Protein AF-0000000075212135 (afdb_homodimer)

Organism: Peptococcus niger (NCBI:txid2741)

Radius of gyration: 28.22 Å; Cα contacts (8 Å, |Δi|>4): 1847; chains: 2; bounding box: 66×85×64 Å

Solvent-accessible surface area (backbone atoms only — not comparable to full-atom values): 40448 Å² total; per-residue (Å²): 106,69,66,58,49,52,58,59,45,54,78,79,36,61,27,31,36,42,34,36,42,53,51,30,51,50,40,48,46,53,51,45,69,34,31,74,84,45,47,43,21,34,34,38,54,29,50,68,50,66,70,55,47,39,53,48,44,72,73,66,33,34,35,37,15,48,31,55,52,37,44,50,50,43,42,74,57,68,47,49,37,95,39,26,34,38,50,34,38,46,67,47,71,66,40,49,64,69,30,59,84,49,25,38,44,31,30,29,37,71,66,46,46,53,51,48,34,53,50,19,49,75,67,70,42,66,39,66,27,31,36,25,42,26,48,69,51,36,76,83,72,46,66,37,69,64,52,81,58,25,30,38,39,84,60,44,45,57,42,58,55,65,56,88,51,89,21,49,38,81,35,28,42,34,35,70,86,53,67,64,43,53,50,59,68,46,50,44,52,43,53,51,51,51,54,53,49,47,53,54,49,23,63,36,60,73,46,81,49,48,31,39,31,56,26,49,22,67,28,62,58,55,25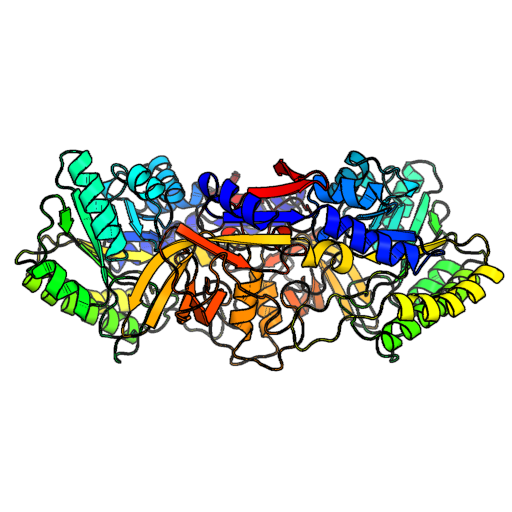,87,88,48,64,63,54,59,57,62,60,41,24,56,59,40,42,57,58,49,49,54,52,32,73,77,36,76,74,40,43,40,33,37,34,45,34,50,49,36,31,16,76,26,9,31,37,39,22,21,28,51,30,74,46,71,20,89,88,40,36,32,37,21,24,36,62,33,37,36,36,38,27,48,48,20,48,46,51,71,43,56,90,41,86,81,61,71,64,44,44,80,61,36,72,53,80,67,39,58,53,76,50,57,86,69,69,84,76,58,70,39,63,28,28,40,28,25,28,55,83,39,83,46,26,34,58,47,74,72,40,77,38,57,75,75,52,68,70,37,54,41,37,33,40,54,36,28,29,50,21,64,37,58,12,14,37,55,36,40,53,43,83,58,53,50,55,33,38,32,42,78,88,66,48,78,44,73,124,109,67,64,59,50,51,59,60,46,53,78,79,38,59,29,30,36,42,33,35,41,52,50,29,51,50,40,49,47,52,51,45,68,33,32,71,82,44,50,42,21,35,34,38,54,29,50,69,49,67,70,54,47,39,51,49,42,72,74,65,32,34,35,36,16,47,31,55,52,37,43,51,52,42,42,75,58,67,48,51,36,93,38,26,34,39,50,34,37,46,66,46,73,66,39,48,62,68,31,60,85,48,25,37,46,30,30,28,38,70,65,45,46,53,50,47,35,54,51,20,50,75,68,72,41,64,40,66,26,31,36,26,41,25,48,69,50,36,75,84,73,45,67,36,69,66,53,82,56,24,30,37,42,84,59,43,44,57,42,58,54,65,56,88,50,89,19,49,39,82,35,30,42,34,34,69,87,53,69,66,44,54,49,60,68,45,50,43,51,43,53,52,51,52,54,54,49,48,52,55,48,22,62,36,60,72,47,82,49,50,31,40,31,57,27,50,22,67,28,63,56,56,25,88,89,48,65,62,54,57,57,62,60,41,24,55,58,40,44,58,57,50,48,55,52,33,74,77,37,76,74,40,43,40,33,37,36,44,33,50,49,36,31,16,78,24,9,32,35,39,26,20,26,51,32,72,46,74,20,91,89,41,37,32,38,21,24,36,62,33,37,36,36,39,28,48,47,20,47,46,52,71,43,56,89,41,87,80,62,72,65,44,43,78,62,36,71,53,79,66,39,58,52,78,49,57,87,73,81,68,76,62,68,39,64,31,28,40,27,26,27,55,82,39,82,46,26,32,57,46,73,74,39,79,39,57,74,75,54,68,70,38,56,42,36,34,42,54,34,28,28,51,20,64,36,57,12,15,37,56,36,40,53,44,82,59,54,49,54,34,36,34,42,76,87,66,49,79,44,72,125

InterPro domains:
  IPR000183 Ornithine/DAP/Arg decarboxylase [PR01179] (42-60)
  IPR000183 Ornithine/DAP/Arg decarboxylase [PR01179] (62-74)
  IPR000183 Ornithine/DAP/Arg decarboxylase [PR01179] (167-180)
  IPR000183 Ornithine/DAP/Arg decarboxylase [PR01179] (254-273)
  IPR002433 Ornithine decarboxylase [PR01182] (14-38)
  IPR002433 Ornithine decarboxylase [PR01182] (40-67)
  IPR002433 Ornithine decarboxylase [PR01182] (84-108)
  IPR002433 Ornithine decarboxylase [PR01182] (357-370)
  IPR009006 Alanine racemase/group IV decarboxylase, C-terminal [G3DSA:2.40.37.10] (16-393)
  IPR009006 Alanine racemase/group IV decarboxylase, C-terminal [SSF50621] (248-394)
  IPR022643 Orn/DAP/Arg decarboxylase 2, C-terminal [PF00278] (16-370)
  IPR022644 Orn/DAP/Arg decarboxylase 2, N-terminal [PF02784] (22-263)
  IPR029066 PLP-binding barrel [G3DSA:3.20.20.10] (21-266)
  IPR029066 PLP-binding barrel [SSF51419] (16-265)

Foldseek 3Di:
DVLVVVLVCLVPFQKAKEFELVLLLVLLVLQCVLQVQAAEAEECLFPVPLVSLLSNVVSPHAHEYAFLVSLVSNVVSPDAQDRYEHFYPPQDLVGCLSSQRRHAYEAFDPVSLVSVLVVLVVVVAQGEHEFEEQELAALVGHGGDDDSGTDYLVVVLQCLQPPDRPRYDHQEYAYDHDAAAQDLVSVLVLLLVQLVSQVSSCVSNVHHHQEYESEEHQHAQQAPVDDHHDSNVSSVSNVVSVVVSCVVVVRYHYYYYDYLSSTQQSMKMKHFFADWDDDPHAIETEIEQALQAFVLLLVLVVCVVPQPDDDDPPSYHHHPSKDKAWSDDDDDWDFHWYFYPDPDPSRGRDHRDIYHDDDGSTMMMIGRCGTNTRSVGNNCPVPDHHHWYWYQYPVGDIDTD/DVLVVVLVCLVPFQKAKEFELVLLLVLLVLQCVLQVQAAEAEECLFPVPLVSLLSNVVSPHAHEYAFLVSLVSNVVSPDAQDRYEHFYPPQDLVGCLSNQRRHAYEAFDPVSLVSVLVVLVVVVAQGEHEFEEQELAALVGHGGDDDSGTDYLVVVLQCLQPPDRPRYDHQEYAYDHDAAAQDLVSVLVLLLVQLVSQVSSCVSNVHHHQEYESEEHQHAQQAPVDDHHDSNVSSVSNVVSVVVSCVVVVRYHYYYYDYLSSTQQSMKMKHFFADWDDDPHAIETEIEQALQAFVLLLVLVVCVVPQPDDDDPPSYHHHPSKDKAWPDDDDDWDFHWYFYPDPDPSRGRDHRDIYHDDDGSTMMMIGRCGTNTRSVGNNCPVPDHHHWYWYQYPVGDIDTD

Structure (mmCIF, N/CA/C/O backbone):
data_AF-0000000075212135-model_v1
#
loop_
_entity.id
_entity.type
_entity.pdbx_description
1 polymer 'Diaminopimelate decarboxylase'
#
loop_
_atom_site.group_PDB
_atom_site.id
_atom_site.type_symbol
_atom_site.label_atom_id
_atom_site.label_alt_id
_atom_site.label_comp_id
_atom_site.label_asym_id
_atom_site.label_entity_id
_atom_site.label_seq_id
_atom_site.pdbx_PDB_ins_code
_atom_site.Cartn_x
_atom_site.Cartn_y
_atom_site.Cartn_z
_atom_site.occupancy
_atom_site.B_iso_or_equiv
_atom_site.auth_seq_id
_atom_site.auth_comp_id
_atom_site.auth_asym_id
_atom_site.auth_atom_id
_atom_site.pdbx_PDB_model_num
ATOM 1 N N . MET A 1 1 ? -29.406 -8.75 9.195 1 84.06 1 MET A N 1
ATOM 2 C CA . MET A 1 1 ? -28.484 -9.391 10.125 1 84.06 1 MET A CA 1
ATOM 3 C C . MET A 1 1 ? -27.094 -8.75 10.047 1 84.06 1 MET A C 1
ATOM 5 O O . MET A 1 1 ? -26.625 -8.18 11.023 1 84.06 1 MET A O 1
ATOM 9 N N . LEU A 1 2 ? -26.594 -8.547 8.859 1 89.88 2 LEU A N 1
ATOM 10 C CA . LEU A 1 2 ? -25.25 -8 8.742 1 89.88 2 LEU A CA 1
ATOM 11 C C . LEU A 1 2 ? -25.219 -6.527 9.148 1 89.88 2 LEU A C 1
ATOM 13 O O . LEU A 1 2 ? -24.312 -6.086 9.836 1 89.88 2 LEU A O 1
ATOM 17 N N . ASN A 1 3 ? -26.297 -5.801 8.82 1 93.75 3 ASN A N 1
ATOM 18 C CA . ASN A 1 3 ? -26.359 -4.387 9.172 1 93.75 3 ASN A CA 1
ATOM 19 C C . ASN A 1 3 ? -26.453 -4.191 10.688 1 93.75 3 ASN A C 1
ATOM 21 O O . ASN A 1 3 ? -25.875 -3.242 11.227 1 93.75 3 ASN A O 1
ATOM 25 N N . ASP A 1 4 ? -27.188 -5.113 11.312 1 95.44 4 ASP A N 1
ATOM 26 C CA . ASP A 1 4 ? -27.281 -5.051 12.766 1 95.44 4 ASP A CA 1
ATOM 27 C C . ASP A 1 4 ? -25.922 -5.312 13.414 1 95.44 4 ASP A C 1
ATOM 29 O O . ASP A 1 4 ? -25.562 -4.656 14.391 1 95.44 4 ASP A O 1
ATOM 33 N N . ILE A 1 5 ? -25.266 -6.246 12.875 1 96.56 5 ILE A N 1
ATOM 34 C CA . ILE A 1 5 ? -23.938 -6.574 13.383 1 96.56 5 ILE A CA 1
ATOM 35 C C . ILE A 1 5 ? -23 -5.387 13.188 1 96.56 5 ILE A C 1
ATOM 37 O O . ILE A 1 5 ? -22.25 -5.016 14.094 1 96.56 5 ILE A O 1
ATOM 41 N N . ILE A 1 6 ? -23.016 -4.773 11.984 1 96.69 6 ILE A N 1
ATOM 42 C CA . ILE A 1 6 ? -22.203 -3.6 11.68 1 96.69 6 ILE A CA 1
ATOM 43 C C . ILE A 1 6 ? -22.484 -2.502 12.703 1 96.69 6 ILE A C 1
ATOM 45 O O . ILE A 1 6 ? -21.547 -1.946 13.297 1 96.69 6 ILE A O 1
ATOM 49 N N . THR A 1 7 ? -23.734 -2.242 12.953 1 96.44 7 THR A N 1
ATOM 50 C CA . THR A 1 7 ? -24.125 -1.204 13.906 1 96.44 7 THR A CA 1
ATOM 51 C C . THR A 1 7 ? -23.562 -1.492 15.289 1 96.44 7 THR A C 1
ATOM 53 O O . THR A 1 7 ? -23.031 -0.595 15.945 1 96.44 7 THR A O 1
ATOM 56 N N . ALA A 1 8 ? -23.672 -2.754 15.664 1 96.81 8 ALA A N 1
ATOM 57 C CA . ALA A 1 8 ? -23.172 -3.143 16.984 1 96.81 8 ALA A CA 1
ATOM 58 C C . ALA A 1 8 ? -21.656 -2.943 17.078 1 96.81 8 ALA A C 1
ATOM 60 O O . ALA A 1 8 ? -21.156 -2.52 18.109 1 96.81 8 ALA A O 1
ATOM 61 N N . GLN A 1 9 ? -20.938 -3.24 16.016 1 97 9 GLN A N 1
ATOM 62 C CA . GLN A 1 9 ? -19.469 -3.207 16.031 1 97 9 GLN A CA 1
ATOM 63 C C . GLN A 1 9 ? -18.953 -1.773 15.969 1 97 9 GLN A C 1
ATOM 65 O O . GLN A 1 9 ? -17.797 -1.511 16.312 1 97 9 GLN A O 1
ATOM 70 N N . LEU A 1 10 ? -19.797 -0.817 15.547 1 96.12 10 LEU A N 1
ATOM 71 C CA . LEU A 1 10 ? -19.422 0.59 15.469 1 96.12 10 LEU A CA 1
ATOM 72 C C . LEU A 1 10 ? -19.156 1.158 16.859 1 96.12 10 LEU A C 1
ATOM 74 O O . LEU A 1 10 ? -18.516 2.199 17 1 96.12 10 LEU A O 1
ATOM 78 N N . GLU A 1 11 ? -19.625 0.542 17.859 1 94.94 11 GLU A N 1
ATOM 79 C CA . GLU A 1 11 ? -19.375 0.974 19.234 1 94.94 11 GLU A CA 1
ATOM 80 C C . GLU A 1 11 ? -17.938 0.698 19.656 1 94.94 11 GLU A C 1
ATOM 82 O O . GLU A 1 11 ? -17.391 1.376 20.531 1 94.94 11 GLU A O 1
ATOM 87 N N . ASN A 1 12 ? -17.344 -0.247 18.953 1 94.69 12 ASN A N 1
ATOM 88 C CA . ASN A 1 12 ? -16.047 -0.709 19.406 1 94.69 12 ASN A CA 1
ATOM 89 C C . ASN A 1 12 ? -14.953 -0.397 18.391 1 94.69 12 ASN A C 1
ATOM 91 O O . ASN A 1 12 ? -13.766 -0.436 18.703 1 94.69 12 ASN A O 1
ATOM 95 N N . HIS A 1 13 ? -15.352 -0.145 17.141 1 96.06 13 HIS A N 1
ATOM 96 C CA . HIS A 1 13 ? -14.391 0.044 16.062 1 96.06 13 HIS A CA 1
ATOM 97 C C . HIS A 1 13 ? -14.766 1.243 15.195 1 96.06 13 HIS A C 1
ATOM 99 O O . HIS A 1 13 ? -15.922 1.394 14.797 1 96.06 13 HIS A O 1
ATOM 105 N N . ASP A 1 14 ? -13.781 2.088 14.922 1 96.38 14 ASP A N 1
ATOM 106 C CA . ASP A 1 14 ? -14.016 3.217 14.031 1 96.38 14 ASP A CA 1
ATOM 107 C C . ASP A 1 14 ? -13.922 2.789 12.562 1 96.38 14 ASP A C 1
ATOM 109 O O . ASP A 1 14 ? -14.438 3.467 11.68 1 96.38 14 ASP A O 1
ATOM 113 N N . SER A 1 15 ? -13.18 1.757 12.297 1 98.25 15 SER A N 1
ATOM 114 C CA . SER A 1 15 ? -13.039 1.147 10.977 1 98.25 15 SER A CA 1
ATOM 115 C C . SER A 1 15 ? -12.734 -0.343 11.086 1 98.25 15 SER A C 1
ATOM 117 O O . SER A 1 15 ? -12.023 -0.771 12.008 1 98.25 15 SER A O 1
ATOM 119 N N . PHE A 1 16 ? -13.297 -1.135 10.188 1 98.56 16 PHE A N 1
ATOM 120 C CA . PHE A 1 16 ? -13.047 -2.57 10.242 1 98.56 16 PHE A CA 1
ATOM 121 C C . PHE A 1 16 ? -13.516 -3.248 8.961 1 98.56 16 PHE A C 1
ATOM 123 O O . PHE A 1 16 ? -14.352 -2.707 8.234 1 98.56 16 PHE A O 1
ATOM 130 N N . TYR A 1 17 ? -12.898 -4.402 8.688 1 98.69 17 TYR A N 1
ATOM 131 C CA . TYR A 1 17 ? -13.406 -5.34 7.691 1 98.69 17 TYR A CA 1
ATOM 132 C C . TYR A 1 17 ? -14.43 -6.281 8.305 1 98.69 17 TYR A C 1
ATOM 134 O O . TYR A 1 17 ? -14.32 -6.652 9.477 1 98.69 17 TYR A O 1
ATOM 142 N N . ILE A 1 18 ? -15.391 -6.637 7.52 1 98.38 18 ILE A N 1
ATOM 143 C CA . ILE A 1 18 ? -16.312 -7.691 7.922 1 98.38 18 ILE A CA 1
ATOM 144 C C . ILE A 1 18 ? -16.453 -8.719 6.801 1 98.38 18 ILE A C 1
ATOM 146 O O . ILE A 1 18 ? -16.781 -8.367 5.664 1 98.38 18 ILE A O 1
ATOM 150 N N . TYR A 1 19 ? -16.094 -9.945 7.102 1 98.62 19 TYR A N 1
ATOM 151 C CA . TYR A 1 19 ? -16.172 -11.055 6.152 1 98.62 19 TYR A CA 1
ATOM 152 C C . TYR A 1 19 ? -17.359 -11.961 6.473 1 98.62 19 TYR A C 1
ATOM 154 O O . TYR A 1 19 ? -17.594 -12.297 7.633 1 98.62 19 TYR A O 1
ATOM 162 N N . ASP A 1 20 ? -18.062 -12.359 5.445 1 98.31 20 ASP A N 1
ATOM 163 C CA . ASP A 1 20 ? -19.297 -13.125 5.59 1 98.31 20 ASP A CA 1
ATOM 164 C C . ASP A 1 20 ? -19.078 -14.594 5.227 1 98.31 20 ASP A C 1
ATOM 166 O O . ASP A 1 20 ? -18.984 -14.938 4.047 1 98.31 20 ASP A O 1
ATOM 170 N N . GLU A 1 21 ? -19.141 -15.445 6.219 1 98.38 21 GLU A N 1
ATOM 171 C CA . GLU A 1 21 ? -18.891 -16.875 6.027 1 98.38 21 GLU A CA 1
ATOM 172 C C . GLU A 1 21 ? -19.875 -17.469 5.027 1 98.38 21 GLU A C 1
ATOM 174 O O . GLU A 1 21 ? -19.484 -18.266 4.172 1 98.38 21 GLU A O 1
ATOM 179 N N . GLN A 1 22 ? -21.141 -17.141 5.16 1 98 22 GLN A N 1
ATOM 180 C CA . GLN A 1 22 ? -22.172 -17.734 4.32 1 98 22 GLN A CA 1
ATOM 181 C C . GLN A 1 22 ? -21.922 -17.438 2.844 1 98 22 GLN A C 1
ATOM 183 O O . GLN A 1 22 ? -22.094 -18.297 1.988 1 98 22 GLN A O 1
ATOM 188 N N . HIS A 1 23 ? -21.531 -16.203 2.594 1 97.81 23 HIS A N 1
ATOM 189 C CA . HIS A 1 23 ? -21.234 -15.844 1.21 1 97.81 23 HIS A CA 1
ATOM 190 C C . HIS A 1 23 ? -20.031 -16.625 0.677 1 97.81 23 HIS A C 1
ATOM 192 O O . HIS A 1 23 ? -20.062 -17.094 -0.462 1 97.81 23 HIS A O 1
ATOM 198 N N . ILE A 1 24 ? -19.016 -16.781 1.449 1 98.62 24 ILE A N 1
ATOM 199 C CA . ILE A 1 24 ? -17.812 -17.531 1.064 1 98.62 24 ILE A CA 1
ATOM 200 C C . ILE A 1 24 ? -18.188 -18.969 0.745 1 98.62 24 ILE A C 1
ATOM 202 O O . ILE A 1 24 ? -17.797 -19.5 -0.292 1 98.62 24 ILE A O 1
ATOM 206 N N . ARG A 1 25 ? -19 -19.578 1.603 1 98.5 25 ARG A N 1
ATOM 207 C CA . ARG A 1 25 ? -19.438 -20.953 1.39 1 98.5 25 ARG A CA 1
ATOM 208 C C . ARG A 1 25 ? -20.25 -21.078 0.101 1 98.5 25 ARG A C 1
ATOM 210 O O . ARG A 1 25 ? -20.047 -22.016 -0.678 1 98.5 25 ARG A O 1
ATOM 217 N N . SER A 1 26 ? -21.109 -20.125 -0.088 1 98.25 26 SER A N 1
ATOM 218 C CA . SER A 1 26 ? -21.969 -20.156 -1.267 1 98.25 26 SER A CA 1
ATOM 219 C C . SER A 1 26 ? -21.156 -20.078 -2.551 1 98.25 26 SER A C 1
ATOM 221 O O . SER A 1 26 ? -21.438 -20.781 -3.518 1 98.25 26 SER A O 1
ATOM 223 N N . GLN A 1 27 ? -20.156 -19.188 -2.59 1 98.25 27 GLN A N 1
ATOM 224 C CA . GLN A 1 27 ? -19.312 -19.047 -3.775 1 98.25 27 GLN A CA 1
ATOM 225 C C . GLN A 1 27 ? -18.5 -20.312 -4.016 1 98.25 27 GLN A C 1
ATOM 227 O O . GLN A 1 27 ? -18.344 -20.766 -5.156 1 98.25 27 GLN A O 1
ATOM 232 N N . ALA A 1 28 ? -17.938 -20.859 -2.965 1 98.38 28 ALA A N 1
ATOM 233 C CA . ALA A 1 28 ? -17.188 -22.109 -3.074 1 98.38 28 ALA A CA 1
ATOM 234 C C . ALA A 1 28 ? -18.062 -23.25 -3.598 1 98.38 28 ALA A C 1
ATOM 236 O O . ALA A 1 28 ? -17.656 -23.984 -4.5 1 98.38 28 ALA A O 1
ATOM 237 N N . GLN A 1 29 ? -19.266 -23.328 -3.086 1 98.25 29 GLN A N 1
ATOM 238 C CA . GLN A 1 29 ? -20.188 -24.391 -3.482 1 98.25 29 GLN A CA 1
ATOM 239 C C . GLN A 1 29 ? -20.641 -24.219 -4.926 1 98.25 29 GLN A C 1
ATOM 241 O O . GLN A 1 29 ? -20.844 -25.188 -5.645 1 98.25 29 GLN A O 1
ATOM 246 N N . LEU A 1 30 ? -20.812 -22.953 -5.27 1 98.25 30 LEU A N 1
ATOM 247 C CA . LEU A 1 30 ? -21.188 -22.672 -6.652 1 98.25 30 LEU A CA 1
ATOM 248 C C . LEU A 1 30 ? -20.172 -23.266 -7.621 1 98.25 30 LEU A C 1
ATOM 250 O O . LEU A 1 30 ? -20.547 -23.891 -8.617 1 98.25 30 LEU A O 1
ATOM 254 N N . LEU A 1 31 ? -18.891 -23.125 -7.375 1 98.19 31 LEU A N 1
ATOM 255 C CA . LEU A 1 31 ? -17.828 -23.672 -8.227 1 98.19 31 LEU A CA 1
ATOM 256 C C . LEU A 1 31 ? -17.828 -25.188 -8.195 1 98.19 31 LEU A C 1
ATOM 258 O O . LEU A 1 31 ? -17.812 -25.844 -9.242 1 98.19 31 LEU A O 1
ATOM 262 N N . ARG A 1 32 ? -17.922 -25.75 -7.027 1 97.56 32 ARG A N 1
ATOM 263 C CA . ARG A 1 32 ? -17.828 -27.188 -6.879 1 97.56 32 ARG A CA 1
ATOM 264 C C . ARG A 1 32 ? -19.016 -27.891 -7.543 1 97.56 32 ARG A C 1
ATOM 266 O O . ARG A 1 32 ? -18.859 -28.969 -8.125 1 97.56 32 ARG A O 1
ATOM 273 N N . THR A 1 33 ? -20.188 -27.25 -7.414 1 97.62 33 THR A N 1
ATOM 274 C CA . THR A 1 33 ? -21.391 -27.828 -7.98 1 97.62 33 THR A CA 1
ATOM 275 C C . THR A 1 33 ? -21.328 -27.859 -9.508 1 97.62 33 THR A C 1
ATOM 277 O O . THR A 1 33 ? -21.719 -28.844 -10.133 1 97.62 33 THR A O 1
ATOM 280 N N . HIS A 1 34 ? -20.766 -26.844 -10.039 1 97.44 34 HIS A N 1
ATOM 281 C CA . HIS A 1 34 ? -20.859 -26.703 -11.492 1 97.44 34 HIS A CA 1
ATOM 282 C C . HIS A 1 34 ? -19.594 -27.188 -12.172 1 97.44 34 HIS A C 1
ATOM 284 O O . HIS A 1 34 ? -19.531 -27.266 -13.398 1 97.44 34 HIS A O 1
ATOM 290 N N . PHE A 1 35 ? -18.562 -27.516 -11.383 1 96.56 35 PHE A N 1
ATOM 291 C CA . PHE A 1 35 ? -17.344 -28.156 -11.859 1 96.56 35 PHE A CA 1
ATOM 292 C C . PHE A 1 35 ? -17.062 -29.438 -11.07 1 96.56 35 PHE A C 1
ATOM 294 O O . PHE A 1 35 ? -16.031 -29.531 -10.398 1 96.56 35 PHE A O 1
ATOM 301 N N . PRO A 1 36 ? -17.859 -30.406 -11.148 1 93.56 36 PRO A N 1
ATOM 302 C CA . PRO A 1 36 ? -17.766 -31.578 -10.281 1 93.56 36 PRO A CA 1
ATOM 303 C C . PRO A 1 36 ? -16.484 -32.375 -10.508 1 93.56 36 PRO A C 1
ATOM 305 O O . PRO A 1 36 ? -16.047 -33.125 -9.625 1 93.56 36 PRO A O 1
ATOM 308 N N . ASP A 1 37 ? -15.844 -32.25 -11.648 1 92.75 37 ASP A N 1
ATOM 309 C CA . ASP A 1 37 ? -14.664 -33.062 -11.961 1 92.75 37 ASP A CA 1
ATOM 310 C C . ASP A 1 37 ? -13.391 -32.219 -11.789 1 92.75 37 ASP A C 1
ATOM 312 O O . ASP A 1 37 ? -12.336 -32.594 -12.312 1 92.75 37 ASP A O 1
ATOM 316 N N . VAL A 1 38 ? -13.523 -31.109 -11.141 1 96.75 38 VAL A N 1
ATOM 317 C CA . VAL A 1 38 ? -12.391 -30.219 -10.945 1 96.75 38 VAL A CA 1
ATOM 318 C C . VAL A 1 38 ? -12.125 -30.031 -9.453 1 96.75 38 VAL A C 1
ATOM 320 O O . VAL A 1 38 ? -13.062 -29.891 -8.664 1 96.75 38 VAL A O 1
ATOM 323 N N . ASP A 1 39 ? -10.867 -30.188 -9.047 1 97.56 39 ASP A N 1
ATOM 324 C CA . ASP A 1 39 ? -10.453 -29.781 -7.707 1 97.56 39 ASP A CA 1
ATOM 325 C C . ASP A 1 39 ? -10.102 -28.297 -7.664 1 97.56 39 ASP A C 1
ATOM 327 O O . ASP A 1 39 ? -9.266 -27.828 -8.438 1 97.56 39 ASP A O 1
ATOM 331 N N . PHE A 1 40 ? -10.742 -27.594 -6.762 1 98.62 40 PHE A N 1
ATOM 332 C CA . PHE A 1 40 ? -10.461 -26.172 -6.648 1 98.62 40 PHE A CA 1
ATOM 333 C C . PHE A 1 40 ? -9.422 -25.906 -5.566 1 98.62 40 PHE A C 1
ATOM 335 O O . PHE A 1 40 ? -9.438 -26.562 -4.516 1 98.62 40 PHE A O 1
ATOM 342 N N . PHE A 1 41 ? -8.555 -25 -5.812 1 98.81 41 PHE A N 1
ATOM 343 C CA . PHE A 1 41 ? -7.543 -24.547 -4.871 1 98.81 41 PHE A CA 1
ATOM 344 C C . PHE A 1 41 ? -7.719 -23.062 -4.578 1 98.81 41 PHE A C 1
ATOM 346 O O . PHE A 1 41 ? -7.957 -22.266 -5.488 1 98.81 41 PHE A O 1
ATOM 353 N N . TYR A 1 42 ? -7.648 -22.719 -3.336 1 98.81 42 TYR A N 1
ATOM 354 C CA . TYR A 1 42 ? -7.789 -21.328 -2.926 1 98.81 42 TYR A CA 1
ATOM 355 C C . TYR A 1 42 ? -6.453 -20.594 -2.994 1 98.81 42 TYR A C 1
ATOM 357 O O . TYR A 1 42 ? -5.453 -21.078 -2.451 1 98.81 42 TYR A O 1
ATOM 365 N N . SER A 1 43 ? -6.41 -19.469 -3.709 1 98.62 43 SER A N 1
ATOM 366 C CA . SER A 1 43 ? -5.227 -18.609 -3.732 1 98.62 43 SER A CA 1
ATOM 367 C C . SER A 1 43 ? -5.125 -17.781 -2.461 1 98.62 43 SER A C 1
ATOM 369 O O . SER A 1 43 ? -5.777 -16.734 -2.342 1 98.62 43 SER A O 1
ATOM 371 N N . LEU A 1 44 ? -4.238 -18.078 -1.576 1 98.69 44 LEU A N 1
ATOM 372 C CA . LEU A 1 44 ? -4.203 -17.484 -0.24 1 98.69 44 LEU A CA 1
ATOM 373 C C . LEU A 1 44 ? -3.828 -16.016 -0.304 1 98.69 44 LEU A C 1
ATOM 375 O O . LEU A 1 44 ? -4.254 -15.219 0.541 1 98.69 44 LEU A O 1
ATOM 379 N N . LYS A 1 45 ? -3.1 -15.617 -1.333 1 98.31 45 LYS A N 1
ATOM 380 C CA . LYS A 1 45 ? -2.523 -14.273 -1.381 1 98.31 45 LYS A CA 1
ATOM 381 C C . LYS A 1 45 ? -3.615 -13.211 -1.408 1 98.31 45 LYS A C 1
ATOM 383 O O . LYS A 1 45 ? -3.367 -12.047 -1.07 1 98.31 45 LYS A O 1
ATOM 388 N N . CYS A 1 46 ? -4.82 -13.578 -1.829 1 98.12 46 CYS A N 1
ATOM 389 C CA . CYS A 1 46 ? -5.879 -12.578 -1.934 1 98.12 46 CYS A CA 1
ATOM 390 C C . CYS A 1 46 ? -6.434 -12.227 -0.558 1 98.12 46 CYS A C 1
ATOM 392 O O . CYS A 1 46 ? -6.895 -11.109 -0.337 1 98.12 46 CYS A O 1
ATOM 394 N N . ASN A 1 47 ? -6.473 -13.188 0.348 1 98.75 47 ASN A N 1
ATOM 395 C CA . ASN A 1 47 ? -6.93 -12.992 1.721 1 98.75 47 ASN A CA 1
ATOM 396 C C . ASN A 1 47 ? -6.594 -14.195 2.596 1 98.75 47 ASN A C 1
ATOM 398 O O . ASN A 1 47 ? -7.332 -15.188 2.611 1 98.75 47 ASN A O 1
ATOM 402 N N . PRO A 1 48 ? -5.527 -14.18 3.355 1 98.56 48 PRO A N 1
ATOM 403 C CA . PRO A 1 48 ? -5.078 -15.328 4.141 1 98.56 48 PRO A CA 1
ATOM 404 C C . PRO A 1 48 ? -5.676 -15.352 5.547 1 98.56 48 PRO A C 1
ATOM 406 O O . PRO A 1 48 ? -5.152 -16.031 6.434 1 98.56 48 PRO A O 1
ATOM 409 N N . ASN A 1 49 ? -6.77 -14.531 5.801 1 98.25 49 ASN A N 1
ATOM 410 C CA . ASN A 1 49 ? -7.422 -14.547 7.109 1 98.25 49 ASN A CA 1
ATOM 411 C C . ASN A 1 49 ? -7.719 -15.977 7.566 1 98.25 49 ASN A C 1
ATOM 413 O O . ASN A 1 49 ? -8.305 -16.766 6.816 1 98.25 49 ASN A O 1
ATOM 417 N N . PRO A 1 50 ? -7.344 -16.328 8.773 1 98.12 50 PRO A N 1
ATOM 418 C CA . PRO A 1 50 ? -7.445 -17.719 9.219 1 98.12 50 PRO A CA 1
ATOM 419 C C . PRO A 1 50 ? -8.883 -18.25 9.188 1 98.12 50 PRO A C 1
ATOM 421 O O . PRO A 1 50 ? -9.109 -19.422 8.898 1 98.12 50 PRO A O 1
ATOM 424 N N . HIS A 1 51 ? -9.875 -17.391 9.523 1 98.44 51 HIS A N 1
ATOM 425 C CA . HIS A 1 51 ? -11.266 -17.828 9.492 1 98.44 51 HIS A CA 1
ATOM 426 C C . HIS A 1 51 ? -11.734 -18.078 8.062 1 98.44 51 HIS A C 1
ATOM 428 O O . HIS A 1 51 ? -12.523 -19 7.816 1 98.44 51 HIS A O 1
ATOM 434 N N . ILE A 1 52 ? -11.25 -17.328 7.141 1 98.62 52 ILE A N 1
ATOM 435 C CA . ILE A 1 52 ? -11.57 -17.516 5.73 1 98.62 52 ILE A CA 1
ATOM 436 C C . ILE A 1 52 ? -10.93 -18.812 5.23 1 98.62 52 ILE A C 1
ATOM 438 O O . ILE A 1 52 ? -11.594 -19.609 4.57 1 98.62 52 ILE A O 1
ATOM 442 N N . LEU A 1 53 ? -9.648 -19.031 5.609 1 98.75 53 LEU A N 1
ATOM 443 C CA . LEU A 1 53 ? -8.953 -20.25 5.195 1 98.75 53 LEU A CA 1
ATOM 444 C C . LEU A 1 53 ? -9.688 -21.5 5.684 1 98.75 53 LEU A C 1
ATOM 446 O O . LEU A 1 53 ? -9.969 -22.406 4.898 1 98.75 53 LEU A O 1
ATOM 450 N N . ARG A 1 54 ? -10.055 -21.469 6.93 1 98.25 54 ARG A N 1
ATOM 451 C CA . ARG A 1 54 ? -10.742 -22.625 7.496 1 98.25 54 ARG A CA 1
ATOM 452 C C . ARG A 1 54 ? -12.078 -22.875 6.793 1 98.25 54 ARG A C 1
ATOM 454 O O . ARG A 1 54 ? -12.445 -24.016 6.52 1 98.25 54 ARG A O 1
ATOM 461 N N . THR A 1 55 ? -12.742 -21.781 6.52 1 98.44 55 THR A N 1
ATOM 462 C CA . THR A 1 55 ? -14.031 -21.875 5.848 1 98.44 55 THR A CA 1
ATOM 463 C C . THR A 1 55 ? -13.875 -22.469 4.453 1 98.44 55 THR A C 1
ATOM 465 O O . THR A 1 55 ? -14.547 -23.453 4.102 1 98.44 55 THR A O 1
ATOM 468 N N . ILE A 1 56 ? -13 -21.969 3.645 1 98.5 56 ILE A N 1
ATOM 469 C CA . ILE A 1 56 ? -12.805 -22.375 2.256 1 98.5 56 ILE A CA 1
ATOM 470 C C . ILE A 1 56 ? -12.312 -23.812 2.203 1 98.5 56 ILE A C 1
ATOM 472 O O . ILE A 1 56 ? -12.797 -24.609 1.396 1 98.5 56 ILE A O 1
ATOM 476 N N . PHE A 1 57 ? -11.383 -24.188 3.09 1 98.75 57 PHE A N 1
ATOM 477 C CA . PHE A 1 57 ? -10.828 -25.531 3.092 1 98.75 57 PHE A CA 1
ATOM 478 C C . PHE A 1 57 ? -11.867 -26.547 3.549 1 98.75 57 PHE A C 1
ATOM 480 O O . PHE A 1 57 ? -11.875 -27.688 3.078 1 98.75 57 PHE A O 1
ATOM 487 N N . SER A 1 58 ? -12.758 -26.094 4.426 1 98.31 58 SER A N 1
ATOM 488 C CA . SER A 1 58 ? -13.836 -26.984 4.863 1 98.31 58 SER A CA 1
ATOM 489 C C . SER A 1 58 ? -14.812 -27.266 3.727 1 98.31 58 SER A C 1
ATOM 491 O O . SER A 1 58 ? -15.562 -28.25 3.773 1 98.31 58 SER A O 1
ATOM 493 N N . GLU A 1 59 ? -14.82 -26.422 2.729 1 98.19 59 GLU A N 1
ATOM 494 C CA . GLU A 1 59 ? -15.656 -26.641 1.554 1 98.19 59 GLU A CA 1
ATOM 495 C C . GLU A 1 59 ? -14.977 -27.547 0.538 1 98.19 59 GLU A C 1
ATOM 497 O O . GLU A 1 59 ? -15.5 -27.781 -0.553 1 98.19 59 GLU A O 1
ATOM 502 N N . GLY A 1 60 ? -13.773 -27.984 0.808 1 98.06 60 GLY A N 1
ATOM 503 C CA . GLY A 1 60 ? -13.141 -29 -0.017 1 98.06 60 GLY A CA 1
ATOM 504 C C . GLY A 1 60 ? -12.031 -28.453 -0.891 1 98.06 60 GLY A C 1
ATOM 505 O O . GLY A 1 60 ? -11.422 -29.188 -1.678 1 98.06 60 GLY A O 1
ATOM 506 N N . PHE A 1 61 ? -11.75 -27.172 -0.77 1 98.81 61 PHE A N 1
ATOM 507 C CA . PHE A 1 61 ? -10.68 -26.578 -1.572 1 98.81 61 PHE A CA 1
ATOM 508 C C . PHE A 1 61 ? -9.312 -27 -1.049 1 98.81 61 PHE A C 1
ATOM 510 O O . PHE A 1 61 ? -9.133 -27.156 0.159 1 98.81 61 PHE A O 1
ATOM 517 N N . GLY A 1 62 ? -8.328 -27.156 -1.898 1 98.81 62 GLY A N 1
ATOM 518 C CA . GLY A 1 62 ? -6.922 -27.141 -1.518 1 98.81 62 GLY A CA 1
ATOM 519 C C . GLY A 1 62 ? -6.328 -25.75 -1.48 1 98.81 62 GLY A C 1
ATOM 520 O O . GLY A 1 62 ? -7.055 -24.75 -1.522 1 98.81 62 GLY A O 1
ATOM 521 N N . ALA A 1 63 ? -4.969 -25.719 -1.364 1 98.88 63 ALA A N 1
ATOM 522 C CA . ALA A 1 63 ? -4.309 -24.422 -1.212 1 98.88 63 ALA A CA 1
ATOM 523 C C . ALA A 1 63 ? -3.322 -24.172 -2.35 1 98.88 63 ALA A C 1
ATOM 525 O O . ALA A 1 63 ? -2.488 -25.016 -2.656 1 98.88 63 ALA A O 1
ATOM 526 N N . ASP A 1 64 ? -3.49 -23.109 -3.033 1 98.81 64 ASP A N 1
ATOM 527 C CA . ASP A 1 64 ? -2.445 -22.5 -3.848 1 98.81 64 A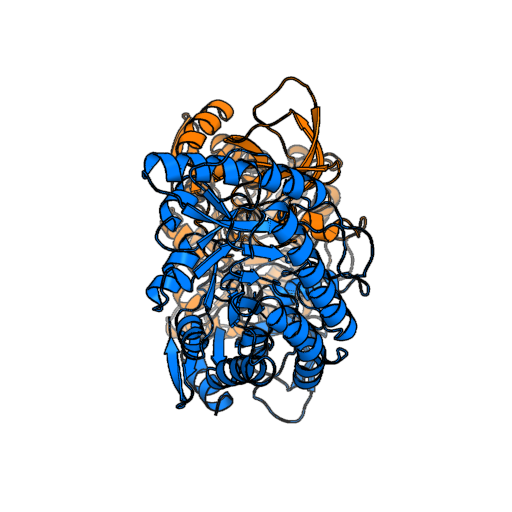SP A CA 1
ATOM 528 C C . ASP A 1 64 ? -1.68 -21.438 -3.055 1 98.81 64 ASP A C 1
ATOM 530 O O . ASP A 1 64 ? -2.17 -20.312 -2.865 1 98.81 64 ASP A O 1
ATOM 534 N N . ALA A 1 65 ? -0.515 -21.766 -2.594 1 98.88 65 ALA A N 1
ATOM 535 C CA . ALA A 1 65 ? 0.303 -20.891 -1.755 1 98.88 65 ALA A CA 1
ATOM 536 C C . ALA A 1 65 ? 1.346 -20.156 -2.588 1 98.88 65 ALA A C 1
ATOM 538 O O . ALA A 1 65 ? 1.971 -20.734 -3.475 1 98.88 65 ALA A O 1
ATOM 539 N N . ALA A 1 66 ? 1.541 -18.875 -2.246 1 98.44 66 ALA A N 1
ATOM 540 C CA . ALA A 1 66 ? 2.475 -18.047 -3.002 1 98.44 66 ALA A CA 1
ATOM 541 C C . ALA A 1 66 ? 3.697 -17.688 -2.162 1 98.44 66 ALA A C 1
ATOM 543 O O . ALA A 1 66 ? 4.516 -16.859 -2.566 1 98.44 66 ALA A O 1
ATOM 544 N N . SER A 1 67 ? 3.818 -18.234 -0.993 1 98.62 67 SER A N 1
ATOM 545 C CA . SER A 1 67 ? 4.977 -18.078 -0.119 1 98.62 67 SER A CA 1
ATOM 546 C C . SER A 1 67 ? 5.082 -19.234 0.867 1 98.62 67 SER A C 1
ATOM 548 O O . SER A 1 67 ? 4.129 -20 1.042 1 98.62 67 SER A O 1
ATOM 550 N N . LEU A 1 68 ? 6.266 -19.391 1.452 1 98.69 68 LEU A N 1
ATOM 551 C CA . LEU A 1 68 ? 6.449 -20.422 2.477 1 98.69 68 LEU A CA 1
ATOM 552 C C . LEU A 1 68 ? 5.488 -20.203 3.641 1 98.69 68 LEU A C 1
ATOM 554 O O . LEU A 1 68 ? 4.922 -21.156 4.172 1 98.69 68 LEU A O 1
ATOM 558 N N . LYS A 1 69 ? 5.285 -18.938 4.035 1 98.62 69 LYS A N 1
ATOM 559 C CA . LYS A 1 69 ? 4.367 -18.672 5.137 1 98.62 69 LYS A CA 1
ATOM 560 C C . LYS A 1 69 ? 2.941 -19.078 4.777 1 98.62 69 LYS A C 1
ATOM 562 O O . LYS A 1 69 ? 2.195 -19.562 5.633 1 98.62 69 LYS A O 1
ATOM 567 N N . GLU A 1 70 ? 2.559 -18.906 3.604 1 98.88 70 GLU A N 1
ATOM 568 C CA . GLU A 1 70 ? 1.226 -19.328 3.188 1 98.88 70 GLU A CA 1
ATOM 569 C C . GLU A 1 70 ? 1.104 -20.844 3.201 1 98.88 70 GLU A C 1
ATOM 571 O O . GLU A 1 70 ? 0.034 -21.391 3.492 1 98.88 70 GLU A O 1
ATOM 576 N N . VAL A 1 71 ? 2.221 -21.547 2.82 1 98.88 71 VAL A N 1
ATOM 577 C CA . VAL A 1 71 ? 2.248 -23 2.973 1 98.88 71 VAL A CA 1
ATOM 578 C C . VAL A 1 71 ? 1.971 -23.375 4.426 1 98.88 71 VAL A C 1
ATOM 580 O O . VAL A 1 71 ? 1.135 -24.234 4.707 1 98.88 71 VAL A O 1
ATOM 583 N N . GLN A 1 72 ? 2.588 -22.672 5.297 1 98.81 72 GLN A N 1
ATOM 584 C CA . GLN A 1 72 ? 2.447 -22.938 6.723 1 98.81 72 GLN A CA 1
ATOM 585 C C . GLN A 1 72 ? 1.036 -22.609 7.207 1 98.81 72 GLN A C 1
ATOM 587 O O . GLN A 1 72 ? 0.457 -23.359 7.996 1 98.81 72 GLN A O 1
ATOM 592 N N . LEU A 1 73 ? 0.484 -21.531 6.738 1 98.75 73 LEU A N 1
ATOM 593 C CA . LEU A 1 73 ? -0.875 -21.141 7.105 1 98.75 73 LEU A CA 1
ATOM 594 C C . LEU A 1 73 ? -1.878 -22.203 6.652 1 98.75 73 LEU A C 1
ATOM 596 O O . LEU A 1 73 ? -2.814 -22.531 7.387 1 98.75 73 LEU A O 1
ATOM 600 N N . ALA A 1 74 ? -1.679 -22.719 5.426 1 98.88 74 ALA A N 1
ATOM 601 C CA . ALA A 1 74 ? -2.562 -23.766 4.91 1 98.88 74 ALA A CA 1
ATOM 602 C C . ALA A 1 74 ? -2.465 -25.031 5.754 1 98.88 74 ALA A C 1
ATOM 604 O O . ALA A 1 74 ? -3.482 -25.641 6.082 1 98.88 74 ALA A O 1
ATOM 605 N N . ALA A 1 75 ? -1.221 -25.375 6.086 1 98.69 75 ALA A N 1
ATOM 606 C CA . ALA A 1 75 ? -1.008 -26.547 6.938 1 98.69 75 ALA A CA 1
ATOM 607 C C . ALA A 1 75 ? -1.656 -26.344 8.305 1 98.69 75 ALA A C 1
ATOM 609 O O . ALA A 1 75 ? -2.324 -27.25 8.82 1 98.69 75 ALA A O 1
ATOM 610 N N . ASP A 1 76 ? -1.491 -25.172 8.867 1 98.06 76 ASP A N 1
ATOM 611 C CA . ASP A 1 76 ? -2.068 -24.844 10.164 1 98.06 76 ASP A CA 1
ATOM 612 C C . ASP A 1 76 ? -3.594 -24.906 10.125 1 98.06 76 ASP A C 1
ATOM 614 O O . ASP A 1 76 ? -4.238 -25.188 11.133 1 98.06 76 ASP A O 1
ATOM 618 N N . ALA A 1 77 ? -4.109 -24.688 8.969 1 98.06 77 ALA A N 1
ATOM 619 C CA . ALA A 1 77 ? -5.562 -24.703 8.789 1 98.06 77 ALA A CA 1
ATOM 620 C C . ALA A 1 77 ? -6.066 -26.109 8.523 1 98.06 77 ALA A C 1
ATOM 622 O O . ALA A 1 77 ? -7.254 -26.312 8.258 1 98.06 77 ALA A O 1
ATOM 623 N N . GLY A 1 78 ? -5.156 -27.125 8.43 1 97.94 78 GLY A N 1
ATOM 624 C CA . GLY A 1 78 ? -5.594 -28.516 8.445 1 97.94 78 GLY A CA 1
ATOM 625 C C . GLY A 1 78 ? -5.324 -29.234 7.148 1 97.94 78 GLY A C 1
ATOM 626 O O . GLY A 1 78 ? -5.676 -30.406 7.004 1 97.94 78 GLY A O 1
ATOM 627 N N . LEU A 1 79 ? -4.68 -28.625 6.203 1 98.81 79 LEU A N 1
ATOM 628 C CA . LEU A 1 79 ? -4.441 -29.297 4.93 1 98.81 79 LEU A CA 1
ATOM 629 C C . LEU A 1 79 ? -3.197 -30.172 5 1 98.81 79 LEU A C 1
ATOM 631 O O . LEU A 1 79 ? -2.242 -29.859 5.711 1 98.81 79 LEU A O 1
ATOM 635 N N . ARG A 1 80 ? -3.256 -31.219 4.266 1 98.19 80 ARG A N 1
ATOM 636 C CA . ARG A 1 80 ? -2.105 -32.094 4.117 1 98.19 80 ARG A CA 1
ATOM 637 C C . ARG A 1 80 ? -1.227 -31.672 2.949 1 98.19 80 ARG A C 1
ATOM 639 O O . ARG A 1 80 ? -1.665 -30.906 2.088 1 98.19 80 ARG A O 1
ATOM 646 N N . GLN A 1 81 ? 0.001 -32.156 2.988 1 97.94 81 GLN A N 1
ATOM 647 C CA . GLN A 1 81 ? 0.974 -31.812 1.951 1 97.94 81 GLN A CA 1
ATOM 648 C C . GLN A 1 81 ? 0.379 -32 0.56 1 97.94 81 GLN A C 1
ATOM 650 O O . GLN A 1 81 ? 0.576 -31.172 -0.325 1 97.94 81 GLN A O 1
ATOM 655 N N . SER A 1 82 ? -0.441 -33.031 0.369 1 97.62 82 SER A N 1
ATOM 656 C CA . SER A 1 82 ? -0.972 -33.406 -0.942 1 97.62 82 SER A CA 1
ATOM 657 C C . SER A 1 82 ? -2.027 -32.406 -1.401 1 97.62 82 SER A C 1
ATOM 659 O O . SER A 1 82 ? -2.461 -32.438 -2.555 1 97.62 82 SER A O 1
ATOM 661 N N . GLN A 1 83 ? -2.436 -31.484 -0.486 1 98.62 83 GLN A N 1
ATOM 662 C CA . GLN A 1 83 ? -3.482 -30.516 -0.789 1 98.62 83 GLN A CA 1
ATOM 663 C C . GLN A 1 83 ? -2.908 -29.109 -0.896 1 98.62 83 GLN A C 1
ATOM 665 O O . GLN A 1 83 ? -3.65 -28.141 -1.089 1 98.62 83 GLN A O 1
ATOM 670 N N . ILE A 1 84 ? -1.591 -28.984 -0.727 1 98.94 84 ILE A N 1
ATOM 671 C CA . ILE A 1 84 ? -0.939 -27.688 -0.737 1 98.94 84 ILE A CA 1
ATOM 672 C C . ILE A 1 84 ? 0.058 -27.609 -1.891 1 98.94 84 ILE A C 1
ATOM 674 O O . ILE A 1 84 ? 0.979 -28.422 -1.973 1 98.94 84 ILE A O 1
ATOM 678 N N . TYR A 1 85 ? -0.142 -26.703 -2.756 1 98.94 85 TYR A N 1
ATOM 679 C CA . TYR A 1 85 ? 0.749 -26.453 -3.887 1 98.94 85 TYR A CA 1
ATOM 680 C C . TYR A 1 85 ? 1.401 -25.094 -3.789 1 98.94 85 TYR A C 1
ATOM 682 O O . TYR A 1 85 ? 0.715 -24.078 -3.604 1 98.94 85 TYR A O 1
ATOM 690 N N . TYR A 1 86 ? 2.729 -25.047 -3.795 1 98.88 86 TYR A N 1
ATOM 691 C CA . TYR A 1 86 ? 3.494 -23.812 -3.648 1 98.88 86 TYR A CA 1
ATOM 692 C C . TYR A 1 86 ? 4.008 -23.312 -4.996 1 98.88 86 TYR A C 1
ATOM 694 O O . TYR A 1 86 ? 4.961 -23.875 -5.543 1 98.88 86 TYR A O 1
ATOM 702 N N . SER A 1 87 ? 3.295 -22.266 -5.488 1 97.94 87 SER A N 1
ATOM 703 C CA . SER A 1 87 ? 3.617 -21.719 -6.801 1 97.94 87 SER A CA 1
ATOM 704 C C . SER A 1 87 ? 3.971 -20.234 -6.707 1 97.94 87 SER A C 1
ATOM 706 O O . SER A 1 87 ? 3.113 -19.406 -6.398 1 97.94 87 SER A O 1
ATOM 708 N N . ALA A 1 88 ? 5.129 -19.828 -6.902 1 98.06 88 ALA A N 1
ATOM 709 C CA . ALA A 1 88 ? 5.609 -18.438 -6.934 1 98.06 88 ALA A CA 1
ATOM 710 C C . ALA A 1 88 ? 6.953 -18.344 -7.652 1 98.06 88 ALA A C 1
ATOM 712 O O . ALA A 1 88 ? 7.723 -19.312 -7.672 1 98.06 88 ALA A O 1
ATOM 713 N N . PRO A 1 89 ? 7.227 -17.266 -8.258 1 98.25 89 PRO A N 1
ATOM 714 C CA . PRO A 1 89 ? 8.57 -17.078 -8.82 1 98.25 89 PRO A CA 1
ATOM 715 C C . PRO A 1 89 ? 9.609 -16.719 -7.77 1 98.25 89 PRO A C 1
ATOM 717 O O . PRO A 1 89 ? 9.273 -16.156 -6.723 1 98.25 89 PRO A O 1
ATOM 720 N N . GLY A 1 90 ? 10.789 -17.078 -8.062 1 97.94 90 GLY A N 1
ATOM 721 C CA . GLY A 1 90 ? 11.914 -16.609 -7.262 1 97.94 90 GLY A CA 1
ATOM 722 C C . GLY A 1 90 ? 11.906 -17.156 -5.848 1 97.94 90 GLY A C 1
ATOM 723 O O . GLY A 1 90 ? 12.219 -16.438 -4.898 1 97.94 90 GLY A O 1
ATOM 724 N N . LYS A 1 91 ? 11.484 -18.422 -5.598 1 98.25 91 LYS A N 1
ATOM 725 C CA . LYS A 1 91 ? 11.578 -19.047 -4.281 1 98.25 91 LYS A CA 1
ATOM 726 C C . LYS A 1 91 ? 13.031 -19.188 -3.838 1 98.25 91 LYS A C 1
ATOM 728 O O . LYS A 1 91 ? 13.875 -19.641 -4.609 1 98.25 91 LYS A O 1
ATOM 733 N N . SER A 1 92 ? 13.297 -18.797 -2.631 1 95.81 92 SER A N 1
ATOM 734 C CA . SER A 1 92 ? 14.656 -18.922 -2.105 1 95.81 92 SER A CA 1
ATOM 735 C C . SER A 1 92 ? 14.977 -20.359 -1.73 1 95.81 92 SER A C 1
ATOM 737 O O . SER A 1 92 ? 14.07 -21.188 -1.586 1 95.81 92 SER A O 1
ATOM 739 N N . PRO A 1 93 ? 16.297 -20.672 -1.581 1 95.19 93 PRO A N 1
ATOM 740 C CA . PRO A 1 93 ? 16.641 -22 -1.068 1 95.19 93 PRO A CA 1
ATOM 741 C C . PRO A 1 93 ? 15.969 -22.312 0.265 1 95.19 93 PRO A C 1
ATOM 743 O O . PRO A 1 93 ? 15.492 -23.438 0.472 1 95.19 93 PRO A O 1
ATOM 746 N N . ALA A 1 94 ? 15.875 -21.312 1.105 1 95.69 94 ALA A N 1
ATOM 747 C CA . ALA A 1 94 ? 15.219 -21.5 2.398 1 95.69 94 ALA A CA 1
ATOM 748 C C . ALA A 1 94 ? 13.734 -21.781 2.225 1 95.69 94 ALA A C 1
ATOM 750 O O . ALA A 1 94 ? 13.156 -22.594 2.961 1 95.69 94 ALA A O 1
ATOM 751 N N . ASP A 1 95 ? 13.125 -21.109 1.301 1 97.62 95 ASP A N 1
ATOM 752 C CA . ASP A 1 95 ? 11.719 -21.359 1 1 97.62 95 ASP A CA 1
ATOM 753 C C . ASP A 1 95 ? 11.508 -22.797 0.525 1 97.62 95 ASP A C 1
ATOM 755 O O . ASP A 1 95 ? 10.594 -23.484 0.981 1 97.62 95 ASP A O 1
ATOM 759 N N . LEU A 1 96 ? 12.375 -23.203 -0.428 1 98.25 96 LEU A N 1
ATOM 760 C CA . LEU A 1 96 ? 12.266 -24.531 -1.007 1 98.25 96 LEU A CA 1
ATOM 761 C C . LEU A 1 96 ? 12.5 -25.609 0.051 1 98.25 96 LEU A C 1
ATOM 763 O O . LEU A 1 96 ? 11.766 -26.594 0.119 1 98.25 96 LEU A O 1
ATOM 767 N N . GLU A 1 97 ? 13.492 -25.375 0.865 1 97.94 97 GLU A N 1
ATOM 768 C CA . GLU A 1 97 ? 13.781 -26.328 1.934 1 97.94 97 GLU A CA 1
ATOM 769 C C . GLU A 1 97 ? 12.625 -26.406 2.926 1 97.94 97 GLU A C 1
ATOM 771 O O . GLU A 1 97 ? 12.219 -27.5 3.338 1 97.94 97 GLU A O 1
ATOM 776 N N . GLY A 1 98 ? 12.078 -25.234 3.275 1 98.12 98 GLY A N 1
ATOM 777 C CA . GLY A 1 98 ? 10.992 -25.172 4.238 1 98.12 98 GLY A CA 1
ATOM 778 C C . GLY A 1 98 ? 9.711 -25.812 3.729 1 98.12 98 GLY A C 1
ATOM 779 O O . GLY A 1 98 ? 8.914 -26.328 4.512 1 98.12 98 GLY A O 1
ATOM 780 N N . ALA A 1 99 ? 9.523 -25.797 2.41 1 98.56 99 ALA A N 1
ATOM 781 C CA . ALA A 1 99 ? 8.281 -26.281 1.818 1 98.56 99 ALA A CA 1
ATOM 782 C C . ALA A 1 99 ? 8.414 -27.719 1.338 1 98.56 99 ALA A C 1
ATOM 784 O O . ALA A 1 99 ? 7.43 -28.344 0.955 1 98.56 99 ALA A O 1
ATOM 785 N N . PHE A 1 100 ? 9.602 -28.297 1.372 1 98.25 100 PHE A N 1
ATOM 786 C CA . PHE A 1 100 ? 9.969 -29.531 0.695 1 98.25 100 PHE A CA 1
ATOM 787 C C . PHE A 1 100 ? 9.07 -30.672 1.139 1 98.25 100 PHE A C 1
ATOM 789 O O . PHE A 1 100 ? 8.648 -31.5 0.319 1 98.25 100 PHE A O 1
ATOM 796 N N . ASN A 1 101 ? 8.742 -30.734 2.389 1 97.5 101 ASN A N 1
ATOM 797 C CA . ASN A 1 101 ? 7.898 -31.812 2.906 1 97.5 101 ASN A CA 1
ATOM 798 C C . ASN A 1 101 ? 6.531 -31.281 3.34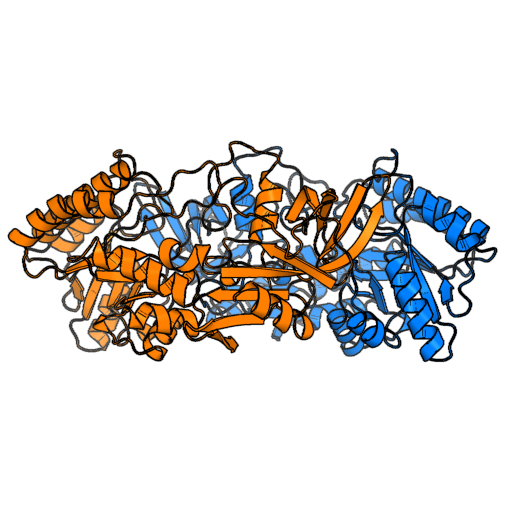2 1 97.5 101 ASN A C 1
ATOM 800 O O . ASN A 1 101 ? 5.816 -31.953 4.094 1 97.5 101 ASN A O 1
ATOM 804 N N . ALA A 1 102 ? 6.203 -30.047 2.93 1 98.38 102 ALA A N 1
ATOM 805 C CA . ALA A 1 102 ? 4.977 -29.438 3.428 1 98.38 102 ALA A CA 1
ATOM 806 C C . ALA A 1 102 ? 4.02 -29.109 2.283 1 98.38 102 ALA A C 1
ATOM 808 O O . ALA A 1 102 ? 2.826 -28.891 2.508 1 98.38 102 ALA A O 1
ATOM 809 N N . ALA A 1 103 ? 4.543 -29.172 1.074 1 98.81 103 ALA A N 1
ATOM 810 C CA . ALA A 1 103 ? 3.742 -28.828 -0.095 1 98.81 103 ALA A CA 1
ATOM 811 C C . ALA A 1 103 ? 4.297 -29.484 -1.356 1 98.81 103 ALA A C 1
ATOM 813 O O . ALA A 1 103 ? 5.434 -29.953 -1.368 1 98.81 103 ALA A O 1
ATOM 814 N N . THR A 1 104 ? 3.492 -29.703 -2.336 1 98.75 104 THR A N 1
ATOM 815 C CA . THR A 1 104 ? 3.998 -29.938 -3.684 1 98.75 104 THR A CA 1
ATOM 816 C C . THR A 1 104 ? 4.582 -28.656 -4.273 1 98.75 104 THR A C 1
ATOM 818 O O . THR A 1 104 ? 3.871 -27.656 -4.441 1 98.75 104 THR A O 1
ATOM 821 N N . ILE A 1 105 ? 5.859 -28.672 -4.555 1 98.88 105 ILE A N 1
ATOM 822 C CA . ILE A 1 105 ? 6.531 -27.469 -5.059 1 98.88 105 ILE A CA 1
ATOM 823 C C . ILE A 1 105 ? 6.398 -27.406 -6.578 1 98.88 105 ILE A C 1
ATOM 825 O O . ILE A 1 105 ? 6.605 -28.406 -7.27 1 98.88 105 ILE A O 1
ATOM 829 N N . ILE A 1 106 ? 5.969 -26.281 -7.078 1 98.88 106 ILE A N 1
ATOM 830 C CA . ILE A 1 106 ? 5.898 -25.984 -8.508 1 98.88 106 ILE A CA 1
ATOM 831 C C . ILE A 1 106 ? 7.125 -25.188 -8.938 1 98.88 106 ILE A C 1
ATOM 833 O O . ILE A 1 106 ? 7.266 -24.016 -8.586 1 98.88 106 ILE A O 1
ATOM 837 N N . ALA A 1 107 ? 7.984 -25.766 -9.688 1 98.81 107 ALA A N 1
ATOM 838 C CA . ALA A 1 107 ? 9.164 -25.062 -10.18 1 98.81 107 ALA A CA 1
ATOM 839 C C . ALA A 1 107 ? 8.773 -24 -11.211 1 98.81 107 ALA A C 1
ATOM 841 O O . ALA A 1 107 ? 8.086 -24.297 -12.188 1 98.81 107 ALA A O 1
ATOM 842 N N . ASP A 1 108 ? 9.219 -22.781 -10.984 1 98.75 108 ASP A N 1
ATOM 843 C CA . ASP A 1 108 ? 8.844 -21.672 -11.836 1 98.75 108 ASP A CA 1
ATOM 844 C C . ASP A 1 108 ? 9.953 -21.328 -12.82 1 98.75 108 ASP A C 1
ATOM 846 O O . ASP A 1 108 ? 9.781 -20.469 -13.695 1 98.75 108 ASP A O 1
ATOM 850 N N . SER A 1 109 ? 11.109 -21.953 -12.719 1 98.56 109 SER A N 1
ATOM 851 C CA . SER A 1 109 ? 12.266 -21.656 -13.562 1 98.56 109 SER A CA 1
ATOM 852 C C . SER A 1 109 ? 13.211 -22.844 -13.633 1 98.56 109 SER A C 1
ATOM 854 O O . SER A 1 109 ? 13.102 -23.781 -12.844 1 98.56 109 SER A O 1
ATOM 856 N N . ILE A 1 110 ? 14.086 -22.828 -14.625 1 98.19 110 ILE A N 1
ATOM 857 C CA . ILE A 1 110 ? 15.125 -23.844 -14.742 1 98.19 110 ILE A CA 1
ATOM 858 C C . ILE A 1 110 ? 16.031 -23.797 -13.516 1 98.19 110 ILE A C 1
ATOM 860 O O . ILE A 1 110 ? 16.469 -24.844 -13.008 1 98.19 110 ILE A O 1
ATOM 864 N N . GLY A 1 111 ? 16.281 -22.578 -12.992 1 97.38 111 GLY A N 1
ATOM 865 C CA . GLY A 1 111 ? 17.047 -22.438 -11.758 1 97.38 111 GLY A CA 1
ATOM 866 C C . GLY A 1 111 ? 16.422 -23.156 -10.578 1 97.38 111 GLY A C 1
ATOM 867 O O . GLY A 1 111 ? 17.125 -23.766 -9.773 1 97.38 111 GLY A O 1
ATOM 868 N N . GLU A 1 112 ? 15.156 -23.078 -10.477 1 98.31 112 GLU A N 1
ATOM 869 C CA . GLU A 1 112 ? 14.469 -23.75 -9.375 1 98.31 112 GLU A CA 1
ATOM 870 C C . GLU A 1 112 ? 14.484 -25.266 -9.555 1 98.31 112 GLU A C 1
ATOM 872 O O . GLU A 1 112 ? 14.562 -26 -8.578 1 98.31 112 GLU A O 1
ATOM 877 N N . LEU A 1 113 ? 14.422 -25.75 -10.859 1 98.38 113 LEU A N 1
ATOM 878 C CA . LEU A 1 113 ? 14.594 -27.188 -11.109 1 98.38 113 LEU A CA 1
ATOM 879 C C . LEU A 1 113 ? 15.938 -27.672 -10.586 1 98.38 113 LEU A C 1
ATOM 881 O O . LEU A 1 113 ? 16 -28.703 -9.914 1 98.38 113 LEU A O 1
ATOM 885 N N . ASP A 1 114 ? 16.922 -26.906 -10.898 1 97.94 114 ASP A N 1
ATOM 886 C CA . ASP A 1 114 ? 18.266 -27.266 -10.469 1 97.94 114 ASP A CA 1
ATOM 887 C C . ASP A 1 114 ? 18.359 -27.297 -8.945 1 97.94 114 ASP A C 1
ATOM 889 O O . ASP A 1 114 ? 18.953 -28.219 -8.383 1 97.94 114 ASP A O 1
ATOM 893 N N . HIS A 1 115 ? 17.797 -26.359 -8.297 1 97.75 115 HIS A N 1
ATOM 894 C CA . HIS A 1 115 ? 17.828 -26.312 -6.836 1 97.75 115 HIS A CA 1
ATOM 895 C C . HIS A 1 115 ? 17.078 -27.484 -6.223 1 97.75 115 HIS A C 1
ATOM 897 O O . HIS A 1 115 ? 17.562 -28.094 -5.27 1 97.75 115 HIS A O 1
ATOM 903 N N . LEU A 1 116 ? 15.953 -27.75 -6.773 1 98.62 116 LEU A N 1
ATOM 904 C CA . LEU A 1 116 ? 15.141 -28.844 -6.262 1 98.62 116 LEU A CA 1
ATOM 905 C C . LEU A 1 116 ? 15.844 -30.172 -6.469 1 98.62 116 LEU A C 1
ATOM 907 O O . LEU A 1 116 ? 15.758 -31.062 -5.617 1 98.62 116 LEU A O 1
ATOM 911 N N . GLU A 1 117 ? 16.5 -30.344 -7.617 1 98.56 117 GLU A N 1
ATOM 912 C CA . GLU A 1 117 ? 17.266 -31.547 -7.875 1 98.56 117 GLU A CA 1
ATOM 913 C C . GLU A 1 117 ? 18.344 -31.766 -6.816 1 98.56 117 GLU A C 1
ATOM 915 O O . GLU A 1 117 ? 18.5 -32.875 -6.281 1 98.56 117 GLU A O 1
ATOM 920 N N . ARG A 1 118 ? 19.047 -30.688 -6.531 1 98.12 118 ARG A N 1
ATOM 921 C CA . ARG A 1 118 ? 20.094 -30.766 -5.523 1 98.12 118 ARG A CA 1
ATOM 922 C C . ARG A 1 118 ? 19.516 -31.078 -4.148 1 98.12 118 ARG A C 1
ATOM 924 O O . ARG A 1 118 ? 20.078 -31.875 -3.396 1 98.12 118 ARG A O 1
ATOM 931 N N . LEU A 1 119 ? 18.453 -30.438 -3.836 1 98.25 119 LEU A N 1
ATOM 932 C CA . LEU A 1 119 ? 17.797 -30.641 -2.545 1 98.25 119 LEU A CA 1
ATOM 933 C C . LEU A 1 119 ? 17.312 -32.062 -2.4 1 98.25 119 LEU A C 1
ATOM 935 O O . LEU A 1 119 ? 17.531 -32.719 -1.366 1 98.25 119 LEU A O 1
ATOM 939 N N . ALA A 1 120 ? 16.641 -32.594 -3.42 1 98.62 120 ALA A N 1
ATOM 940 C CA . ALA A 1 120 ? 16.141 -33.969 -3.4 1 98.62 120 ALA A CA 1
ATOM 941 C C . ALA A 1 120 ? 17.281 -34.969 -3.271 1 98.62 120 ALA A C 1
ATOM 943 O O . ALA A 1 120 ? 17.172 -35.969 -2.553 1 98.62 120 ALA A O 1
ATOM 944 N N . ALA A 1 121 ? 18.344 -34.719 -3.977 1 98.5 121 ALA A N 1
ATOM 945 C CA . ALA A 1 121 ? 19.531 -35.562 -3.873 1 98.5 121 ALA A CA 1
ATOM 946 C C . ALA A 1 121 ? 20.062 -35.594 -2.441 1 98.5 121 ALA A C 1
ATOM 948 O O . ALA A 1 121 ? 20.391 -36.656 -1.915 1 98.5 121 ALA A O 1
ATOM 949 N N . ARG A 1 122 ? 20.156 -34.438 -1.859 1 98 122 ARG A N 1
ATOM 950 C CA . ARG A 1 122 ? 20.641 -34.312 -0.484 1 98 122 ARG A CA 1
ATOM 951 C C . ARG A 1 122 ? 19.734 -35.094 0.469 1 98 122 ARG A C 1
ATOM 953 O O . ARG A 1 122 ? 20.203 -35.688 1.437 1 98 122 ARG A O 1
ATOM 960 N N . GLU A 1 123 ? 18.438 -35.094 0.148 1 97.06 123 GLU A N 1
ATOM 961 C CA . GLU A 1 123 ? 17.469 -35.781 0.986 1 97.06 123 GLU A CA 1
ATOM 962 C C . GLU A 1 123 ? 17.406 -37.281 0.653 1 97.06 123 GLU A C 1
ATOM 964 O O . GLU A 1 123 ? 16.734 -38.031 1.351 1 97.06 123 GLU A O 1
ATOM 969 N N . GLY A 1 124 ? 18.016 -37.656 -0.364 1 97.25 124 GLY A N 1
ATOM 970 C CA . GLY A 1 124 ? 18.062 -39.062 -0.753 1 97.25 124 GLY A CA 1
ATOM 971 C C . GLY A 1 124 ? 16.719 -39.594 -1.252 1 97.25 124 GLY A C 1
ATOM 972 O O . GLY A 1 124 ? 16.344 -40.719 -0.952 1 97.25 124 GLY A O 1
ATOM 973 N N . THR A 1 125 ? 16 -38.688 -1.927 1 97.75 125 THR A N 1
ATOM 974 C CA . THR A 1 125 ? 14.68 -39.094 -2.4 1 97.75 125 THR A CA 1
ATOM 975 C C . THR A 1 125 ? 14.477 -38.656 -3.85 1 97.75 125 THR A C 1
ATOM 977 O O . THR A 1 125 ? 15.328 -37.969 -4.426 1 97.75 125 THR A O 1
ATOM 980 N N . VAL A 1 126 ? 13.516 -39.188 -4.48 1 98.38 126 VAL A N 1
ATOM 981 C CA . VAL A 1 126 ? 12.992 -38.656 -5.738 1 98.38 126 VAL A CA 1
ATOM 982 C C . VAL A 1 126 ? 11.758 -37.812 -5.465 1 98.38 126 VAL A C 1
ATOM 984 O O . VAL A 1 126 ? 10.688 -38.344 -5.148 1 98.38 126 VAL A O 1
ATOM 987 N N . ALA A 1 127 ? 11.914 -36.562 -5.547 1 98.25 127 ALA A N 1
ATOM 988 C CA . ALA A 1 127 ? 10.844 -35.625 -5.195 1 98.25 127 ALA A CA 1
ATOM 989 C C . ALA A 1 127 ? 9.844 -35.5 -6.34 1 98.25 127 ALA A C 1
ATOM 991 O O . ALA A 1 127 ? 10.234 -35.344 -7.5 1 98.25 127 ALA A O 1
ATOM 992 N N . GLU A 1 128 ? 8.547 -35.656 -6.051 1 98.5 128 GLU A N 1
ATOM 993 C CA . GLU A 1 128 ? 7.488 -35.312 -6.996 1 98.5 128 GLU A CA 1
ATOM 994 C C . GLU A 1 128 ? 7.254 -33.812 -7.035 1 98.5 128 GLU A C 1
ATOM 996 O O . GLU A 1 128 ? 6.926 -33.188 -6.016 1 98.5 128 GLU A O 1
ATOM 1001 N N . ILE A 1 129 ? 7.422 -33.156 -8.148 1 98.75 129 ILE A N 1
ATOM 1002 C CA . ILE A 1 129 ? 7.254 -31.719 -8.273 1 98.75 129 ILE A CA 1
ATOM 1003 C C . ILE A 1 129 ? 6.367 -31.406 -9.477 1 98.75 129 ILE A C 1
ATOM 1005 O O . ILE A 1 129 ? 6.098 -32.281 -10.305 1 98.75 129 ILE A O 1
ATOM 1009 N N . GLY A 1 130 ? 5.801 -30.203 -9.469 1 98.81 130 GLY A N 1
ATOM 1010 C CA . GLY A 1 130 ? 5.219 -29.656 -10.68 1 98.81 130 GLY A CA 1
ATOM 1011 C C . GLY A 1 130 ? 6.129 -28.656 -11.367 1 98.81 130 GLY A C 1
ATOM 1012 O O . GLY A 1 130 ? 7.164 -28.266 -10.82 1 98.81 130 GLY A O 1
ATOM 1013 N N . VAL A 1 131 ? 5.758 -28.25 -12.555 1 98.88 131 VAL A N 1
ATOM 1014 C CA . VAL A 1 131 ? 6.453 -27.203 -13.281 1 98.88 131 VAL A CA 1
ATOM 1015 C C . VAL A 1 131 ? 5.441 -26.188 -13.812 1 98.88 131 VAL A C 1
ATOM 1017 O O . VAL A 1 131 ? 4.367 -26.562 -14.289 1 98.88 131 VAL A O 1
ATOM 1020 N N . ARG A 1 132 ? 5.707 -24.906 -13.594 1 98.81 132 ARG A N 1
ATOM 1021 C CA . ARG A 1 132 ? 4.895 -23.859 -14.219 1 98.81 132 ARG A CA 1
ATOM 1022 C C . ARG A 1 132 ? 5.324 -23.625 -15.656 1 98.81 132 ARG A C 1
ATOM 1024 O O . ARG A 1 132 ? 6.508 -23.422 -15.93 1 98.81 132 ARG A O 1
ATOM 1031 N N . VAL A 1 133 ? 4.352 -23.688 -16.547 1 98.81 133 VAL A N 1
ATOM 1032 C CA . VAL A 1 133 ? 4.633 -23.531 -17.969 1 98.81 133 VAL A CA 1
ATOM 1033 C C . VAL A 1 133 ? 4.168 -22.156 -18.438 1 98.81 133 VAL A C 1
ATOM 1035 O O . VAL A 1 133 ? 3.061 -21.734 -18.125 1 98.81 133 VAL A O 1
ATOM 1038 N N . ASN A 1 134 ? 5.039 -21.406 -19.062 1 98.62 134 ASN A N 1
ATOM 1039 C CA . ASN A 1 134 ? 4.637 -20.297 -19.922 1 98.62 134 ASN A CA 1
ATOM 1040 C C . ASN A 1 134 ? 4.297 -20.781 -21.344 1 98.62 134 ASN A C 1
ATOM 1042 O O . ASN A 1 134 ? 5.191 -21.047 -22.141 1 98.62 134 ASN A O 1
ATOM 1046 N N . PRO A 1 135 ? 3.051 -20.906 -21.578 1 98.5 135 PRO A N 1
ATOM 1047 C CA . PRO A 1 135 ? 2.646 -21.625 -22.797 1 98.5 135 PRO A CA 1
ATOM 1048 C C . PRO A 1 135 ? 2.883 -20.797 -24.062 1 98.5 135 PRO A C 1
ATOM 1050 O O . PRO A 1 135 ? 3.068 -19.594 -23.984 1 98.5 135 PRO A O 1
ATOM 1053 N N . ALA A 1 136 ? 2.816 -21.438 -25.203 1 97.94 136 ALA A N 1
ATOM 1054 C CA . ALA A 1 136 ? 3.041 -20.812 -26.5 1 97.94 136 ALA A CA 1
ATOM 1055 C C . ALA A 1 136 ? 1.761 -20.172 -27.031 1 97.94 136 ALA A C 1
ATOM 1057 O O . ALA A 1 136 ? 1.691 -19.797 -28.203 1 97.94 136 ALA A O 1
ATOM 1058 N N . PHE A 1 137 ? 0.753 -20.062 -26.203 1 97.44 137 PHE A N 1
ATOM 1059 C CA . PHE A 1 137 ? -0.488 -19.375 -26.531 1 97.44 137 PHE A CA 1
ATOM 1060 C C . PHE A 1 137 ? -0.814 -18.312 -25.484 1 97.44 137 PHE A C 1
ATOM 1062 O O . PHE A 1 137 ? -0.32 -18.375 -24.359 1 97.44 137 PHE A O 1
ATOM 1069 N N . SER A 1 138 ? -1.582 -17.312 -25.906 1 95.56 138 SER A N 1
ATOM 1070 C CA . SER A 1 138 ? -2.041 -16.266 -25 1 95.56 138 SER A CA 1
ATOM 1071 C C . SER A 1 138 ? -3.51 -16.453 -24.625 1 95.56 138 SER A C 1
ATOM 1073 O O . SER A 1 138 ? -4.199 -17.297 -25.219 1 95.56 138 SER A O 1
ATOM 1075 N N . MET A 1 139 ? -3.98 -15.727 -23.688 1 92.25 139 MET A N 1
ATOM 1076 C CA . MET A 1 139 ? -5.375 -15.797 -23.266 1 92.25 139 MET A CA 1
ATOM 1077 C C . MET A 1 139 ? -6.312 -15.406 -24.391 1 92.25 139 MET A C 1
ATOM 1079 O O . MET A 1 139 ? -7.441 -15.891 -24.469 1 92.25 139 MET A O 1
ATOM 1083 N N . ASN A 1 140 ? -5.801 -14.688 -25.297 1 87.81 140 ASN A N 1
ATOM 1084 C CA . ASN A 1 140 ? -6.621 -14.203 -26.406 1 87.81 140 ASN A CA 1
ATOM 1085 C C . ASN A 1 140 ? -6.422 -15.055 -27.656 1 87.81 140 ASN A C 1
ATOM 1087 O O . ASN A 1 140 ? -6.906 -14.695 -28.734 1 87.81 140 ASN A O 1
ATOM 1091 N N . GLY A 1 141 ? -5.773 -16.234 -27.594 1 84.31 141 GLY A N 1
ATOM 1092 C CA . GLY A 1 141 ? -5.617 -17.156 -28.703 1 84.31 141 GLY A CA 1
ATOM 1093 C C . GLY A 1 141 ? -4.395 -16.859 -29.547 1 84.31 141 GLY A C 1
ATOM 1094 O O . GLY A 1 141 ? -4.055 -17.641 -30.438 1 84.31 141 GLY A O 1
ATOM 1095 N N . GLY A 1 142 ? -3.674 -15.82 -29.328 1 90.06 142 GLY A N 1
ATOM 1096 C CA . GLY A 1 142 ? -2.447 -15.516 -30.047 1 90.06 142 GLY A CA 1
ATOM 1097 C C . GLY A 1 142 ? -1.228 -16.203 -29.453 1 90.06 142 GLY A C 1
ATOM 1098 O O . GLY A 1 142 ? -1.354 -17.203 -28.734 1 90.06 142 GLY A O 1
ATOM 1099 N N . ASP A 1 143 ? -0.072 -15.844 -29.969 1 94.31 143 ASP A N 1
ATOM 1100 C CA . ASP A 1 143 ? 1.195 -16.422 -29.531 1 94.31 143 ASP A CA 1
ATOM 1101 C C . ASP A 1 143 ? 1.457 -16.125 -28.062 1 94.31 143 ASP A C 1
ATOM 1103 O O . ASP A 1 143 ? 0.962 -15.125 -27.531 1 94.31 143 ASP A O 1
ATOM 1107 N N . GLY A 1 144 ? 2.135 -17.062 -27.469 1 95 144 GLY A N 1
ATOM 1108 C CA . GLY A 1 144 ? 2.572 -16.828 -26.109 1 95 144 GLY A CA 1
ATOM 1109 C C . GLY A 1 144 ? 3.475 -15.609 -25.969 1 95 144 GLY A C 1
ATOM 1110 O O . GLY A 1 144 ? 4.18 -15.25 -26.922 1 95 144 GLY A O 1
ATOM 1111 N N . LEU A 1 145 ? 3.424 -15 -24.797 1 95.31 145 LEU A N 1
ATOM 1112 C CA . LEU A 1 145 ? 4.203 -13.789 -24.531 1 95.31 145 LEU A CA 1
ATOM 1113 C C . LEU A 1 145 ? 5.324 -14.07 -23.531 1 95.31 145 LEU A C 1
ATOM 1115 O O . LEU A 1 145 ? 5.258 -15.047 -22.781 1 95.31 145 LEU A O 1
ATOM 1119 N N . SER A 1 146 ? 6.383 -13.25 -23.641 1 97.25 146 SER A N 1
ATOM 1120 C CA . SER A 1 146 ? 7.414 -13.297 -22.609 1 97.25 146 SER A CA 1
ATOM 1121 C C . SER A 1 146 ? 6.84 -12.953 -21.234 1 97.25 146 SER A C 1
ATOM 1123 O O . SER A 1 146 ? 6.004 -12.055 -21.125 1 97.25 146 SER A O 1
ATOM 1125 N N . ALA A 1 147 ? 7.281 -13.688 -20.188 1 96.62 147 ALA A N 1
ATOM 1126 C CA . ALA A 1 147 ? 6.715 -13.469 -18.859 1 96.62 147 ALA A CA 1
ATOM 1127 C C . ALA A 1 147 ? 7.719 -13.836 -17.766 1 96.62 147 ALA A C 1
ATOM 1129 O O . ALA A 1 147 ? 8.625 -14.633 -18 1 96.62 147 ALA A O 1
ATOM 1130 N N . LYS A 1 148 ? 7.52 -13.25 -16.609 1 96.69 148 LYS A N 1
ATOM 1131 C CA . LYS A 1 148 ? 8.336 -13.625 -15.461 1 96.69 148 LYS A CA 1
ATOM 1132 C C . LYS A 1 148 ? 7.91 -14.984 -14.898 1 96.69 148 LYS A C 1
ATOM 1134 O O . LYS A 1 148 ? 8.633 -15.586 -14.102 1 96.69 148 LYS A O 1
ATOM 1139 N N . PHE A 1 149 ? 6.719 -15.5 -15.344 1 98 149 PHE A N 1
ATOM 1140 C CA . PHE A 1 149 ? 6.145 -16.703 -14.75 1 98 149 PHE A CA 1
ATOM 1141 C C . PHE A 1 149 ? 6.387 -17.906 -15.641 1 98 149 PHE A C 1
ATOM 1143 O O . PHE A 1 149 ? 6.062 -17.891 -16.828 1 98 149 PHE A O 1
ATOM 1150 N N . GLY A 1 150 ? 6.938 -18.953 -15.016 1 98.44 150 GLY A N 1
ATOM 1151 C CA . GLY A 1 150 ? 7.016 -20.266 -15.664 1 98.44 150 GLY A CA 1
ATOM 1152 C C . GLY A 1 150 ? 8.164 -20.375 -16.641 1 98.44 150 GLY A C 1
ATOM 1153 O O . GLY A 1 150 ? 8.922 -19.422 -16.828 1 98.44 150 GLY A O 1
ATOM 1154 N N . ILE A 1 151 ? 8.367 -21.516 -17.203 1 98.75 151 ILE A N 1
ATOM 1155 C CA . ILE A 1 151 ? 9.336 -21.844 -18.234 1 98.75 151 ILE A CA 1
ATOM 1156 C C . ILE A 1 151 ? 8.641 -21.906 -19.594 1 98.75 151 ILE A C 1
ATOM 1158 O O . ILE A 1 151 ? 7.594 -22.562 -19.734 1 98.75 151 ILE A O 1
ATOM 1162 N N . ASP A 1 152 ? 9.203 -21.219 -20.594 1 98.75 152 ASP A N 1
ATOM 1163 C CA . ASP A 1 152 ? 8.609 -21.25 -21.922 1 98.75 152 ASP A CA 1
ATOM 1164 C C . ASP A 1 152 ? 8.406 -22.688 -22.391 1 98.75 152 ASP A C 1
ATOM 1166 O O . ASP A 1 152 ? 9.297 -23.531 -22.25 1 98.75 152 ASP A O 1
ATOM 1170 N N . GLU A 1 153 ? 7.199 -22.906 -22.953 1 98.69 153 GLU A N 1
ATOM 1171 C CA . GLU A 1 153 ? 6.855 -24.234 -23.453 1 98.69 153 GLU A CA 1
ATOM 1172 C C . GLU A 1 153 ? 7.953 -24.797 -24.359 1 98.69 153 GLU A C 1
ATOM 1174 O O . GLU A 1 153 ? 8.359 -25.938 -24.219 1 98.69 153 GLU A O 1
ATOM 1179 N N . GLU A 1 154 ? 8.5 -23.984 -25.203 1 97.94 154 GLU A N 1
ATOM 1180 C CA . GLU A 1 154 ? 9.508 -24.391 -26.172 1 97.94 154 GLU A CA 1
ATOM 1181 C C . GLU A 1 154 ? 10.805 -24.797 -25.484 1 97.94 154 GLU A C 1
ATOM 1183 O O . GLU A 1 154 ? 11.578 -25.594 -26.031 1 97.94 154 GLU A O 1
ATOM 1188 N N . MET A 1 155 ? 11.047 -24.25 -24.344 1 98.06 155 MET A N 1
ATOM 1189 C CA . MET A 1 155 ? 12.242 -24.594 -23.578 1 98.06 155 MET A CA 1
ATOM 1190 C C . MET A 1 155 ? 11.992 -25.797 -22.688 1 98.06 155 MET A C 1
ATOM 1192 O O . MET A 1 155 ? 12.875 -26.641 -22.516 1 98.06 155 MET A O 1
ATOM 1196 N N . LEU A 1 156 ? 10.852 -25.906 -22.156 1 98.56 156 LEU A N 1
ATOM 1197 C CA . LEU A 1 156 ? 10.523 -26.906 -21.156 1 98.56 156 LEU A CA 1
ATOM 1198 C C . LEU A 1 156 ? 10.453 -28.297 -21.797 1 98.56 156 LEU A C 1
ATOM 1200 O O . LEU A 1 156 ? 10.961 -29.266 -21.219 1 98.56 156 LEU A O 1
ATOM 1204 N N . LEU A 1 157 ? 9.836 -28.469 -22.984 1 98.62 157 LEU A N 1
ATOM 1205 C CA . LEU A 1 157 ? 9.57 -29.781 -23.562 1 98.62 157 LEU A CA 1
ATOM 1206 C C . LEU A 1 157 ? 10.867 -30.547 -23.828 1 98.62 157 LEU A C 1
ATOM 1208 O O . LEU A 1 157 ? 10.992 -31.703 -23.438 1 98.62 157 LEU A O 1
ATOM 1212 N N . PRO A 1 158 ? 11.859 -29.875 -24.422 1 98.25 158 PRO A N 1
ATOM 1213 C CA . PRO A 1 158 ? 13.133 -30.578 -24.578 1 98.25 158 PRO A CA 1
ATOM 1214 C C . PRO A 1 158 ? 13.766 -30.953 -23.234 1 98.25 158 PRO A C 1
ATOM 1216 O O . PRO A 1 158 ? 14.43 -31.984 -23.125 1 98.25 158 PRO A O 1
ATOM 1219 N N . ILE A 1 159 ? 13.625 -30.125 -22.25 1 98.12 159 ILE A N 1
ATOM 1220 C CA . ILE A 1 159 ? 14.18 -30.391 -20.938 1 98.12 159 ILE A CA 1
ATOM 1221 C C . ILE A 1 159 ? 13.523 -31.641 -20.344 1 98.12 159 ILE A C 1
ATOM 1223 O O . ILE A 1 159 ? 14.211 -32.531 -19.828 1 98.12 159 ILE A O 1
ATOM 1227 N N . LEU A 1 160 ? 12.25 -31.719 -20.438 1 98 160 LEU A N 1
ATOM 1228 C CA . LEU A 1 160 ? 11.5 -32.844 -19.891 1 98 160 LEU A CA 1
ATOM 1229 C C . LEU A 1 160 ? 11.891 -34.156 -20.609 1 98 160 LEU A C 1
ATOM 1231 O O . LEU A 1 160 ? 11.938 -35.219 -20 1 98 160 LEU A O 1
ATOM 1235 N N . LYS A 1 161 ? 12.172 -34.031 -21.844 1 96.88 161 LYS A N 1
ATOM 1236 C CA . LYS A 1 161 ? 12.469 -35.219 -22.672 1 96.88 161 LYS A CA 1
ATOM 1237 C C . LYS A 1 161 ? 13.898 -35.688 -22.469 1 96.88 161 LYS A C 1
ATOM 1239 O O . LYS A 1 161 ? 14.156 -36.906 -22.453 1 96.88 161 LYS A O 1
ATOM 1244 N N . ASN A 1 162 ? 14.781 -34.75 -22.266 1 96.5 162 ASN A N 1
ATOM 1245 C CA . ASN A 1 162 ? 16.188 -35.094 -22.484 1 96.5 162 ASN A CA 1
ATOM 1246 C C . ASN A 1 162 ? 17.016 -34.875 -21.219 1 96.5 162 ASN A C 1
ATOM 1248 O O . ASN A 1 162 ? 18.078 -35.5 -21.062 1 96.5 162 ASN A O 1
ATOM 1252 N N . ARG A 1 163 ? 16.609 -34 -20.422 1 96.06 163 ARG A N 1
ATOM 1253 C CA . ARG A 1 163 ? 17.438 -33.625 -19.281 1 96.06 163 ARG A CA 1
ATOM 1254 C C . ARG A 1 163 ? 17.422 -34.75 -18.219 1 96.06 163 ARG A C 1
ATOM 1256 O O . ARG A 1 163 ? 16.359 -35.25 -17.875 1 96.06 163 ARG A O 1
ATOM 1263 N N . HIS A 1 164 ? 18.531 -35.156 -17.781 1 96.56 164 HIS A N 1
ATOM 1264 C CA . HIS A 1 164 ? 18.656 -36.156 -16.719 1 96.56 164 HIS A CA 1
ATOM 1265 C C . HIS A 1 164 ? 18.484 -35.5 -15.344 1 96.56 164 HIS A C 1
ATOM 1267 O O . HIS A 1 164 ? 19.328 -34.75 -14.898 1 96.56 164 HIS A O 1
ATOM 1273 N N . MET A 1 165 ? 17.422 -35.75 -14.672 1 97.19 165 MET A N 1
ATOM 1274 C CA . MET A 1 165 ? 17.078 -35.312 -13.32 1 97.19 165 MET A CA 1
ATOM 1275 C C . MET A 1 165 ? 16.656 -36.469 -12.453 1 97.19 165 MET A C 1
ATOM 1277 O O . MET A 1 165 ? 15.477 -36.625 -12.141 1 97.19 165 MET A O 1
ATOM 1281 N N . PRO A 1 166 ? 17.609 -37.25 -12 1 97.94 166 PRO A N 1
ATOM 1282 C CA . PRO A 1 166 ? 17.281 -38.531 -11.375 1 97.94 166 PRO A CA 1
ATOM 1283 C C . PRO A 1 166 ? 16.547 -38.375 -10.039 1 97.94 166 PRO A C 1
ATOM 1285 O O . PRO A 1 166 ? 15.977 -39.344 -9.531 1 97.94 166 PRO A O 1
ATOM 1288 N N . HIS A 1 167 ? 16.609 -37.188 -9.477 1 98.56 167 HIS A N 1
ATOM 1289 C CA . HIS A 1 167 ? 16 -37.031 -8.156 1 98.56 167 HIS A CA 1
ATOM 1290 C C . HIS A 1 167 ? 14.711 -36.25 -8.242 1 98.56 167 HIS A C 1
ATOM 1292 O O . HIS A 1 167 ? 14.172 -35.812 -7.223 1 98.56 167 HIS A O 1
ATOM 1298 N N . LEU A 1 168 ? 14.25 -35.969 -9.414 1 98.56 168 LEU A N 1
ATOM 1299 C CA . LEU A 1 168 ? 12.977 -35.281 -9.602 1 98.56 168 LEU A CA 1
ATOM 1300 C C . LEU A 1 168 ? 12.031 -36.094 -10.469 1 98.56 168 LEU A C 1
ATOM 1302 O O . LEU A 1 168 ? 12.469 -36.75 -11.43 1 98.56 168 LEU A O 1
ATOM 1306 N N . MET A 1 169 ? 10.828 -36.094 -10.102 1 98.44 169 MET A N 1
ATOM 1307 C CA . MET A 1 169 ? 9.742 -36.594 -10.93 1 98.44 169 MET A CA 1
ATOM 1308 C C . MET A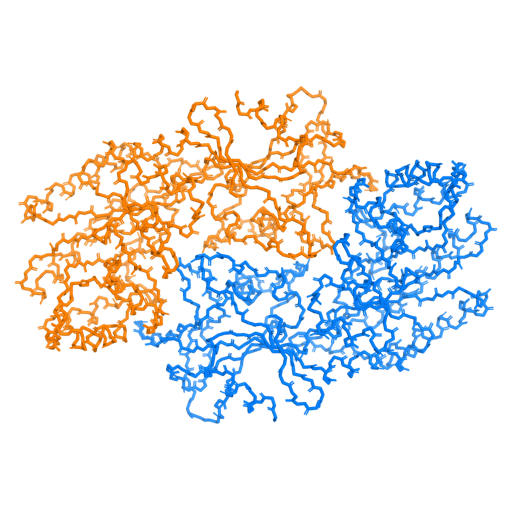 1 169 ? 8.695 -35.5 -11.18 1 98.44 169 MET A C 1
ATOM 1310 O O . MET A 1 169 ? 7.969 -35.125 -10.266 1 98.44 169 MET A O 1
ATOM 1314 N N . VAL A 1 170 ? 8.656 -35.031 -12.398 1 98.5 170 VAL A N 1
ATOM 1315 C CA . VAL A 1 170 ? 7.629 -34.062 -12.75 1 98.5 170 VAL A CA 1
ATOM 1316 C C . VAL A 1 170 ? 6.27 -34.75 -12.859 1 98.5 170 VAL A C 1
ATOM 1318 O O . VAL A 1 170 ? 6.062 -35.594 -13.742 1 98.5 170 VAL A O 1
ATOM 1321 N N . THR A 1 171 ? 5.348 -34.375 -11.953 1 98.19 171 THR A N 1
ATOM 1322 C CA . THR A 1 171 ? 4.086 -35.094 -11.875 1 98.19 171 THR A CA 1
ATOM 1323 C C . THR A 1 171 ? 2.934 -34.219 -12.375 1 98.19 171 THR A C 1
ATOM 1325 O O . THR A 1 171 ? 1.831 -34.75 -12.609 1 98.19 171 THR A O 1
ATOM 1328 N N . GLY A 1 172 ? 3.113 -32.969 -12.555 1 98.62 172 GLY A N 1
ATOM 1329 C CA . GLY A 1 172 ? 2.043 -32.094 -13.008 1 98.62 172 GLY A CA 1
ATOM 1330 C C . GLY A 1 172 ? 2.547 -30.781 -13.578 1 98.62 172 GLY A C 1
ATOM 1331 O O . GLY A 1 172 ? 3.736 -30.469 -13.484 1 98.62 172 GLY A O 1
ATOM 1332 N N . ILE A 1 173 ? 1.604 -30.016 -14.211 1 98.81 173 ILE A N 1
ATOM 1333 C CA . ILE A 1 173 ? 1.931 -28.703 -14.75 1 98.81 173 ILE A CA 1
ATOM 1334 C C . ILE A 1 173 ? 0.969 -27.656 -14.188 1 98.81 173 ILE A C 1
ATOM 1336 O O . ILE A 1 173 ? -0.121 -28 -13.719 1 98.81 173 ILE A O 1
ATOM 1340 N N . HIS A 1 174 ? 1.447 -26.469 -14.094 1 98.81 174 HIS A N 1
ATOM 1341 C CA . HIS A 1 174 ? 0.702 -25.281 -13.688 1 98.81 174 HIS A CA 1
ATOM 1342 C C . HIS A 1 174 ? 0.749 -24.203 -14.766 1 98.81 174 HIS A C 1
ATOM 1344 O O . HIS A 1 174 ? 1.828 -23.844 -15.242 1 98.81 174 HIS A O 1
ATOM 1350 N N . VAL A 1 175 ? -0.406 -23.766 -15.25 1 98.25 175 VAL A N 1
ATOM 1351 C CA . VAL A 1 175 ? -0.504 -22.672 -16.203 1 98.25 175 VAL A CA 1
ATOM 1352 C C . VAL A 1 175 ? -1.421 -21.578 -15.656 1 98.25 175 VAL A C 1
ATOM 1354 O O . VAL A 1 175 ? -2.527 -21.859 -15.195 1 98.25 175 VAL A O 1
ATOM 1357 N N . HIS A 1 176 ? -0.97 -20.375 -15.656 1 96.75 176 HIS A N 1
ATOM 1358 C CA . HIS A 1 176 ? -1.768 -19.219 -15.219 1 96.75 176 HIS A CA 1
ATOM 1359 C C . HIS A 1 176 ? -1.444 -17.984 -16.047 1 96.75 176 HIS A C 1
ATOM 1361 O O . HIS A 1 176 ? -0.397 -17.359 -15.852 1 96.75 176 HIS A O 1
ATOM 1367 N N . LEU A 1 177 ? -2.381 -17.562 -16.875 1 94.69 177 LEU A N 1
ATOM 1368 C CA . LEU A 1 177 ? -2.064 -16.531 -17.844 1 94.69 177 LEU A CA 1
ATOM 1369 C C . LEU A 1 177 ? -2.732 -15.211 -17.469 1 94.69 177 LEU A C 1
ATOM 1371 O O . LEU A 1 177 ? -2.236 -14.133 -17.812 1 94.69 177 LEU A O 1
ATOM 1375 N N . GLN A 1 178 ? -3.859 -15.289 -16.844 1 93.44 178 GLN A N 1
ATOM 1376 C CA . GLN A 1 178 ? -4.617 -14.07 -16.578 1 93.44 178 GLN A CA 1
ATOM 1377 C C . GLN A 1 178 ? -5.629 -14.289 -15.461 1 93.44 178 GLN A C 1
ATOM 1379 O O . GLN A 1 178 ? -6.223 -15.359 -15.352 1 93.44 178 GLN A O 1
ATOM 1384 N N . SER A 1 179 ? -5.766 -13.273 -14.656 1 93.56 179 SER A N 1
ATOM 1385 C CA . SER A 1 179 ? -6.805 -13.273 -13.633 1 93.56 179 SER A CA 1
ATOM 1386 C C . SER A 1 179 ? -7.984 -12.398 -14.039 1 93.56 179 SER A C 1
ATOM 1388 O O . SER A 1 179 ? -7.898 -11.648 -15.016 1 93.56 179 SER A O 1
ATOM 1390 N N . GLN A 1 180 ? -9.133 -12.539 -13.375 1 95.69 180 GLN A N 1
ATOM 1391 C CA . GLN A 1 180 ? -10.258 -11.609 -13.477 1 95.69 180 GLN A CA 1
ATOM 1392 C C . GLN A 1 180 ? -10.836 -11.609 -14.891 1 95.69 180 GLN A C 1
ATOM 1394 O O . GLN A 1 180 ? -11.062 -10.547 -15.469 1 95.69 180 GLN A O 1
ATOM 1399 N N . VAL A 1 181 ? -11.039 -12.797 -15.461 1 96.38 181 VAL A N 1
ATOM 1400 C CA . VAL A 1 181 ? -11.656 -12.945 -16.781 1 96.38 181 VAL A CA 1
ATOM 1401 C C . VAL A 1 181 ? -13.164 -13.117 -16.641 1 96.38 181 VAL A C 1
ATOM 1403 O O . VAL A 1 181 ? -13.625 -14.008 -15.922 1 96.38 181 VAL A O 1
ATOM 1406 N N . LEU A 1 182 ? -13.953 -12.25 -17.297 1 96.5 182 LEU A N 1
ATOM 1407 C CA . LEU A 1 182 ? -15.406 -12.297 -17.219 1 96.5 182 LEU A CA 1
ATOM 1408 C C . LEU A 1 182 ? -16 -12.859 -18.516 1 96.5 182 LEU A C 1
ATOM 1410 O O . LEU A 1 182 ? -17.219 -12.953 -18.641 1 96.5 182 LEU A O 1
ATOM 1414 N N . ASP A 1 183 ? -15.172 -13.328 -19.406 1 95.38 183 ASP A N 1
ATOM 1415 C CA . ASP A 1 183 ? -15.578 -13.859 -20.703 1 95.38 183 ASP A CA 1
ATOM 1416 C C . ASP A 1 183 ? -15.516 -15.391 -20.719 1 95.38 183 ASP A C 1
ATOM 1418 O O . ASP A 1 183 ? -14.43 -15.969 -20.734 1 95.38 183 ASP A O 1
ATOM 1422 N N . SER A 1 184 ? -16.688 -16.031 -20.828 1 95.19 184 SER A N 1
ATOM 1423 C CA . SER A 1 184 ? -16.781 -17.484 -20.766 1 95.19 184 SER A CA 1
ATOM 1424 C C . SER A 1 184 ? -16.094 -18.141 -21.953 1 95.19 184 SER A C 1
ATOM 1426 O O . SER A 1 184 ? -15.445 -19.172 -21.797 1 95.19 184 SER A O 1
ATOM 1428 N N . ASP A 1 185 ? -16.219 -17.562 -23.109 1 94.25 185 ASP A N 1
ATOM 1429 C CA . ASP A 1 185 ? -15.594 -18.125 -24.312 1 94.25 185 ASP A CA 1
ATOM 1430 C C . ASP A 1 185 ? -14.07 -18.125 -24.172 1 94.25 185 ASP A C 1
ATOM 1432 O O . ASP A 1 185 ? -13.406 -19.078 -24.578 1 94.25 185 ASP A O 1
ATOM 1436 N N . LYS A 1 186 ? -13.625 -17.078 -23.641 1 95.12 186 LYS A N 1
ATOM 1437 C CA . LYS A 1 186 ? -12.188 -16.953 -23.422 1 95.12 186 LYS A CA 1
ATOM 1438 C C . LYS A 1 186 ? -11.688 -18.016 -22.453 1 95.12 186 LYS A C 1
ATOM 1440 O O . LYS A 1 186 ? -10.656 -18.641 -22.688 1 95.12 186 LYS A O 1
ATOM 1445 N N . LEU A 1 187 ? -12.398 -18.219 -21.438 1 96.38 187 LEU A N 1
ATOM 1446 C CA . LEU A 1 187 ? -12.008 -19.219 -20.422 1 96.38 187 LEU A CA 1
ATOM 1447 C C . LEU A 1 187 ? -12.102 -20.625 -21 1 96.38 187 LEU A C 1
ATOM 1449 O O . LEU A 1 187 ? -11.227 -21.453 -20.75 1 96.38 187 LEU A O 1
ATOM 1453 N N . GLN A 1 188 ? -13.117 -20.906 -21.75 1 94.31 188 GLN A N 1
ATOM 1454 C CA . GLN A 1 188 ? -13.273 -22.219 -22.359 1 94.31 188 GLN A CA 1
ATOM 1455 C C . GLN A 1 188 ? -12.109 -22.531 -23.297 1 94.31 188 GLN A C 1
ATOM 1457 O O . GLN A 1 188 ? -11.531 -23.625 -23.234 1 94.31 188 GLN A O 1
ATOM 1462 N N . ALA A 1 189 ? -11.844 -21.531 -24.125 1 94.38 189 ALA A N 1
ATOM 1463 C CA . ALA A 1 189 ? -10.727 -21.688 -25.047 1 94.38 189 ALA A CA 1
ATOM 1464 C C . ALA A 1 189 ? -9.414 -21.906 -24.297 1 94.38 189 ALA A C 1
ATOM 1466 O O . ALA A 1 189 ? -8.594 -22.734 -24.688 1 94.38 189 ALA A O 1
ATOM 1467 N N . TYR A 1 190 ? -9.242 -21.219 -23.266 1 96 190 TYR A N 1
ATOM 1468 C CA . TYR A 1 190 ? -8.07 -21.328 -22.422 1 96 190 TYR A CA 1
ATOM 1469 C C . TYR A 1 190 ? -7.941 -22.75 -21.859 1 96 190 TYR A C 1
ATOM 1471 O O . TYR A 1 190 ? -6.875 -23.359 -21.938 1 96 190 TYR A O 1
ATOM 1479 N N . TYR A 1 191 ? -9.008 -23.312 -21.281 1 95.44 191 TYR A N 1
ATOM 1480 C CA . TYR A 1 191 ? -8.992 -24.672 -20.734 1 95.44 191 TYR A CA 1
ATOM 1481 C C . TYR A 1 191 ? -8.641 -25.703 -21.797 1 95.44 191 TYR A C 1
ATOM 1483 O O . TYR A 1 191 ? -7.836 -26.594 -21.547 1 95.44 191 TYR A O 1
ATOM 1491 N N . GLN A 1 192 ? -9.219 -25.484 -22.938 1 94.88 192 GLN A N 1
ATOM 1492 C CA . GLN A 1 192 ? -8.93 -26.391 -24.031 1 94.88 192 GLN A CA 1
ATOM 1493 C C . GLN A 1 192 ? -7.453 -26.344 -24.422 1 94.88 192 GLN A C 1
ATOM 1495 O O . GLN A 1 192 ? -6.828 -27.375 -24.656 1 94.88 192 GLN A O 1
ATOM 1500 N N . ASN A 1 193 ? -6.973 -25.172 -24.531 1 96.44 193 ASN A N 1
ATOM 1501 C CA . ASN A 1 193 ? -5.57 -24.984 -24.891 1 96.44 193 ASN A CA 1
ATOM 1502 C C . ASN A 1 193 ? -4.645 -25.609 -23.844 1 96.44 193 ASN A C 1
ATOM 1504 O O . ASN A 1 193 ? -3.619 -26.203 -24.188 1 96.44 193 ASN A O 1
ATOM 1508 N N . VAL A 1 194 ? -4.973 -25.5 -22.578 1 97.19 194 VAL A N 1
ATOM 1509 C CA . VAL A 1 194 ? -4.156 -26.062 -21.5 1 97.19 194 VAL A CA 1
ATOM 1510 C C . VAL A 1 194 ? -4.172 -27.578 -21.562 1 97.19 194 VAL A C 1
ATOM 1512 O O . VAL A 1 194 ? -3.143 -28.234 -21.375 1 97.19 194 VAL A O 1
ATOM 1515 N N . LEU A 1 195 ? -5.34 -28.188 -21.875 1 96.25 195 LEU A N 1
ATOM 1516 C CA . LEU A 1 195 ? -5.434 -29.641 -22 1 96.25 195 LEU A CA 1
ATOM 1517 C C . LEU A 1 195 ? -4.605 -30.141 -23.172 1 96.25 195 LEU A C 1
ATOM 1519 O O . LEU A 1 195 ? -3.957 -31.188 -23.094 1 96.25 195 LEU A O 1
ATOM 1523 N N . SER A 1 196 ? -4.637 -29.344 -24.234 1 96.19 196 SER A N 1
ATOM 1524 C CA . SER A 1 196 ? -3.791 -29.688 -25.375 1 96.19 196 SER A CA 1
ATOM 1525 C C . SER A 1 196 ? -2.312 -29.609 -25.016 1 96.19 196 SER A C 1
ATOM 1527 O O . SER A 1 196 ? -1.517 -30.438 -25.438 1 96.19 196 SER A O 1
ATOM 1529 N N . LEU A 1 197 ? -1.939 -28.609 -24.281 1 97.62 197 LEU A N 1
ATOM 1530 C CA . LEU A 1 197 ? -0.575 -28.484 -23.781 1 97.62 197 LEU A CA 1
ATOM 1531 C C . LEU A 1 197 ? -0.205 -29.688 -22.922 1 97.62 197 LEU A C 1
ATOM 1533 O O . LEU A 1 197 ? 0.914 -30.203 -23 1 97.62 197 LEU A O 1
ATOM 1537 N N . ALA A 1 198 ? -1.105 -30.125 -22.062 1 97.75 198 ALA A N 1
ATOM 1538 C CA . ALA A 1 198 ? -0.872 -31.281 -21.203 1 97.75 198 ALA A CA 1
ATOM 1539 C C . ALA A 1 198 ? -0.522 -32.531 -22.031 1 97.75 198 ALA A C 1
ATOM 1541 O O . ALA A 1 198 ? 0.374 -33.281 -21.672 1 97.75 198 ALA A O 1
ATOM 1542 N N . ASP A 1 199 ? -1.222 -32.719 -23.156 1 96.44 199 ASP A N 1
ATOM 1543 C CA . ASP A 1 199 ? -0.917 -33.812 -24.047 1 96.44 199 ASP A CA 1
ATOM 1544 C C . ASP A 1 199 ? 0.532 -33.75 -24.531 1 96.44 199 ASP A C 1
ATOM 1546 O O . ASP A 1 199 ? 1.23 -34.75 -24.547 1 96.44 199 ASP A O 1
ATOM 1550 N N . ARG A 1 200 ? 0.956 -32.562 -24.891 1 97.75 200 ARG A N 1
ATOM 1551 C CA . ARG A 1 200 ? 2.316 -32.406 -25.391 1 97.75 200 ARG A CA 1
ATOM 1552 C C . ARG A 1 200 ? 3.34 -32.656 -24.297 1 97.75 200 ARG A C 1
ATOM 1554 O O . ARG A 1 200 ? 4.402 -33.219 -24.547 1 97.75 200 ARG A O 1
ATOM 1561 N N . VAL A 1 201 ? 3.035 -32.25 -23.109 1 98.31 201 VAL A N 1
ATOM 1562 C CA . VAL A 1 201 ? 3.924 -32.438 -21.969 1 98.31 201 VAL A CA 1
ATOM 1563 C C . VAL A 1 201 ? 4.02 -33.938 -21.656 1 98.31 201 VAL A C 1
ATOM 1565 O O . VAL A 1 201 ? 5.105 -34.469 -21.406 1 98.31 201 VAL A O 1
ATOM 1568 N N . GLU A 1 202 ? 2.898 -34.625 -21.656 1 97.31 202 GLU A N 1
ATOM 1569 C CA . GLU A 1 202 ? 2.885 -36.062 -21.406 1 97.31 202 GLU A CA 1
ATOM 1570 C C . GLU A 1 202 ? 3.721 -36.812 -22.453 1 97.31 202 GLU A C 1
ATOM 1572 O O . GLU A 1 202 ? 4.445 -37.75 -22.109 1 97.31 202 GLU A O 1
ATOM 1577 N N . ALA A 1 203 ? 3.551 -36.406 -23.656 1 97.12 203 ALA A N 1
ATOM 1578 C CA . ALA A 1 203 ? 4.344 -37 -24.734 1 97.12 203 ALA A CA 1
ATOM 1579 C C . ALA A 1 203 ? 5.836 -36.812 -24.469 1 97.12 203 ALA A C 1
ATOM 1581 O O . ALA A 1 203 ? 6.629 -37.75 -24.688 1 97.12 203 ALA A O 1
ATOM 1582 N N . ALA A 1 204 ? 6.23 -35.625 -24.047 1 97.88 204 ALA A N 1
ATOM 1583 C CA . ALA A 1 204 ? 7.633 -35.344 -23.75 1 97.88 204 ALA A CA 1
ATOM 1584 C C . ALA A 1 204 ? 8.125 -36.188 -22.562 1 97.88 204 ALA A C 1
ATOM 1586 O O . ALA A 1 204 ? 9.258 -36.656 -22.562 1 97.88 204 ALA A O 1
ATOM 1587 N N . LEU A 1 205 ? 7.273 -36.344 -21.578 1 97.12 205 LEU A N 1
ATOM 1588 C CA . LEU A 1 205 ? 7.625 -37.094 -20.359 1 97.12 205 LEU A CA 1
ATOM 1589 C C . LEU A 1 205 ? 7.621 -38.594 -20.625 1 97.12 205 LEU A C 1
ATOM 1591 O O . LEU A 1 205 ? 8.312 -39.344 -19.938 1 97.12 205 LEU A O 1
ATOM 1595 N N . GLY A 1 206 ? 6.793 -39.094 -21.531 1 96.19 206 GLY A N 1
ATOM 1596 C CA . GLY A 1 206 ? 6.598 -40.5 -21.797 1 96.19 206 GLY A CA 1
ATOM 1597 C C . GLY A 1 206 ? 5.699 -41.188 -20.781 1 96.19 206 GLY A C 1
ATOM 1598 O O . GLY A 1 206 ? 5.758 -42.406 -20.625 1 96.19 206 GLY A O 1
ATOM 1599 N N . ARG A 1 207 ? 4.984 -40.438 -20.031 1 95.06 207 ARG A N 1
ATOM 1600 C CA . ARG A 1 207 ? 4.047 -40.938 -19.031 1 95.06 207 ARG A CA 1
ATOM 1601 C C . ARG A 1 207 ? 2.953 -39.938 -18.75 1 95.06 207 ARG A C 1
ATOM 1603 O O . ARG A 1 207 ? 3.135 -38.719 -19 1 95.06 207 ARG A O 1
ATOM 1610 N N . PRO A 1 208 ? 1.808 -40.344 -18.25 1 95.5 208 PRO A N 1
ATOM 1611 C CA . PRO A 1 208 ? 0.718 -39.406 -17.938 1 95.5 208 PRO A CA 1
ATOM 1612 C C . PRO A 1 208 ? 1.048 -38.5 -16.766 1 95.5 208 PRO A C 1
ATOM 1614 O O . PRO A 1 208 ? 1.831 -38.875 -15.891 1 95.5 208 PRO A O 1
ATOM 1617 N N . LEU A 1 209 ? 0.474 -37.344 -16.828 1 97.81 209 LEU A N 1
ATOM 1618 C CA . LEU A 1 209 ? 0.528 -36.406 -15.703 1 97.81 209 LEU A CA 1
ATOM 1619 C C . LEU A 1 209 ? -0.408 -36.875 -14.586 1 97.81 209 LEU A C 1
ATOM 1621 O O . LEU A 1 209 ? -1.463 -37.438 -14.852 1 97.81 209 LEU A O 1
ATOM 1625 N N . MET A 1 210 ? 0.034 -36.562 -13.352 1 97.75 210 MET A N 1
ATOM 1626 C CA . MET A 1 210 ? -0.843 -36.844 -12.211 1 97.75 210 MET A CA 1
ATOM 1627 C C . MET A 1 210 ? -1.857 -35.719 -12.023 1 97.75 210 MET A C 1
ATOM 1629 O O . MET A 1 210 ? -2.961 -35.938 -11.531 1 97.75 210 MET A O 1
ATOM 1633 N N . TYR A 1 211 ? -1.521 -34.5 -12.375 1 98.25 211 TYR A N 1
ATOM 1634 C CA . TYR A 1 211 ? -2.463 -33.406 -12.266 1 98.25 211 TYR A CA 1
ATOM 1635 C C . TYR A 1 211 ? -2.139 -32.312 -13.281 1 98.25 211 TYR A C 1
ATOM 1637 O O . TYR A 1 211 ? -1.012 -32.219 -13.773 1 98.25 211 TYR A O 1
ATOM 1645 N N . ILE A 1 212 ? -3.129 -31.516 -13.609 1 98.44 212 ILE A N 1
ATOM 1646 C CA . ILE A 1 212 ? -3.051 -30.297 -14.422 1 98.44 212 ILE A CA 1
ATOM 1647 C C . ILE A 1 212 ? -3.693 -29.141 -13.672 1 98.44 212 ILE A C 1
ATOM 1649 O O . ILE A 1 212 ? -4.902 -29.141 -13.43 1 98.44 212 ILE A O 1
ATOM 1653 N N . ASN A 1 213 ? -2.896 -28.203 -13.242 1 98.69 213 ASN A N 1
ATOM 1654 C CA . ASN A 1 213 ? -3.402 -26.969 -12.648 1 98.69 213 ASN A CA 1
ATOM 1655 C C . ASN A 1 213 ? -3.609 -25.891 -13.695 1 98.69 213 ASN A C 1
ATOM 1657 O O . ASN A 1 213 ? -2.641 -25.328 -14.227 1 98.69 213 ASN A O 1
ATOM 1661 N N . MET A 1 214 ? -4.828 -25.609 -13.953 1 97 214 MET A N 1
ATOM 1662 C CA . MET A 1 214 ? -5.176 -24.703 -15.031 1 97 214 MET A CA 1
ATOM 1663 C C . MET A 1 214 ? -5.148 -23.25 -14.547 1 97 214 MET A C 1
ATOM 1665 O O . MET A 1 214 ? -5.625 -22.344 -15.242 1 97 214 MET A O 1
ATOM 1669 N N . GLY A 1 215 ? -4.617 -23.047 -13.359 1 96.44 215 GLY A N 1
ATOM 1670 C CA . GLY A 1 215 ? -4.512 -21.703 -12.828 1 96.44 215 GLY A CA 1
ATOM 1671 C C . GLY A 1 215 ? -5.855 -21.062 -12.523 1 96.44 215 GLY A C 1
ATOM 1672 O O . GLY A 1 215 ? -6.848 -21.766 -12.336 1 96.44 215 GLY A O 1
ATOM 1673 N N . SER A 1 216 ? -5.781 -19.766 -12.359 1 93.5 216 SER A N 1
ATOM 1674 C CA . SER A 1 216 ? -6.98 -19 -12.039 1 93.5 216 SER A CA 1
ATOM 1675 C C . SER A 1 216 ? -7.613 -18.422 -13.297 1 93.5 216 SER A C 1
ATOM 1677 O O . SER A 1 216 ? -7.586 -19.047 -14.359 1 93.5 216 SER A O 1
ATOM 1679 N N . GLY A 1 217 ? -8.312 -17.391 -13.109 1 93.19 217 GLY A N 1
ATOM 1680 C CA . GLY A 1 217 ? -8.914 -16.719 -14.258 1 93.19 217 GLY A CA 1
ATOM 1681 C C . GLY A 1 217 ? -10.359 -16.328 -14.023 1 93.19 217 GLY A C 1
ATOM 1682 O O . GLY A 1 217 ? -10.789 -15.258 -14.461 1 93.19 217 GLY A O 1
ATOM 1683 N N . ILE A 1 218 ? -11.078 -17.172 -13.312 1 97 218 ILE A N 1
ATOM 1684 C CA . ILE A 1 218 ? -12.477 -16.875 -13.039 1 97 218 ILE A CA 1
ATOM 1685 C C . ILE A 1 218 ? -12.594 -15.547 -12.297 1 97 218 ILE A C 1
ATOM 1687 O O . ILE A 1 218 ? -12.016 -15.375 -11.219 1 97 218 ILE A O 1
ATOM 1691 N N . GLY A 1 219 ? -13.312 -14.641 -12.938 1 97 219 GLY A N 1
ATOM 1692 C CA . GLY A 1 219 ? -13.359 -13.289 -12.406 1 97 219 GLY A CA 1
ATOM 1693 C C . GLY A 1 219 ? -14.656 -12.992 -11.672 1 97 219 GLY A C 1
ATOM 1694 O O . GLY A 1 219 ? -15.539 -13.844 -11.586 1 97 219 GLY A O 1
ATOM 1695 N N . LEU A 1 220 ? -14.617 -11.867 -11.062 1 96.44 220 LEU A N 1
ATOM 1696 C CA . LEU A 1 220 ? -15.742 -11.289 -10.336 1 96.44 220 LEU A CA 1
ATOM 1697 C C . LEU A 1 220 ? -16.141 -9.945 -10.938 1 96.44 220 LEU A C 1
ATOM 1699 O O . LEU A 1 220 ? -15.273 -9.133 -11.273 1 96.44 220 LEU A O 1
ATOM 1703 N N . ALA A 1 221 ? -17.438 -9.789 -11.203 1 96.62 221 ALA A N 1
ATOM 1704 C CA . ALA A 1 221 ? -17.891 -8.461 -11.625 1 96.62 221 ALA A CA 1
ATOM 1705 C C . ALA A 1 221 ? -17.797 -7.461 -10.477 1 96.62 221 ALA A C 1
ATOM 1707 O O . ALA A 1 221 ? -18.516 -7.578 -9.484 1 96.62 221 ALA A O 1
ATOM 1708 N N . TYR A 1 222 ? -16.953 -6.484 -10.656 1 96.31 222 TYR A N 1
ATOM 1709 C CA . TYR A 1 222 ? -16.734 -5.488 -9.617 1 96.31 222 TYR A CA 1
ATOM 1710 C C . TYR A 1 222 ? -17.688 -4.305 -9.789 1 96.31 222 TYR A C 1
ATOM 1712 O O . TYR A 1 222 ? -18.188 -3.756 -8.805 1 96.31 222 TYR A O 1
ATOM 1720 N N . ALA A 1 223 ? -17.844 -3.965 -11 1 95.25 223 ALA A N 1
ATOM 1721 C CA . ALA A 1 223 ? -18.609 -2.758 -11.305 1 95.25 223 ALA A CA 1
ATOM 1722 C C . ALA A 1 223 ? -19.984 -3.105 -11.883 1 95.25 223 ALA A C 1
ATOM 1724 O O . ALA A 1 223 ? -20.156 -4.168 -12.492 1 95.25 223 ALA A O 1
ATOM 1725 N N . ALA A 1 224 ? -20.875 -2.152 -11.812 1 93.19 224 ALA A N 1
ATOM 1726 C CA . ALA A 1 224 ? -22.25 -2.354 -12.25 1 93.19 224 ALA A CA 1
ATOM 1727 C C . ALA A 1 224 ? -22.328 -2.564 -13.758 1 93.19 224 ALA A C 1
ATOM 1729 O O . ALA A 1 224 ? -23.219 -3.258 -14.25 1 93.19 224 ALA A O 1
ATOM 1730 N N . HIS A 1 225 ? -21.422 -1.986 -14.438 1 92.25 225 HIS A N 1
ATOM 1731 C CA . HIS A 1 225 ? -21.469 -2.062 -15.891 1 92.25 225 HIS A CA 1
ATOM 1732 C C . HIS A 1 225 ? -20.938 -3.398 -16.391 1 92.25 225 HIS A C 1
ATOM 1734 O O . HIS A 1 225 ? -21.047 -3.717 -17.578 1 92.25 225 HIS A O 1
ATOM 1740 N N . GLN A 1 226 ? -20.344 -4.207 -15.57 1 95.5 226 GLN A N 1
ATOM 1741 C CA . GLN A 1 226 ? -19.797 -5.504 -15.953 1 95.5 226 GLN A CA 1
ATOM 1742 C C . GLN A 1 226 ? -20.828 -6.605 -15.828 1 95.5 226 GLN A C 1
ATOM 1744 O O . GLN A 1 226 ? -21.672 -6.578 -14.922 1 95.5 226 GLN A O 1
ATOM 1749 N N . THR A 1 227 ? -20.781 -7.523 -16.703 1 96.25 227 THR A N 1
ATOM 1750 C CA . THR A 1 227 ? -21.641 -8.703 -16.641 1 96.25 227 THR A CA 1
ATOM 1751 C C . THR A 1 227 ? -20.953 -9.828 -15.883 1 96.25 227 THR A C 1
ATOM 1753 O O . THR A 1 227 ? -19.844 -10.234 -16.219 1 96.25 227 THR A O 1
ATOM 1756 N N . PRO A 1 228 ? -21.594 -10.273 -14.859 1 96.69 228 PRO A N 1
ATOM 1757 C CA . PRO A 1 228 ? -21 -11.391 -14.125 1 96.69 228 PRO A CA 1
ATOM 1758 C C . PRO A 1 228 ? -20.828 -12.633 -14.992 1 96.69 228 PRO A C 1
ATOM 1760 O O . PRO A 1 228 ? -21.641 -12.891 -15.883 1 96.69 228 PRO A O 1
ATOM 1763 N N . LEU A 1 229 ? -19.828 -13.398 -14.703 1 97.06 229 LEU A N 1
ATOM 1764 C CA . LEU A 1 229 ? -19.578 -14.664 -15.375 1 97.06 229 LEU A CA 1
ATOM 1765 C C . LEU A 1 229 ? -20.672 -15.672 -15.055 1 97.06 229 LEU A C 1
ATOM 1767 O O . LEU A 1 229 ? -21.078 -15.82 -13.891 1 97.06 229 LEU A O 1
ATOM 1771 N N . ASP A 1 230 ? -21.188 -16.312 -16.062 1 96.81 230 ASP A N 1
ATOM 1772 C CA . ASP A 1 230 ? -22.156 -17.391 -15.875 1 96.81 230 ASP A CA 1
ATOM 1773 C C . ASP A 1 230 ? -21.469 -18.703 -15.531 1 96.81 230 ASP A C 1
ATOM 1775 O O . ASP A 1 230 ? -21.156 -19.5 -16.422 1 96.81 230 ASP A O 1
ATOM 1779 N N . ILE A 1 231 ? -21.391 -19 -14.25 1 97.88 231 ILE A N 1
ATOM 1780 C CA . ILE A 1 231 ? -20.594 -20.141 -13.758 1 97.88 231 ILE A CA 1
ATOM 1781 C C . ILE A 1 231 ? -21.25 -21.438 -14.195 1 97.88 231 ILE A C 1
ATOM 1783 O O . ILE A 1 231 ? -20.578 -22.344 -14.703 1 97.88 231 ILE A O 1
ATOM 1787 N N . PRO A 1 232 ? -22.578 -21.609 -14.055 1 97.31 232 PRO A N 1
ATOM 1788 C CA . PRO A 1 232 ? -23.203 -22.844 -14.555 1 97.31 232 PRO A CA 1
ATOM 1789 C C . PRO A 1 232 ? -22.922 -23.094 -16.031 1 97.31 232 PRO A C 1
ATOM 1791 O O . PRO A 1 232 ? -22.547 -24.203 -16.406 1 97.31 232 PRO A O 1
ATOM 1794 N N . ALA A 1 233 ? -23.047 -22.031 -16.781 1 96.5 233 ALA A N 1
ATOM 1795 C CA . ALA A 1 233 ? -22.797 -22.172 -18.219 1 96.5 233 ALA A CA 1
ATOM 1796 C C . ALA A 1 233 ? -21.344 -22.516 -18.5 1 96.5 233 ALA A C 1
ATOM 1798 O O . ALA A 1 233 ? -21.047 -23.344 -19.359 1 96.5 233 ALA A O 1
ATOM 1799 N N . LEU A 1 234 ? -20.469 -21.875 -17.828 1 96.88 234 LEU A N 1
ATOM 1800 C CA . LEU A 1 234 ? -19.047 -22.141 -18 1 96.88 234 LEU A CA 1
ATOM 1801 C C . LEU A 1 234 ? -18.719 -23.578 -17.609 1 96.88 234 LEU A C 1
ATOM 1803 O O . LEU A 1 234 ? -17.953 -24.25 -18.297 1 96.88 234 LEU A O 1
ATOM 1807 N N . GLY A 1 235 ? -19.25 -23.984 -16.438 1 96.56 235 GLY A N 1
ATOM 1808 C CA . GLY A 1 235 ? -19.031 -25.359 -15.984 1 96.56 235 GLY A CA 1
ATOM 1809 C C . GLY A 1 235 ? -19.484 -26.391 -16.984 1 96.56 235 GLY A C 1
ATOM 1810 O O . GLY A 1 235 ? -18.797 -27.375 -17.234 1 96.56 235 GLY A O 1
ATOM 1811 N N . LEU A 1 236 ? -20.625 -26.156 -17.547 1 95.25 236 LEU A N 1
ATOM 1812 C CA . LEU A 1 236 ? -21.188 -27.078 -18.531 1 95.25 236 LEU A CA 1
ATOM 1813 C C . LEU A 1 236 ? -20.297 -27.141 -19.766 1 95.25 236 LEU A C 1
ATOM 1815 O O . LEU A 1 236 ? -20 -28.219 -20.266 1 95.25 236 LEU A O 1
ATOM 1819 N N . ALA A 1 237 ? -19.953 -25.984 -20.203 1 93.38 237 ALA A N 1
ATOM 1820 C CA . ALA A 1 237 ? -19.125 -25.922 -21.406 1 93.38 237 ALA A CA 1
ATOM 1821 C C . ALA A 1 237 ? -17.766 -26.547 -21.188 1 93.38 237 ALA A C 1
ATOM 1823 O O . ALA A 1 237 ? -17.281 -27.328 -22 1 93.38 237 ALA A O 1
ATOM 1824 N N . ALA A 1 238 ? -17.156 -26.219 -20.141 1 91.69 238 ALA A N 1
ATOM 1825 C CA . ALA A 1 238 ? -15.852 -26.766 -19.781 1 91.69 238 ALA A CA 1
ATOM 1826 C C . ALA A 1 238 ? -15.93 -28.266 -19.531 1 91.69 238 ALA A C 1
ATOM 1828 O O . ALA A 1 238 ? -15 -29.016 -19.844 1 91.69 238 ALA A O 1
ATOM 1829 N N . GLY A 1 239 ? -17 -28.672 -18.969 1 91.44 239 GLY A N 1
ATOM 1830 C CA . GLY A 1 239 ? -17.219 -30.078 -18.656 1 91.44 239 GLY A CA 1
ATOM 1831 C C . GLY A 1 239 ? -17.078 -30.984 -19.859 1 91.44 239 GLY A C 1
ATOM 1832 O O . GLY A 1 239 ? -16.547 -32.094 -19.734 1 91.44 239 GLY A O 1
ATOM 1833 N N . LYS A 1 240 ? -17.453 -30.516 -20.984 1 89.75 240 LYS A N 1
ATOM 1834 C CA . LYS A 1 240 ? -17.344 -31.312 -22.203 1 89.75 240 LYS A CA 1
ATOM 1835 C C . LYS A 1 240 ? -15.875 -31.578 -22.547 1 89.75 240 LYS A C 1
ATOM 1837 O O . LYS A 1 240 ? -15.516 -32.719 -22.906 1 89.75 240 LYS A O 1
ATOM 1842 N N . TYR A 1 241 ? -15.109 -30.562 -22.422 1 88.25 241 TYR A N 1
ATOM 1843 C CA . TYR A 1 241 ? -13.688 -30.688 -22.719 1 88.25 241 TYR A CA 1
ATOM 1844 C C . TYR A 1 241 ? -12.977 -31.531 -21.656 1 88.25 241 TYR A C 1
ATOM 1846 O O . TYR A 1 241 ? -12.125 -32.344 -21.984 1 88.25 241 TYR A O 1
ATOM 1854 N N . LEU A 1 242 ? -13.375 -31.344 -20.422 1 90.62 242 LEU A N 1
ATOM 1855 C CA . LEU A 1 242 ? -12.766 -32.062 -19.312 1 90.62 242 LEU A CA 1
ATOM 1856 C C . LEU A 1 242 ? -13.086 -33.531 -19.391 1 90.62 242 LEU A C 1
ATOM 1858 O O . LEU A 1 242 ? -12.219 -34.375 -19.141 1 90.62 242 LEU A O 1
ATOM 1862 N N . ALA A 1 243 ? -14.281 -33.812 -19.75 1 90 243 ALA A N 1
ATOM 1863 C CA . ALA A 1 243 ? -14.695 -35.219 -19.875 1 90 243 ALA A CA 1
ATOM 1864 C C . ALA A 1 243 ? -13.898 -35.938 -20.953 1 90 243 ALA A C 1
ATOM 1866 O O . ALA A 1 243 ? -13.5 -37.094 -20.781 1 90 243 ALA A O 1
ATOM 1867 N N . ARG A 1 244 ? -13.711 -35.281 -21.984 1 89 244 ARG A N 1
ATOM 1868 C CA . ARG A 1 244 ? -12.938 -35.844 -23.078 1 89 244 ARG A CA 1
ATOM 1869 C C . ARG A 1 244 ? -11.516 -36.188 -22.625 1 89 244 ARG A C 1
ATOM 1871 O O . ARG A 1 244 ? -11 -37.25 -22.922 1 89 244 ARG A O 1
ATOM 1878 N N . TYR A 1 245 ? -10.906 -35.25 -21.969 1 90.12 245 TYR A N 1
ATOM 1879 C CA . TYR A 1 245 ? -9.555 -35.469 -21.469 1 90.12 245 TYR A CA 1
ATOM 1880 C C . TYR A 1 245 ? -9.516 -36.594 -20.453 1 90.12 245 TYR A C 1
ATOM 1882 O O . TYR A 1 245 ? -8.625 -37.469 -20.484 1 90.12 245 TYR A O 1
ATOM 1890 N N . ARG A 1 246 ? -10.469 -36.656 -19.594 1 89.25 246 ARG A N 1
ATOM 1891 C CA . ARG A 1 246 ? -10.516 -37.625 -18.516 1 89.25 246 ARG A CA 1
ATOM 1892 C C . ARG A 1 246 ? -10.695 -39.062 -19.047 1 89.25 246 ARG A C 1
ATOM 1894 O O . ARG A 1 246 ? -10.172 -40 -18.484 1 89.25 246 ARG A O 1
ATOM 1901 N N . ASN A 1 247 ? -11.461 -39.156 -20.047 1 90.69 247 ASN A N 1
ATOM 1902 C CA . ASN A 1 247 ? -11.641 -40.469 -20.672 1 90.69 247 ASN A CA 1
ATOM 1903 C C . ASN A 1 247 ? -10.312 -41.031 -21.156 1 90.69 247 ASN A C 1
ATOM 1905 O O . ASN A 1 247 ? -10.078 -42.25 -21.031 1 90.69 247 ASN A O 1
ATOM 1909 N N . ALA A 1 248 ? -9.539 -40.156 -21.594 1 89.06 248 ALA A N 1
ATOM 1910 C CA . ALA A 1 248 ? -8.227 -40.594 -22.094 1 89.06 248 ALA A CA 1
ATOM 1911 C C . ALA A 1 248 ? -7.223 -40.719 -20.953 1 89.06 248 ALA A C 1
ATOM 1913 O O . ALA A 1 248 ? -6.289 -41.531 -21.047 1 89.06 248 ALA A O 1
ATOM 1914 N N . HIS A 1 249 ? -7.438 -39.906 -19.906 1 91.62 249 HIS A N 1
ATOM 1915 C CA . HIS A 1 249 ? -6.539 -39.875 -18.75 1 91.62 249 HIS A CA 1
ATOM 1916 C C . HIS A 1 249 ? -7.316 -39.969 -17.453 1 91.62 249 HIS A C 1
ATOM 1918 O O . HIS A 1 249 ? -7.336 -39 -16.656 1 91.62 249 HIS A O 1
ATOM 1924 N N . PRO A 1 250 ? -7.832 -41.094 -17.109 1 89.94 250 PRO A N 1
ATOM 1925 C CA . PRO A 1 250 ? -8.797 -41.219 -16.016 1 89.94 250 PRO A CA 1
ATOM 1926 C C . PRO A 1 250 ? -8.18 -40.938 -14.641 1 89.94 250 PRO A C 1
ATOM 1928 O O . PRO A 1 250 ? -8.898 -40.656 -13.68 1 89.94 250 PRO A O 1
ATOM 1931 N N . TYR A 1 251 ? -6.871 -40.906 -14.586 1 91.56 251 TYR A N 1
ATOM 1932 C CA . TYR A 1 251 ? -6.273 -40.75 -13.266 1 91.56 251 TYR A CA 1
ATOM 1933 C C . TYR A 1 251 ? -5.66 -39.375 -13.086 1 91.56 251 TYR A C 1
ATOM 1935 O O . TYR A 1 251 ? -5.148 -39.062 -12.008 1 91.56 251 TYR A O 1
ATOM 1943 N N . THR A 1 252 ? -5.695 -38.594 -14.117 1 96.31 252 THR A N 1
ATOM 1944 C CA . THR A 1 252 ? -5.145 -37.25 -14.031 1 96.31 252 THR A CA 1
ATOM 1945 C C . THR A 1 252 ? -6.141 -36.312 -13.359 1 96.31 252 THR A C 1
ATOM 1947 O O . THR A 1 252 ? -7.293 -36.188 -13.781 1 96.31 252 THR A O 1
ATOM 1950 N N . ARG A 1 253 ? -5.73 -35.656 -12.273 1 96.94 253 ARG A N 1
ATOM 1951 C CA . ARG A 1 253 ? -6.57 -34.688 -11.602 1 96.94 253 ARG A CA 1
ATOM 1952 C C . ARG A 1 253 ? -6.488 -33.344 -12.281 1 96.94 253 ARG A C 1
ATOM 1954 O O . ARG A 1 253 ? -5.422 -32.938 -12.758 1 96.94 253 ARG A O 1
ATOM 1961 N N . ILE A 1 254 ? -7.605 -32.625 -12.312 1 97.38 254 ILE A N 1
ATOM 1962 C CA . ILE A 1 254 ? -7.66 -31.281 -12.898 1 97.38 254 ILE A CA 1
ATOM 1963 C C . ILE A 1 254 ? -7.941 -30.25 -11.805 1 97.38 254 ILE A C 1
ATOM 1965 O O . ILE A 1 254 ? -8.898 -30.391 -11.039 1 97.38 254 ILE A O 1
ATOM 1969 N N . PHE A 1 255 ? -7.031 -29.25 -11.695 1 98.12 255 PHE A N 1
ATOM 1970 C CA . PHE A 1 255 ? -7.156 -28.188 -10.695 1 98.12 255 PHE A CA 1
ATOM 1971 C C . PHE A 1 255 ? -7.535 -26.859 -11.359 1 98.12 255 PHE A C 1
ATOM 1973 O O . PHE A 1 255 ? -7.086 -26.562 -12.469 1 98.12 255 PHE A O 1
ATOM 1980 N N . ILE A 1 256 ? -8.367 -26.062 -10.734 1 98.06 256 ILE A N 1
ATOM 1981 C CA . ILE A 1 256 ? -8.578 -24.656 -11 1 98.06 256 ILE A CA 1
ATOM 1982 C C . ILE A 1 256 ? -8.414 -23.844 -9.711 1 98.06 256 ILE A C 1
ATOM 1984 O O . ILE A 1 256 ? -8.828 -24.297 -8.641 1 98.06 256 ILE A O 1
ATOM 1988 N N . GLU A 1 257 ? -7.742 -22.781 -9.797 1 98.38 257 GLU A N 1
ATOM 1989 C CA . GLU A 1 257 ? -7.547 -21.906 -8.641 1 98.38 257 GLU A CA 1
ATOM 1990 C C . GLU A 1 257 ? -8.586 -20.797 -8.617 1 98.38 257 GLU A C 1
ATOM 1992 O O . GLU A 1 257 ? -8.992 -20.297 -9.672 1 98.38 257 GLU A O 1
ATOM 1997 N N . SER A 1 258 ? -8.992 -20.391 -7.449 1 97.81 258 SER A N 1
ATOM 1998 C CA . SER A 1 258 ? -9.891 -19.25 -7.277 1 97.81 258 SER A CA 1
ATOM 1999 C C . SER A 1 258 ? -9.594 -18.5 -5.984 1 97.81 258 SER A C 1
ATOM 2001 O O . SER A 1 258 ? -9.391 -19.125 -4.934 1 97.81 258 SER A O 1
ATOM 2003 N N . GLY A 1 259 ? -9.406 -17.234 -6.016 1 97.12 259 GLY A N 1
ATOM 2004 C CA . GLY A 1 259 ? -9.281 -16.344 -4.871 1 97.12 259 GLY A CA 1
ATOM 2005 C C . GLY A 1 259 ? -10.359 -15.273 -4.828 1 97.12 259 GLY A C 1
ATOM 2006 O O . GLY A 1 259 ? -11.422 -15.477 -4.23 1 97.12 259 GLY A O 1
ATOM 2007 N N . ARG A 1 260 ? -10.227 -14.391 -5.711 1 96.75 260 ARG A N 1
ATOM 2008 C CA . ARG A 1 260 ? -11.102 -13.227 -5.816 1 96.75 260 ARG A CA 1
ATOM 2009 C C . ARG A 1 260 ? -12.562 -13.648 -5.918 1 96.75 260 ARG A C 1
ATOM 2011 O O . ARG A 1 260 ? -13.43 -13.062 -5.266 1 96.75 260 ARG A O 1
ATOM 2018 N N . PHE A 1 261 ? -12.859 -14.633 -6.723 1 97.94 261 PHE A N 1
ATOM 2019 C CA . PHE A 1 261 ? -14.242 -15.047 -6.941 1 97.94 261 PHE A CA 1
ATOM 2020 C C . PHE A 1 261 ? -14.875 -15.531 -5.641 1 97.94 261 PHE A C 1
ATOM 2022 O O . PHE A 1 261 ? -16.031 -15.219 -5.355 1 97.94 261 PHE A O 1
ATOM 2029 N N . CYS A 1 262 ? -14.078 -16.219 -4.852 1 97.81 262 CYS A N 1
ATOM 2030 C CA . CYS A 1 262 ? -14.609 -16.859 -3.65 1 97.81 262 CYS A CA 1
ATOM 2031 C C . CYS A 1 262 ? -14.859 -15.836 -2.551 1 97.81 262 CYS A C 1
ATOM 2033 O O . CYS A 1 262 ? -15.828 -15.945 -1.802 1 97.81 262 CYS A O 1
ATOM 2035 N N . VAL A 1 263 ? -13.969 -14.805 -2.479 1 98.5 263 VAL A N 1
ATOM 2036 C CA . VAL A 1 263 ? -14.039 -14.062 -1.226 1 98.5 263 VAL A CA 1
ATOM 2037 C C . VAL A 1 263 ? -14.227 -12.57 -1.519 1 98.5 263 VAL A C 1
ATOM 2039 O O . VAL A 1 263 ? -14.516 -11.789 -0.612 1 98.5 263 VAL A O 1
ATOM 2042 N N . GLY A 1 264 ? -14.094 -12.102 -2.74 1 98.31 264 GLY A N 1
ATOM 2043 C CA . GLY A 1 264 ? -14.086 -10.688 -3.076 1 98.31 264 GLY A CA 1
ATOM 2044 C C . GLY A 1 264 ? -15.312 -9.953 -2.58 1 98.31 264 GLY A C 1
ATOM 2045 O O . GLY A 1 264 ? -15.195 -8.922 -1.912 1 98.31 264 GLY A O 1
ATOM 2046 N N . GLN A 1 265 ? -16.484 -10.508 -2.803 1 97.94 265 GLN A N 1
ATOM 2047 C CA . GLN A 1 265 ? -17.75 -9.836 -2.475 1 97.94 265 GLN A CA 1
ATOM 2048 C C . GLN A 1 265 ? -18.25 -10.258 -1.097 1 97.94 265 GLN A C 1
ATOM 2050 O O . GLN A 1 265 ? -19.297 -9.812 -0.651 1 97.94 265 GLN A O 1
ATOM 2055 N N . SER A 1 266 ? -17.469 -11.117 -0.422 1 97.94 266 SER A N 1
ATOM 2056 C CA . SER A 1 266 ? -17.812 -11.547 0.929 1 97.94 266 SER A CA 1
ATOM 2057 C C . SER A 1 266 ? -17.328 -10.539 1.969 1 97.94 266 SER A C 1
ATOM 2059 O O . SER A 1 266 ? -17.703 -10.625 3.143 1 97.94 266 SER A O 1
ATOM 2061 N N . GLY A 1 267 ? -16.531 -9.648 1.546 1 98.38 267 GLY A N 1
ATOM 2062 C CA . GLY A 1 267 ? -15.969 -8.68 2.471 1 98.38 267 GLY A CA 1
ATOM 2063 C C . GLY A 1 267 ? -16.438 -7.262 2.219 1 98.38 267 GLY A C 1
ATOM 2064 O O . GLY A 1 267 ? -16.578 -6.848 1.067 1 98.38 267 GLY A O 1
ATOM 2065 N N . GLN A 1 268 ? -16.719 -6.562 3.246 1 98.69 268 GLN A N 1
ATOM 2066 C CA . GLN A 1 268 ? -16.984 -5.129 3.227 1 98.69 268 GLN A CA 1
ATOM 2067 C C . GLN A 1 268 ? -16.047 -4.383 4.172 1 98.69 268 GLN A C 1
ATOM 2069 O O . GLN A 1 268 ? -15.562 -4.949 5.148 1 98.69 268 GLN A O 1
ATOM 2074 N N . TYR A 1 269 ? -15.734 -3.229 3.812 1 98.88 269 TYR A N 1
ATOM 2075 C CA . TYR A 1 269 ? -14.969 -2.336 4.68 1 98.88 269 TYR A CA 1
ATOM 2076 C C . TYR A 1 269 ? -15.859 -1.245 5.262 1 98.88 269 TYR A C 1
ATOM 2078 O O . TYR A 1 269 ? -16.531 -0.526 4.52 1 98.88 269 TYR A O 1
ATOM 2086 N N . ILE A 1 270 ? -15.93 -1.152 6.574 1 98.81 270 ILE A N 1
ATOM 2087 C CA . ILE A 1 270 ? -16.75 -0.169 7.273 1 98.81 270 ILE A CA 1
ATOM 2088 C C . ILE A 1 270 ? -15.859 0.906 7.887 1 98.81 270 ILE A C 1
ATOM 2090 O O . ILE A 1 270 ? -14.82 0.595 8.484 1 98.81 270 ILE A O 1
ATOM 2094 N N . THR A 1 271 ? -16.203 2.076 7.672 1 98.62 271 THR A N 1
ATOM 2095 C CA . THR A 1 271 ? -15.547 3.207 8.312 1 98.62 271 THR A CA 1
ATOM 2096 C C . THR A 1 271 ? -16.578 4.223 8.805 1 98.62 271 THR A C 1
ATOM 2098 O O . THR A 1 271 ? -17.75 4.148 8.445 1 98.62 271 THR A O 1
ATOM 2101 N N . THR A 1 272 ? -16.156 5.109 9.641 1 98.12 272 THR A N 1
ATOM 2102 C CA . THR A 1 272 ? -17.094 6.035 10.273 1 98.12 272 THR A CA 1
ATOM 2103 C C . THR A 1 272 ? -16.719 7.48 9.953 1 98.12 272 THR A C 1
ATOM 2105 O O . THR A 1 272 ? -15.531 7.805 9.812 1 98.12 272 THR A O 1
ATOM 2108 N N . VAL A 1 273 ? -17.75 8.32 9.875 1 98.19 273 VAL A N 1
ATOM 2109 C CA . VAL A 1 273 ? -17.531 9.758 9.727 1 98.19 273 VAL A CA 1
ATOM 2110 C C . VAL A 1 273 ? -16.953 10.328 11.016 1 98.19 273 VAL A C 1
ATOM 2112 O O . VAL A 1 273 ? -17.594 10.297 12.062 1 98.19 273 VAL A O 1
ATOM 2115 N N . ARG A 1 274 ? -15.711 10.82 10.883 1 97.81 274 ARG A N 1
ATOM 2116 C CA . ARG A 1 274 ? -15.031 11.406 12.031 1 97.81 274 ARG A CA 1
ATOM 2117 C C . ARG A 1 274 ? -15.312 12.898 12.141 1 97.81 274 ARG A C 1
ATOM 2119 O O . ARG A 1 274 ? -15.289 13.461 13.234 1 97.81 274 ARG A O 1
ATOM 2126 N N . ASP A 1 275 ? -15.5 13.508 11.023 1 98.25 275 ASP A N 1
ATOM 2127 C CA . ASP A 1 275 ? -15.727 14.945 10.938 1 98.25 275 ASP A CA 1
ATOM 2128 C C . ASP A 1 275 ? -16.469 15.312 9.656 1 98.25 275 ASP A C 1
ATOM 2130 O O . ASP A 1 275 ? -16.469 14.539 8.695 1 98.25 275 ASP A O 1
ATOM 2134 N N . ARG A 1 276 ? -17.219 16.328 9.75 1 97.88 276 ARG A N 1
ATOM 2135 C CA . ARG A 1 276 ? -17.922 16.922 8.625 1 97.88 276 ARG A CA 1
ATOM 2136 C C . ARG A 1 276 ? -17.609 18.406 8.484 1 97.88 276 ARG A C 1
ATOM 2138 O O . ARG A 1 276 ? -17.703 19.156 9.461 1 97.88 276 ARG A O 1
ATOM 2145 N N . LYS A 1 277 ? -17.156 18.781 7.242 1 97.12 277 LYS A N 1
ATOM 2146 C CA . LYS A 1 277 ? -16.797 20.172 7.016 1 97.12 277 LYS A CA 1
ATOM 2147 C C . LYS A 1 277 ? -17.328 20.672 5.676 1 97.12 277 LYS A C 1
ATOM 2149 O O . LYS A 1 277 ? -17.5 19.875 4.742 1 97.12 277 LYS A O 1
ATOM 2154 N N . VAL A 1 278 ? -17.609 21.938 5.645 1 97.38 278 VAL A N 1
ATOM 2155 C CA . VAL A 1 278 ? -17.906 22.609 4.387 1 97.38 278 VAL A CA 1
ATOM 2156 C C . VAL A 1 278 ? -16.766 23.578 4.043 1 97.38 278 VAL A C 1
ATOM 2158 O O . VAL A 1 278 ? -16.359 24.391 4.875 1 97.38 278 VAL A O 1
ATOM 2161 N N . SER A 1 279 ? -16.188 23.406 2.945 1 98.31 279 SER A N 1
ATOM 2162 C CA . SER A 1 279 ? -15.133 24.266 2.441 1 98.31 279 SER A CA 1
ATOM 2163 C C . SER A 1 279 ? -15.484 24.828 1.069 1 98.31 279 SER A C 1
ATOM 2165 O O . SER A 1 279 ? -15.594 24.078 0.095 1 98.31 279 SER A O 1
ATOM 2167 N N . ARG A 1 280 ? -15.781 26.203 1.093 1 97.88 280 ARG A N 1
ATOM 2168 C CA . ARG A 1 280 ? -16.062 26.953 -0.128 1 97.88 280 ARG A CA 1
ATOM 2169 C C . ARG A 1 280 ? -17.109 26.234 -0.979 1 97.88 280 ARG A C 1
ATOM 2171 O O . ARG A 1 280 ? -16.906 26.047 -2.182 1 97.88 280 ARG A O 1
ATOM 2178 N N . GLY A 1 281 ? -18.109 25.734 -0.359 1 96.81 281 GLY A N 1
ATOM 2179 C CA . GLY A 1 281 ? -19.297 25.234 -1.019 1 96.81 281 GLY A CA 1
ATOM 2180 C C . GLY A 1 281 ? -19.297 23.719 -1.184 1 96.81 281 GLY A C 1
ATOM 2181 O O . GLY A 1 281 ? -20.312 23.141 -1.603 1 96.81 281 GLY A O 1
ATOM 2182 N N . LYS A 1 282 ? -18.266 23.062 -0.877 1 98 282 LYS A N 1
ATOM 2183 C CA . LYS A 1 282 ? -18.203 21.609 -0.984 1 98 282 LYS A CA 1
ATOM 2184 C C . LYS A 1 282 ? -18.219 20.953 0.395 1 98 282 LYS A C 1
ATOM 2186 O O . LYS A 1 282 ? -17.594 21.453 1.334 1 98 282 LYS A O 1
ATOM 2191 N N . THR A 1 283 ? -18.953 19.891 0.482 1 98.19 283 THR A N 1
ATOM 2192 C CA . THR A 1 283 ? -19.016 19.141 1.728 1 98.19 283 THR A CA 1
ATOM 2193 C C . THR A 1 283 ? -17.953 18.031 1.738 1 98.19 283 THR A C 1
ATOM 2195 O O . THR A 1 283 ? -17.891 17.219 0.81 1 98.19 283 THR A O 1
ATOM 2198 N N . TRP A 1 284 ? -17.172 18.031 2.785 1 98.56 284 TRP A N 1
ATOM 2199 C CA . TRP A 1 284 ? -16.141 17.016 3 1 98.56 284 TRP A CA 1
ATOM 2200 C C . TRP A 1 284 ? -16.469 16.156 4.219 1 98.56 284 TRP A C 1
ATOM 2202 O O . TRP A 1 284 ? -16.641 16.688 5.324 1 98.56 284 TRP A O 1
ATOM 2212 N N . LEU A 1 285 ? -16.594 14.914 4.035 1 98.62 285 LEU A N 1
ATOM 2213 C CA . LEU A 1 285 ? -16.672 13.961 5.137 1 98.62 285 LEU A CA 1
ATOM 2214 C C . LEU A 1 285 ? -15.32 13.289 5.375 1 98.62 285 LEU A C 1
ATOM 2216 O O . LEU A 1 285 ? -14.789 12.617 4.48 1 98.62 285 LEU A O 1
ATOM 2220 N N . ILE A 1 286 ? -14.75 13.516 6.531 1 98.81 286 ILE A N 1
ATOM 2221 C CA . ILE A 1 286 ? -13.492 12.875 6.926 1 98.81 286 ILE A CA 1
ATOM 2222 C C . ILE A 1 286 ? -13.789 11.523 7.578 1 98.81 286 ILE A C 1
ATOM 2224 O O . ILE A 1 286 ? -14.484 11.461 8.594 1 98.81 286 ILE A O 1
ATOM 2228 N N . LEU A 1 287 ? -13.25 10.508 6.996 1 98.75 287 LEU A N 1
ATOM 2229 C CA . LEU A 1 287 ? -13.508 9.141 7.453 1 98.75 287 LEU A CA 1
ATOM 2230 C C . LEU A 1 287 ? -12.289 8.57 8.172 1 98.75 287 LEU A C 1
ATOM 2232 O O . LEU A 1 287 ? -11.164 9.047 7.973 1 98.75 287 LEU A O 1
ATOM 2236 N N . SER A 1 288 ? -12.539 7.559 9 1 98.19 288 SER A N 1
ATOM 2237 C CA . SER A 1 288 ? -11.453 6.879 9.711 1 98.19 288 SER A CA 1
ATOM 2238 C C . SER A 1 288 ? -10.766 5.859 8.812 1 98.19 288 SER A C 1
ATOM 2240 O O . SER A 1 288 ? -11.414 5.004 8.211 1 98.19 288 SER A O 1
ATOM 2242 N N . ASN A 1 289 ? -9.477 5.832 8.703 1 97.75 289 ASN A N 1
ATOM 2243 C CA . ASN A 1 289 ? -8.664 4.812 8.055 1 97.75 289 ASN A CA 1
ATOM 2244 C C . ASN A 1 289 ? -9.188 4.473 6.664 1 97.75 289 ASN A C 1
ATOM 2246 O O . ASN A 1 289 ? -9.836 3.441 6.473 1 97.75 289 ASN A O 1
ATOM 2250 N N . THR A 1 290 ? -8.836 5.152 5.609 1 97.94 290 THR A N 1
ATOM 2251 C CA . THR A 1 290 ? -9.25 4.824 4.25 1 97.94 290 THR A CA 1
ATOM 2252 C C . THR A 1 290 ? -8.07 4.293 3.439 1 97.94 290 THR A C 1
ATOM 2254 O O . THR A 1 290 ? -7.789 3.092 3.457 1 97.94 290 THR A O 1
ATOM 2257 N N . LEU A 1 291 ? -7.172 5.125 2.984 1 98.38 291 LEU A N 1
ATOM 2258 C CA . LEU A 1 291 ? -6.012 4.676 2.221 1 98.38 291 LEU A CA 1
ATOM 2259 C C . LEU A 1 291 ? -5.16 3.713 3.039 1 98.38 291 LEU A C 1
ATOM 2261 O O . LEU A 1 291 ? -4.719 2.68 2.529 1 98.38 291 LEU A O 1
ATOM 2265 N N . ASN A 1 292 ? -4.984 3.93 4.293 1 98.19 292 ASN A N 1
ATOM 2266 C CA . ASN A 1 292 ? -4.16 3.098 5.164 1 98.19 292 ASN A CA 1
ATOM 2267 C C . ASN A 1 292 ? -4.934 1.884 5.676 1 98.19 292 ASN A C 1
ATOM 2269 O O . ASN A 1 292 ? -4.418 1.112 6.488 1 98.19 292 ASN A O 1
ATOM 2273 N N . GLY A 1 293 ? -6.168 1.691 5.301 1 98.19 293 GLY A N 1
ATOM 2274 C CA . GLY A 1 293 ? -7 0.549 5.648 1 98.19 293 GLY A CA 1
ATOM 2275 C C . GLY A 1 293 ? -7.492 -0.219 4.438 1 98.19 293 GLY A C 1
ATOM 2276 O O . GLY A 1 293 ? -7.512 -1.452 4.445 1 98.19 293 GLY A O 1
ATOM 2277 N N . PHE A 1 294 ? -7.832 0.52 3.441 1 98.62 294 PHE A N 1
ATOM 2278 C CA . PHE A 1 294 ? -8.281 -0.017 2.164 1 98.62 294 PHE A CA 1
ATOM 2279 C C . PHE A 1 294 ? -7.836 0.877 1.014 1 98.62 294 PHE A C 1
ATOM 2281 O O . PHE A 1 294 ? -8.555 1.798 0.619 1 98.62 294 PHE A O 1
ATOM 2288 N N . ILE A 1 295 ? -6.73 0.579 0.362 1 98.69 295 ILE A N 1
ATOM 2289 C CA . ILE A 1 295 ? -5.996 1.488 -0.51 1 98.69 295 ILE A CA 1
ATOM 2290 C C . ILE A 1 295 ? -6.656 1.531 -1.886 1 98.69 295 ILE A C 1
ATOM 2292 O O . ILE A 1 295 ? -6.57 2.539 -2.592 1 98.69 295 ILE A O 1
ATOM 2296 N N . ARG A 1 296 ? -7.352 0.483 -2.305 1 98.5 296 ARG A N 1
ATOM 2297 C CA . ARG A 1 296 ? -7.738 0.297 -3.699 1 98.5 296 ARG A CA 1
ATOM 2298 C C . ARG A 1 296 ? -8.719 1.374 -4.145 1 98.5 296 ARG A C 1
ATOM 2300 O O . ARG A 1 296 ? -8.656 1.854 -5.277 1 98.5 296 ARG A O 1
ATOM 2307 N N . PRO A 1 297 ? -9.672 1.824 -3.262 1 98.38 297 PRO A N 1
ATOM 2308 C CA . PRO A 1 297 ? -10.523 2.943 -3.686 1 98.38 297 PRO A CA 1
ATOM 2309 C C . PRO A 1 297 ? -9.719 4.203 -4.004 1 98.38 297 PRO A C 1
ATOM 2311 O O . PRO A 1 297 ? -10.062 4.945 -4.926 1 98.38 297 PRO A O 1
ATOM 2314 N N . SER A 1 298 ? -8.641 4.496 -3.258 1 98.06 298 SER A N 1
ATOM 2315 C CA . SER A 1 298 ? -7.781 5.641 -3.535 1 98.06 298 SER A CA 1
ATOM 2316 C C . SER A 1 298 ? -7.047 5.473 -4.859 1 98.06 298 SER A C 1
ATOM 2318 O O . SER A 1 298 ? -6.863 6.438 -5.602 1 98.06 298 SER A O 1
ATOM 2320 N N . ILE A 1 299 ? -6.613 4.254 -5.117 1 97.62 299 ILE A N 1
ATOM 2321 C CA . ILE A 1 299 ? -5.961 3.971 -6.391 1 97.62 299 ILE A CA 1
ATOM 2322 C C . ILE A 1 299 ? -6.953 4.184 -7.531 1 97.62 299 ILE A C 1
ATOM 2324 O O . ILE A 1 299 ? -6.586 4.703 -8.594 1 97.62 299 ILE A O 1
ATOM 2328 N N . ASP A 1 300 ? -8.211 3.756 -7.301 1 96.44 300 ASP A N 1
ATOM 2329 C CA . ASP A 1 300 ? -9.25 4.02 -8.297 1 96.44 300 ASP A CA 1
ATOM 2330 C C . ASP A 1 300 ? -9.359 5.512 -8.594 1 96.44 300 ASP A C 1
ATOM 2332 O O . ASP A 1 300 ? -9.461 5.914 -9.758 1 96.44 300 ASP A O 1
ATOM 2336 N N . GLN A 1 301 ? -9.289 6.352 -7.574 1 96.31 301 GLN A N 1
ATOM 2337 C CA . GLN A 1 301 ? -9.352 7.797 -7.746 1 96.31 301 GLN A CA 1
ATOM 2338 C C . GLN A 1 301 ? -8.125 8.32 -8.492 1 96.31 301 GLN A C 1
ATOM 2340 O O . GLN A 1 301 ? -8.242 9.219 -9.328 1 96.31 301 GLN A O 1
ATOM 2345 N N . MET A 1 302 ? -6.969 7.785 -8.188 1 96.31 302 MET A N 1
ATOM 2346 C CA . MET A 1 302 ? -5.73 8.164 -8.867 1 96.31 302 MET A CA 1
ATOM 2347 C C . MET A 1 302 ? -5.848 7.953 -10.367 1 96.31 302 MET A C 1
ATOM 2349 O O . MET A 1 302 ? -5.285 8.719 -11.156 1 96.31 302 MET A O 1
ATOM 2353 N N . MET A 1 303 ? -6.633 6.93 -10.75 1 96.25 303 MET A N 1
ATOM 2354 C CA . MET A 1 303 ? -6.734 6.539 -12.156 1 96.25 303 MET A CA 1
ATOM 2355 C C . MET A 1 303 ? -7.91 7.234 -12.828 1 96.25 303 MET A C 1
ATOM 2357 O O . MET A 1 303 ? -8.086 7.129 -14.047 1 96.25 303 MET A O 1
ATOM 2361 N N . ARG A 1 304 ? -8.648 8 -12.125 1 94.56 304 ARG A N 1
ATOM 2362 C CA . ARG A 1 304 ? -9.883 8.609 -12.602 1 94.56 304 ARG A CA 1
ATOM 2363 C C . ARG A 1 304 ? -9.633 9.477 -13.836 1 94.56 304 ARG A C 1
ATOM 2365 O O . ARG A 1 304 ? -10.461 9.516 -14.75 1 94.56 304 ARG A O 1
ATOM 2372 N N . PRO A 1 305 ? -8.484 10.18 -13.867 1 95.19 305 PRO A N 1
ATOM 2373 C CA . PRO A 1 305 ? -8.242 11.016 -15.047 1 95.19 305 PRO A CA 1
ATOM 2374 C C . PRO A 1 305 ? -8.031 10.203 -16.312 1 95.19 305 PRO A C 1
ATOM 2376 O O . PRO A 1 305 ? -8.008 10.758 -17.422 1 95.19 305 PRO A O 1
ATOM 2379 N N . TYR A 1 306 ? -7.938 8.898 -16.234 1 94.81 306 TYR A N 1
ATOM 2380 C CA . TYR A 1 306 ? -7.652 8.016 -17.359 1 94.81 306 TYR A CA 1
ATOM 2381 C C . TYR A 1 306 ? -8.773 7 -17.547 1 94.81 306 TYR A C 1
ATOM 2383 O O . TYR A 1 306 ? -8.594 5.816 -17.25 1 94.81 306 TYR A O 1
ATOM 2391 N N . PRO A 1 307 ? -9.828 7.391 -18.141 1 89.12 307 PRO A N 1
ATOM 2392 C CA . PRO A 1 307 ? -11.023 6.547 -18.219 1 89.12 307 PRO A CA 1
ATOM 2393 C C . PRO A 1 307 ? -10.766 5.227 -18.938 1 89.12 307 PRO A C 1
ATOM 2395 O O . PRO A 1 307 ? -11.477 4.242 -18.703 1 89.12 307 PRO A O 1
ATOM 2398 N N . ASP A 1 308 ? -9.781 5.152 -19.812 1 90.69 308 ASP A N 1
ATOM 2399 C CA . ASP A 1 308 ? -9.5 3.936 -20.578 1 90.69 308 ASP A CA 1
ATOM 2400 C C . ASP A 1 308 ? -8.328 3.166 -19.969 1 90.69 308 ASP A C 1
ATOM 2402 O O . ASP A 1 308 ? -7.676 2.375 -20.656 1 90.69 308 ASP A O 1
ATOM 2406 N N . ALA A 1 309 ? -8.094 3.547 -18.703 1 93.44 309 ALA A N 1
ATOM 2407 C CA . ALA A 1 309 ? -6.98 2.865 -18.062 1 93.44 309 ALA A CA 1
ATOM 2408 C C . ALA A 1 309 ? -7.184 1.354 -18.062 1 93.44 309 ALA A C 1
ATOM 2410 O O . ALA A 1 309 ? -8.297 0.872 -17.828 1 93.44 309 ALA A O 1
ATOM 2411 N N . GLN A 1 310 ? -6.168 0.599 -18.391 1 92.69 310 GLN A N 1
ATOM 2412 C CA . GLN A 1 310 ? -6.191 -0.86 -18.359 1 92.69 310 GLN A CA 1
ATOM 2413 C C . GLN A 1 310 ? -5.945 -1.382 -16.953 1 92.69 310 GLN A C 1
ATOM 2415 O O . GLN A 1 310 ? -5.281 -0.722 -16.141 1 92.69 310 GLN A O 1
ATOM 2420 N N . PRO A 1 311 ? -6.449 -2.559 -16.719 1 95.06 311 PRO A N 1
ATOM 2421 C CA . PRO A 1 311 ? -6.203 -3.131 -15.398 1 95.06 311 PRO A CA 1
ATOM 2422 C C . PRO A 1 311 ? -4.719 -3.273 -15.078 1 95.06 311 PRO A C 1
ATOM 2424 O O . PRO A 1 311 ? -3.918 -3.568 -15.969 1 95.06 311 PRO A O 1
ATOM 2427 N N . PHE A 1 312 ? -4.312 -3.055 -13.844 1 95.56 312 PHE A N 1
ATOM 2428 C CA . PHE A 1 312 ? -3.018 -3.34 -13.234 1 95.56 312 PHE A CA 1
ATOM 2429 C C . PHE A 1 312 ? -3.184 -4.191 -11.984 1 95.56 312 PHE A C 1
ATOM 2431 O O . PHE A 1 312 ? -3.025 -3.695 -10.867 1 95.56 312 PHE A O 1
ATOM 2438 N N . GLU A 1 313 ? -3.445 -5.465 -12.172 1 95.19 313 GLU A N 1
ATOM 2439 C CA . GLU A 1 313 ? -3.92 -6.367 -11.125 1 95.19 313 GLU A CA 1
ATOM 2440 C C . GLU A 1 313 ? -2.771 -6.828 -10.227 1 95.19 313 GLU A C 1
ATOM 2442 O O . GLU A 1 313 ? -1.665 -7.074 -10.711 1 95.19 313 GLU A O 1
ATOM 2447 N N . PRO A 1 314 ? -3.152 -6.883 -8.922 1 96.25 314 PRO A N 1
ATOM 2448 C CA . PRO A 1 314 ? -4.461 -6.688 -8.297 1 96.25 314 PRO A CA 1
ATOM 2449 C C . PRO A 1 314 ? -4.641 -5.281 -7.727 1 96.25 314 PRO A C 1
ATOM 2451 O O . PRO A 1 314 ? -5.609 -5.023 -7.004 1 96.25 314 PRO A O 1
ATOM 2454 N N . LEU A 1 315 ? -3.811 -4.32 -8.109 1 96.94 315 LEU A N 1
ATOM 2455 C CA . LEU A 1 315 ? -3.857 -2.98 -7.531 1 96.94 315 LEU A CA 1
ATOM 2456 C C . LEU A 1 315 ? -5.031 -2.186 -8.094 1 96.94 315 LEU A C 1
ATOM 2458 O O . LEU A 1 315 ? -5.703 -1.456 -7.363 1 96.94 315 LEU A O 1
ATOM 2462 N N . PHE A 1 316 ? -5.273 -2.332 -9.336 1 97.62 316 PHE A N 1
ATOM 2463 C CA . PHE A 1 316 ? -6.34 -1.637 -10.039 1 97.62 316 PHE A CA 1
ATOM 2464 C C . PHE A 1 316 ? -7.086 -2.592 -10.969 1 97.62 316 PHE A C 1
ATOM 2466 O O . PHE A 1 316 ? -6.5 -3.158 -11.891 1 97.62 316 PHE A O 1
ATOM 2473 N N . THR A 1 317 ? -8.367 -2.75 -10.734 1 96.88 317 THR A N 1
ATOM 2474 C CA . THR A 1 317 ? -9.141 -3.725 -11.492 1 96.88 317 THR A CA 1
ATOM 2475 C C . THR A 1 317 ? -9.898 -3.047 -12.633 1 96.88 317 THR A C 1
ATOM 2477 O O . THR A 1 317 ? -9.766 -3.445 -13.797 1 96.88 317 THR A O 1
ATOM 2480 N N . CYS A 1 318 ? -10.641 -2.057 -12.32 1 95.75 318 CYS A N 1
ATOM 2481 C CA . CYS A 1 318 ? -11.422 -1.264 -13.258 1 95.75 318 CYS A CA 1
ATOM 2482 C C . CYS A 1 318 ? -11.984 -0.019 -12.586 1 95.75 318 CYS A C 1
ATOM 2484 O O . CYS A 1 318 ? -11.898 0.127 -11.367 1 95.75 318 CYS A O 1
ATOM 2486 N N . ARG A 1 319 ? -12.484 0.851 -13.406 1 93.56 319 ARG A N 1
ATOM 2487 C CA . ARG A 1 319 ? -13.148 2.025 -12.844 1 93.56 319 ARG A CA 1
ATOM 2488 C C . ARG A 1 319 ? -14.414 1.636 -12.094 1 93.56 319 ARG A C 1
ATOM 2490 O O . ARG A 1 319 ? -15.156 0.755 -12.531 1 93.56 319 ARG A O 1
ATOM 2497 N N . ASP A 1 320 ? -14.688 2.307 -11.016 1 93.75 320 ASP A N 1
ATOM 2498 C CA . ASP A 1 320 ? -15.906 2.148 -10.219 1 93.75 320 ASP A CA 1
ATOM 2499 C C . ASP A 1 320 ? -16.016 0.731 -9.664 1 93.75 320 ASP A C 1
ATOM 2501 O O . ASP A 1 320 ? -17.109 0.149 -9.648 1 93.75 320 ASP A O 1
ATOM 2505 N N . ALA A 1 321 ? -14.859 0.166 -9.281 1 96.62 321 ALA A N 1
ATOM 2506 C CA . ALA A 1 321 ? -14.797 -1.207 -8.789 1 96.62 321 ALA A CA 1
ATOM 2507 C C . ALA A 1 321 ? -15.414 -1.318 -7.398 1 96.62 321 ALA A C 1
ATOM 2509 O O . ALA A 1 321 ? -15.766 -2.414 -6.953 1 96.62 321 ALA A O 1
ATOM 2510 N N . PHE A 1 322 ? -15.578 -0.185 -6.68 1 97.56 322 PHE A N 1
ATOM 2511 C CA . PHE A 1 322 ? -16 -0.209 -5.289 1 97.56 322 PHE A CA 1
ATOM 2512 C C . PHE A 1 322 ? -17.266 0.635 -5.094 1 97.56 322 PHE A C 1
ATOM 2514 O O . PHE A 1 322 ? -17.281 1.813 -5.453 1 97.56 322 PHE A O 1
ATOM 2521 N N . HIS A 1 323 ? -18.281 -0.019 -4.59 1 95.44 323 HIS A N 1
ATOM 2522 C CA . HIS A 1 323 ? -19.547 0.656 -4.324 1 95.44 323 HIS A CA 1
ATOM 2523 C C . HIS A 1 323 ? -19.609 1.143 -2.879 1 95.44 323 HIS A C 1
ATOM 2525 O O . HIS A 1 323 ? -19.219 0.424 -1.958 1 95.44 323 HIS A O 1
ATOM 2531 N N . ILE A 1 324 ? -20.094 2.34 -2.738 1 96.31 324 ILE A N 1
ATOM 2532 C CA . ILE A 1 324 ? -20.203 2.967 -1.425 1 96.31 324 ILE A CA 1
ATOM 2533 C C . ILE A 1 324 ? -21.672 3.076 -1.025 1 96.31 324 ILE A C 1
ATOM 2535 O O . ILE A 1 324 ? -22.5 3.559 -1.802 1 96.31 324 ILE A O 1
ATOM 2539 N N . ARG A 1 325 ? -22.047 2.596 0.166 1 94.38 325 ARG A N 1
ATOM 2540 C CA . ARG A 1 325 ? -23.391 2.744 0.719 1 94.38 325 ARG A CA 1
ATOM 2541 C C . ARG A 1 325 ? -23.328 3.109 2.199 1 94.38 325 ARG A C 1
ATOM 2543 O O . ARG A 1 325 ? -22.25 3.164 2.791 1 94.38 325 ARG A O 1
ATOM 2550 N N . THR A 1 326 ? -24.422 3.426 2.807 1 96 326 THR A N 1
ATOM 2551 C CA . THR A 1 326 ? -24.562 3.758 4.219 1 96 326 THR A CA 1
ATOM 2552 C C . THR A 1 326 ? -25.672 2.939 4.871 1 96 326 THR A C 1
ATOM 2554 O O . THR A 1 326 ? -26.312 2.123 4.211 1 96 326 THR A O 1
ATOM 2557 N N . LEU A 1 327 ? -25.781 3.023 6.184 1 94.5 327 LEU A N 1
ATOM 2558 C CA . LEU A 1 327 ? -26.844 2.322 6.902 1 94.5 327 LEU A CA 1
ATOM 2559 C C . LEU A 1 327 ? -28.125 3.135 6.891 1 94.5 327 LEU A C 1
ATOM 2561 O O . LEU A 1 327 ? -29.188 2.629 7.27 1 94.5 327 LEU A O 1
ATOM 2565 N N . LYS A 1 328 ? -27.969 4.379 6.449 1 89 328 LYS A N 1
ATOM 2566 C CA . LYS A 1 328 ? -29.156 5.242 6.41 1 89 328 LYS A CA 1
ATOM 2567 C C . LYS A 1 328 ? -29.953 5.023 5.129 1 89 328 LYS A C 1
ATOM 2569 O O . LYS A 1 328 ? -29.375 4.801 4.062 1 89 328 LYS A O 1
ATOM 2574 N N . ASN A 1 329 ? -31.203 4.867 5.336 1 74.5 329 ASN A N 1
ATOM 2575 C CA . ASN A 1 329 ? -32.094 4.68 4.199 1 74.5 329 ASN A CA 1
ATOM 2576 C C . ASN A 1 329 ? -32.312 5.98 3.43 1 74.5 329 ASN A C 1
ATOM 2578 O O . ASN A 1 329 ? -31.609 6.969 3.67 1 74.5 329 ASN A O 1
ATOM 2582 N N . ASP A 1 330 ? -33.531 6.227 3.09 1 62.97 330 ASP A N 1
ATOM 2583 C CA . ASP A 1 330 ? -33.969 7.113 2.016 1 62.97 330 ASP A CA 1
ATOM 2584 C C . ASP A 1 330 ? -33.656 8.57 2.344 1 62.97 330 ASP A C 1
ATOM 2586 O O . ASP A 1 330 ? -33.469 8.922 3.51 1 62.97 330 ASP A O 1
ATOM 2590 N N . PRO A 1 331 ? -33.938 9.781 2.066 1 62.34 331 PRO A N 1
ATOM 2591 C CA . PRO A 1 331 ? -33.75 11.125 1.513 1 62.34 331 PRO A CA 1
ATOM 2592 C C . PRO A 1 331 ? -33.125 12.094 2.506 1 62.34 331 PRO A C 1
ATOM 2594 O O . PRO A 1 331 ? -33.094 11.82 3.707 1 62.34 331 PRO A O 1
ATOM 2597 N N . PRO A 1 332 ? -32.719 13.031 2.75 1 76.06 332 PRO A N 1
ATOM 2598 C CA . PRO A 1 332 ? -32.188 13.914 1.703 1 76.06 332 PRO A CA 1
ATOM 2599 C C . PRO A 1 332 ? -30.766 13.562 1.288 1 76.06 332 PRO A C 1
ATOM 2601 O O . PRO A 1 332 ? -29.969 13.117 2.119 1 76.06 332 PRO A O 1
ATOM 2604 N N . SER A 1 333 ? -30.453 13.594 -0.016 1 89.88 333 SER A N 1
ATOM 2605 C CA . SER A 1 333 ? -29.141 13.367 -0.597 1 89.88 333 SER A CA 1
ATOM 2606 C C . SER A 1 333 ? -28.328 14.656 -0.685 1 89.88 333 SER A C 1
ATOM 2608 O O . SER A 1 333 ? -28.906 15.75 -0.757 1 89.88 333 SER A O 1
ATOM 2610 N N . GLU A 1 334 ? -27.156 14.57 -0.418 1 94.5 334 GLU A N 1
ATOM 2611 C CA . GLU A 1 334 ? -26.234 15.68 -0.596 1 94.5 334 GLU A CA 1
ATOM 2612 C C . GLU A 1 334 ? -24.969 15.234 -1.346 1 94.5 334 GLU A C 1
ATOM 2614 O O . GLU A 1 334 ? -24.594 14.062 -1.279 1 94.5 334 GLU A O 1
ATOM 2619 N N . GLN A 1 335 ? -24.406 16.188 -2.117 1 97.19 335 GLN A N 1
ATOM 2620 C CA . GLN A 1 335 ? -23.141 15.953 -2.797 1 97.19 335 GLN A CA 1
ATOM 2621 C C . GLN A 1 335 ? -21.969 16.078 -1.829 1 97.19 335 GLN A C 1
ATOM 2623 O O . GLN A 1 335 ? -21.844 17.078 -1.124 1 97.19 335 GLN A O 1
ATOM 2628 N N . VAL A 1 336 ? -21.156 15.062 -1.733 1 97.75 336 VAL A N 1
ATOM 2629 C CA . VAL A 1 336 ? -20.078 15.094 -0.751 1 97.75 336 VAL A CA 1
ATOM 2630 C C . VAL A 1 336 ? -18.797 14.523 -1.366 1 97.75 336 VAL A C 1
ATOM 2632 O O . VAL A 1 336 ? -18.859 13.805 -2.367 1 97.75 336 VAL A O 1
ATOM 2635 N N . ASN A 1 337 ? -17.672 14.945 -0.866 1 98.44 337 ASN A N 1
ATOM 2636 C CA . ASN A 1 337 ? -16.375 14.297 -1.035 1 98.44 337 ASN A CA 1
ATOM 2637 C C . ASN A 1 337 ? -16.047 13.406 0.156 1 98.44 337 ASN A C 1
ATOM 2639 O O . ASN A 1 337 ? -16.172 13.82 1.308 1 98.44 337 ASN A O 1
ATOM 2643 N N . LEU A 1 338 ? -15.672 12.156 -0.086 1 98.62 338 LEU A N 1
ATOM 2644 C CA . LEU A 1 338 ? -15.258 11.227 0.957 1 98.62 338 LEU A CA 1
ATOM 2645 C C . LEU A 1 338 ? -13.742 11.094 1.005 1 98.62 338 LEU A C 1
ATOM 2647 O O . LEU A 1 338 ? -13.117 10.648 0.038 1 98.62 338 LEU A O 1
ATOM 2651 N N . VAL A 1 339 ? -13.156 11.469 2.152 1 98.69 339 VAL A N 1
ATOM 2652 C CA . VAL A 1 339 ? -11.711 11.445 2.344 1 98.69 339 VAL A CA 1
ATOM 2653 C C . VAL A 1 339 ? -11.375 10.805 3.688 1 98.69 339 VAL A C 1
ATOM 2655 O O . VAL A 1 339 ? -12.242 10.688 4.559 1 98.69 339 VAL A O 1
ATOM 2658 N N . GLY A 1 340 ? -10.117 10.312 3.781 1 98.44 340 GLY A N 1
ATOM 2659 C CA . GLY A 1 340 ? -9.68 9.758 5.055 1 98.44 340 GLY A CA 1
ATOM 2660 C C . GLY A 1 340 ? -9.031 10.781 5.961 1 98.44 340 GLY A C 1
ATOM 2661 O O . GLY A 1 340 ? -8.961 11.961 5.625 1 98.44 340 GLY A O 1
ATOM 2662 N N . ASN A 1 341 ? -8.523 10.297 7.117 1 98.31 341 ASN A N 1
ATOM 2663 C CA . ASN A 1 341 ? -7.984 11.164 8.156 1 98.31 341 ASN A CA 1
ATOM 2664 C C . ASN A 1 341 ? -6.461 11.242 8.086 1 98.31 341 ASN A C 1
ATOM 2666 O O . ASN A 1 341 ? -5.809 11.617 9.062 1 98.31 341 ASN A O 1
ATOM 2670 N N . LEU A 1 342 ? -5.84 10.812 6.93 1 98.25 342 LEU A N 1
ATOM 2671 C CA . LEU A 1 342 ? -4.41 11 6.707 1 98.25 342 LEU A CA 1
ATOM 2672 C C . LEU A 1 342 ? -4.113 12.422 6.258 1 98.25 342 LEU A C 1
ATOM 2674 O O . LEU A 1 342 ? -4.938 13.055 5.586 1 98.25 342 LEU A O 1
ATOM 2678 N N . CYS A 1 343 ? -2.93 12.883 6.637 1 96.56 343 CYS A N 1
ATOM 2679 C CA . CYS A 1 343 ? -2.424 14.133 6.082 1 96.56 343 CYS A CA 1
ATOM 2680 C C . CYS A 1 343 ? -1.823 13.906 4.699 1 96.56 343 CYS A C 1
ATOM 2682 O O . CYS A 1 343 ? -0.645 14.188 4.477 1 96.56 343 CYS A O 1
ATOM 2684 N N . ALA A 1 344 ? -2.596 13.391 3.852 1 94.75 344 ALA A N 1
ATOM 2685 C CA . ALA A 1 344 ? -2.191 13.102 2.48 1 94.75 344 ALA A CA 1
ATOM 2686 C C . ALA A 1 344 ? -3.34 13.344 1.505 1 94.75 344 ALA A C 1
ATOM 2688 O O . ALA A 1 344 ? -4.457 12.867 1.718 1 94.75 344 ALA A O 1
ATOM 2689 N N . GLY A 1 345 ? -3.047 14.117 0.491 1 91.5 345 GLY A N 1
ATOM 2690 C CA . GLY A 1 345 ? -4.055 14.406 -0.519 1 91.5 345 GLY A CA 1
ATOM 2691 C C . GLY A 1 345 ? -4.559 13.164 -1.231 1 91.5 345 GLY A C 1
ATOM 2692 O O . GLY A 1 345 ? -5.684 13.148 -1.735 1 91.5 345 GLY A O 1
ATOM 2693 N N . THR A 1 346 ? -3.771 12.078 -1.229 1 94.25 346 THR A N 1
ATOM 2694 C CA . THR A 1 346 ? -4.105 10.836 -1.921 1 94.25 346 THR A CA 1
ATOM 2695 C C . THR A 1 346 ? -5.164 10.055 -1.15 1 94.25 346 THR A C 1
ATOM 2697 O O . THR A 1 346 ? -5.734 9.094 -1.67 1 94.25 346 THR A O 1
ATOM 2700 N N . ASP A 1 347 ? -5.418 10.477 0.039 1 97.62 347 ASP A N 1
ATOM 2701 C CA . ASP A 1 347 ? -6.41 9.797 0.866 1 97.62 347 ASP A CA 1
ATOM 2702 C C . ASP A 1 347 ? -7.828 10.234 0.5 1 97.62 347 ASP A C 1
ATOM 2704 O O . ASP A 1 347 ? -8.57 10.734 1.351 1 97.62 347 ASP A O 1
ATOM 2708 N N . LEU A 1 348 ? -8.203 10.078 -0.721 1 97.69 348 LEU A N 1
ATOM 2709 C CA . LEU A 1 348 ? -9.484 10.375 -1.355 1 97.69 348 LEU A CA 1
ATOM 2710 C C . LEU A 1 348 ? -10.133 9.109 -1.892 1 97.69 348 LEU A C 1
ATOM 2712 O O . LEU A 1 348 ? -9.531 8.391 -2.699 1 97.69 348 LEU A O 1
ATOM 2716 N N . ILE A 1 349 ? -11.328 8.805 -1.409 1 96.88 349 ILE A N 1
ATOM 2717 C CA . ILE A 1 349 ? -11.883 7.543 -1.872 1 96.88 349 ILE A CA 1
ATOM 2718 C C . ILE A 1 349 ? -13.07 7.809 -2.797 1 96.88 349 ILE A C 1
ATOM 2720 O O . ILE A 1 349 ? -13.469 6.934 -3.57 1 96.88 349 ILE A O 1
ATOM 2724 N N . ALA A 1 350 ? -13.703 9.008 -2.732 1 97.38 350 ALA A N 1
ATOM 2725 C CA . ALA A 1 350 ? -14.758 9.383 -3.67 1 97.38 350 ALA A CA 1
ATOM 2726 C C . ALA A 1 350 ? -14.914 10.898 -3.748 1 97.38 350 ALA A C 1
ATOM 2728 O O . ALA A 1 350 ? -14.82 11.586 -2.732 1 97.38 350 ALA A O 1
ATOM 2729 N N . GLU A 1 351 ? -15.164 11.391 -4.914 1 96.19 351 GLU A N 1
ATOM 2730 C CA . GLU A 1 351 ? -15.336 12.82 -5.133 1 96.19 351 GLU A CA 1
ATOM 2731 C C . GLU A 1 351 ? -16.703 13.125 -5.742 1 96.19 351 GLU A C 1
ATOM 2733 O O . GLU A 1 351 ? -17.125 12.461 -6.695 1 96.19 351 GLU A O 1
ATOM 2738 N N . ASP A 1 352 ? -17.422 14.062 -5.129 1 96.38 352 ASP A N 1
ATOM 2739 C CA . ASP A 1 352 ? -18.656 14.617 -5.656 1 96.38 352 ASP A CA 1
ATOM 2740 C C . ASP A 1 352 ? -19.703 13.531 -5.855 1 96.38 352 ASP A C 1
ATOM 2742 O O . ASP A 1 352 ? -20.328 13.453 -6.914 1 96.38 352 ASP A O 1
ATOM 2746 N N . ILE A 1 353 ? -19.875 12.742 -4.879 1 95.44 353 ILE A N 1
ATOM 2747 C CA . ILE A 1 353 ? -20.891 11.695 -4.98 1 95.44 353 ILE A CA 1
ATOM 2748 C C . ILE A 1 353 ? -22.125 12.094 -4.172 1 95.44 353 ILE A C 1
ATOM 2750 O O . ILE A 1 353 ? -22.031 12.93 -3.266 1 95.44 353 ILE A O 1
ATOM 2754 N N . LEU A 1 354 ? -23.266 11.547 -4.492 1 95.06 354 LEU A N 1
ATOM 2755 C CA . LEU A 1 354 ? -24.516 11.781 -3.775 1 95.06 354 LEU A CA 1
ATOM 2756 C C . LEU A 1 354 ? -24.734 10.711 -2.715 1 95.06 354 LEU A C 1
ATOM 2758 O O . LEU A 1 354 ? -24.703 9.516 -3.016 1 95.06 354 LEU A O 1
ATOM 2762 N N . LEU A 1 355 ? -24.859 11.094 -1.448 1 95.5 355 LEU A N 1
ATOM 2763 C CA . LEU A 1 355 ? -25.172 10.219 -0.324 1 95.5 355 LEU A CA 1
ATOM 2764 C C . LEU A 1 355 ? -26.234 10.836 0.57 1 95.5 355 LEU A C 1
ATOM 2766 O O . LEU A 1 355 ? -26.453 12.047 0.527 1 95.5 355 LEU A O 1
ATOM 2770 N N . PRO A 1 356 ? -26.953 9.953 1.361 1 95.38 356 PRO A N 1
ATOM 2771 C CA . PRO A 1 356 ? -27.75 10.547 2.441 1 95.38 356 PRO A CA 1
ATOM 2772 C C . PRO A 1 356 ? -26.922 11.453 3.348 1 95.38 356 PRO A C 1
ATOM 2774 O O . PRO A 1 356 ? -25.703 11.297 3.438 1 95.38 356 PRO A O 1
ATOM 2777 N N . LYS A 1 357 ? -27.594 12.422 3.895 1 95.38 357 LYS A N 1
ATOM 2778 C CA . LYS A 1 357 ? -26.859 13.297 4.809 1 95.38 357 LYS A CA 1
ATOM 2779 C C . LYS A 1 357 ? -26.328 12.516 6.004 1 95.38 357 LYS A C 1
ATOM 2781 O O . LYS A 1 357 ? -27.094 11.961 6.793 1 95.38 357 LYS A O 1
ATOM 2786 N N . LEU A 1 358 ? -25.047 12.477 6.105 1 96.06 358 LEU A N 1
ATOM 2787 C CA . LEU A 1 358 ? -24.391 11.727 7.172 1 96.06 358 LEU A CA 1
ATOM 2788 C C . LEU A 1 358 ? -23.891 12.664 8.266 1 96.06 358 LEU A C 1
ATOM 2790 O O . LEU A 1 358 ? -23.469 13.789 7.98 1 96.06 358 LEU A O 1
ATOM 2794 N N . ALA A 1 359 ? -23.984 12.25 9.461 1 95.12 359 ALA A N 1
ATOM 2795 C CA . ALA A 1 359 ? -23.453 12.945 10.625 1 95.12 359 ALA A CA 1
ATOM 2796 C C . ALA A 1 359 ? -22.203 12.234 11.164 1 95.12 359 ALA A C 1
ATOM 2798 O O . ALA A 1 359 ? -21.938 11.086 10.789 1 95.12 359 ALA A O 1
ATOM 2799 N N . VAL A 1 360 ? -21.453 12.914 11.977 1 96.81 360 VAL A N 1
ATOM 2800 C CA . VAL A 1 360 ? -20.328 12.297 12.68 1 96.81 360 VAL A CA 1
ATOM 2801 C C . VAL A 1 360 ? -20.797 11.047 13.414 1 96.81 360 VAL A C 1
ATOM 2803 O O . VAL A 1 360 ? -21.828 11.07 14.086 1 96.81 360 VAL A O 1
ATOM 2806 N N . GLY A 1 361 ? -20.047 9.938 13.234 1 95.81 361 GLY A N 1
ATOM 2807 C CA . GLY A 1 361 ? -20.422 8.68 13.859 1 95.81 361 GLY A CA 1
ATOM 2808 C C . GLY A 1 361 ? -21.125 7.73 12.914 1 95.81 361 GLY A C 1
ATOM 2809 O O . GLY A 1 361 ? -21.203 6.527 13.164 1 95.81 361 GLY A O 1
ATOM 2810 N N . ASP A 1 362 ? -21.719 8.266 11.805 1 96.38 362 ASP A N 1
ATOM 2811 C CA . ASP A 1 362 ? -22.406 7.418 10.828 1 96.38 362 ASP A CA 1
ATOM 2812 C C . ASP A 1 362 ? -21.406 6.543 10.07 1 96.38 362 ASP A C 1
ATOM 2814 O O . ASP A 1 362 ? -20.266 6.934 9.867 1 96.38 362 ASP A O 1
ATOM 2818 N N . ALA A 1 363 ? -21.922 5.418 9.617 1 97.75 363 ALA A N 1
ATOM 2819 C CA . ALA A 1 363 ? -21.078 4.445 8.93 1 97.75 363 ALA A CA 1
ATOM 2820 C C . ALA A 1 363 ? -21.109 4.672 7.422 1 97.75 363 ALA A C 1
ATOM 2822 O O . ALA A 1 363 ? -22.156 5.012 6.855 1 97.75 363 ALA A O 1
ATOM 2823 N N . VAL A 1 364 ? -20.016 4.504 6.809 1 98.06 364 VAL A N 1
ATOM 2824 C CA . VAL A 1 364 ? -19.844 4.348 5.367 1 98.06 364 VAL A CA 1
ATOM 2825 C C . VAL A 1 364 ? -19.344 2.943 5.051 1 98.06 364 VAL A C 1
ATOM 2827 O O . VAL A 1 364 ? -18.406 2.459 5.68 1 98.06 364 VAL A O 1
ATOM 2830 N N . ILE A 1 365 ? -19.984 2.299 4.145 1 98.31 365 ILE A N 1
ATOM 2831 C CA . ILE A 1 365 ? -19.672 0.91 3.818 1 98.31 365 ILE A CA 1
ATOM 2832 C C . ILE A 1 365 ? -19.156 0.817 2.385 1 98.31 365 ILE A C 1
ATOM 2834 O O . ILE A 1 365 ? -19.812 1.309 1.454 1 98.31 365 ILE A O 1
ATOM 2838 N N . ILE A 1 366 ? -18 0.239 2.199 1 98.62 366 ILE A N 1
ATOM 2839 C CA . ILE A 1 366 ? -17.406 0.02 0.887 1 98.62 366 ILE A CA 1
ATOM 2840 C C . ILE A 1 366 ? -17.406 -1.472 0.561 1 98.62 366 ILE A C 1
ATOM 2842 O O . ILE A 1 366 ? -16.844 -2.277 1.308 1 98.62 366 ILE A O 1
ATOM 2846 N N . ASP A 1 367 ? -17.938 -1.836 -0.572 1 97.81 367 ASP A N 1
ATOM 2847 C CA . ASP A 1 367 ? -18.094 -3.236 -0.961 1 97.81 367 ASP A CA 1
ATOM 2848 C C . ASP A 1 367 ? -16.828 -3.75 -1.644 1 97.81 367 ASP A C 1
ATOM 2850 O O . ASP A 1 367 ? -15.844 -3.018 -1.775 1 97.81 367 ASP A O 1
ATOM 2854 N N . ASN A 1 368 ? -16.828 -5.066 -1.995 1 98.44 368 ASN A N 1
ATOM 2855 C CA . ASN A 1 368 ? -15.75 -5.727 -2.721 1 98.44 368 ASN A CA 1
ATOM 2856 C C . ASN A 1 368 ? -14.422 -5.613 -1.976 1 98.44 368 ASN A C 1
ATOM 2858 O O . ASN A 1 368 ? -13.391 -5.301 -2.576 1 98.44 368 ASN A O 1
ATOM 2862 N N . ALA A 1 369 ? -14.477 -5.797 -0.659 1 98.69 369 ALA A N 1
ATOM 2863 C CA . ALA A 1 369 ? -13.281 -5.645 0.17 1 98.69 369 ALA A CA 1
ATOM 2864 C C . ALA A 1 369 ? -12.789 -6.996 0.676 1 98.69 369 ALA A C 1
ATOM 2866 O O . ALA A 1 369 ? -12.008 -7.062 1.628 1 98.69 369 ALA A O 1
ATOM 2867 N N . GLY A 1 370 ? -13.227 -8.039 0.069 1 98.69 370 GLY A N 1
ATOM 2868 C CA . GLY A 1 370 ? -12.883 -9.359 0.57 1 98.69 370 GLY A CA 1
ATOM 2869 C C . GLY A 1 370 ? -11.57 -9.883 0.02 1 98.69 370 GLY A C 1
ATOM 2870 O O . GLY A 1 370 ? -10.969 -10.789 0.604 1 98.69 370 GLY A O 1
ATOM 2871 N N . ALA A 1 371 ? -11.18 -9.438 -1.131 1 98.56 371 ALA A N 1
ATOM 2872 C CA . ALA A 1 371 ? -9.953 -9.891 -1.786 1 98.56 371 ALA A CA 1
ATOM 2873 C C . ALA A 1 371 ? -9.055 -8.711 -2.143 1 98.56 371 ALA A C 1
ATOM 2875 O O . ALA A 1 371 ? -9.523 -7.695 -2.656 1 98.56 371 ALA A O 1
ATOM 2876 N N . TYR A 1 372 ? -7.73 -8.883 -1.836 1 98.31 372 TYR A N 1
ATOM 2877 C CA . TYR A 1 372 ? -6.719 -7.898 -2.189 1 98.31 372 TYR A CA 1
ATOM 2878 C C . TYR A 1 372 ? -7.07 -6.531 -1.614 1 98.31 372 TYR A C 1
ATOM 2880 O O . TYR A 1 372 ? -6.898 -5.508 -2.281 1 98.31 372 TYR A O 1
ATOM 2888 N N . ALA A 1 373 ? -7.695 -6.527 -0.449 1 98.56 373 ALA A N 1
ATOM 2889 C CA . ALA A 1 373 ? -8.031 -5.301 0.272 1 98.56 373 ALA A CA 1
ATOM 2890 C C . ALA A 1 373 ? -7.094 -5.086 1.457 1 98.56 373 ALA A C 1
ATOM 2892 O O . ALA A 1 373 ? -6.078 -4.395 1.337 1 98.56 373 ALA A O 1
ATOM 2893 N N . ALA A 1 374 ? -7.262 -5.867 2.5 1 98.38 374 ALA A N 1
ATOM 2894 C CA . ALA A 1 374 ? -6.414 -5.738 3.684 1 98.38 374 ALA A CA 1
ATOM 2895 C C . ALA A 1 374 ? -4.957 -6.043 3.352 1 98.38 374 ALA A C 1
ATOM 2897 O O . ALA A 1 374 ? -4.051 -5.344 3.805 1 98.38 374 ALA A O 1
ATOM 2898 N N . VAL A 1 375 ? -4.695 -7 2.484 1 98.31 375 VAL A N 1
ATOM 2899 C CA . VAL A 1 375 ? -3.352 -7.512 2.236 1 98.31 375 VAL A CA 1
ATOM 2900 C C . VAL A 1 375 ? -2.553 -6.5 1.416 1 98.31 375 VAL A C 1
ATOM 2902 O O . VAL A 1 375 ? -1.32 -6.512 1.437 1 98.31 375 VAL A O 1
ATOM 2905 N N . LEU A 1 376 ? -3.248 -5.586 0.679 1 98.44 376 LEU A N 1
ATOM 2906 C CA . LEU A 1 376 ? -2.559 -4.637 -0.186 1 98.44 376 LEU A CA 1
ATOM 2907 C C . LEU A 1 376 ? -2.49 -3.26 0.465 1 98.44 376 LEU A C 1
ATOM 2909 O O . LEU A 1 376 ? -1.926 -2.324 -0.108 1 98.44 376 LEU A O 1
ATOM 2913 N N . SER A 1 377 ? -3.053 -3.068 1.661 1 98.62 377 SER A N 1
ATOM 2914 C CA . SER A 1 377 ? -3.16 -1.743 2.264 1 98.62 377 SER A CA 1
ATOM 2915 C C . SER A 1 377 ? -1.985 -1.464 3.195 1 98.62 377 SER A C 1
ATOM 2917 O O . SER A 1 377 ? -1.553 -2.346 3.939 1 98.62 377 SER A O 1
ATOM 2919 N N . PRO A 1 378 ? -1.404 -0.255 3.062 1 98.12 378 PRO A N 1
ATOM 2920 C CA . PRO A 1 378 ? -0.313 0.121 3.965 1 98.12 378 PRO A CA 1
ATOM 2921 C C . PRO A 1 378 ? -0.8 0.458 5.371 1 98.12 378 PRO A C 1
ATOM 2923 O O . PRO A 1 378 ? -0.762 1.621 5.781 1 98.12 378 PRO A O 1
ATOM 2926 N N . MET A 1 379 ? -1.027 -0.457 6.188 1 96.94 379 MET A N 1
ATOM 2927 C CA . MET A 1 379 ? -1.708 -0.288 7.469 1 96.94 379 MET A CA 1
ATOM 2928 C C . MET A 1 379 ? -0.82 0.452 8.461 1 96.94 379 MET A C 1
ATOM 2930 O O . MET A 1 379 ? -1.301 0.943 9.484 1 96.94 379 MET A O 1
ATOM 2934 N N . GLN A 1 380 ? 0.482 0.607 8.172 1 97 380 GLN A N 1
ATOM 2935 C CA . GLN A 1 380 ? 1.416 1.239 9.094 1 97 380 GLN A CA 1
ATOM 2936 C C . GLN A 1 380 ? 1.54 2.734 8.82 1 97 380 GLN A C 1
ATOM 2938 O O . GLN A 1 380 ? 2.18 3.463 9.578 1 97 380 GLN A O 1
ATOM 2943 N N . PHE A 1 381 ? 0.916 3.258 7.746 1 98.19 381 PHE A N 1
ATOM 2944 C CA . PHE A 1 381 ? 1.097 4.648 7.348 1 98.19 381 PHE A CA 1
ATOM 2945 C C . PHE A 1 381 ? 0.551 5.594 8.414 1 98.19 381 PHE A C 1
ATOM 2947 O O . PHE A 1 381 ? -0.55 5.387 8.93 1 98.19 381 PHE A O 1
ATOM 2954 N N . SER A 1 382 ? 1.323 6.633 8.805 1 98.25 382 SER A N 1
ATOM 2955 C CA . SER A 1 382 ? 1.076 7.668 9.805 1 98.25 382 SER A CA 1
ATOM 2956 C C . SER A 1 382 ? 0.942 7.062 11.195 1 98.25 382 SER A C 1
ATOM 2958 O O . SER A 1 382 ? 0.408 7.699 12.109 1 98.25 382 SER A O 1
ATOM 2960 N N . SER A 1 383 ? 1.383 5.742 11.312 1 97.81 383 SER A N 1
ATOM 2961 C CA . SER A 1 383 ? 1.39 5.035 12.586 1 97.81 383 SER A CA 1
ATOM 2962 C C . SER A 1 383 ? -0.014 4.945 13.172 1 97.81 383 SER A C 1
ATOM 2964 O O . SER A 1 383 ? -0.184 4.996 14.398 1 97.81 383 SER A O 1
ATOM 2966 N N . LEU A 1 384 ? -1.051 4.961 12.336 1 97.62 384 LEU A N 1
ATOM 2967 C CA . LEU A 1 384 ? -2.424 4.809 12.805 1 97.62 384 LEU A CA 1
ATOM 2968 C C . LEU A 1 384 ? -2.711 3.357 13.172 1 97.62 384 LEU A C 1
ATOM 2970 O O . LEU A 1 384 ? -2.059 2.441 12.672 1 97.62 384 LEU A O 1
ATOM 2974 N N . THR A 1 385 ? -3.65 3.182 14.055 1 95.56 385 THR A N 1
ATOM 2975 C CA . THR A 1 385 ? -4.09 1.837 14.406 1 95.56 385 THR A CA 1
ATOM 2976 C C . THR A 1 385 ? -4.773 1.162 13.219 1 95.56 385 THR A C 1
ATOM 2978 O O . THR A 1 385 ? -5.707 1.715 12.641 1 95.56 385 THR A O 1
ATOM 2981 N N . PRO A 1 386 ? -4.316 -0.02 12.805 1 96.75 386 PRO A N 1
ATOM 2982 C CA . PRO A 1 386 ? -4.953 -0.708 11.68 1 96.75 386 PRO A CA 1
ATOM 2983 C C . PRO A 1 386 ? -6.41 -1.074 11.953 1 96.75 386 PRO A C 1
ATOM 2985 O O . PRO A 1 386 ? -6.773 -1.349 13.102 1 96.75 386 PRO A O 1
ATOM 2988 N N . PRO A 1 387 ? -7.266 -1.131 10.953 1 97.75 387 PRO A N 1
ATOM 2989 C CA . PRO A 1 387 ? -8.641 -1.601 11.141 1 97.75 387 PRO A CA 1
ATOM 2990 C C . PRO A 1 387 ? -8.711 -3.059 11.586 1 97.75 387 PRO A C 1
ATOM 2992 O O . PRO A 1 387 ? -7.863 -3.867 11.203 1 97.75 387 PRO A O 1
ATOM 2995 N N . ALA A 1 388 ? -9.727 -3.348 12.375 1 97.62 388 ALA A N 1
ATOM 2996 C CA . ALA A 1 388 ? -9.977 -4.734 12.766 1 97.62 388 ALA A CA 1
ATOM 2997 C C . ALA A 1 388 ? -10.508 -5.551 11.586 1 97.62 388 ALA A C 1
ATOM 2999 O O . ALA A 1 388 ? -11.031 -4.988 10.617 1 97.62 388 ALA A O 1
ATOM 3000 N N . GLU A 1 389 ? -10.266 -6.812 11.602 1 98.44 389 GLU A N 1
ATOM 3001 C CA . GLU A 1 389 ? -10.883 -7.762 10.672 1 98.44 389 GLU A CA 1
ATOM 3002 C C . GLU A 1 389 ? -11.828 -8.711 11.398 1 98.44 389 GLU A C 1
ATOM 3004 O O . GLU A 1 389 ? -11.391 -9.539 12.203 1 98.44 389 GLU A O 1
ATOM 3009 N N . LEU A 1 390 ? -13.07 -8.539 11.102 1 98.56 390 LEU A N 1
ATOM 3010 C CA . LEU A 1 390 ? -14.109 -9.32 11.758 1 98.56 390 LEU A CA 1
ATOM 3011 C C . LEU A 1 390 ? -14.68 -10.375 10.812 1 98.56 390 LEU A C 1
ATOM 3013 O O . LEU A 1 390 ? -14.758 -10.156 9.609 1 98.56 390 LEU A O 1
ATOM 3017 N N . PHE A 1 391 ? -15.008 -11.5 11.352 1 98.62 391 PHE A N 1
ATOM 3018 C CA . PHE A 1 391 ? -15.562 -12.633 10.617 1 98.62 391 PHE A CA 1
ATOM 3019 C C . PHE A 1 391 ? -16.922 -13.031 11.18 1 98.62 391 PHE A C 1
ATOM 3021 O O . PHE A 1 391 ? -17.031 -13.352 12.367 1 98.62 391 PHE A O 1
ATOM 3028 N N . VAL A 1 392 ? -17.938 -12.953 10.375 1 98.31 392 VAL A N 1
ATOM 3029 C CA . VAL A 1 392 ? -19.297 -13.32 10.797 1 98.31 392 VAL A CA 1
ATOM 3030 C C . VAL A 1 392 ? -19.594 -14.758 10.367 1 98.31 392 VAL A C 1
ATOM 3032 O O . VAL A 1 392 ? -19.703 -15.039 9.172 1 98.31 392 VAL A O 1
ATOM 3035 N N . THR A 1 393 ? -19.797 -15.641 11.32 1 97.88 393 THR A N 1
ATOM 3036 C CA . THR A 1 393 ? -20.062 -17.047 11.031 1 97.88 393 THR A CA 1
ATOM 3037 C C . THR A 1 393 ? -21.469 -17.219 10.461 1 97.88 393 THR A C 1
ATOM 3039 O O . THR A 1 393 ? -22.312 -16.328 10.562 1 97.88 393 THR A O 1
ATOM 3042 N N . ALA A 1 394 ? -21.703 -18.344 9.852 1 95.5 394 ALA A N 1
ATOM 3043 C CA . ALA A 1 394 ? -23.016 -18.656 9.297 1 95.5 394 ALA A CA 1
ATOM 3044 C C . ALA A 1 394 ? -24.094 -18.609 10.383 1 95.5 394 ALA A C 1
ATOM 3046 O O . ALA A 1 394 ? -25.266 -18.312 10.102 1 95.5 394 ALA A O 1
ATOM 3047 N N . ALA A 1 395 ? -23.734 -18.828 11.641 1 94.94 395 ALA A N 1
ATOM 3048 C CA . ALA A 1 395 ? -24.672 -18.828 12.766 1 94.94 395 ALA A CA 1
ATOM 3049 C C . ALA A 1 395 ? -24.875 -17.406 13.297 1 94.94 395 ALA A C 1
ATOM 3051 O O . ALA A 1 395 ? -25.734 -17.188 14.164 1 94.94 395 ALA A O 1
ATOM 3052 N N . GLY A 1 396 ? -24.109 -16.5 12.797 1 94.12 396 GLY A N 1
ATOM 3053 C CA . GLY A 1 396 ? -24.312 -15.102 13.172 1 94.12 396 GLY A CA 1
ATOM 3054 C C . GLY A 1 396 ? -23.359 -14.625 14.25 1 94.12 396 GLY A C 1
ATOM 3055 O O . GLY A 1 396 ? -23.438 -13.469 14.672 1 94.12 396 GLY A O 1
ATOM 3056 N N . SER A 1 397 ? -22.438 -15.484 14.656 1 96.38 397 SER A N 1
ATOM 3057 C CA . SER A 1 397 ? -21.438 -15.086 15.641 1 96.38 397 SER A CA 1
ATOM 3058 C C . SER A 1 397 ? -20.328 -14.273 14.992 1 96.38 397 SER A C 1
ATOM 3060 O O . SER A 1 397 ? -19.984 -14.484 13.828 1 96.38 397 SER A O 1
ATOM 3062 N N . VAL A 1 398 ? -19.75 -13.312 15.758 1 97.75 398 VAL A N 1
ATOM 3063 C CA . VAL A 1 398 ? -18.672 -12.477 15.258 1 97.75 398 VAL A CA 1
ATOM 3064 C C . VAL A 1 398 ? -17.344 -12.914 15.875 1 97.75 398 VAL A C 1
ATOM 3066 O O . VAL A 1 398 ? -17.219 -12.992 17.094 1 97.75 398 VAL A O 1
ATOM 3069 N N . LEU A 1 399 ? -16.391 -13.227 15.047 1 97.25 399 LEU A N 1
ATOM 3070 C CA . LEU A 1 399 ? -15.047 -13.602 15.453 1 97.25 399 LEU A CA 1
ATOM 3071 C C . LEU A 1 399 ? -14.039 -12.539 15.016 1 97.25 399 LEU A C 1
ATOM 3073 O O . LEU A 1 399 ? -14.328 -11.734 14.125 1 97.25 399 LEU A O 1
ATOM 3077 N N . SER A 1 400 ? -12.961 -12.406 15.812 1 89.75 400 SER A N 1
ATOM 3078 C CA . SER A 1 400 ? -11.898 -11.484 15.438 1 89.75 400 SER A CA 1
ATOM 3079 C C . SER A 1 400 ? -10.539 -12.164 15.469 1 89.75 400 SER A C 1
ATOM 3081 O O . SER A 1 400 ? -10.344 -13.148 16.188 1 89.75 400 SER A O 1
ATOM 3083 N N . ASP A 1 401 ? -9.617 -11.773 14.531 1 74.5 401 ASP A N 1
ATOM 3084 C CA . ASP A 1 401 ? -8.242 -12.258 14.539 1 74.5 401 ASP A CA 1
ATOM 3085 C C . ASP A 1 401 ? -7.352 -11.383 15.414 1 74.5 401 ASP A C 1
ATOM 3087 O O . ASP A 1 401 ? -7.621 -10.188 15.586 1 74.5 401 ASP A O 1
ATOM 3091 N N . MET B 1 1 ? 32.156 3.158 1.789 1 84.38 1 MET B N 1
ATOM 3092 C CA . MET B 1 1 ? 31.703 2.762 3.119 1 84.38 1 MET B CA 1
ATOM 3093 C C . MET B 1 1 ? 30.297 2.188 3.066 1 84.38 1 MET B C 1
ATOM 3095 O O . MET B 1 1 ? 30.078 1.015 3.383 1 84.38 1 MET B O 1
ATOM 3099 N N . LEU B 1 2 ? 29.406 2.836 2.381 1 90.06 2 LEU B N 1
ATOM 3100 C CA . LEU B 1 2 ? 28.031 2.354 2.363 1 90.06 2 LEU B CA 1
ATOM 3101 C C . LEU B 1 2 ? 27.906 1.082 1.528 1 90.06 2 LEU B C 1
ATOM 3103 O O . LEU B 1 2 ? 27.219 0.138 1.922 1 90.06 2 LEU B O 1
ATOM 3107 N N . ASN B 1 3 ? 28.688 1.005 0.445 1 93.81 3 ASN B N 1
ATOM 3108 C CA . ASN B 1 3 ? 28.641 -0.18 -0.406 1 93.81 3 ASN B CA 1
ATOM 3109 C C . ASN B 1 3 ? 29.188 -1.407 0.314 1 93.81 3 ASN B C 1
ATOM 3111 O O . ASN B 1 3 ? 28.688 -2.518 0.126 1 93.81 3 ASN B O 1
ATOM 3115 N N . ASP B 1 4 ? 30.234 -1.146 1.11 1 95.5 4 ASP B N 1
ATOM 3116 C CA . ASP B 1 4 ? 30.797 -2.24 1.893 1 95.5 4 ASP B CA 1
ATOM 3117 C C . ASP B 1 4 ? 29.797 -2.754 2.922 1 95.5 4 ASP B C 1
ATOM 3119 O O . ASP B 1 4 ? 29.688 -3.963 3.139 1 95.5 4 ASP B O 1
ATOM 3123 N N . ILE B 1 5 ? 29.141 -1.839 3.518 1 96.62 5 ILE B N 1
ATOM 3124 C CA . ILE B 1 5 ? 28.125 -2.203 4.504 1 96.62 5 ILE B CA 1
ATOM 3125 C C . ILE B 1 5 ? 27.016 -2.984 3.826 1 96.62 5 ILE B C 1
ATOM 3127 O O . ILE B 1 5 ? 26.562 -4.012 4.34 1 96.62 5 ILE B O 1
ATOM 3131 N N . ILE B 1 6 ? 26.531 -2.506 2.654 1 96.69 6 ILE B N 1
ATOM 3132 C CA . ILE B 1 6 ? 25.5 -3.18 1.888 1 96.69 6 ILE B CA 1
ATOM 3133 C C . ILE B 1 6 ? 25.922 -4.617 1.592 1 96.69 6 ILE B C 1
ATOM 3135 O O . ILE B 1 6 ? 25.156 -5.559 1.838 1 96.69 6 ILE B O 1
ATOM 3139 N N . THR B 1 7 ? 27.141 -4.773 1.123 1 96.44 7 THR B N 1
ATOM 3140 C CA . THR B 1 7 ? 27.656 -6.094 0.786 1 96.44 7 THR B CA 1
ATOM 3141 C C . THR B 1 7 ? 27.641 -7.008 2.006 1 96.44 7 THR B C 1
ATOM 3143 O O . THR B 1 7 ? 27.219 -8.164 1.914 1 96.44 7 THR B O 1
ATOM 3146 N N . ALA B 1 8 ? 28.062 -6.441 3.131 1 96.88 8 ALA B N 1
ATOM 3147 C CA . ALA B 1 8 ? 28.094 -7.23 4.359 1 96.88 8 ALA B CA 1
ATOM 3148 C C . ALA B 1 8 ? 26.688 -7.66 4.777 1 96.88 8 ALA B C 1
ATOM 3150 O O . ALA B 1 8 ? 26.5 -8.781 5.25 1 96.88 8 ALA B O 1
ATOM 3151 N N . GLN B 1 9 ? 25.703 -6.793 4.605 1 97 9 GLN B N 1
ATOM 3152 C CA . GLN B 1 9 ? 24.359 -7.055 5.086 1 97 9 GLN B CA 1
ATOM 3153 C C . GLN B 1 9 ? 23.625 -8.031 4.172 1 97 9 GLN B C 1
ATOM 3155 O O . GLN B 1 9 ? 22.625 -8.641 4.566 1 97 9 GLN B O 1
ATOM 3160 N N . LEU B 1 10 ? 24.125 -8.227 2.938 1 96.12 10 LEU B N 1
ATOM 3161 C CA . LEU B 1 10 ? 23.531 -9.164 1.987 1 96.12 10 LEU B CA 1
ATOM 3162 C C . LEU B 1 10 ? 23.656 -10.602 2.48 1 96.12 10 LEU B C 1
ATOM 3164 O O . LEU B 1 10 ? 22.953 -11.492 2.01 1 96.12 10 LEU B O 1
ATOM 3168 N N . GLU B 1 11 ? 24.516 -10.859 3.365 1 94.94 11 GLU B N 1
ATOM 3169 C CA . GLU B 1 11 ? 24.688 -12.195 3.941 1 94.94 11 GLU B CA 1
ATOM 3170 C C . GLU B 1 11 ? 23.516 -12.539 4.867 1 94.94 11 GLU B C 1
ATOM 3172 O O . GLU B 1 11 ? 23.203 -13.711 5.062 1 94.94 11 GLU B O 1
ATOM 3177 N N . ASN B 1 12 ? 22.891 -11.492 5.352 1 94.75 12 ASN B N 1
ATOM 3178 C CA . ASN B 1 12 ? 21.891 -11.719 6.395 1 94.75 12 ASN B CA 1
ATOM 3179 C C . ASN B 1 12 ? 20.484 -11.336 5.918 1 94.75 12 ASN B C 1
ATOM 3181 O O . ASN B 1 12 ? 19.484 -11.734 6.531 1 94.75 12 ASN B O 1
ATOM 3185 N N . HIS B 1 13 ? 20.406 -10.523 4.871 1 96.06 13 HIS B N 1
ATOM 3186 C CA . HIS B 1 13 ? 19.125 -10.008 4.414 1 96.06 13 HIS B CA 1
ATOM 3187 C C . HIS B 1 13 ? 19 -10.109 2.896 1 96.06 13 HIS B C 1
ATOM 3189 O O . HIS B 1 13 ? 19.922 -9.742 2.166 1 96.06 13 HIS B O 1
ATOM 3195 N N . ASP B 1 14 ? 17.875 -10.609 2.439 1 96.38 14 ASP B N 1
ATOM 3196 C CA . ASP B 1 14 ? 17.609 -10.664 1.004 1 96.38 14 ASP B CA 1
ATOM 3197 C C . ASP B 1 14 ? 17.109 -9.32 0.488 1 96.38 14 ASP B C 1
ATOM 3199 O O . ASP B 1 14 ? 17.188 -9.039 -0.709 1 96.38 14 ASP B O 1
ATOM 3203 N N . SER B 1 15 ? 16.484 -8.555 1.333 1 98.25 15 SER B N 1
ATOM 3204 C CA . SER B 1 15 ? 16.016 -7.211 1.049 1 98.25 15 SER B CA 1
ATOM 3205 C C . SER B 1 15 ? 15.984 -6.352 2.311 1 98.25 15 SER B C 1
ATOM 3207 O O . SER B 1 15 ? 15.703 -6.852 3.4 1 98.25 15 SER B O 1
ATOM 3209 N N . PHE B 1 16 ? 16.328 -5.09 2.178 1 98.5 16 PHE B N 1
ATOM 3210 C CA . PHE B 1 16 ? 16.344 -4.211 3.344 1 98.5 16 PHE B CA 1
ATOM 3211 C C . PHE B 1 16 ? 16.453 -2.752 2.924 1 98.5 16 PHE B C 1
ATOM 3213 O O . PHE B 1 16 ? 16.906 -2.451 1.818 1 98.5 16 PHE B O 1
ATOM 3220 N N . TYR B 1 17 ? 15.961 -1.889 3.809 1 98.69 17 TYR B N 1
ATOM 3221 C CA . TYR B 1 17 ? 16.25 -0.46 3.74 1 98.69 17 TYR B CA 1
ATOM 3222 C C . TYR B 1 17 ? 17.547 -0.13 4.453 1 98.69 17 TYR B C 1
ATOM 3224 O O . TYR B 1 17 ? 17.891 -0.764 5.449 1 98.69 17 TYR B O 1
ATOM 3232 N N . ILE B 1 18 ? 18.234 0.839 3.939 1 98.38 18 ILE B N 1
ATOM 3233 C CA . ILE B 1 18 ? 19.391 1.381 4.641 1 98.38 18 ILE B CA 1
ATOM 3234 C C . ILE B 1 18 ? 19.312 2.904 4.688 1 98.38 18 ILE B C 1
ATOM 3236 O O . ILE B 1 18 ? 19.188 3.557 3.646 1 98.38 18 ILE B O 1
ATOM 3240 N N . TYR B 1 19 ? 19.281 3.445 5.883 1 98.62 19 TYR B N 1
ATOM 3241 C CA . TYR B 1 19 ? 19.203 4.883 6.102 1 98.62 19 TYR B CA 1
ATOM 3242 C C . TYR B 1 19 ? 20.547 5.434 6.566 1 98.62 19 TYR B C 1
ATOM 3244 O O . TYR B 1 19 ? 21.203 4.84 7.422 1 98.62 19 TYR B O 1
ATOM 3252 N N . ASP B 1 20 ? 20.922 6.559 6.023 1 98.38 20 ASP B N 1
ATOM 3253 C CA . ASP B 1 20 ? 22.234 7.148 6.262 1 98.38 20 ASP B CA 1
ATOM 3254 C C . ASP B 1 20 ? 22.141 8.352 7.195 1 98.38 20 ASP B C 1
ATOM 3256 O O . ASP B 1 20 ? 21.719 9.43 6.781 1 98.38 20 ASP B O 1
ATOM 3260 N N . GLU B 1 21 ? 22.656 8.188 8.383 1 98.44 21 GLU B N 1
ATOM 3261 C CA . GLU B 1 21 ? 22.594 9.234 9.398 1 98.44 21 GLU B CA 1
ATOM 3262 C C . GLU B 1 21 ? 23.266 10.516 8.922 1 98.44 21 GLU B C 1
ATOM 3264 O O . GLU B 1 21 ? 22.734 11.617 9.141 1 98.44 21 GLU B O 1
ATOM 3269 N N . GLN B 1 22 ? 24.422 10.391 8.344 1 98.06 22 GLN B N 1
ATOM 3270 C CA . GLN B 1 22 ? 25.203 11.562 7.941 1 98.06 22 GLN B CA 1
ATOM 3271 C C . GLN B 1 22 ? 24.422 12.406 6.934 1 98.06 22 GLN B C 1
ATOM 3273 O O . GLN B 1 22 ? 24.438 13.633 7.004 1 98.06 22 GLN B O 1
ATOM 3278 N N . HIS B 1 23 ? 23.781 11.719 6.012 1 97.88 23 HIS B N 1
ATOM 3279 C CA . HIS B 1 23 ? 22.984 12.453 5.027 1 97.88 23 HIS B CA 1
ATOM 3280 C C . HIS B 1 23 ? 21.828 13.18 5.688 1 97.88 23 HIS B C 1
ATOM 3282 O O . HIS B 1 23 ? 21.531 14.336 5.348 1 97.88 23 HIS B O 1
ATOM 3288 N N . ILE B 1 24 ? 21.156 12.555 6.594 1 98.62 24 ILE B N 1
ATOM 3289 C CA . ILE B 1 24 ? 20.031 13.148 7.309 1 98.62 24 ILE B CA 1
ATOM 3290 C C . ILE B 1 24 ? 20.5 14.398 8.062 1 98.62 24 ILE B C 1
ATOM 3292 O O . ILE B 1 24 ? 19.859 15.453 7.973 1 98.62 24 ILE B O 1
ATOM 3296 N N . ARG B 1 25 ? 21.625 14.289 8.75 1 98.5 25 ARG B N 1
ATOM 3297 C CA . ARG B 1 25 ? 22.172 15.422 9.484 1 98.5 25 ARG B CA 1
ATOM 3298 C C . ARG B 1 25 ? 22.516 16.578 8.539 1 98.5 25 ARG B C 1
ATOM 3300 O O . ARG B 1 25 ? 22.219 17.734 8.836 1 98.5 25 ARG B O 1
ATOM 3307 N N . SER B 1 26 ? 23.109 16.219 7.441 1 98.25 26 SER B N 1
ATOM 3308 C CA . SER B 1 26 ? 23.516 17.234 6.48 1 98.25 26 SER B CA 1
ATOM 3309 C C . SER B 1 26 ? 22.328 18 5.938 1 98.25 26 SER B C 1
ATOM 3311 O O . SER B 1 26 ? 22.375 19.219 5.789 1 98.25 26 SER B O 1
ATOM 3313 N N . GLN B 1 27 ? 21.25 17.297 5.602 1 98.25 27 GLN B N 1
ATOM 3314 C CA . GLN B 1 27 ? 20.047 17.938 5.078 1 98.25 27 GLN B CA 1
ATOM 3315 C C . GLN B 1 27 ? 19.391 18.828 6.137 1 98.25 27 GLN B C 1
ATOM 3317 O O . GLN B 1 27 ? 18.953 19.938 5.84 1 98.25 27 GLN B O 1
ATOM 3322 N N . ALA B 1 28 ? 19.328 18.328 7.348 1 98.38 28 ALA B N 1
ATOM 3323 C CA . ALA B 1 28 ? 18.766 19.109 8.445 1 98.38 28 ALA B CA 1
ATOM 3324 C C . ALA B 1 28 ? 19.594 20.391 8.68 1 98.38 28 ALA B C 1
ATOM 3326 O O . ALA B 1 28 ? 19.031 21.469 8.82 1 98.38 28 ALA B O 1
ATOM 3327 N N . GLN B 1 29 ? 20.891 20.25 8.648 1 98.25 29 GLN B N 1
ATOM 3328 C CA . GLN B 1 29 ? 21.781 21.391 8.883 1 98.25 29 GLN B CA 1
ATOM 3329 C C . GLN B 1 29 ? 21.688 22.391 7.746 1 98.25 29 GLN B C 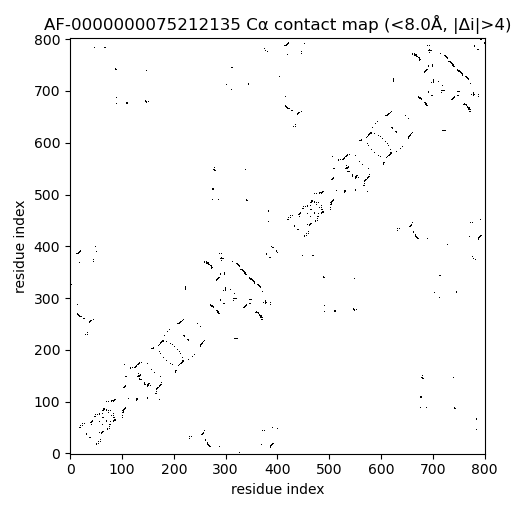1
ATOM 3331 O O . GLN B 1 29 ? 21.797 23.609 7.973 1 98.25 29 GLN B O 1
ATOM 3336 N N . LEU B 1 30 ? 21.547 21.844 6.562 1 98.25 30 LEU B N 1
ATOM 3337 C CA . LEU B 1 30 ? 21.375 22.734 5.41 1 98.25 30 LEU B CA 1
ATOM 3338 C C . LEU B 1 30 ? 20.203 23.688 5.609 1 98.25 30 LEU B C 1
ATOM 3340 O O . LEU B 1 30 ? 20.328 24.875 5.352 1 98.25 30 LEU B O 1
ATOM 3344 N N . LEU B 1 31 ? 19.078 23.219 6.086 1 98.19 31 LEU B N 1
ATOM 3345 C CA . LEU B 1 31 ? 17.891 24.031 6.328 1 98.19 31 LEU B CA 1
ATOM 3346 C C . LEU B 1 31 ? 18.141 25.016 7.465 1 98.19 31 LEU B C 1
ATOM 3348 O O . LEU B 1 31 ? 17.875 26.203 7.324 1 98.19 31 LEU B O 1
ATOM 3352 N N . ARG B 1 32 ? 18.703 24.547 8.531 1 97.56 32 ARG B N 1
ATOM 3353 C CA . ARG B 1 32 ? 18.891 25.375 9.719 1 97.56 32 ARG B CA 1
ATOM 3354 C C . ARG B 1 32 ? 19.875 26.5 9.438 1 97.56 32 ARG B C 1
ATOM 3356 O O . ARG B 1 32 ? 19.703 27.625 9.938 1 97.56 32 ARG B O 1
ATOM 3363 N N . THR B 1 33 ? 20.891 26.172 8.672 1 97.62 33 THR B N 1
ATOM 3364 C CA . THR B 1 33 ? 21.922 27.156 8.352 1 97.62 33 THR B CA 1
ATOM 3365 C C . THR B 1 33 ? 21.359 28.281 7.492 1 97.62 33 THR B C 1
ATOM 3367 O O . THR B 1 33 ? 21.672 29.453 7.707 1 97.62 33 THR B O 1
ATOM 3370 N N . HIS B 1 34 ? 20.516 27.906 6.609 1 97.38 34 HIS B N 1
ATOM 3371 C CA . HIS B 1 34 ? 20.094 28.906 5.621 1 97.38 34 HIS B CA 1
ATOM 3372 C C . HIS B 1 34 ? 18.75 29.531 6 1 97.38 34 HIS B C 1
ATOM 3374 O O . HIS B 1 34 ? 18.297 30.469 5.352 1 97.38 34 HIS B O 1
ATOM 3380 N N . PHE B 1 35 ? 18.109 29 7.039 1 96.56 35 PHE B N 1
ATOM 3381 C CA . PHE B 1 35 ? 16.922 29.578 7.637 1 96.56 35 PHE B CA 1
ATOM 3382 C C . PHE B 1 35 ? 17.125 29.797 9.133 1 96.56 35 PHE B C 1
ATOM 3384 O O . PHE B 1 35 ? 16.406 29.219 9.945 1 96.56 35 PHE B O 1
ATOM 3391 N N . PRO B 1 36 ? 18 30.625 9.531 1 93.44 36 PRO B N 1
ATOM 3392 C CA . PRO B 1 36 ? 18.375 30.75 10.938 1 93.44 36 PRO B CA 1
ATOM 3393 C C . PRO B 1 36 ? 17.234 31.25 11.82 1 93.44 36 PRO B C 1
ATOM 3395 O O . PRO B 1 36 ? 17.234 31.016 13.031 1 93.44 36 PRO B O 1
ATOM 3398 N N . ASP B 1 37 ? 16.234 31.906 11.273 1 92.56 37 ASP B N 1
ATOM 3399 C CA . ASP B 1 37 ? 15.156 32.469 12.07 1 92.56 37 ASP B CA 1
ATOM 3400 C C . ASP B 1 37 ? 13.898 31.625 11.992 1 92.56 37 ASP B C 1
ATOM 3402 O O . ASP B 1 37 ? 12.797 32.094 12.312 1 92.56 37 ASP B O 1
ATOM 3406 N N . VAL B 1 38 ? 14.062 30.422 11.508 1 96.75 38 VAL B N 1
ATOM 3407 C CA . VAL B 1 38 ? 12.938 29.516 11.336 1 96.75 38 VAL B CA 1
ATOM 3408 C C . VAL B 1 38 ? 13.164 28.25 12.172 1 96.75 38 VAL B C 1
ATOM 3410 O O . VAL B 1 38 ? 14.273 27.719 12.219 1 96.75 38 VAL B O 1
ATOM 3413 N N . ASP B 1 39 ? 12.156 27.859 12.953 1 97.5 39 ASP B N 1
ATOM 3414 C CA . ASP B 1 39 ? 12.148 26.547 13.586 1 97.5 39 ASP B CA 1
ATOM 3415 C C . ASP B 1 39 ? 11.617 25.484 12.633 1 97.5 39 ASP B C 1
ATOM 3417 O O . ASP B 1 39 ? 10.5 25.609 12.109 1 97.5 39 ASP B O 1
ATOM 3421 N N . PHE B 1 40 ? 12.406 24.469 12.445 1 98.62 40 PHE B N 1
ATOM 3422 C CA . PHE B 1 40 ? 11.961 23.391 11.555 1 98.62 40 PHE B CA 1
ATOM 3423 C C . PHE B 1 40 ? 11.312 22.266 12.352 1 98.62 40 PHE B C 1
ATOM 3425 O O . PHE B 1 40 ? 11.773 21.922 13.445 1 98.62 40 PHE B O 1
ATOM 3432 N N . PHE B 1 41 ? 10.289 21.719 11.828 1 98.81 41 PHE B N 1
ATOM 3433 C CA . PHE B 1 41 ? 9.586 20.562 12.375 1 98.81 41 PHE B CA 1
ATOM 3434 C C . PHE B 1 41 ? 9.617 19.391 11.406 1 98.81 41 PHE B C 1
ATOM 3436 O O . PHE B 1 41 ? 9.406 19.562 10.203 1 98.81 41 PHE B O 1
ATOM 3443 N N . TYR B 1 42 ? 9.906 18.234 11.914 1 98.81 42 TYR B N 1
ATOM 3444 C CA . TYR B 1 42 ? 9.961 17.047 11.094 1 98.81 42 TYR B CA 1
ATOM 3445 C C . TYR B 1 42 ? 8.586 16.406 10.953 1 98.81 42 TYR B C 1
ATOM 3447 O O . TYR B 1 42 ? 7.902 16.172 11.961 1 98.81 42 TYR B O 1
ATOM 3455 N N . SER B 1 43 ? 8.141 16.188 9.711 1 98.56 43 SER B N 1
ATOM 3456 C CA . SER B 1 43 ? 6.898 15.453 9.461 1 98.56 43 SER B CA 1
ATOM 3457 C C . SER B 1 43 ? 7.098 13.953 9.633 1 98.56 43 SER B C 1
ATOM 3459 O O . SER B 1 43 ? 7.582 13.273 8.727 1 98.56 43 SER B O 1
ATOM 3461 N N . LEU B 1 44 ? 6.605 13.367 10.672 1 98.69 44 LEU B N 1
ATOM 3462 C CA . LEU B 1 44 ? 6.926 11.992 11.047 1 98.69 44 LEU B CA 1
ATOM 3463 C C . LEU B 1 44 ? 6.328 11.008 10.047 1 98.69 44 LEU B C 1
ATOM 3465 O O . LEU B 1 44 ? 6.883 9.93 9.828 1 98.69 44 LEU B O 1
ATOM 3469 N N . LYS B 1 45 ? 5.25 11.383 9.383 1 98.31 45 LYS B N 1
ATOM 3470 C CA . LYS B 1 45 ? 4.492 10.445 8.562 1 98.31 45 LYS B CA 1
ATOM 3471 C C . LYS B 1 45 ? 5.34 9.93 7.398 1 98.31 45 LYS B C 1
ATOM 3473 O O . LYS B 1 45 ? 5.043 8.883 6.828 1 98.31 45 LYS B O 1
ATOM 3478 N N . CYS B 1 46 ? 6.375 10.672 7.02 1 98.12 46 CYS B N 1
ATOM 3479 C CA . CYS B 1 46 ? 7.172 10.25 5.875 1 98.12 46 CYS B CA 1
ATOM 3480 C C . CYS B 1 46 ? 8.094 9.094 6.246 1 98.12 46 CYS B C 1
ATOM 3482 O O . CYS B 1 46 ? 8.43 8.266 5.398 1 98.12 46 CYS B O 1
ATOM 3484 N N . ASN B 1 47 ? 8.57 9.062 7.469 1 98.75 47 ASN B N 1
ATOM 3485 C CA . ASN B 1 47 ? 9.422 8 7.992 1 98.75 47 ASN B CA 1
ATOM 3486 C C . ASN B 1 47 ? 9.586 8.102 9.508 1 98.75 47 ASN B C 1
ATOM 3488 O O . ASN B 1 47 ? 10.422 8.859 9.992 1 98.75 47 ASN B O 1
ATOM 3492 N N . PRO B 1 48 ? 8.844 7.371 10.297 1 98.56 48 PRO B N 1
ATOM 3493 C CA . PRO B 1 48 ? 8.859 7.484 11.758 1 98.56 48 PRO B CA 1
ATOM 3494 C C . PRO B 1 48 ? 9.891 6.559 12.406 1 98.56 48 PRO B C 1
ATOM 3496 O O . PRO B 1 48 ? 9.805 6.277 13.609 1 98.56 48 PRO B O 1
ATOM 3499 N N . ASN B 1 49 ? 10.867 5.996 11.586 1 98.25 49 ASN B N 1
ATOM 3500 C CA . ASN B 1 49 ? 11.914 5.148 12.156 1 98.25 49 ASN B CA 1
ATOM 3501 C C . ASN B 1 49 ? 12.562 5.801 13.375 1 98.25 49 ASN B C 1
ATOM 3503 O O . ASN B 1 49 ? 12.977 6.961 13.32 1 98.25 49 ASN B O 1
ATOM 3507 N N . PRO B 1 50 ? 12.672 5.09 14.477 1 98.12 50 PRO B N 1
ATOM 3508 C CA . PRO B 1 50 ? 13.125 5.703 15.727 1 98.12 50 PRO B CA 1
ATOM 3509 C C . PRO B 1 50 ? 14.531 6.285 15.617 1 98.12 50 PRO B C 1
ATOM 3511 O O . PRO B 1 50 ? 14.828 7.312 16.234 1 98.12 50 PRO B O 1
ATOM 3514 N N . HIS B 1 51 ? 15.43 5.637 14.859 1 98.44 51 HIS B N 1
ATOM 3515 C CA . HIS B 1 51 ? 16.781 6.156 14.695 1 98.44 51 HIS B CA 1
ATOM 3516 C C . HIS B 1 51 ? 16.781 7.449 13.883 1 98.44 51 HIS B C 1
ATOM 3518 O O . HIS B 1 51 ? 17.578 8.352 14.148 1 98.44 51 HIS B O 1
ATOM 3524 N N . ILE B 1 52 ? 15.914 7.543 12.938 1 98.62 52 ILE B N 1
ATOM 3525 C CA . ILE B 1 52 ? 15.766 8.75 12.133 1 98.62 52 ILE B CA 1
ATOM 3526 C C . ILE B 1 52 ? 15.211 9.883 13.008 1 98.62 52 ILE B C 1
ATOM 3528 O O . ILE B 1 52 ? 15.727 11 12.984 1 98.62 52 ILE B O 1
ATOM 3532 N N . LEU B 1 53 ? 14.188 9.555 13.828 1 98.75 53 LEU B N 1
ATOM 3533 C CA . LEU B 1 53 ? 13.586 10.555 14.711 1 98.75 53 LEU B CA 1
ATOM 3534 C C . LEU B 1 53 ? 14.617 11.133 15.664 1 98.75 53 LEU B C 1
ATOM 3536 O O . LEU B 1 53 ? 14.758 12.352 15.781 1 98.75 53 LEU B O 1
ATOM 3540 N N . ARG B 1 54 ? 15.375 10.258 16.266 1 98.25 54 ARG B N 1
ATOM 3541 C CA . ARG B 1 54 ? 16.375 10.711 17.219 1 98.25 54 ARG B CA 1
ATOM 3542 C C . ARG B 1 54 ? 17.422 11.594 16.547 1 98.25 54 ARG B C 1
ATOM 3544 O O . ARG B 1 54 ? 17.859 12.602 17.109 1 98.25 54 ARG B O 1
ATOM 3551 N N . THR B 1 55 ? 17.781 11.172 15.359 1 98.44 55 THR B N 1
ATOM 3552 C CA . THR B 1 55 ? 18.781 11.93 14.602 1 98.44 55 THR B CA 1
ATOM 3553 C C . THR B 1 55 ? 18.266 13.328 14.266 1 98.44 55 THR B C 1
ATOM 3555 O O . THR B 1 55 ? 18.922 14.328 14.547 1 98.44 55 THR B O 1
ATOM 3558 N N . ILE B 1 56 ? 17.094 13.445 13.711 1 98.5 56 ILE B N 1
ATOM 3559 C CA . ILE B 1 56 ? 16.516 14.703 13.25 1 98.5 56 ILE B CA 1
ATOM 3560 C C . ILE B 1 56 ? 16.266 15.625 14.445 1 98.5 56 ILE B C 1
ATOM 3562 O O . ILE B 1 56 ? 16.578 16.812 14.391 1 98.5 56 ILE B O 1
ATOM 3566 N N . PHE B 1 57 ? 15.758 15.07 15.539 1 98.75 57 PHE B N 1
ATOM 3567 C CA . PHE B 1 57 ? 15.445 15.875 16.719 1 98.75 57 PHE B CA 1
ATOM 3568 C C . PHE B 1 57 ? 16.719 16.375 17.391 1 98.75 57 PHE B C 1
ATOM 3570 O O . PHE B 1 57 ? 16.75 17.469 17.953 1 98.75 57 PHE B O 1
ATOM 3577 N N . SER B 1 58 ? 17.781 15.578 17.297 1 98.31 58 SER B N 1
ATOM 3578 C CA . SER B 1 58 ? 19.062 16 17.844 1 98.31 58 SER B CA 1
ATOM 3579 C C . SER B 1 58 ? 19.641 17.172 17.047 1 98.31 58 SER B C 1
ATOM 3581 O O . SER B 1 58 ? 20.484 17.906 17.562 1 98.31 58 SER B O 1
ATOM 3583 N N . GLU B 1 59 ? 19.172 17.359 15.844 1 98.19 59 GLU B N 1
ATOM 3584 C CA . GLU B 1 59 ? 19.594 18.484 15.023 1 98.19 59 GLU B CA 1
ATOM 3585 C C . GLU B 1 59 ? 18.766 19.734 15.32 1 98.19 59 GLU B C 1
ATOM 3587 O O . GLU B 1 59 ? 18.922 20.766 14.672 1 98.19 59 GLU B O 1
ATOM 3592 N N . GLY B 1 60 ? 17.797 19.641 16.203 1 98.06 60 GLY B N 1
ATOM 3593 C CA . GLY B 1 60 ? 17.094 20.812 16.656 1 98.06 60 GLY B CA 1
ATOM 3594 C C . GLY B 1 60 ? 15.68 20.922 16.109 1 98.06 60 GLY B C 1
ATOM 3595 O O . GLY B 1 60 ? 14.969 21.891 16.391 1 98.06 60 GLY B O 1
ATOM 3596 N N . PHE B 1 61 ? 15.266 19.938 15.336 1 98.81 61 PHE B N 1
ATOM 3597 C CA . PHE B 1 61 ? 13.922 19.969 14.781 1 98.81 61 PHE B CA 1
ATOM 3598 C C . PHE B 1 61 ? 12.883 19.656 15.852 1 98.81 61 PHE B C 1
ATOM 3600 O O . PHE B 1 61 ? 13.141 18.859 16.75 1 98.81 61 PHE B O 1
ATOM 3607 N N . GLY B 1 62 ? 11.711 20.234 15.789 1 98.81 62 GLY B N 1
ATOM 3608 C CA . GLY B 1 62 ? 10.531 19.734 16.469 1 98.81 62 GLY B CA 1
ATOM 3609 C C . GLY B 1 62 ? 9.773 18.688 15.672 1 98.81 62 GLY B C 1
ATOM 3610 O O . GLY B 1 62 ? 10.289 18.172 14.672 1 98.81 62 GLY B O 1
ATOM 3611 N N . ALA B 1 63 ? 8.531 18.375 16.172 1 98.88 63 ALA B N 1
ATOM 3612 C CA . ALA B 1 63 ? 7.766 17.297 15.523 1 98.88 63 ALA B CA 1
ATOM 3613 C C . ALA B 1 63 ? 6.434 17.812 14.992 1 98.88 63 ALA B C 1
ATOM 3615 O O . ALA B 1 63 ? 5.688 18.484 15.719 1 98.88 63 ALA B O 1
ATOM 3616 N N . ASP B 1 64 ? 6.195 17.641 13.758 1 98.81 64 ASP B N 1
ATOM 3617 C CA . ASP B 1 64 ? 4.855 17.672 13.172 1 98.81 64 ASP B CA 1
ATOM 3618 C C . ASP B 1 64 ? 4.246 16.281 13.117 1 98.81 64 ASP B C 1
ATOM 3620 O O . ASP B 1 64 ? 4.594 15.477 12.25 1 98.81 64 ASP B O 1
ATOM 3624 N N . ALA B 1 65 ? 3.373 15.977 14.031 1 98.88 65 ALA B N 1
ATOM 3625 C CA . ALA B 1 65 ? 2.756 14.656 14.156 1 98.88 65 ALA B CA 1
ATOM 3626 C C . ALA B 1 65 ? 1.395 14.617 13.469 1 98.88 65 ALA B C 1
ATOM 3628 O O . ALA B 1 65 ? 0.609 15.562 13.586 1 98.88 65 ALA B O 1
ATOM 3629 N N . ALA B 1 66 ? 1.132 13.492 12.797 1 98.5 66 ALA B N 1
ATOM 3630 C CA . ALA B 1 66 ? -0.117 13.359 12.047 1 98.5 66 ALA B CA 1
ATOM 3631 C C . ALA B 1 66 ? -1.029 12.32 12.695 1 98.5 66 ALA B C 1
ATOM 3633 O O . ALA B 1 66 ? -2.059 11.945 12.125 1 98.5 66 ALA B O 1
ATOM 3634 N N . SER B 1 67 ? -0.667 11.797 13.828 1 98.62 67 SER B N 1
ATOM 3635 C CA . SER B 1 67 ? -1.476 10.875 14.617 1 98.62 67 SER B CA 1
ATOM 3636 C C . SER B 1 67 ? -1.068 10.898 16.078 1 98.62 67 SER B C 1
ATOM 3638 O O . SER B 1 67 ? -0.01 11.422 16.438 1 98.62 67 SER B O 1
ATOM 3640 N N . LEU B 1 68 ? -1.949 10.383 16.938 1 98.69 68 LEU B N 1
ATOM 3641 C CA . LEU B 1 68 ? -1.618 10.273 18.359 1 98.69 68 LEU B CA 1
ATOM 3642 C C . LEU B 1 68 ? -0.371 9.422 18.562 1 98.69 68 LEU B C 1
ATOM 3644 O O . LEU B 1 68 ? 0.48 9.75 19.391 1 98.69 68 LEU B O 1
ATOM 3648 N N . LYS B 1 69 ? -0.242 8.344 17.812 1 98.62 69 LYS B N 1
ATOM 3649 C CA . LYS B 1 69 ? 0.938 7.496 17.953 1 98.62 69 LYS B CA 1
ATOM 3650 C C . LYS B 1 69 ? 2.207 8.25 17.562 1 98.62 69 LYS B C 1
ATOM 3652 O O . LYS B 1 69 ? 3.262 8.055 18.172 1 98.62 69 LYS B O 1
ATOM 3657 N N . GLU B 1 70 ? 2.139 9.055 16.609 1 98.88 70 GLU B N 1
ATOM 3658 C CA . GLU B 1 70 ? 3.305 9.852 16.234 1 98.88 70 GLU B CA 1
ATOM 3659 C C . GLU B 1 70 ? 3.656 10.867 17.312 1 98.88 70 GLU B C 1
ATOM 3661 O O . GLU B 1 70 ? 4.832 11.172 17.531 1 98.88 70 GLU B O 1
ATOM 3666 N N . VAL B 1 71 ? 2.602 11.43 17.969 1 98.88 71 VAL B N 1
ATOM 3667 C CA . VAL B 1 71 ? 2.85 12.273 19.141 1 98.88 71 VAL B CA 1
ATOM 3668 C C . VAL B 1 71 ? 3.648 11.5 20.188 1 98.88 71 VAL B C 1
ATOM 3670 O O . VAL B 1 71 ? 4.652 11.992 20.703 1 98.88 71 VAL B O 1
ATOM 3673 N N . GLN B 1 72 ? 3.26 10.297 20.391 1 98.81 72 GLN B N 1
ATOM 3674 C CA . GLN B 1 72 ? 3.908 9.453 21.375 1 98.81 72 GLN B CA 1
ATOM 3675 C C . GLN B 1 72 ? 5.332 9.102 20.953 1 98.81 72 GLN B C 1
ATOM 3677 O O . GLN B 1 72 ? 6.25 9.102 21.781 1 98.81 72 GLN B O 1
ATOM 3682 N N . LEU B 1 73 ? 5.523 8.82 19.703 1 98.75 73 LEU B N 1
ATOM 3683 C CA . LEU B 1 73 ? 6.852 8.508 19.188 1 98.75 73 LEU B CA 1
ATOM 3684 C C . LEU B 1 73 ? 7.797 9.688 19.359 1 98.75 73 LEU B C 1
ATOM 3686 O O . LEU B 1 73 ? 8.961 9.508 19.719 1 98.75 73 LEU B O 1
ATOM 3690 N N . ALA B 1 74 ? 7.281 10.898 19.078 1 98.88 74 ALA B N 1
ATOM 3691 C CA . ALA B 1 74 ? 8.094 12.102 19.25 1 98.88 74 ALA B CA 1
ATOM 3692 C C . ALA B 1 74 ? 8.477 12.305 20.703 1 98.88 74 ALA B C 1
ATOM 3694 O O . ALA B 1 74 ? 9.625 12.625 21.016 1 98.88 74 ALA B O 1
ATOM 3695 N N . ALA B 1 75 ? 7.48 12.102 21.578 1 98.69 75 ALA B N 1
ATOM 3696 C CA . ALA B 1 75 ? 7.746 12.211 23.016 1 98.69 75 ALA B CA 1
ATOM 3697 C C . ALA B 1 75 ? 8.773 11.172 23.453 1 98.69 75 ALA B C 1
ATOM 3699 O O . ALA B 1 75 ? 9.703 11.492 24.203 1 98.69 75 ALA B O 1
ATOM 3700 N N . ASP B 1 76 ? 8.633 9.961 22.969 1 98.06 76 ASP B N 1
ATOM 3701 C CA . ASP B 1 76 ? 9.547 8.875 23.297 1 98.06 76 ASP B CA 1
ATOM 3702 C C . ASP B 1 76 ? 10.961 9.188 22.812 1 98.06 76 ASP B C 1
ATOM 3704 O O . ASP B 1 76 ? 11.945 8.727 23.406 1 98.06 76 ASP B O 1
ATOM 3708 N N . ALA B 1 77 ? 11.023 9.961 21.797 1 98.06 77 ALA B N 1
ATOM 3709 C CA . ALA B 1 77 ? 12.32 10.328 21.219 1 98.06 77 ALA B CA 1
ATOM 3710 C C . ALA B 1 77 ? 12.914 11.539 21.938 1 98.06 77 ALA B C 1
ATOM 3712 O O . ALA B 1 77 ? 13.961 12.047 21.531 1 98.06 77 ALA B O 1
ATOM 3713 N N . GLY B 1 78 ? 12.195 12.141 22.922 1 97.94 78 GLY B N 1
ATOM 3714 C CA . GLY B 1 78 ? 12.82 13.109 23.812 1 97.94 78 GLY B CA 1
ATOM 3715 C C . GLY B 1 78 ? 12.242 14.508 23.672 1 97.94 78 GLY B C 1
ATOM 3716 O O . GLY B 1 78 ? 12.703 15.445 24.328 1 97.94 78 GLY B O 1
ATOM 3717 N N . LEU B 1 79 ? 11.242 14.695 22.875 1 98.81 79 LEU B N 1
ATOM 3718 C CA . LEU B 1 79 ? 10.695 16.031 22.703 1 98.81 79 LEU B CA 1
ATOM 3719 C C . LEU B 1 79 ? 9.695 16.375 23.797 1 98.81 79 LEU B C 1
ATOM 3721 O O . LEU B 1 79 ? 8.992 15.492 24.297 1 98.81 79 LEU B O 1
ATOM 3725 N N . ARG B 1 80 ? 9.672 17.609 24.125 1 98.19 80 ARG B N 1
ATOM 3726 C CA . ARG B 1 80 ? 8.688 18.125 25.062 1 98.19 80 ARG B CA 1
ATOM 3727 C C . ARG B 1 80 ? 7.41 18.562 24.344 1 98.19 80 ARG B C 1
ATOM 3729 O O . ARG B 1 80 ? 7.414 18.766 23.125 1 98.19 80 ARG B O 1
ATOM 3736 N N . GLN B 1 81 ? 6.355 18.656 25.125 1 98 81 GLN B N 1
ATOM 3737 C CA . GLN B 1 81 ? 5.055 19.047 24.594 1 98 81 GLN B CA 1
ATOM 3738 C C . GLN B 1 81 ? 5.172 20.297 23.703 1 98 81 GLN B C 1
ATOM 3740 O O . GLN B 1 81 ? 4.566 20.359 22.641 1 98 81 GLN B O 1
ATOM 3745 N N . SER B 1 82 ? 6.027 21.234 24.094 1 97.69 82 SER B N 1
ATOM 3746 C CA . SER B 1 82 ? 6.137 22.516 23.391 1 97.69 82 SER B CA 1
ATOM 3747 C C . SER B 1 82 ? 6.809 22.359 22.031 1 97.69 82 SER B C 1
ATOM 3749 O O . SER B 1 82 ? 6.82 23.281 21.234 1 97.69 82 SER B O 1
ATOM 3751 N N . GLN B 1 83 ? 7.363 21.141 21.781 1 98.69 83 GLN B N 1
ATOM 3752 C CA . GLN B 1 83 ? 8.086 20.891 20.531 1 98.69 83 GLN B CA 1
ATOM 3753 C C . GLN B 1 83 ? 7.293 19.953 19.625 1 98.69 83 GLN B C 1
ATOM 3755 O O . GLN B 1 83 ? 7.77 19.578 18.547 1 98.69 83 GLN B O 1
ATOM 3760 N N . ILE B 1 84 ? 6.109 19.547 20.078 1 98.94 84 ILE B N 1
ATOM 3761 C CA . ILE B 1 84 ? 5.301 18.594 19.328 1 98.94 84 ILE B CA 1
ATOM 3762 C C . ILE B 1 84 ? 3.977 19.234 18.922 1 98.94 84 ILE B C 1
ATOM 3764 O O . ILE B 1 84 ? 3.217 19.703 19.781 1 98.94 84 ILE B O 1
ATOM 3768 N N . TYR B 1 85 ? 3.732 19.297 17.688 1 98.94 85 TYR B N 1
ATOM 3769 C CA . TYR B 1 85 ? 2.488 19.828 17.141 1 98.94 85 TYR B CA 1
ATOM 3770 C C . TYR B 1 85 ? 1.705 18.75 16.406 1 98.94 85 TYR B C 1
ATOM 3772 O O . TYR B 1 85 ? 2.252 18.047 15.547 1 98.94 85 TYR B O 1
ATOM 3780 N N . TYR B 1 86 ? 0.457 18.516 16.797 1 98.88 86 TYR B N 1
ATOM 3781 C CA . TYR B 1 86 ? -0.396 17.484 16.234 1 98.88 86 TYR B CA 1
ATOM 3782 C C . TYR B 1 86 ? -1.398 18.062 15.25 1 98.88 86 TYR B C 1
ATOM 3784 O O . TYR B 1 86 ? -2.379 18.688 15.656 1 98.88 86 TYR B O 1
ATOM 3792 N N . SER B 1 87 ? -1.062 17.844 13.953 1 98 87 SER B N 1
ATOM 3793 C CA . SER B 1 87 ? -1.884 18.391 12.875 1 98 87 SER B CA 1
ATOM 3794 C C . SER B 1 87 ? -2.41 17.281 11.969 1 98 87 SER B C 1
ATOM 3796 O O . SER B 1 87 ? -1.637 16.641 11.258 1 98 87 SER B O 1
ATOM 3798 N N . ALA B 1 88 ? -3.619 16.984 11.93 1 98.06 88 ALA B N 1
ATOM 3799 C CA . ALA B 1 88 ? -4.289 16.016 11.062 1 98.06 88 ALA B CA 1
ATOM 3800 C C . ALA B 1 88 ? -5.793 16.281 11.016 1 98.06 88 ALA B C 1
ATOM 3802 O O . ALA B 1 88 ? -6.367 16.812 11.961 1 98.06 88 ALA B O 1
ATOM 3803 N N . PRO B 1 89 ? -6.414 15.961 9.953 1 98.25 89 PRO B N 1
ATOM 3804 C CA . PRO B 1 89 ? -7.875 16.047 9.93 1 98.25 89 PRO B CA 1
ATOM 3805 C C . PRO B 1 89 ? -8.547 14.883 10.641 1 98.25 89 PRO B C 1
ATOM 3807 O O . PRO B 1 89 ? -7.965 13.797 10.75 1 98.25 89 PRO B O 1
ATOM 3810 N N . GLY B 1 90 ? -9.695 15.141 11.125 1 97.94 90 GLY B N 1
ATOM 3811 C CA . GLY B 1 90 ? -10.539 14.07 11.617 1 97.94 90 GLY B CA 1
ATOM 3812 C C . GLY B 1 90 ? -9.977 13.391 12.852 1 97.94 90 GLY B C 1
ATOM 3813 O O . GLY B 1 90 ? -10.055 12.172 12.992 1 97.94 90 GLY B O 1
ATOM 3814 N N . LYS B 1 91 ? -9.312 14.094 13.781 1 98.25 91 LYS B N 1
ATOM 3815 C CA . LYS B 1 91 ? -8.859 13.523 15.047 1 98.25 91 LYS B CA 1
ATOM 3816 C C . LYS B 1 91 ? -10.039 13.062 15.898 1 98.25 91 LYS B C 1
ATOM 3818 O O . LYS B 1 91 ? -11.016 13.797 16.062 1 98.25 91 LYS B O 1
ATOM 3823 N N . SER B 1 92 ? -9.938 11.883 16.422 1 95.88 92 SER B N 1
ATOM 3824 C CA . SER B 1 92 ? -11 11.367 17.266 1 95.88 92 SER B CA 1
ATOM 3825 C C . SER B 1 92 ? -10.953 12 18.656 1 95.88 92 SER B C 1
ATOM 3827 O O . SER B 1 92 ? -9.938 12.578 19.047 1 95.88 92 SER B O 1
ATOM 3829 N N . PRO B 1 93 ? -12.086 11.891 19.422 1 95.19 93 PRO B N 1
ATOM 3830 C CA . PRO B 1 93 ? -12.039 12.336 20.812 1 95.19 93 PRO B CA 1
ATOM 3831 C C . PRO B 1 93 ? -10.914 11.664 21.609 1 95.19 93 PRO B C 1
ATOM 3833 O O . PRO B 1 93 ? -10.234 12.328 22.391 1 95.19 93 PRO B O 1
ATOM 3836 N N . ALA B 1 94 ? -10.695 10.406 21.328 1 95.75 94 ALA B N 1
ATOM 3837 C CA . ALA B 1 94 ? -9.625 9.68 22.016 1 95.75 94 ALA B CA 1
ATOM 3838 C C . ALA B 1 94 ? -8.258 10.234 21.641 1 95.75 94 ALA B C 1
ATOM 3840 O O . ALA B 1 94 ? -7.355 10.312 22.469 1 95.75 94 ALA B O 1
ATOM 3841 N N . ASP B 1 95 ? -8.109 10.555 20.391 1 97.69 95 ASP B N 1
ATOM 3842 C CA . ASP B 1 95 ? -6.863 11.164 19.938 1 97.69 95 ASP B CA 1
ATOM 3843 C C . ASP B 1 95 ? -6.609 12.5 20.641 1 97.69 95 ASP B C 1
ATOM 3845 O O . ASP B 1 95 ? -5.5 12.758 21.094 1 97.69 95 ASP B O 1
ATOM 3849 N N . LEU B 1 96 ? -7.668 13.328 20.656 1 98.25 96 LEU B N 1
ATOM 3850 C CA . LEU B 1 96 ? -7.559 14.648 21.266 1 98.25 96 LEU B CA 1
ATOM 3851 C C . LEU B 1 96 ? -7.262 14.547 22.75 1 98.25 96 LEU B C 1
ATOM 3853 O O . LEU B 1 96 ? -6.398 15.266 23.266 1 98.25 96 LEU B O 1
ATOM 3857 N N . GLU B 1 97 ? -7.938 13.641 23.391 1 98 97 GLU B N 1
ATOM 3858 C CA . GLU B 1 97 ? -7.699 13.438 24.812 1 98 97 GLU B CA 1
ATOM 3859 C C . GLU B 1 97 ? -6.277 12.938 25.078 1 98 97 GLU B C 1
ATOM 3861 O O . GLU B 1 97 ? -5.602 13.422 25.984 1 98 97 GLU B O 1
ATOM 3866 N N . GLY B 1 98 ? -5.844 11.992 24.234 1 98.12 98 GLY B N 1
ATOM 3867 C CA . GLY B 1 98 ? -4.516 11.422 24.406 1 98.12 98 GLY B CA 1
ATOM 3868 C C . GLY B 1 98 ? -3.398 12.406 24.141 1 98.12 98 GLY B C 1
ATOM 3869 O O . GLY B 1 98 ? -2.316 12.297 24.719 1 98.12 98 GLY B O 1
ATOM 3870 N N . ALA B 1 99 ? -3.676 13.406 23.297 1 98.56 99 ALA B N 1
ATOM 3871 C CA . ALA B 1 99 ? -2.641 14.352 22.875 1 98.56 99 ALA B CA 1
ATOM 3872 C C . ALA B 1 99 ? -2.709 15.633 23.703 1 98.56 99 ALA B C 1
ATOM 3874 O O . ALA B 1 99 ? -1.824 16.484 23.609 1 98.56 99 ALA B O 1
ATOM 3875 N N . PHE B 1 100 ? -3.703 15.805 24.547 1 98.31 100 PHE B N 1
ATOM 3876 C CA . PHE B 1 100 ? -4.078 17.062 25.188 1 98.31 100 PHE B CA 1
ATOM 3877 C C . PHE B 1 100 ? -2.916 17.641 25.984 1 98.31 100 PHE B C 1
ATOM 3879 O O . PHE B 1 100 ? -2.674 18.844 25.953 1 98.31 100 PHE B O 1
ATOM 3886 N N . ASN B 1 101 ? -2.182 16.797 26.656 1 97.5 101 ASN B N 1
ATOM 3887 C CA . ASN B 1 101 ? -1.06 17.266 27.469 1 97.5 101 ASN B CA 1
ATOM 3888 C C . ASN B 1 101 ? 0.277 16.812 26.875 1 97.5 101 ASN B C 1
ATOM 3890 O O . ASN B 1 101 ? 1.294 16.812 27.578 1 97.5 101 ASN B O 1
ATOM 3894 N N . ALA B 1 102 ? 0.253 16.344 25.609 1 98.38 102 ALA B N 1
ATOM 3895 C CA . ALA B 1 102 ? 1.464 15.758 25.047 1 98.38 102 ALA B CA 1
ATOM 3896 C C . ALA B 1 102 ? 1.921 16.547 23.812 1 98.38 102 ALA B C 1
ATOM 3898 O O . ALA B 1 102 ? 3.07 16.422 23.391 1 98.38 102 ALA B O 1
ATOM 3899 N N . ALA B 1 103 ? 1.034 17.391 23.328 1 98.81 103 ALA B N 1
ATOM 3900 C CA . ALA B 1 103 ? 1.333 18.141 22.109 1 98.81 103 ALA B CA 1
ATOM 3901 C C . ALA B 1 103 ? 0.499 19.422 22.031 1 98.81 103 ALA B C 1
ATOM 3903 O O . ALA B 1 103 ? -0.486 19.578 22.766 1 98.81 103 ALA B O 1
ATOM 3904 N N . THR B 1 104 ? 0.942 20.406 21.344 1 98.81 104 THR B N 1
ATOM 3905 C CA . THR B 1 104 ? 0.055 21.469 20.875 1 98.81 104 THR B CA 1
ATOM 3906 C C . THR B 1 104 ? -0.88 20.969 19.781 1 98.81 104 THR B C 1
ATOM 3908 O O . THR B 1 104 ? -0.426 20.547 18.719 1 98.81 104 THR B O 1
ATOM 3911 N N . ILE B 1 105 ? -2.16 20.984 20.062 1 98.88 105 ILE B N 1
ATOM 3912 C CA . ILE B 1 105 ? -3.137 20.453 19.109 1 98.88 105 ILE B CA 1
ATOM 3913 C C . ILE B 1 105 ? -3.531 21.547 18.125 1 98.88 105 ILE B C 1
ATOM 3915 O O . ILE B 1 105 ? -3.807 22.688 18.516 1 98.88 105 ILE B O 1
ATOM 3919 N N . ILE B 1 106 ? -3.475 21.234 16.844 1 98.88 106 ILE B N 1
ATOM 3920 C CA . ILE B 1 106 ? -3.928 22.109 15.766 1 98.88 106 ILE B CA 1
ATOM 3921 C C . ILE B 1 106 ? -5.336 21.719 15.336 1 98.88 106 ILE B C 1
ATOM 3923 O O . ILE B 1 106 ? -5.531 20.656 14.734 1 98.88 106 ILE B O 1
ATOM 3927 N N . ALA B 1 107 ? -6.293 22.516 15.609 1 98.81 107 ALA B N 1
ATOM 3928 C CA . ALA B 1 107 ? -7.66 22.219 15.18 1 98.81 107 ALA B CA 1
ATOM 3929 C C . ALA B 1 107 ? -7.801 22.344 13.664 1 98.81 107 ALA B C 1
ATOM 3931 O O . ALA B 1 107 ? -7.438 23.375 13.078 1 98.81 107 ALA B O 1
ATOM 3932 N N . ASP B 1 108 ? -8.344 21.312 13.07 1 98.75 108 ASP B N 1
ATOM 3933 C CA . ASP B 1 108 ? -8.445 21.25 11.609 1 98.75 108 ASP B CA 1
ATOM 3934 C C . ASP B 1 108 ? -9.859 21.578 11.148 1 98.75 108 ASP B C 1
ATOM 3936 O O . ASP B 1 108 ? -10.117 21.688 9.945 1 98.75 108 ASP B O 1
ATOM 3940 N N . SER B 1 109 ? -10.805 21.75 12.055 1 98.56 109 SER B N 1
ATOM 3941 C CA . SER B 1 109 ? -12.203 22 11.727 1 98.56 109 SER B CA 1
ATOM 3942 C C . SER B 1 109 ? -12.922 22.688 12.875 1 98.56 109 SER B C 1
ATOM 3944 O O . SER B 1 109 ? -12.414 22.734 14 1 98.56 109 SER B O 1
ATOM 3946 N N . ILE B 1 110 ? -14.07 23.266 12.562 1 98.25 110 ILE B N 1
ATOM 3947 C CA . ILE B 1 110 ? -14.922 23.859 13.586 1 98.25 110 ILE B CA 1
ATOM 3948 C C . ILE B 1 110 ? -15.359 22.797 14.578 1 98.25 110 ILE B C 1
ATOM 3950 O O . ILE B 1 110 ? -15.43 23.031 15.781 1 98.25 110 ILE B O 1
ATOM 3954 N N . GLY B 1 111 ? -15.609 21.578 14.07 1 97.38 111 GLY B N 1
ATOM 3955 C CA . GLY B 1 111 ? -15.93 20.453 14.945 1 97.38 111 GLY B CA 1
ATOM 3956 C C . GLY B 1 111 ? -14.844 20.156 15.961 1 97.38 111 GLY B C 1
ATOM 3957 O O . GLY B 1 111 ? -15.125 19.859 17.125 1 97.38 111 GLY B O 1
ATOM 3958 N N . GLU B 1 112 ? -13.648 20.234 15.555 1 98.31 112 GLU B N 1
ATOM 3959 C CA . GLU B 1 112 ? -12.539 19.969 16.469 1 98.31 112 GLU B CA 1
ATOM 3960 C C . GLU B 1 112 ? -12.375 21.094 17.484 1 98.31 112 GLU B C 1
ATOM 3962 O O . GLU B 1 112 ? -12.016 20.844 18.625 1 98.31 112 GLU B O 1
ATOM 3967 N N . LEU B 1 113 ? -12.672 22.391 17.047 1 98.38 113 LEU B N 1
ATOM 3968 C CA . LEU B 1 113 ? -12.695 23.484 18.016 1 98.38 113 LEU B CA 1
ATOM 3969 C C . LEU B 1 113 ? -13.695 23.219 19.125 1 98.38 113 LEU B C 1
ATOM 3971 O O . LEU B 1 113 ? -13.375 23.391 20.312 1 98.38 113 LEU B O 1
ATOM 3975 N N . ASP B 1 114 ? -14.836 22.781 18.703 1 97.94 114 ASP B N 1
ATOM 3976 C CA . ASP B 1 114 ? -15.891 22.484 19.672 1 97.94 114 ASP B CA 1
ATOM 3977 C C . ASP B 1 114 ? -15.469 21.375 20.641 1 97.94 114 ASP B C 1
ATOM 3979 O O . ASP B 1 114 ? -15.688 21.484 21.844 1 97.94 114 ASP B O 1
ATOM 3983 N N . HIS B 1 115 ? -14.867 20.375 20.141 1 97.81 115 HIS B N 1
ATOM 3984 C CA . HIS B 1 115 ? -14.414 19.266 20.969 1 97.81 115 HIS B CA 1
ATOM 3985 C C . HIS B 1 115 ? -13.336 19.703 21.953 1 97.81 115 HIS B C 1
ATOM 3987 O O . HIS B 1 115 ? -13.367 19.328 23.125 1 97.81 115 HIS B O 1
ATOM 3993 N N . LEU B 1 116 ? -12.422 20.453 21.438 1 98.62 116 LEU B N 1
ATOM 3994 C CA . LEU B 1 116 ? -11.32 20.922 22.281 1 98.62 116 LEU B CA 1
ATOM 3995 C C . LEU B 1 116 ? -11.844 21.844 23.375 1 98.62 116 LEU B C 1
ATOM 3997 O O . LEU B 1 116 ? -11.344 21.828 24.5 1 98.62 116 LEU B O 1
ATOM 4001 N N . GLU B 1 117 ? -12.812 22.703 23.031 1 98.56 117 GLU B N 1
ATOM 4002 C CA . GLU B 1 117 ? -13.43 23.578 24.031 1 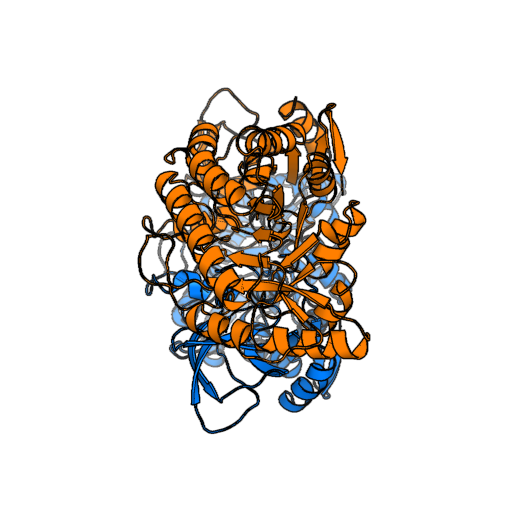98.56 117 GLU B CA 1
ATOM 4003 C C . GLU B 1 117 ? -14.047 22.766 25.172 1 98.56 117 GLU B C 1
ATOM 4005 O O . GLU B 1 117 ? -13.836 23.078 26.344 1 98.56 117 GLU B O 1
ATOM 4010 N N . ARG B 1 118 ? -14.766 21.734 24.781 1 98.19 118 ARG B N 1
ATOM 4011 C CA . ARG B 1 118 ? -15.398 20.875 25.781 1 98.19 118 ARG B CA 1
ATOM 4012 C C . ARG B 1 118 ? -14.352 20.156 26.625 1 98.19 118 ARG B C 1
ATOM 4014 O O . ARG B 1 118 ? -14.492 20.047 27.844 1 98.19 118 ARG B O 1
ATOM 4021 N N . LEU B 1 119 ? -13.344 19.688 25.984 1 98.25 119 LEU B N 1
ATOM 4022 C CA . LEU B 1 119 ? -12.273 18.969 26.672 1 98.25 119 LEU B CA 1
ATOM 4023 C C . LEU B 1 119 ? -11.547 19.891 27.656 1 98.25 119 LEU B C 1
ATOM 4025 O O . LEU B 1 119 ? -11.297 19.5 28.797 1 98.25 119 LEU B O 1
ATOM 4029 N N . ALA B 1 120 ? -11.188 21.078 27.219 1 98.62 120 ALA B N 1
ATOM 4030 C CA . ALA B 1 120 ? -10.5 22.047 28.062 1 98.62 120 ALA B CA 1
ATOM 4031 C C . ALA B 1 120 ? -11.367 22.438 29.266 1 98.62 120 ALA B C 1
ATOM 4033 O O . ALA B 1 120 ? -10.867 22.578 30.375 1 98.62 120 ALA B O 1
ATOM 4034 N N . ALA B 1 121 ? -12.625 22.625 29.016 1 98.5 121 ALA B N 1
ATOM 4035 C CA . ALA B 1 121 ? -13.562 22.922 30.094 1 98.5 121 ALA B CA 1
ATOM 4036 C C . ALA B 1 121 ? -13.57 21.797 31.141 1 98.5 121 ALA B C 1
ATOM 4038 O O . ALA B 1 121 ? -13.531 22.078 32.344 1 98.5 121 ALA B O 1
ATOM 4039 N N . ARG B 1 122 ? -13.648 20.594 30.656 1 98 122 ARG B N 1
ATOM 4040 C CA . ARG B 1 122 ? -13.641 19.438 31.547 1 98 122 ARG B CA 1
ATOM 4041 C C . ARG B 1 122 ? -12.359 19.391 32.375 1 98 122 ARG B C 1
ATOM 4043 O O . ARG B 1 122 ? -12.383 19 33.531 1 98 122 ARG B O 1
ATOM 4050 N N . GLU B 1 123 ? -11.273 19.828 31.766 1 97.06 123 GLU B N 1
ATOM 4051 C CA . GLU B 1 123 ? -9.977 19.812 32.438 1 97.06 123 GLU B CA 1
ATOM 4052 C C . GLU B 1 123 ? -9.797 21.047 33.312 1 97.06 123 GLU B C 1
ATOM 4054 O O . GLU B 1 123 ? -8.828 21.141 34.062 1 97.06 123 GLU B O 1
ATOM 4059 N N . GLY B 1 124 ? -10.656 21.969 33.188 1 97.25 124 GLY B N 1
ATOM 4060 C CA . GLY B 1 124 ? -10.602 23.172 34 1 97.25 124 GLY B CA 1
ATOM 4061 C C . GLY B 1 124 ? -9.445 24.094 33.656 1 97.25 124 GLY B C 1
ATOM 4062 O O . GLY B 1 124 ? -8.812 24.672 34.531 1 97.25 124 GLY B O 1
ATOM 4063 N N . THR B 1 125 ? -9.148 24.109 32.375 1 97.75 125 THR B N 1
ATOM 4064 C CA . THR B 1 125 ? -8.016 24.922 31.922 1 97.75 125 THR B CA 1
ATOM 4065 C C . THR B 1 125 ? -8.375 25.734 30.688 1 97.75 125 THR B C 1
ATOM 4067 O O . THR B 1 125 ? -9.469 25.562 30.125 1 97.75 125 THR B O 1
ATOM 4070 N N . VAL B 1 126 ? -7.602 26.703 30.375 1 98.38 126 VAL B N 1
ATOM 4071 C CA . VAL B 1 126 ? -7.617 27.359 29.078 1 98.38 126 VAL B CA 1
ATOM 4072 C C . VAL B 1 126 ? -6.512 26.781 28.203 1 98.38 126 VAL B C 1
ATOM 4074 O O . VAL B 1 126 ? -5.332 27.047 28.406 1 98.38 126 VAL B O 1
ATOM 4077 N N . ALA B 1 127 ? -6.887 25.984 27.281 1 98.25 127 ALA B N 1
ATOM 4078 C CA . ALA B 1 127 ? -5.914 25.281 26.453 1 98.25 127 ALA B CA 1
ATOM 4079 C C . ALA B 1 127 ? -5.387 26.188 25.344 1 98.25 127 ALA B C 1
ATOM 4081 O O . ALA B 1 127 ? -6.16 26.891 24.688 1 98.25 127 ALA B O 1
ATOM 4082 N N . GLU B 1 128 ? -4.062 26.281 25.203 1 98.5 128 GLU B N 1
ATOM 4083 C CA . GLU B 1 128 ? -3.443 26.906 24.031 1 98.5 128 GLU B CA 1
ATOM 4084 C C . GLU B 1 128 ? -3.471 25.984 22.828 1 98.5 128 GLU B C 1
ATOM 4086 O O . GLU B 1 128 ? -2.916 24.891 22.875 1 98.5 128 GLU B O 1
ATOM 4091 N N . ILE B 1 129 ? -4.098 26.359 21.75 1 98.75 129 ILE B N 1
ATOM 4092 C CA . ILE B 1 129 ? -4.211 25.516 20.562 1 98.75 129 ILE B CA 1
ATOM 4093 C C . ILE B 1 129 ? -3.836 26.328 19.328 1 98.75 129 ILE B C 1
ATOM 4095 O O . ILE B 1 129 ? -3.725 27.547 19.391 1 98.75 129 ILE B O 1
ATOM 4099 N N . GLY B 1 130 ? -3.494 25.625 18.266 1 98.81 130 GLY B N 1
ATOM 4100 C CA . GLY B 1 130 ? -3.443 26.219 16.953 1 98.81 130 GLY B CA 1
ATOM 4101 C C . GLY B 1 130 ? -4.672 25.938 16.109 1 98.81 130 GLY B C 1
ATOM 4102 O O . GLY B 1 130 ? -5.512 25.109 16.484 1 98.81 130 GLY B O 1
ATOM 4103 N N . VAL B 1 131 ? -4.789 26.609 14.992 1 98.88 131 VAL B N 1
ATOM 4104 C CA . VAL B 1 131 ? -5.836 26.328 14.016 1 98.88 131 VAL B CA 1
ATOM 4105 C C . VAL B 1 131 ? -5.227 26.203 12.625 1 98.88 131 VAL B C 1
ATOM 4107 O O . VAL B 1 131 ? -4.324 26.969 12.266 1 98.88 131 VAL B O 1
ATOM 4110 N N . ARG B 1 132 ? -5.609 25.156 11.906 1 98.81 132 ARG B N 1
ATOM 4111 C CA . ARG B 1 132 ? -5.219 25.062 10.508 1 98.81 132 ARG B CA 1
ATOM 4112 C C . ARG B 1 132 ? -6.133 25.891 9.617 1 98.81 132 ARG B C 1
ATOM 4114 O O . ARG B 1 132 ? -7.359 25.781 9.703 1 98.81 132 ARG B O 1
ATOM 4121 N N . VAL B 1 133 ? -5.5 26.734 8.812 1 98.81 133 VAL B N 1
ATOM 4122 C CA . VAL B 1 133 ? -6.262 27.641 7.957 1 98.81 133 VAL B CA 1
ATOM 4123 C C . VAL B 1 133 ? -6.199 27.156 6.508 1 98.81 133 VAL B C 1
ATOM 4125 O O . VAL B 1 133 ? -5.129 26.812 6.008 1 98.81 133 VAL B O 1
ATOM 4128 N N . ASN B 1 134 ? -7.332 26.984 5.875 1 98.62 134 ASN B N 1
ATOM 4129 C CA . ASN B 1 134 ? -7.418 26.953 4.418 1 98.62 134 ASN B CA 1
ATOM 4130 C C . ASN B 1 134 ? -7.5 28.359 3.826 1 98.62 134 ASN B C 1
ATOM 4132 O O . ASN B 1 134 ? -8.562 28.984 3.846 1 98.62 134 ASN B O 1
ATOM 4136 N N . PRO B 1 135 ? -6.406 28.812 3.354 1 98.5 135 PRO B N 1
ATOM 4137 C CA . PRO B 1 135 ? -6.332 30.234 3.023 1 98.5 135 PRO B CA 1
ATOM 4138 C C . PRO B 1 135 ? -7.102 30.594 1.755 1 98.5 135 PRO B C 1
ATOM 4140 O O . PRO B 1 135 ? -7.449 29.703 0.97 1 98.5 135 PRO B O 1
ATOM 4143 N N . ALA B 1 136 ? -7.316 31.859 1.527 1 97.94 136 ALA B N 1
ATOM 4144 C CA . ALA B 1 136 ? -8.055 32.375 0.374 1 97.94 136 ALA B CA 1
ATOM 4145 C C . ALA B 1 136 ? -7.137 32.531 -0.834 1 97.94 136 ALA B C 1
ATOM 4147 O O . ALA B 1 136 ? -7.52 33.156 -1.83 1 97.94 136 ALA B O 1
ATOM 4148 N N . PHE B 1 137 ? -5.941 32 -0.759 1 97.5 137 PHE B N 1
ATOM 4149 C CA . PHE B 1 137 ? -5.004 31.984 -1.876 1 97.5 137 PHE B CA 1
ATOM 4150 C C . PHE B 1 137 ? -4.516 30.562 -2.15 1 97.5 137 PHE B C 1
ATOM 4152 O O . PHE B 1 137 ? -4.598 29.703 -1.278 1 97.5 137 PHE B O 1
ATOM 4159 N N . SER B 1 138 ? -4.082 30.328 -3.377 1 95.62 138 SER B N 1
ATOM 4160 C CA . SER B 1 138 ? -3.512 29.047 -3.766 1 95.62 138 SER B CA 1
ATOM 4161 C C . SER B 1 138 ? -1.996 29.125 -3.9 1 95.62 138 SER B C 1
ATOM 4163 O O . SER B 1 138 ? -1.423 30.219 -3.855 1 95.62 138 SER B O 1
ATOM 4165 N N . MET B 1 139 ? -1.372 28.031 -4.039 1 92.38 139 MET B N 1
ATOM 4166 C CA . MET B 1 139 ? 0.079 27.969 -4.195 1 92.38 139 MET B CA 1
ATOM 4167 C C . MET B 1 139 ? 0.518 28.703 -5.461 1 92.38 139 MET B C 1
ATOM 4169 O O . MET B 1 139 ? 1.616 29.266 -5.512 1 92.38 139 MET B O 1
ATOM 4173 N N . ASN B 1 140 ? -0.364 28.812 -6.348 1 87.81 140 ASN B N 1
ATOM 4174 C CA . ASN B 1 140 ? -0.037 29.438 -7.625 1 87.81 140 ASN B CA 1
ATOM 4175 C C . ASN B 1 140 ? -0.511 30.891 -7.672 1 87.81 140 ASN B C 1
ATOM 4177 O O . ASN B 1 140 ? -0.473 31.531 -8.727 1 87.81 140 ASN B O 1
ATOM 4181 N N . GLY B 1 141 ? -0.926 31.516 -6.562 1 84.5 141 GLY B N 1
ATOM 4182 C CA . GLY B 1 141 ? -1.308 32.906 -6.484 1 84.5 141 GLY B CA 1
ATOM 4183 C C . GLY B 1 141 ? -2.771 33.156 -6.801 1 84.5 141 GLY B C 1
ATOM 4184 O O . GLY B 1 141 ? -3.271 34.281 -6.652 1 84.5 141 GLY B O 1
ATOM 4185 N N . GLY B 1 142 ? -3.516 32.188 -7.18 1 90.12 142 GLY B N 1
ATOM 4186 C CA . GLY B 1 142 ? -4.945 32.312 -7.422 1 90.12 142 GLY B CA 1
ATOM 4187 C C . GLY B 1 142 ? -5.781 32.156 -6.168 1 90.12 142 GLY B C 1
ATOM 4188 O O . GLY B 1 142 ? -5.27 32.312 -5.055 1 90.12 142 GLY B O 1
ATOM 4189 N N . ASP B 1 143 ? -7.082 32.125 -6.355 1 94.44 143 ASP B N 1
ATOM 4190 C CA . ASP B 1 143 ? -8.031 31.984 -5.254 1 94.44 143 ASP B CA 1
ATOM 4191 C C . ASP B 1 143 ? -7.832 30.656 -4.52 1 94.44 143 ASP B C 1
ATOM 4193 O O . ASP B 1 143 ? -7.348 29.688 -5.102 1 94.44 143 ASP B O 1
ATOM 4197 N N . GLY B 1 144 ? -8.117 30.734 -3.242 1 95 144 GLY B N 1
ATOM 4198 C CA . GLY B 1 144 ? -8.109 29.5 -2.471 1 95 144 GLY B CA 1
ATOM 4199 C C . GLY B 1 144 ? -9.094 28.469 -2.988 1 95 144 GLY B C 1
ATOM 4200 O O . GLY B 1 144 ? -10.125 28.828 -3.568 1 95 144 GLY B O 1
ATOM 4201 N N . LEU B 1 145 ? -8.742 27.219 -2.77 1 95.31 145 LEU B N 1
ATOM 4202 C CA . LEU B 1 145 ? -9.57 26.109 -3.242 1 95.31 145 LEU B CA 1
ATOM 4203 C C . LEU B 1 145 ? -10.234 25.391 -2.072 1 95.31 145 LEU B C 1
ATOM 4205 O O . LEU B 1 145 ? -9.766 25.484 -0.936 1 95.31 145 LEU B O 1
ATOM 4209 N N . SER B 1 146 ? -11.383 24.75 -2.385 1 97.25 146 SER B N 1
ATOM 4210 C CA . SER B 1 146 ? -11.984 23.859 -1.397 1 97.25 146 SER B CA 1
ATOM 4211 C C . SER B 1 146 ? -11.047 22.719 -1.031 1 97.25 146 SER B C 1
ATOM 4213 O O . SER B 1 146 ? -10.367 22.172 -1.897 1 97.25 146 SER B O 1
ATOM 4215 N N . ALA B 1 147 ? -11 22.375 0.284 1 96.69 147 ALA B N 1
ATOM 4216 C CA . ALA B 1 147 ? -10.062 21.344 0.72 1 96.69 147 ALA B CA 1
ATOM 4217 C C . ALA B 1 147 ? -10.578 20.625 1.966 1 96.69 147 ALA B C 1
ATOM 4219 O O . ALA B 1 147 ? -11.383 21.172 2.719 1 96.69 147 ALA B O 1
ATOM 4220 N N . LYS B 1 148 ? -10.086 19.422 2.16 1 96.69 148 LYS B N 1
ATOM 4221 C CA . LYS B 1 148 ? -10.406 18.688 3.387 1 96.69 148 LYS B CA 1
ATOM 4222 C C . LYS B 1 148 ? -9.617 19.234 4.57 1 96.69 148 LYS B C 1
ATOM 4224 O O . LYS B 1 148 ? -9.93 18.938 5.727 1 96.69 148 LYS B O 1
ATOM 4229 N N . PHE B 1 149 ? -8.578 20.078 4.289 1 98 149 PHE B N 1
ATOM 4230 C CA . PHE B 1 149 ? -7.66 20.531 5.332 1 98 149 PHE B CA 1
ATOM 4231 C C . PHE B 1 149 ? -7.992 21.953 5.773 1 98 149 PHE B C 1
ATOM 4233 O O . PHE B 1 149 ? -8.086 22.859 4.945 1 98 149 PHE B O 1
ATOM 4240 N N . GLY B 1 150 ? -8.133 22.094 7.102 1 98.5 150 GLY B N 1
ATOM 4241 C CA . GLY B 1 150 ? -8.219 23.422 7.695 1 98.5 150 GLY B CA 1
ATOM 4242 C C . GLY B 1 150 ? -9.602 24.047 7.582 1 98.5 150 GLY B C 1
ATOM 4243 O O . GLY B 1 150 ? -10.516 23.438 7.023 1 98.5 150 GLY B O 1
ATOM 4244 N N . ILE B 1 151 ? -9.797 25.172 8.164 1 98.75 151 ILE B N 1
ATOM 4245 C CA . ILE B 1 151 ? -10.992 26 8.125 1 98.75 151 ILE B CA 1
ATOM 4246 C C . ILE B 1 151 ? -10.789 27.156 7.137 1 98.75 151 ILE B C 1
ATOM 4248 O O . ILE B 1 151 ? -9.766 27.844 7.176 1 98.75 151 ILE B O 1
ATOM 4252 N N . ASP B 1 152 ? -11.742 27.328 6.23 1 98.75 152 ASP B N 1
ATOM 4253 C CA . ASP B 1 152 ? -11.633 28.422 5.27 1 98.75 152 ASP B CA 1
ATOM 4254 C C . ASP B 1 152 ? -11.383 29.766 5.977 1 98.75 152 ASP B C 1
ATOM 4256 O O . ASP B 1 152 ? -12.031 30.062 6.98 1 98.75 152 ASP B O 1
ATOM 4260 N N . GLU B 1 153 ? -10.414 30.5 5.418 1 98.69 153 GLU B N 1
ATOM 4261 C CA . GLU B 1 153 ? -10.062 31.797 5.977 1 98.69 153 GLU B CA 1
ATOM 4262 C C . GLU B 1 153 ? -11.297 32.656 6.215 1 98.69 153 GLU B C 1
ATOM 4264 O O . GLU B 1 153 ? -11.453 33.25 7.277 1 98.69 153 GLU B O 1
ATOM 4269 N N . GLU B 1 154 ? -12.211 32.656 5.301 1 97.94 154 GLU B N 1
ATOM 4270 C CA . GLU B 1 154 ? -13.414 33.469 5.352 1 97.94 154 GLU B CA 1
ATOM 4271 C C . GLU B 1 154 ? -14.328 33.031 6.492 1 97.94 154 GLU B C 1
ATOM 4273 O O . GLU B 1 154 ? -15.102 33.844 7.02 1 97.94 154 GLU B O 1
ATOM 4278 N N . MET B 1 155 ? -14.25 31.828 6.859 1 98.06 155 MET B N 1
ATOM 4279 C CA . MET B 1 155 ? -15.055 31.297 7.961 1 98.06 155 MET B CA 1
ATOM 4280 C C . MET B 1 155 ? -14.336 31.484 9.297 1 98.06 155 MET B C 1
ATOM 4282 O O . MET B 1 155 ? -14.969 31.766 10.312 1 98.06 155 MET B O 1
ATOM 4286 N N . LEU B 1 156 ? -13.094 31.328 9.297 1 98.56 156 LEU B N 1
ATOM 4287 C CA . LEU B 1 156 ? -12.297 31.312 10.523 1 98.56 156 LEU B CA 1
ATOM 4288 C C . LEU B 1 156 ? -12.227 32.719 11.148 1 98.56 156 LEU B C 1
ATOM 4290 O O . LEU B 1 156 ? -12.352 32.844 12.359 1 98.56 156 LEU B O 1
ATOM 4294 N N . LEU B 1 157 ? -12.023 33.781 10.367 1 98.62 157 LEU B N 1
ATOM 4295 C CA . LEU B 1 157 ? -11.758 35.125 10.891 1 98.62 157 LEU B CA 1
ATOM 4296 C C . LEU B 1 157 ? -12.93 35.625 11.727 1 98.62 157 LEU B C 1
ATOM 4298 O O . LEU B 1 157 ? -12.742 36.062 12.859 1 98.62 157 LEU B O 1
ATOM 4302 N N . PRO B 1 158 ? -14.164 35.469 11.211 1 98.31 158 PRO B N 1
ATOM 4303 C CA . PRO B 1 158 ? -15.289 35.844 12.062 1 98.31 158 PRO B CA 1
ATOM 4304 C C . PRO B 1 158 ? -15.383 35 13.336 1 98.31 158 PRO B C 1
ATOM 4306 O O . PRO B 1 158 ? -15.797 35.5 14.383 1 98.31 158 PRO B O 1
ATOM 4309 N N . ILE B 1 159 ? -15.039 33.75 13.281 1 98.12 159 ILE B N 1
ATOM 4310 C CA . ILE B 1 159 ? -15.07 32.875 14.445 1 98.12 159 ILE B CA 1
ATOM 4311 C C . ILE B 1 159 ? -14.07 33.375 15.492 1 98.12 159 ILE B C 1
ATOM 4313 O O . ILE B 1 159 ? -14.406 33.5 16.672 1 98.12 159 ILE B O 1
ATOM 4317 N N . LEU B 1 160 ? -12.906 33.688 15.062 1 98 160 LEU B N 1
ATOM 4318 C CA . LEU B 1 160 ? -11.859 34.156 15.969 1 98 160 LEU B CA 1
ATOM 4319 C C . LEU B 1 160 ? -12.258 35.5 16.625 1 98 160 LEU B C 1
ATOM 4321 O O . LEU B 1 160 ? -11.938 35.719 17.781 1 98 160 LEU B O 1
ATOM 4325 N N . LYS B 1 161 ? -12.953 36.281 15.906 1 96.88 161 LYS B N 1
ATOM 4326 C CA . LYS B 1 161 ? -13.32 37.625 16.375 1 96.88 161 LYS B CA 1
ATOM 4327 C C . LYS B 1 161 ? -14.508 37.562 17.328 1 96.88 161 LYS B C 1
ATOM 4329 O O . LYS B 1 161 ? -14.555 38.281 18.312 1 96.88 161 LYS B O 1
ATOM 4334 N N . ASN B 1 162 ? -15.414 36.625 17.031 1 96.56 162 ASN B N 1
ATOM 4335 C CA . ASN B 1 162 ? -16.734 36.812 17.641 1 96.56 162 ASN B CA 1
ATOM 4336 C C . ASN B 1 162 ? -17.109 35.625 18.516 1 96.56 162 ASN B C 1
ATOM 4338 O O . ASN B 1 162 ? -17.953 35.75 19.391 1 96.56 162 ASN B O 1
ATOM 4342 N N . ARG B 1 163 ? -16.594 34.5 18.203 1 96.12 163 ARG B N 1
ATOM 4343 C CA . ARG B 1 163 ? -17.062 33.312 18.891 1 96.12 163 ARG B CA 1
ATOM 4344 C C . ARG B 1 163 ? -16.5 33.25 20.312 1 96.12 163 ARG B C 1
ATOM 4346 O O . ARG B 1 163 ? -15.32 33.469 20.531 1 96.12 163 ARG B O 1
ATOM 4353 N N . HIS B 1 164 ? -17.328 33.031 21.25 1 96.56 164 HIS B N 1
ATOM 4354 C CA . HIS B 1 164 ? -16.938 32.906 22.641 1 96.56 164 HIS B CA 1
ATOM 4355 C C . HIS B 1 164 ? -16.406 31.484 22.938 1 96.56 164 HIS B C 1
ATOM 4357 O O . HIS B 1 164 ? -17.172 30.516 22.922 1 96.56 164 HIS B O 1
ATOM 4363 N N . MET B 1 165 ? -15.172 31.312 23.141 1 97.19 165 MET B N 1
ATOM 4364 C CA . MET B 1 165 ? -14.477 30.078 23.5 1 97.19 165 MET B CA 1
ATOM 4365 C C . MET B 1 165 ? -13.609 30.281 24.75 1 97.19 165 MET B C 1
ATOM 4367 O O . MET B 1 165 ? -12.383 30.344 24.656 1 97.19 165 MET B O 1
ATOM 4371 N N . PRO B 1 166 ? -14.219 30.328 25.891 1 97.94 166 PRO B N 1
ATOM 4372 C CA . PRO B 1 166 ? -13.508 30.75 27.094 1 97.94 166 PRO B CA 1
ATOM 4373 C C . PRO B 1 166 ? -12.414 29.781 27.531 1 97.94 166 PRO B C 1
ATOM 4375 O O . PRO B 1 166 ? -11.555 30.125 28.344 1 97.94 166 PRO B O 1
ATOM 4378 N N . HIS B 1 167 ? -12.469 28.578 27 1 98.56 167 HIS B N 1
ATOM 4379 C CA . HIS B 1 167 ? -11.492 27.594 27.469 1 98.56 167 HIS B CA 1
ATOM 4380 C C . HIS B 1 167 ? -10.445 27.328 26.391 1 98.56 167 HIS B C 1
ATOM 4382 O O . HIS B 1 167 ? -9.664 26.375 26.5 1 98.56 167 HIS B O 1
ATOM 4388 N N . LEU B 1 168 ? -10.438 28.078 25.344 1 98.56 168 LEU B N 1
ATOM 4389 C CA . LEU B 1 168 ? -9.422 27.953 24.297 1 98.56 168 LEU B CA 1
ATOM 4390 C C . LEU B 1 168 ? -8.711 29.281 24.078 1 98.56 168 LEU B C 1
ATOM 4392 O O . LEU B 1 168 ? -9.336 30.344 24.141 1 98.56 168 LEU B O 1
ATOM 4396 N N . MET B 1 169 ? -7.473 29.188 23.891 1 98.44 169 MET B N 1
ATOM 4397 C CA . MET B 1 169 ? -6.66 30.297 23.406 1 98.44 169 MET B CA 1
ATOM 4398 C C . MET B 1 169 ? -5.941 29.922 22.109 1 98.44 169 MET B C 1
ATOM 4400 O O . MET B 1 169 ? -5.02 29.109 22.125 1 98.44 169 MET B O 1
ATOM 4404 N N . VAL B 1 170 ? -6.379 30.516 21.031 1 98.5 170 VAL B N 1
ATOM 4405 C CA . VAL B 1 170 ? -5.695 30.297 19.766 1 98.5 170 VAL B CA 1
ATOM 4406 C C . VAL B 1 170 ? -4.363 31.031 19.75 1 98.5 170 VAL B C 1
ATOM 4408 O O . VAL B 1 170 ? -4.332 32.281 19.781 1 98.5 170 VAL B O 1
ATOM 4411 N N . THR B 1 171 ? -3.264 30.266 19.703 1 98.19 171 THR B N 1
ATOM 4412 C CA . THR B 1 171 ? -1.95 30.875 19.875 1 98.19 171 THR B CA 1
ATOM 4413 C C . THR B 1 171 ? -1.177 30.859 18.547 1 98.19 171 THR B C 1
ATOM 4415 O O . THR B 1 171 ? -0.151 31.531 18.422 1 98.19 171 THR B O 1
ATOM 4418 N N . GLY B 1 172 ? -1.601 30.125 17.578 1 98.62 172 GLY B N 1
ATOM 4419 C CA . GLY B 1 172 ? -0.892 30.047 16.312 1 98.62 172 GLY B CA 1
ATOM 4420 C C . GLY B 1 172 ? -1.75 29.516 15.18 1 98.62 172 GLY B C 1
ATOM 4421 O O . GLY B 1 172 ? -2.871 29.062 15.406 1 98.62 172 GLY B O 1
ATOM 4422 N N . ILE B 1 173 ? -1.201 29.625 13.922 1 98.81 173 ILE B N 1
ATOM 4423 C CA . ILE B 1 173 ? -1.887 29.094 12.742 1 98.81 173 ILE B CA 1
ATOM 4424 C C . ILE B 1 173 ? -0.963 28.141 11.992 1 98.81 173 ILE B C 1
ATOM 4426 O O . ILE B 1 173 ? 0.258 28.203 12.148 1 98.81 173 ILE B O 1
ATOM 4430 N N . HIS B 1 174 ? -1.56 27.219 11.344 1 98.81 174 HIS B N 1
ATOM 4431 C CA . HIS B 1 174 ? -0.916 26.25 10.461 1 98.81 174 HIS B CA 1
ATOM 4432 C C . HIS B 1 174 ? -1.485 26.328 9.047 1 98.81 174 HIS B C 1
ATOM 4434 O O . HIS B 1 174 ? -2.703 26.266 8.859 1 98.81 174 HIS B O 1
ATOM 4440 N N . VAL B 1 175 ? -0.639 26.562 8.047 1 98.31 175 VAL B N 1
ATOM 4441 C CA . VAL B 1 175 ? -1.036 26.562 6.641 1 98.31 175 VAL B CA 1
ATOM 4442 C C . VAL B 1 175 ? -0.166 25.594 5.855 1 98.31 175 VAL B C 1
ATOM 4444 O O . VAL B 1 175 ? 1.062 25.625 5.957 1 98.31 175 VAL B O 1
ATOM 4447 N N . HIS B 1 176 ? -0.768 24.719 5.121 1 96.88 176 HIS B N 1
ATOM 4448 C CA . HIS B 1 176 ? -0.055 23.766 4.273 1 96.88 176 HIS B CA 1
ATOM 4449 C C . HIS B 1 176 ? -0.82 23.5 2.982 1 96.88 176 HIS B C 1
ATOM 4451 O O . HIS B 1 176 ? -1.822 22.781 2.986 1 96.88 176 HIS B O 1
ATOM 4457 N N . LEU B 1 177 ? -0.293 23.984 1.875 1 94.88 177 LEU B N 1
ATOM 4458 C CA . LEU B 1 177 ? -1.07 23.953 0.641 1 94.88 177 LEU B CA 1
ATOM 4459 C C . LEU B 1 177 ? -0.52 22.906 -0.324 1 94.88 177 LEU B C 1
ATOM 4461 O O . LEU B 1 177 ? -1.26 22.375 -1.153 1 94.88 177 LEU B O 1
ATOM 4465 N N . GLN B 1 178 ? 0.751 22.688 -0.278 1 93.38 178 GLN B N 1
ATOM 4466 C CA . GLN B 1 178 ? 1.361 21.812 -1.271 1 93.38 178 GLN B CA 1
ATOM 4467 C C . GLN B 1 178 ? 2.711 21.281 -0.787 1 93.38 178 GLN B C 1
ATOM 4469 O O . GLN B 1 178 ? 3.469 22.016 -0.139 1 93.38 178 GLN B O 1
ATOM 4474 N N . SER B 1 179 ? 2.951 20.047 -1.092 1 93.62 179 SER B N 1
ATOM 4475 C CA . SER B 1 179 ? 4.258 19.453 -0.83 1 93.62 179 SER B CA 1
ATOM 4476 C C . SER B 1 179 ? 5.082 19.344 -2.109 1 93.62 179 SER B C 1
ATOM 4478 O O . SER B 1 179 ? 4.562 19.547 -3.207 1 93.62 179 SER B O 1
ATOM 4480 N N . GLN B 1 180 ? 6.391 19.125 -1.99 1 95.62 180 GLN B N 1
ATOM 4481 C CA . GLN B 1 180 ? 7.254 18.75 -3.107 1 95.62 180 GLN B CA 1
ATOM 4482 C C . GLN B 1 180 ? 7.324 19.875 -4.141 1 95.62 180 GLN B C 1
ATOM 4484 O O . GLN B 1 180 ? 7.184 19.625 -5.34 1 95.62 180 GLN B O 1
ATOM 4489 N N . VAL B 1 181 ? 7.516 21.125 -3.678 1 96.38 181 VAL B N 1
ATOM 4490 C CA . VAL B 1 181 ? 7.668 22.266 -4.555 1 96.38 181 VAL B CA 1
ATOM 4491 C C . VAL B 1 181 ? 9.148 22.516 -4.848 1 96.38 181 VAL B C 1
ATOM 4493 O O . VAL B 1 181 ? 9.953 22.641 -3.928 1 96.38 181 VAL B O 1
ATOM 4496 N N . LEU B 1 182 ? 9.516 22.547 -6.141 1 96.5 182 LEU B N 1
ATOM 4497 C CA . LEU B 1 182 ? 10.906 22.75 -6.551 1 96.5 182 LEU B CA 1
ATOM 4498 C C . LEU B 1 182 ? 11.117 24.156 -7.098 1 96.5 182 LEU B C 1
ATOM 4500 O O . LEU B 1 182 ? 12.227 24.5 -7.512 1 96.5 182 LEU B O 1
ATOM 4504 N N . ASP B 1 183 ? 10.117 25 -7 1 95.38 183 ASP B N 1
ATOM 4505 C CA . ASP B 1 183 ? 10.148 26.375 -7.508 1 95.38 183 ASP B CA 1
ATOM 4506 C C . ASP B 1 183 ? 10.32 27.375 -6.371 1 95.38 183 ASP B C 1
ATOM 4508 O O . ASP B 1 183 ? 9.391 27.609 -5.602 1 95.38 183 ASP B O 1
ATOM 4512 N N . SER B 1 184 ? 11.469 28.062 -6.352 1 95.12 184 SER B N 1
ATOM 4513 C CA . SER B 1 184 ? 11.805 28.984 -5.273 1 95.12 184 SER B CA 1
ATOM 4514 C C . SER B 1 184 ? 10.867 30.188 -5.258 1 95.12 184 SER B C 1
ATOM 4516 O O . SER B 1 184 ? 10.484 30.672 -4.191 1 95.12 184 SER B O 1
ATOM 4518 N N . ASP B 1 185 ? 10.523 30.688 -6.422 1 94.19 185 ASP B N 1
ATOM 4519 C CA . ASP B 1 185 ? 9.625 31.828 -6.504 1 94.19 185 ASP B CA 1
ATOM 4520 C C . ASP B 1 185 ? 8.25 31.5 -5.922 1 94.19 185 ASP B C 1
ATOM 4522 O O . ASP B 1 185 ? 7.652 32.344 -5.234 1 94.19 185 ASP B O 1
ATOM 4526 N N . LYS B 1 186 ? 7.848 30.344 -6.234 1 95 186 LYS B N 1
ATOM 4527 C CA . LYS B 1 186 ? 6.559 29.891 -5.719 1 95 186 LYS B CA 1
ATOM 4528 C C . LYS B 1 186 ? 6.578 29.797 -4.195 1 95 186 LYS B C 1
ATOM 4530 O O . LYS B 1 186 ? 5.637 30.234 -3.531 1 95 186 LYS B O 1
ATOM 4535 N N . LEU B 1 187 ? 7.621 29.297 -3.672 1 96.31 187 LEU B N 1
ATOM 4536 C CA . LEU B 1 187 ? 7.742 29.141 -2.227 1 96.31 187 LEU B CA 1
ATOM 4537 C C . LEU B 1 187 ? 7.852 30.5 -1.551 1 96.31 187 LEU B C 1
ATOM 4539 O O . LEU B 1 187 ? 7.242 30.734 -0.504 1 96.31 187 LEU B O 1
ATOM 4543 N N . GLN B 1 188 ? 8.586 31.406 -2.119 1 94.19 188 GLN B N 1
ATOM 4544 C CA . GLN B 1 188 ? 8.727 32.75 -1.564 1 94.19 188 GLN B CA 1
ATOM 4545 C C . GLN B 1 188 ? 7.383 33.469 -1.503 1 94.19 188 GLN B C 1
ATOM 4547 O O . GLN B 1 188 ? 7.031 34.062 -0.479 1 94.19 188 GLN B O 1
ATOM 4552 N N . ALA B 1 189 ? 6.719 33.375 -2.645 1 94.31 189 ALA B N 1
ATOM 4553 C CA . ALA B 1 189 ? 5.395 33.969 -2.701 1 94.31 189 ALA B CA 1
ATOM 4554 C C . ALA B 1 189 ? 4.461 33.375 -1.664 1 94.31 189 ALA B C 1
ATOM 4556 O O . ALA B 1 189 ? 3.689 34.062 -1.015 1 94.31 189 ALA B O 1
ATOM 4557 N N . TYR B 1 190 ? 4.527 32.125 -1.506 1 96 190 TYR B N 1
ATOM 4558 C CA . TYR B 1 190 ? 3.732 31.406 -0.524 1 96 190 TYR B CA 1
ATOM 4559 C C . TYR B 1 190 ? 4.016 31.906 0.887 1 96 190 TYR B C 1
ATOM 4561 O O . TYR B 1 190 ? 3.092 32.219 1.646 1 96 190 TYR B O 1
ATOM 4569 N N . TYR B 1 191 ? 5.289 32.031 1.288 1 95.44 191 TYR B N 1
ATOM 4570 C CA . TYR B 1 191 ? 5.668 32.5 2.615 1 95.44 191 TYR B CA 1
ATOM 4571 C C . TYR B 1 191 ? 5.145 33.906 2.863 1 95.44 191 TYR B C 1
ATOM 4573 O O . TYR B 1 191 ? 4.613 34.188 3.938 1 95.44 191 TYR B O 1
ATOM 4581 N N . GLN B 1 192 ? 5.27 34.688 1.834 1 94.88 192 GLN B N 1
ATOM 4582 C CA . GLN B 1 192 ? 4.777 36.062 1.955 1 94.88 192 GLN B CA 1
ATOM 4583 C C . GLN B 1 192 ? 3.268 36.094 2.178 1 94.88 192 GLN B C 1
ATOM 4585 O O . GLN B 1 192 ? 2.77 36.844 3.01 1 94.88 192 GLN B O 1
ATOM 4590 N N . ASN B 1 193 ? 2.604 35.312 1.411 1 96.44 193 ASN B N 1
ATOM 4591 C CA . ASN B 1 193 ? 1.151 35.25 1.536 1 96.44 193 ASN B CA 1
ATOM 4592 C C . ASN B 1 193 ? 0.73 34.75 2.916 1 96.44 193 ASN B C 1
ATOM 4594 O O . ASN B 1 193 ? -0.248 35.219 3.484 1 96.44 193 ASN B O 1
ATOM 4598 N N . VAL B 1 194 ? 1.447 33.812 3.486 1 97.19 194 VAL B N 1
ATOM 4599 C CA . VAL B 1 194 ? 1.13 33.25 4.801 1 97.19 194 VAL B CA 1
ATOM 4600 C C . VAL B 1 194 ? 1.355 34.312 5.871 1 97.19 194 VAL B C 1
ATOM 4602 O O . VAL B 1 194 ? 0.565 34.438 6.812 1 97.19 194 VAL B O 1
ATOM 4605 N N . LEU B 1 195 ? 2.432 35.125 5.75 1 96.25 195 LEU B N 1
ATOM 4606 C CA . LEU B 1 195 ? 2.701 36.188 6.711 1 96.25 195 LEU B CA 1
ATOM 4607 C C . LEU B 1 195 ? 1.616 37.25 6.656 1 96.25 195 LEU B C 1
ATOM 4609 O O . LEU B 1 195 ? 1.204 37.781 7.691 1 96.25 195 LEU B O 1
ATOM 4613 N N . SER B 1 196 ? 1.167 37.5 5.434 1 96.12 196 SER B N 1
ATOM 4614 C CA . SER B 1 196 ? 0.055 38.438 5.297 1 96.12 196 SER B CA 1
ATOM 4615 C C . SER B 1 196 ? -1.211 37.906 5.949 1 96.12 196 SER B C 1
ATOM 4617 O O . SER B 1 196 ? -1.97 38.656 6.562 1 96.12 196 SER B O 1
ATOM 4619 N N . LEU B 1 197 ? -1.474 36.656 5.77 1 97.62 197 LEU B N 1
ATOM 4620 C CA . LEU B 1 197 ? -2.596 36 6.434 1 97.62 197 LEU B CA 1
ATOM 4621 C C . LEU B 1 197 ? -2.469 36.094 7.949 1 97.62 197 LEU B C 1
ATOM 4623 O O . LEU B 1 197 ? -3.461 36.312 8.648 1 97.62 197 LEU B O 1
ATOM 4627 N N . ALA B 1 198 ? -1.277 35.875 8.477 1 97.75 198 ALA B N 1
ATOM 4628 C CA . ALA B 1 198 ? -1.032 36 9.906 1 97.75 198 ALA B CA 1
ATOM 4629 C C . ALA B 1 198 ? -1.44 37.344 10.445 1 97.75 198 ALA B C 1
ATOM 4631 O O . ALA B 1 198 ? -2.031 37.469 11.523 1 97.75 198 ALA B O 1
ATOM 4632 N N . ASP B 1 199 ? -1.13 38.406 9.68 1 96.44 199 ASP B N 1
ATOM 4633 C CA . ASP B 1 199 ? -1.54 39.75 10.062 1 96.44 199 ASP B CA 1
ATOM 4634 C C . ASP B 1 199 ? -3.057 39.844 10.219 1 96.44 199 ASP B C 1
ATOM 4636 O O . ASP B 1 199 ? -3.557 40.406 11.18 1 96.44 199 ASP B O 1
ATOM 4640 N N . ARG B 1 200 ? -3.76 39.25 9.281 1 97.75 200 ARG B N 1
ATOM 4641 C CA . ARG B 1 200 ? -5.219 39.312 9.312 1 97.75 200 ARG B CA 1
ATOM 4642 C C . ARG B 1 200 ? -5.766 38.5 10.484 1 97.75 200 ARG B C 1
ATOM 4644 O O . ARG B 1 200 ? -6.75 38.906 11.109 1 97.75 200 ARG B O 1
ATOM 4651 N N . VAL B 1 201 ? -5.152 37.406 10.797 1 98.31 201 VAL B N 1
ATOM 4652 C CA . VAL B 1 201 ? -5.57 36.594 11.914 1 98.31 201 VAL B CA 1
ATOM 4653 C C . VAL B 1 201 ? -5.324 37.312 13.227 1 98.31 201 VAL B C 1
ATOM 4655 O O . VAL B 1 201 ? -6.172 37.312 14.125 1 98.31 201 VAL B O 1
ATOM 4658 N N . GLU B 1 202 ? -4.168 37.938 13.359 1 97.38 202 GLU B N 1
ATOM 4659 C CA . GLU B 1 202 ? -3.854 38.719 14.555 1 97.38 202 GLU B CA 1
ATOM 4660 C C . GLU B 1 202 ? -4.863 39.844 14.766 1 97.38 202 GLU B C 1
ATOM 4662 O O . GLU B 1 202 ? -5.277 40.125 15.891 1 97.38 202 GLU B O 1
ATOM 4667 N N . ALA B 1 203 ? -5.172 40.5 13.688 1 97.12 203 ALA B N 1
ATOM 4668 C CA . ALA B 1 203 ? -6.176 41.562 13.758 1 97.12 203 ALA B CA 1
ATOM 4669 C C . ALA B 1 203 ? -7.504 41 14.281 1 97.12 203 ALA B C 1
ATOM 4671 O O . ALA B 1 203 ? -8.172 41.656 15.086 1 97.12 203 ALA B O 1
ATOM 4672 N N . ALA B 1 204 ? -7.914 39.875 13.797 1 97.94 204 ALA B N 1
ATOM 4673 C CA . ALA B 1 204 ? -9.164 39.25 14.227 1 97.94 204 ALA B CA 1
ATOM 4674 C C . ALA B 1 204 ? -9.102 38.844 15.695 1 97.94 204 ALA B C 1
ATOM 4676 O O . ALA B 1 204 ? -10.086 38.969 16.438 1 97.94 204 ALA B O 1
ATOM 4677 N N . LEU B 1 205 ? -7.945 38.375 16.125 1 97.12 205 LEU B N 1
ATOM 4678 C CA . LEU B 1 205 ? -7.754 37.906 17.5 1 97.12 205 LEU B CA 1
ATOM 4679 C C . LEU B 1 205 ? -7.605 39.094 18.453 1 97.12 205 LEU B C 1
ATOM 4681 O O . LEU B 1 205 ? -7.898 38.969 19.641 1 97.12 205 LEU B O 1
ATOM 4685 N N . GLY B 1 206 ? -7.055 40.188 18 1 96.25 206 GLY B N 1
ATOM 4686 C CA . GLY B 1 206 ? -6.746 41.375 18.812 1 96.25 206 GLY B CA 1
ATOM 4687 C C . GLY B 1 206 ? -5.469 41.219 19.609 1 96.25 206 GLY B C 1
ATOM 4688 O O . GLY B 1 206 ? -5.277 41.875 20.625 1 96.25 206 GLY B O 1
ATOM 4689 N N . ARG B 1 207 ? -4.668 40.281 19.266 1 95.06 207 ARG B N 1
ATOM 4690 C CA . ARG B 1 207 ? -3.387 40.031 19.922 1 95.06 207 ARG B CA 1
ATOM 4691 C C . ARG B 1 207 ? -2.434 39.312 18.969 1 95.06 207 ARG B C 1
ATOM 4693 O O . ARG B 1 207 ? -2.867 38.656 18.016 1 95.06 207 ARG B O 1
ATOM 4700 N N . PRO B 1 208 ? -1.133 39.375 19.203 1 95.5 208 PRO B N 1
ATOM 4701 C CA . PRO B 1 208 ? -0.158 38.719 18.344 1 95.5 208 PRO B CA 1
ATOM 4702 C C . PRO B 1 208 ? -0.221 37.188 18.469 1 95.5 208 PRO B C 1
ATOM 4704 O O . PRO B 1 208 ? -0.599 36.656 19.516 1 95.5 208 PRO B O 1
ATOM 4707 N N . LEU B 1 209 ? 0.109 36.562 17.391 1 97.81 209 LEU B N 1
ATOM 4708 C CA . LEU B 1 209 ? 0.292 35.094 17.391 1 97.81 209 LEU B CA 1
ATOM 4709 C C . LEU B 1 209 ? 1.603 34.719 18.078 1 97.81 209 LEU B C 1
ATOM 4711 O O . LEU B 1 209 ? 2.584 35.469 18 1 97.81 209 LEU B O 1
ATOM 4715 N N . MET B 1 210 ? 1.555 33.562 18.734 1 97.75 210 MET B N 1
ATOM 4716 C CA . MET B 1 210 ? 2.789 33.031 19.312 1 97.75 210 MET B CA 1
ATOM 4717 C C . MET B 1 210 ? 3.623 32.312 18.25 1 97.75 210 MET B C 1
ATOM 4719 O O . MET B 1 210 ? 4.852 32.281 18.344 1 97.75 210 MET B O 1
ATOM 4723 N N . TYR B 1 211 ? 3.008 31.719 17.281 1 98.25 211 TYR B N 1
ATOM 4724 C CA . TYR B 1 211 ? 3.75 31.047 16.203 1 98.25 211 TYR B CA 1
ATOM 4725 C C . TYR B 1 211 ? 2.943 31.031 14.914 1 98.25 211 TYR B C 1
ATOM 4727 O O . TYR B 1 211 ? 1.717 31.156 14.938 1 98.25 211 TYR B O 1
ATOM 4735 N N . ILE B 1 212 ? 3.631 30.891 13.812 1 98.44 212 ILE B N 1
ATOM 4736 C CA . ILE B 1 212 ? 3.104 30.688 12.469 1 98.44 212 ILE B CA 1
ATOM 4737 C C . ILE B 1 212 ? 3.773 29.453 11.844 1 98.44 212 ILE B C 1
ATOM 4739 O O . ILE B 1 212 ? 4.98 29.469 11.586 1 98.44 212 ILE B O 1
ATOM 4743 N N . ASN B 1 213 ? 3.029 28.406 11.68 1 98.69 213 ASN B N 1
ATOM 4744 C CA . ASN B 1 213 ? 3.512 27.234 10.953 1 98.69 213 ASN B CA 1
ATOM 4745 C C . ASN B 1 213 ? 3.184 27.328 9.469 1 98.69 213 ASN B C 1
ATOM 4747 O O . ASN B 1 213 ? 2.023 27.188 9.07 1 98.69 213 ASN B O 1
ATOM 4751 N N . MET B 1 214 ? 4.188 27.516 8.703 1 96.94 214 MET B N 1
ATOM 4752 C CA . MET B 1 214 ? 4.008 27.766 7.273 1 96.94 214 MET B CA 1
ATOM 4753 C C . MET B 1 214 ? 3.918 26.453 6.5 1 96.94 214 MET B C 1
ATOM 4755 O O . MET B 1 214 ? 3.99 26.438 5.27 1 96.94 214 MET B O 1
ATOM 4759 N N . GLY B 1 215 ? 3.791 25.359 7.234 1 96.44 215 GLY B N 1
ATOM 4760 C CA . GLY B 1 215 ? 3.664 24.062 6.586 1 96.44 215 GLY B CA 1
ATOM 4761 C C . GLY B 1 215 ? 4.926 23.641 5.867 1 96.44 215 GLY B C 1
ATOM 4762 O O . GLY B 1 215 ? 6.023 24.109 6.184 1 96.44 215 GLY B O 1
ATOM 4763 N N . SER B 1 216 ? 4.723 22.656 5.023 1 93.12 216 SER B N 1
ATOM 4764 C CA . SER B 1 216 ? 5.836 22.109 4.262 1 93.12 216 SER B CA 1
ATOM 4765 C C . SER B 1 216 ? 5.926 22.734 2.877 1 93.12 216 SER B C 1
ATOM 4767 O O . SER B 1 216 ? 5.656 23.938 2.715 1 93.12 216 SER B O 1
ATOM 4769 N N . GLY B 1 217 ? 6.461 22.031 1.991 1 92.62 217 GLY B N 1
ATOM 4770 C CA . GLY B 1 217 ? 6.535 22.516 0.623 1 92.62 217 GLY B CA 1
ATOM 4771 C C . GLY B 1 217 ? 7.891 22.297 -0.017 1 92.62 217 GLY B C 1
ATOM 4772 O O . GLY B 1 217 ? 7.98 21.984 -1.206 1 92.62 217 GLY B O 1
ATOM 4773 N N . ILE B 1 218 ? 8.93 22.438 0.788 1 96.88 218 ILE B N 1
ATOM 4774 C CA . ILE B 1 218 ? 10.273 22.25 0.264 1 96.88 218 ILE B CA 1
ATOM 4775 C C . ILE B 1 218 ? 10.422 20.844 -0.309 1 96.88 218 ILE B C 1
ATOM 4777 O O . ILE B 1 218 ? 10.219 19.859 0.398 1 96.88 218 ILE B O 1
ATOM 4781 N N . GLY B 1 219 ? 10.734 20.812 -1.588 1 96.94 219 GLY B N 1
ATOM 4782 C CA . GLY B 1 219 ? 10.758 19.531 -2.275 1 96.94 219 GLY B CA 1
ATOM 4783 C C . GLY B 1 219 ? 12.156 19 -2.498 1 96.94 219 GLY B C 1
ATOM 4784 O O . GLY B 1 219 ? 13.141 19.641 -2.107 1 96.94 219 GLY B O 1
ATOM 4785 N N . LEU B 1 220 ? 12.156 17.812 -2.951 1 96.44 220 LEU B N 1
ATOM 4786 C CA . LEU B 1 220 ? 13.352 17.078 -3.332 1 96.44 220 LEU B CA 1
ATOM 4787 C C . LEU B 1 220 ? 13.312 16.688 -4.809 1 96.44 220 LEU B C 1
ATOM 4789 O O . LEU B 1 220 ? 12.273 16.266 -5.312 1 96.44 220 LEU B O 1
ATOM 4793 N N . ALA B 1 221 ? 14.414 17 -5.512 1 96.62 221 ALA B N 1
ATOM 4794 C CA . ALA B 1 221 ? 14.492 16.5 -6.883 1 96.62 221 ALA B CA 1
ATOM 4795 C C . ALA B 1 221 ? 14.641 14.977 -6.91 1 96.62 221 ALA B C 1
ATOM 4797 O O . ALA B 1 221 ? 15.664 14.438 -6.48 1 96.62 221 ALA B O 1
ATOM 4798 N N . TYR B 1 222 ? 13.633 14.328 -7.441 1 96.44 222 TYR B N 1
ATOM 4799 C CA . TYR B 1 222 ? 13.633 12.867 -7.492 1 96.44 222 TYR B CA 1
ATOM 4800 C C . TYR B 1 222 ? 14.281 12.367 -8.781 1 96.44 222 TYR B C 1
ATOM 4802 O O . TYR B 1 222 ? 15.023 11.383 -8.766 1 96.44 222 TYR B O 1
ATOM 4810 N N . ALA B 1 223 ? 13.961 13.047 -9.812 1 95.38 223 ALA B N 1
ATOM 4811 C CA . ALA B 1 223 ? 14.383 12.586 -11.133 1 95.38 2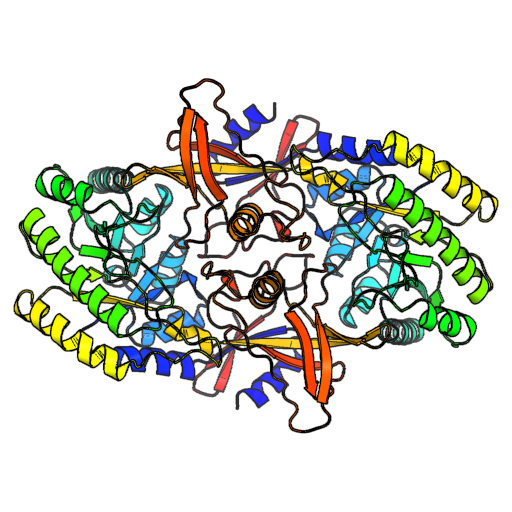23 ALA B CA 1
ATOM 4812 C C . ALA B 1 223 ? 15.523 13.445 -11.672 1 95.38 223 ALA B C 1
ATOM 4814 O O . ALA B 1 223 ? 15.648 14.617 -11.305 1 95.38 223 ALA B O 1
ATOM 4815 N N . ALA B 1 224 ? 16.234 12.906 -12.617 1 93.38 224 ALA B N 1
ATOM 4816 C CA . ALA B 1 224 ? 17.406 13.57 -13.188 1 93.38 224 ALA B CA 1
ATOM 4817 C C . ALA B 1 224 ? 17.016 14.836 -13.945 1 93.38 224 ALA B C 1
ATOM 4819 O O . ALA B 1 224 ? 17.797 15.789 -14.023 1 93.38 224 ALA B O 1
ATOM 4820 N N . HIS B 1 225 ? 15.859 14.812 -14.469 1 92.44 225 HIS B N 1
ATOM 4821 C CA . HIS B 1 225 ? 15.43 15.945 -15.289 1 92.44 225 HIS B CA 1
ATOM 4822 C C . HIS B 1 225 ? 14.969 17.109 -14.422 1 92.44 225 HIS B C 1
ATOM 4824 O O . HIS B 1 225 ? 14.734 18.203 -14.93 1 92.44 225 HIS B O 1
ATOM 4830 N N . GLN B 1 226 ? 14.82 16.938 -13.156 1 95.62 226 GLN B N 1
ATOM 4831 C CA . GLN B 1 226 ? 14.375 17.984 -12.242 1 95.62 226 GLN B CA 1
ATOM 4832 C C . GLN B 1 226 ? 15.555 18.797 -11.703 1 95.62 226 GLN B C 1
ATOM 4834 O O . GLN B 1 226 ? 16.625 18.234 -11.461 1 95.62 226 GLN B O 1
ATOM 4839 N N . THR B 1 227 ? 15.352 20.031 -11.523 1 96.31 227 THR B N 1
ATOM 4840 C CA . THR B 1 227 ? 16.344 20.906 -10.914 1 96.31 227 THR B CA 1
ATOM 4841 C C . THR B 1 227 ? 16.141 20.984 -9.406 1 96.31 227 THR B C 1
ATOM 4843 O O . THR B 1 227 ? 15.055 21.344 -8.938 1 96.31 227 THR B O 1
ATOM 4846 N N . PRO B 1 228 ? 17.141 20.625 -8.68 1 96.69 228 PRO B N 1
ATOM 4847 C CA . PRO B 1 228 ? 17 20.734 -7.23 1 96.69 228 PRO B CA 1
ATOM 4848 C C . PRO B 1 228 ? 16.75 22.172 -6.77 1 96.69 228 PRO B C 1
ATOM 4850 O O . PRO B 1 228 ? 17.25 23.109 -7.379 1 96.69 228 PRO B O 1
ATOM 4853 N N . LEU B 1 229 ? 16.016 22.297 -5.703 1 97.06 229 LEU B N 1
ATOM 4854 C CA . LEU B 1 229 ? 15.773 23.609 -5.094 1 97.06 229 LEU B CA 1
ATOM 4855 C C . LEU B 1 229 ? 17.062 24.203 -4.527 1 97.06 229 LEU B C 1
ATOM 4857 O O . LEU B 1 229 ? 17.828 23.5 -3.867 1 97.06 229 LEU B O 1
ATOM 4861 N N . ASP B 1 230 ? 17.297 25.438 -4.824 1 96.75 230 ASP B N 1
ATOM 4862 C CA . ASP B 1 230 ? 18.422 26.156 -4.254 1 96.75 230 ASP B CA 1
ATOM 4863 C C . ASP B 1 230 ? 18.109 26.672 -2.852 1 96.75 230 ASP B C 1
ATOM 4865 O O . ASP B 1 230 ? 17.641 27.812 -2.693 1 96.75 230 ASP B O 1
ATOM 4869 N N . ILE B 1 231 ? 18.484 25.922 -1.835 1 97.81 231 ILE B N 1
ATOM 4870 C CA . ILE B 1 231 ? 18.094 26.188 -0.456 1 97.81 231 ILE B CA 1
ATOM 4871 C C . ILE B 1 231 ? 18.75 27.469 0.028 1 97.81 231 ILE B C 1
ATOM 4873 O O . ILE B 1 231 ? 18.094 28.328 0.618 1 97.81 231 ILE B O 1
ATOM 4877 N N . PRO B 1 232 ? 20.062 27.688 -0.219 1 97.25 232 PRO B N 1
ATOM 4878 C CA . PRO B 1 232 ? 20.672 28.953 0.18 1 97.25 232 PRO B CA 1
ATOM 4879 C C . PRO B 1 232 ? 19.938 30.172 -0.417 1 97.25 232 PRO B C 1
ATOM 4881 O O . PRO B 1 232 ? 19.641 31.125 0.297 1 97.25 232 PRO B O 1
ATOM 4884 N N . ALA B 1 233 ? 19.656 30.047 -1.674 1 96.44 233 ALA B N 1
ATOM 4885 C CA . ALA B 1 233 ? 18.969 31.156 -2.346 1 96.44 233 ALA B CA 1
ATOM 4886 C C . ALA B 1 233 ? 17.562 31.359 -1.772 1 96.44 233 ALA B C 1
ATOM 4888 O O . ALA B 1 233 ? 17.141 32.5 -1.581 1 96.44 233 ALA B O 1
ATOM 4889 N N . LEU B 1 234 ? 16.875 30.312 -1.562 1 96.75 234 LEU B N 1
ATOM 4890 C CA . LEU B 1 234 ? 15.547 30.391 -0.985 1 96.75 234 LEU B CA 1
ATOM 4891 C C . LEU B 1 234 ? 15.586 31 0.41 1 96.75 234 LEU B C 1
ATOM 4893 O O . LEU B 1 234 ? 14.758 31.844 0.749 1 96.75 234 LEU B O 1
ATOM 4897 N N . GLY B 1 235 ? 16.531 30.484 1.224 1 96.5 235 GLY B N 1
ATOM 4898 C CA . GLY B 1 235 ? 16.688 31.031 2.566 1 96.5 235 GLY B CA 1
ATOM 4899 C C . GLY B 1 235 ? 16.953 32.531 2.586 1 96.5 235 GLY B C 1
ATOM 4900 O O . GLY B 1 235 ? 16.359 33.25 3.4 1 96.5 235 GLY B O 1
ATOM 4901 N N . LEU B 1 236 ? 17.781 32.938 1.705 1 95.19 236 LEU B N 1
ATOM 4902 C CA . LEU B 1 236 ? 18.109 34.375 1.61 1 95.19 236 LEU B CA 1
ATOM 4903 C C . LEU B 1 236 ? 16.891 35.188 1.213 1 95.19 236 LEU B C 1
ATOM 4905 O O . LEU B 1 236 ? 16.609 36.219 1.819 1 95.19 236 LEU B O 1
ATOM 4909 N N . ALA B 1 237 ? 16.25 34.688 0.226 1 93.25 237 ALA B N 1
ATOM 4910 C CA . ALA B 1 237 ? 15.07 35.406 -0.27 1 93.25 237 ALA B CA 1
ATOM 4911 C C . ALA B 1 237 ? 13.969 35.438 0.786 1 93.25 237 ALA B C 1
ATOM 4913 O O . ALA B 1 237 ? 13.367 36.5 1.024 1 93.25 237 ALA B O 1
ATOM 4914 N N . ALA B 1 238 ? 13.695 34.375 1.363 1 91.81 238 ALA B N 1
ATOM 4915 C CA . ALA B 1 238 ? 12.68 34.281 2.408 1 91.81 238 ALA B CA 1
ATOM 4916 C C . ALA B 1 238 ? 13.078 35.094 3.633 1 91.81 238 ALA B C 1
ATOM 4918 O O . ALA B 1 238 ? 12.219 35.656 4.309 1 91.81 238 ALA B O 1
ATOM 4919 N N . GLY B 1 239 ? 14.328 35.125 3.906 1 91.38 239 GLY B N 1
ATOM 4920 C CA . GLY B 1 239 ? 14.852 35.844 5.051 1 91.38 239 GLY B CA 1
ATOM 4921 C C . GLY B 1 239 ? 14.445 37.312 5.066 1 91.38 239 GLY B C 1
ATOM 4922 O O . GLY B 1 239 ? 14.18 37.875 6.133 1 91.38 239 GLY B O 1
ATOM 4923 N N . LYS B 1 240 ? 14.344 37.875 3.939 1 89.56 240 LYS B N 1
ATOM 4924 C CA . LYS B 1 240 ? 13.953 39.281 3.84 1 89.56 240 LYS B CA 1
ATOM 4925 C C . LYS B 1 240 ? 12.523 39.5 4.324 1 89.56 240 LYS B C 1
ATOM 4927 O O . LYS B 1 240 ? 12.242 40.438 5.062 1 89.56 240 LYS B O 1
ATOM 4932 N N . TYR B 1 241 ? 11.695 38.594 3.912 1 88.19 241 TYR B N 1
ATOM 4933 C CA . TYR B 1 241 ? 10.297 38.688 4.309 1 88.19 241 TYR B CA 1
ATOM 4934 C C . TYR B 1 241 ? 10.117 38.344 5.781 1 88.19 241 TYR B C 1
ATOM 4936 O O . TYR B 1 241 ? 9.352 39 6.488 1 88.19 241 TYR B O 1
ATOM 4944 N N . LEU B 1 242 ? 10.875 37.375 6.227 1 90.69 242 LEU B N 1
ATOM 4945 C CA . LEU B 1 242 ? 10.797 36.938 7.613 1 90.69 242 LEU B CA 1
ATOM 4946 C C . LEU B 1 242 ? 11.297 38 8.562 1 90.69 242 LEU B C 1
ATOM 4948 O O . LEU B 1 242 ? 10.703 38.25 9.617 1 90.69 242 LEU B O 1
ATOM 4952 N N . ALA B 1 243 ? 12.328 38.656 8.156 1 90 243 ALA B N 1
ATOM 4953 C CA . ALA B 1 243 ? 12.891 39.719 8.977 1 90 243 ALA B CA 1
ATOM 4954 C C . ALA B 1 243 ? 11.906 40.875 9.133 1 90 243 ALA B C 1
ATOM 4956 O O . ALA B 1 243 ? 11.773 41.438 10.219 1 90 243 ALA B O 1
ATOM 4957 N N . ARG B 1 244 ? 11.281 41.156 8.102 1 89.06 244 ARG B N 1
ATOM 4958 C CA . ARG B 1 244 ? 10.289 42.219 8.148 1 89.06 244 ARG B CA 1
ATOM 4959 C C . ARG B 1 244 ? 9.172 41.875 9.125 1 89.06 244 ARG B C 1
ATOM 4961 O O . ARG B 1 244 ? 8.758 42.719 9.922 1 89.06 244 ARG B O 1
ATOM 4968 N N . TYR B 1 245 ? 8.68 40.719 9.023 1 90.19 245 TYR B N 1
ATOM 4969 C CA . TYR B 1 245 ? 7.613 40.281 9.922 1 90.19 245 TYR B CA 1
ATOM 4970 C C . TYR B 1 245 ? 8.094 40.25 11.367 1 90.19 245 TYR B C 1
ATOM 4972 O O . TYR B 1 245 ? 7.391 40.719 12.266 1 90.19 245 TYR B O 1
ATOM 4980 N N . ARG B 1 246 ? 9.273 39.812 11.602 1 89.31 246 ARG B N 1
ATOM 4981 C CA . ARG B 1 246 ? 9.828 39.656 12.938 1 89.31 246 ARG B CA 1
ATOM 4982 C C . ARG B 1 246 ? 10.039 41.031 13.602 1 89.31 246 ARG B C 1
ATOM 4984 O O . ARG B 1 246 ? 9.891 41.156 14.82 1 89.31 246 ARG B O 1
ATOM 4991 N N . ASN B 1 247 ? 10.438 41.938 12.836 1 90.81 247 ASN B N 1
ATOM 4992 C CA . ASN B 1 247 ? 10.602 43.281 13.383 1 90.81 247 ASN B CA 1
ATOM 4993 C C . ASN B 1 247 ? 9.297 43.812 13.961 1 90.81 247 ASN B C 1
ATOM 4995 O O . ASN B 1 247 ? 9.297 44.5 14.984 1 90.81 247 ASN B O 1
ATOM 4999 N N . ALA B 1 248 ? 8.289 43.469 13.305 1 89.19 248 ALA B N 1
ATOM 5000 C CA . ALA B 1 248 ? 6.969 43.906 13.75 1 89.19 248 ALA B CA 1
ATOM 5001 C C . ALA B 1 248 ? 6.434 43 14.859 1 89.19 248 ALA B C 1
ATOM 5003 O O . ALA B 1 248 ? 5.664 43.469 15.711 1 89.19 248 ALA B O 1
ATOM 5004 N N . HIS B 1 249 ? 6.852 41.719 14.812 1 91.75 249 HIS B N 1
ATOM 5005 C CA . HIS B 1 249 ? 6.391 40.719 15.758 1 91.75 249 HIS B CA 1
ATOM 5006 C C . HIS B 1 249 ? 7.562 39.938 16.344 1 91.75 249 HIS B C 1
ATOM 5008 O O . HIS B 1 249 ? 7.703 38.75 16.109 1 91.75 249 HIS B O 1
ATOM 5014 N N . PRO B 1 250 ? 8.32 40.5 17.219 1 90.06 250 PRO B N 1
ATOM 5015 C CA . PRO B 1 250 ? 9.609 39.938 17.641 1 90.06 250 PRO B CA 1
ATOM 5016 C C . PRO B 1 250 ? 9.445 38.656 18.438 1 90.06 250 PRO B C 1
ATOM 5018 O O . PRO B 1 250 ? 10.391 37.875 18.578 1 90.06 250 PRO B O 1
ATOM 5021 N N . TYR B 1 251 ? 8.242 38.375 18.875 1 91.75 251 TYR B N 1
ATOM 5022 C CA . TYR B 1 251 ? 8.109 37.219 19.766 1 91.75 251 TYR B CA 1
ATOM 5023 C C . TYR B 1 251 ? 7.383 36.094 19.062 1 91.75 251 TYR B C 1
ATOM 5025 O O . TYR B 1 251 ? 7.223 35 19.625 1 91.75 251 TYR B O 1
ATOM 5033 N N . THR B 1 252 ? 6.945 36.344 17.859 1 96.38 252 THR B N 1
ATOM 5034 C CA . THR B 1 252 ? 6.258 35.312 17.109 1 96.38 252 THR B CA 1
ATOM 5035 C C . THR B 1 252 ? 7.258 34.344 16.469 1 96.38 252 THR B C 1
ATOM 5037 O O . THR B 1 252 ? 8.172 34.75 15.766 1 96.38 252 THR B O 1
ATOM 5040 N N . ARG B 1 253 ? 7.145 33.062 16.781 1 96.94 253 ARG B N 1
ATOM 5041 C CA . ARG B 1 253 ? 8 32.062 16.188 1 96.94 253 ARG B CA 1
ATOM 5042 C C . ARG B 1 253 ? 7.484 31.656 14.805 1 96.94 253 ARG B C 1
ATOM 5044 O O . ARG B 1 253 ? 6.27 31.578 14.586 1 96.94 253 ARG B O 1
ATOM 5051 N N . ILE B 1 254 ? 8.406 31.359 13.891 1 97.38 254 ILE B N 1
ATOM 5052 C CA . ILE B 1 254 ? 8.055 30.922 12.539 1 97.38 254 ILE B CA 1
ATOM 5053 C C . ILE B 1 254 ? 8.516 29.484 12.336 1 97.38 254 ILE B C 1
ATOM 5055 O O . ILE B 1 254 ? 9.68 29.156 12.578 1 97.38 254 ILE B O 1
ATOM 5059 N N . PHE B 1 255 ? 7.559 28.594 11.961 1 98.12 255 PHE B N 1
ATOM 5060 C CA . PHE B 1 255 ? 7.844 27.188 11.734 1 98.12 255 PHE B CA 1
ATOM 5061 C C . PHE B 1 255 ? 7.773 26.859 10.25 1 98.12 255 PHE B C 1
ATOM 5063 O O . PHE B 1 255 ? 6.941 27.406 9.523 1 98.12 255 PHE B O 1
ATOM 5070 N N . ILE B 1 256 ? 8.633 26 9.758 1 98.06 256 ILE B N 1
ATOM 5071 C CA . ILE B 1 256 ? 8.523 25.297 8.492 1 98.06 256 ILE B CA 1
ATOM 5072 C C . ILE B 1 256 ? 8.672 23.797 8.719 1 98.06 256 ILE B C 1
ATOM 5074 O O . ILE B 1 256 ? 9.492 23.359 9.539 1 98.06 256 ILE B O 1
ATOM 5078 N N . GLU B 1 257 ? 7.859 23.047 8.109 1 98.38 257 GLU B N 1
ATOM 5079 C CA . GLU B 1 257 ? 7.926 21.594 8.211 1 98.38 257 GLU B CA 1
ATOM 5080 C C . GLU B 1 257 ? 8.727 21 7.062 1 98.38 257 GLU B C 1
ATOM 5082 O O . GLU B 1 257 ? 8.695 21.5 5.941 1 98.38 257 GLU B O 1
ATOM 5087 N N . SER B 1 258 ? 9.438 19.938 7.336 1 97.75 258 SER B N 1
ATOM 5088 C CA . SER B 1 258 ? 10.156 19.188 6.305 1 97.75 258 SER B CA 1
ATOM 5089 C C . SER B 1 258 ? 10.188 17.703 6.613 1 97.75 258 SER B C 1
ATOM 5091 O O . SER B 1 258 ? 10.422 17.297 7.758 1 97.75 258 SER B O 1
ATOM 5093 N N . GLY B 1 259 ? 9.828 16.859 5.707 1 97.12 259 GLY B N 1
ATOM 5094 C CA . GLY B 1 259 ? 9.953 15.406 5.77 1 97.12 259 GLY B CA 1
ATOM 5095 C C . GLY B 1 259 ? 10.805 14.836 4.648 1 97.12 259 GLY B C 1
ATOM 5096 O O . GLY B 1 259 ? 12.023 14.703 4.793 1 97.12 259 GLY B O 1
ATOM 5097 N N . ARG B 1 260 ? 10.242 14.875 3.516 1 96.75 260 ARG B N 1
ATOM 5098 C CA . ARG B 1 260 ? 10.852 14.32 2.309 1 96.75 260 ARG B CA 1
ATOM 5099 C C . ARG B 1 260 ? 12.242 14.898 2.08 1 96.75 260 ARG B C 1
ATOM 5101 O O . ARG B 1 260 ? 13.18 14.172 1.747 1 96.75 260 ARG B O 1
ATOM 5108 N N . PHE B 1 261 ? 12.406 16.203 2.238 1 97.94 261 PHE B N 1
ATOM 5109 C CA . PHE B 1 261 ? 13.688 16.844 1.952 1 97.94 261 PHE B CA 1
ATOM 5110 C C . PHE B 1 261 ? 14.781 16.297 2.863 1 97.94 261 PHE B C 1
ATOM 5112 O O . PHE B 1 261 ? 15.906 16.062 2.416 1 97.94 261 PHE B O 1
ATOM 5119 N N . CYS B 1 262 ? 14.406 16.047 4.098 1 97.81 262 CYS B N 1
ATOM 5120 C CA . CYS B 1 262 ? 15.398 15.672 5.098 1 97.81 262 CYS B CA 1
ATOM 5121 C C . CYS B 1 262 ? 15.828 14.227 4.918 1 97.81 262 CYS B C 1
ATOM 5123 O O . CYS B 1 262 ? 17 13.891 5.113 1 97.81 262 CYS B O 1
ATOM 5125 N N . VAL B 1 263 ? 14.867 13.359 4.504 1 98.5 263 VAL B N 1
ATOM 5126 C CA . VAL B 1 263 ? 15.234 11.953 4.676 1 98.5 263 VAL B CA 1
ATOM 5127 C C . VAL B 1 263 ? 15.086 11.219 3.348 1 98.5 263 VAL B C 1
ATOM 5129 O O . VAL B 1 263 ? 15.531 10.07 3.213 1 98.5 263 VAL B O 1
ATOM 5132 N N . GLY B 1 264 ? 14.477 11.781 2.32 1 98.38 264 GLY B N 1
ATOM 5133 C CA . GLY B 1 264 ? 14.141 11.086 1.088 1 98.38 264 GLY B CA 1
ATOM 5134 C C . GLY B 1 264 ? 15.336 10.422 0.431 1 98.38 264 GLY B C 1
ATOM 5135 O O . GLY B 1 264 ? 15.297 9.234 0.118 1 98.38 264 GLY B O 1
ATOM 5136 N N . GLN B 1 265 ? 16.438 11.133 0.302 1 98 265 GLN B N 1
ATOM 5137 C CA . GLN B 1 265 ? 17.609 10.648 -0.413 1 98 265 GLN B CA 1
ATOM 5138 C C . GLN B 1 265 ? 18.594 9.992 0.542 1 98 265 GLN B C 1
ATOM 5140 O O . GLN B 1 265 ? 19.656 9.516 0.119 1 98 265 GLN B O 1
ATOM 5145 N N . SER B 1 266 ? 18.234 9.953 1.831 1 97.94 266 SER B N 1
ATOM 5146 C CA . SER B 1 266 ? 19.078 9.297 2.824 1 97.94 266 SER B CA 1
ATOM 5147 C C . SER B 1 266 ? 18.812 7.793 2.861 1 97.94 266 SER B C 1
ATOM 5149 O O . SER B 1 266 ? 19.562 7.043 3.484 1 97.94 266 SER B O 1
ATOM 5151 N N . GLY B 1 267 ? 17.797 7.391 2.232 1 98.38 267 GLY B N 1
ATOM 5152 C CA . GLY B 1 267 ? 17.406 5.988 2.262 1 98.38 267 GLY B CA 1
ATOM 5153 C C . GLY B 1 267 ? 17.547 5.305 0.913 1 98.38 267 GLY B C 1
ATOM 5154 O O . GLY B 1 267 ? 17.234 5.898 -0.122 1 98.38 267 GLY B O 1
ATOM 5155 N N . GLN B 1 268 ? 18.047 4.133 0.917 1 98.69 268 GLN B N 1
ATOM 5156 C CA . GLN B 1 268 ? 18.062 3.24 -0.238 1 98.69 268 GLN B CA 1
ATOM 5157 C C . GLN B 1 268 ? 17.391 1.909 0.083 1 98.69 268 GLN B C 1
ATOM 5159 O O . GLN B 1 268 ? 17.344 1.492 1.243 1 98.69 268 GLN B O 1
ATOM 5164 N N . TYR B 1 269 ? 16.797 1.362 -0.88 1 98.88 269 TYR B N 1
ATOM 5165 C CA . TYR B 1 269 ? 16.234 0.02 -0.767 1 98.88 269 TYR B CA 1
ATOM 5166 C C . TYR B 1 269 ? 17.094 -0.993 -1.521 1 98.88 269 TYR B C 1
ATOM 5168 O O . TYR B 1 269 ? 17.375 -0.819 -2.711 1 98.88 269 TYR B O 1
ATOM 5176 N N . ILE B 1 270 ? 17.578 -2.006 -0.824 1 98.81 270 ILE B N 1
ATOM 5177 C CA . ILE B 1 270 ? 18.422 -3.045 -1.404 1 98.81 270 ILE B CA 1
ATOM 5178 C C . ILE B 1 270 ? 17.625 -4.344 -1.534 1 98.81 270 ILE B C 1
ATOM 5180 O O . ILE B 1 270 ? 16.922 -4.734 -0.608 1 98.81 270 ILE B O 1
ATOM 5184 N N . THR B 1 271 ? 17.703 -4.906 -2.641 1 98.62 271 THR B N 1
ATOM 5185 C CA . THR B 1 271 ? 17.125 -6.227 -2.869 1 98.62 271 THR B CA 1
ATOM 5186 C C . THR B 1 271 ? 18.094 -7.102 -3.668 1 98.62 271 THR B C 1
ATOM 5188 O O . THR B 1 271 ? 19.062 -6.605 -4.23 1 98.62 271 THR B O 1
ATOM 5191 N N . THR B 1 272 ? 17.859 -8.367 -3.678 1 98.06 272 THR B N 1
ATOM 5192 C CA . THR B 1 272 ? 18.797 -9.297 -4.301 1 98.06 272 THR B CA 1
ATOM 5193 C C . THR B 1 272 ? 18.109 -10.07 -5.426 1 98.06 272 THR B C 1
ATOM 5195 O O . THR B 1 272 ? 16.922 -10.367 -5.352 1 98.06 272 THR B O 1
ATOM 5198 N N . VAL B 1 273 ? 18.922 -10.414 -6.438 1 98.19 273 VAL B N 1
ATOM 5199 C CA . VAL B 1 273 ? 18.453 -11.289 -7.504 1 98.19 273 VAL B CA 1
ATOM 5200 C C . VAL B 1 273 ? 18.25 -12.703 -6.969 1 98.19 273 VAL B C 1
ATOM 5202 O O . VAL B 1 273 ? 19.203 -13.352 -6.535 1 98.19 273 VAL B O 1
ATOM 5205 N N . ARG B 1 274 ? 16.969 -13.117 -7.004 1 97.81 274 ARG B N 1
ATOM 5206 C CA . ARG B 1 274 ? 16.625 -14.453 -6.523 1 97.81 274 ARG B CA 1
ATOM 5207 C C . ARG B 1 274 ? 16.703 -15.477 -7.652 1 97.81 274 ARG B C 1
ATOM 5209 O O . ARG B 1 274 ? 16.969 -16.656 -7.41 1 97.81 274 ARG B O 1
ATOM 5216 N N . ASP B 1 275 ? 16.422 -15.031 -8.82 1 98.25 275 ASP B N 1
ATOM 5217 C CA . ASP B 1 275 ? 16.391 -15.891 -10 1 98.25 275 ASP B CA 1
ATOM 5218 C C . ASP B 1 275 ? 16.594 -15.07 -11.273 1 98.25 275 ASP B C 1
ATOM 5220 O O . ASP B 1 275 ? 16.391 -13.859 -11.281 1 98.25 275 ASP B O 1
ATOM 5224 N N . ARG B 1 276 ? 17.156 -15.703 -12.211 1 97.88 276 ARG B N 1
ATOM 5225 C CA . ARG B 1 276 ? 17.344 -15.156 -13.555 1 97.88 276 ARG B CA 1
ATOM 5226 C C . ARG B 1 276 ? 16.766 -16.078 -14.617 1 97.88 276 ARG B C 1
ATOM 5228 O O . ARG B 1 276 ? 17.047 -17.281 -14.617 1 97.88 276 ARG B O 1
ATOM 5235 N N . LYS B 1 277 ? 15.875 -15.484 -15.477 1 97.12 277 LYS B N 1
ATOM 5236 C CA . LYS B 1 277 ? 15.242 -16.281 -16.516 1 97.12 277 LYS B CA 1
ATOM 5237 C C . LYS B 1 277 ? 15.227 -15.547 -17.844 1 97.12 277 LYS B C 1
ATOM 5239 O O . LYS B 1 277 ? 15.219 -14.32 -17.891 1 97.12 277 LYS B O 1
ATOM 5244 N N . VAL B 1 278 ? 15.281 -16.328 -18.891 1 97.38 278 VAL B N 1
ATOM 5245 C CA . VAL B 1 278 ? 15.031 -15.812 -20.234 1 97.38 278 VAL B CA 1
ATOM 5246 C C . VAL B 1 278 ? 13.711 -16.375 -20.766 1 97.38 278 VAL B C 1
ATOM 5248 O O . VAL B 1 278 ? 13.484 -17.578 -20.734 1 97.38 278 VAL B O 1
ATOM 5251 N N . SER B 1 279 ? 12.836 -15.539 -21.094 1 98.31 279 SER B N 1
ATOM 5252 C CA . SER B 1 279 ? 11.555 -15.898 -21.672 1 98.31 279 SER B CA 1
ATOM 5253 C C . SER B 1 279 ? 11.336 -15.211 -23.016 1 98.31 279 SER B C 1
ATOM 5255 O O . SER B 1 279 ? 11.234 -13.984 -23.094 1 98.31 279 SER B O 1
ATOM 5257 N N . ARG B 1 280 ? 11.406 -16.094 -24.109 1 97.88 280 ARG B N 1
ATOM 5258 C CA . ARG B 1 280 ? 11.156 -15.648 -25.484 1 97.88 280 ARG B CA 1
ATOM 5259 C C . ARG B 1 280 ? 11.953 -14.391 -25.797 1 97.88 280 ARG B C 1
ATOM 5261 O O . ARG B 1 280 ? 11.406 -13.414 -26.312 1 97.88 280 ARG B O 1
ATOM 5268 N N . GLY B 1 281 ? 13.172 -14.359 -25.406 1 96.81 281 GLY B N 1
ATOM 5269 C CA . GLY B 1 281 ? 14.148 -13.367 -25.828 1 96.81 281 GLY B CA 1
ATOM 5270 C C . GLY B 1 281 ? 14.328 -12.25 -24.812 1 96.81 281 GLY B C 1
ATOM 5271 O O . GLY B 1 281 ? 15.219 -11.406 -24.969 1 96.81 281 GLY B O 1
ATOM 5272 N N . LYS B 1 282 ? 13.562 -12.188 -23.797 1 98 282 LYS B N 1
ATOM 5273 C CA . LYS B 1 282 ? 13.695 -11.156 -22.766 1 98 282 LYS B CA 1
ATOM 5274 C C . LYS B 1 282 ? 14.266 -11.734 -21.469 1 98 282 LYS B C 1
ATOM 5276 O O . LYS B 1 282 ? 13.922 -12.852 -21.078 1 98 282 LYS B O 1
ATOM 5281 N N . THR B 1 283 ? 15.148 -10.984 -20.891 1 98.19 283 THR B N 1
ATOM 5282 C CA . THR B 1 283 ? 15.727 -11.391 -19.609 1 98.19 283 THR B CA 1
ATOM 5283 C C . THR B 1 283 ? 14.922 -10.836 -18.453 1 98.19 283 THR B C 1
ATOM 5285 O O . THR B 1 283 ? 14.672 -9.625 -18.391 1 98.19 283 THR B O 1
ATOM 5288 N N . TRP B 1 284 ? 14.531 -11.727 -17.578 1 98.56 284 TRP B N 1
ATOM 5289 C CA . TRP B 1 284 ? 13.805 -11.375 -16.359 1 98.56 284 TRP B CA 1
ATOM 5290 C C . TRP B 1 284 ? 14.641 -11.648 -15.117 1 98.56 284 TRP B C 1
ATOM 5292 O O . TRP B 1 284 ? 15.086 -12.781 -14.906 1 98.56 284 TRP B O 1
ATOM 5302 N N . LEU B 1 285 ? 14.891 -10.664 -14.359 1 98.62 285 LEU B N 1
ATOM 5303 C CA . LEU B 1 285 ? 15.477 -10.836 -13.031 1 98.62 285 LEU B CA 1
ATOM 5304 C C . LEU B 1 285 ? 14.406 -10.773 -11.945 1 98.62 285 LEU B C 1
ATOM 5306 O O . LEU B 1 285 ? 13.711 -9.758 -11.812 1 98.62 285 LEU B O 1
ATOM 5310 N N . ILE B 1 286 ? 14.219 -11.859 -11.242 1 98.81 286 ILE B N 1
ATOM 5311 C CA . ILE B 1 286 ? 13.289 -11.922 -10.117 1 98.81 286 ILE B CA 1
ATOM 5312 C C . ILE B 1 286 ? 13.984 -11.469 -8.844 1 98.81 286 ILE B C 1
ATOM 5314 O O . ILE B 1 286 ? 14.984 -12.055 -8.43 1 98.81 286 ILE B O 1
ATOM 5318 N N . LEU B 1 287 ? 13.438 -10.438 -8.25 1 98.75 287 LEU B N 1
ATOM 5319 C CA . LEU B 1 287 ? 14.039 -9.844 -7.066 1 98.75 287 LEU B CA 1
ATOM 5320 C C . LEU B 1 287 ? 13.234 -10.172 -5.816 1 98.75 287 LEU B C 1
ATOM 5322 O O . LEU B 1 287 ? 12.047 -10.508 -5.906 1 98.75 287 LEU B O 1
ATOM 5326 N N . SER B 1 288 ? 13.906 -10.078 -4.672 1 98.19 288 SER B N 1
ATOM 5327 C CA . SER B 1 288 ? 13.242 -10.312 -3.393 1 98.19 288 SER B CA 1
ATOM 5328 C C . SER B 1 288 ? 12.453 -9.086 -2.947 1 98.19 288 SER B C 1
ATOM 5330 O O . SER B 1 288 ? 13 -7.977 -2.893 1 98.19 288 SER B O 1
ATOM 5332 N N . ASN B 1 289 ? 11.219 -9.18 -2.557 1 97.69 289 ASN B N 1
ATOM 5333 C CA . ASN B 1 289 ? 10.406 -8.156 -1.914 1 97.69 289 ASN B CA 1
ATOM 5334 C C . ASN B 1 289 ? 10.492 -6.824 -2.656 1 97.69 289 ASN B C 1
ATOM 5336 O O . ASN B 1 289 ? 11.141 -5.887 -2.191 1 97.69 289 ASN B O 1
ATOM 5340 N N . THR B 1 290 ? 9.719 -6.57 -3.691 1 97.94 290 THR B N 1
ATOM 5341 C CA . THR B 1 290 ? 9.711 -5.289 -4.387 1 97.94 290 THR B CA 1
ATOM 5342 C C . THR B 1 290 ? 8.43 -4.516 -4.078 1 97.94 290 THR B C 1
ATOM 5344 O O . THR B 1 290 ? 8.367 -3.771 -3.096 1 97.94 290 THR B O 1
ATOM 5347 N N . LEU B 1 291 ? 7.297 -4.879 -4.656 1 98.38 291 LEU B N 1
ATOM 5348 C CA . LEU B 1 291 ? 6.035 -4.195 -4.391 1 98.38 291 LEU B CA 1
ATOM 5349 C C . LEU B 1 291 ? 5.664 -4.293 -2.914 1 98.38 291 LEU B C 1
ATOM 5351 O O . LEU B 1 291 ? 5.254 -3.301 -2.307 1 98.38 291 LEU B O 1
ATOM 5355 N N . ASN B 1 292 ? 5.879 -5.387 -2.271 1 98.19 292 ASN B N 1
ATOM 5356 C CA . ASN B 1 292 ? 5.531 -5.605 -0.871 1 98.19 292 ASN B CA 1
ATOM 5357 C C . ASN B 1 292 ? 6.605 -5.055 0.065 1 98.19 292 ASN B C 1
ATOM 5359 O O . ASN B 1 292 ? 6.516 -5.223 1.282 1 98.19 292 ASN B O 1
ATOM 5363 N N . GLY B 1 293 ? 7.656 -4.449 -0.421 1 98.12 293 GLY B N 1
ATOM 5364 C CA . GLY B 1 293 ? 8.719 -3.816 0.341 1 98.12 293 GLY B CA 1
ATOM 5365 C C . GLY B 1 293 ? 8.891 -2.344 0.021 1 98.12 293 GLY B C 1
ATOM 5366 O O . GLY B 1 293 ? 9.102 -1.527 0.922 1 98.12 293 GLY B O 1
ATOM 5367 N N . PHE B 1 294 ? 8.758 -2.057 -1.226 1 98.62 294 PHE B N 1
ATOM 5368 C CA . PHE B 1 294 ? 8.836 -0.694 -1.739 1 98.62 294 PHE B CA 1
ATOM 5369 C C . PHE B 1 294 ? 7.902 -0.51 -2.93 1 98.62 294 PHE B C 1
ATOM 5371 O O . PHE B 1 294 ? 8.305 -0.715 -4.078 1 98.62 294 PHE B O 1
ATOM 5378 N N . ILE B 1 295 ? 6.703 -0.008 -2.723 1 98.69 295 ILE B N 1
ATOM 5379 C CA . ILE B 1 295 ? 5.59 -0.08 -3.662 1 98.69 295 ILE B CA 1
ATOM 5380 C C . ILE B 1 295 ? 5.742 1.004 -4.727 1 98.69 295 ILE B C 1
ATOM 5382 O O . ILE B 1 295 ? 5.273 0.844 -5.855 1 98.69 295 ILE B O 1
ATOM 5386 N N . ARG B 1 296 ? 6.402 2.109 -4.438 1 98.56 296 ARG B N 1
ATOM 5387 C CA . ARG B 1 296 ? 6.324 3.314 -5.254 1 98.56 296 ARG B CA 1
ATOM 5388 C C . ARG B 1 296 ? 6.93 3.08 -6.637 1 98.56 296 ARG B C 1
ATOM 5390 O O . ARG B 1 296 ? 6.414 3.582 -7.637 1 98.56 296 ARG B O 1
ATOM 5397 N N . PRO B 1 297 ? 8.047 2.285 -6.758 1 98.44 297 PRO B N 1
ATOM 5398 C CA . PRO B 1 297 ? 8.516 1.988 -8.109 1 98.44 297 PRO B CA 1
ATOM 5399 C C . PRO B 1 297 ? 7.473 1.263 -8.953 1 98.44 297 PRO B C 1
ATOM 5401 O O . PRO B 1 297 ? 7.375 1.5 -10.164 1 98.44 297 PRO B O 1
ATOM 5404 N N . SER B 1 298 ? 6.676 0.357 -8.375 1 98.12 298 SER B N 1
ATOM 5405 C CA . SER B 1 298 ? 5.609 -0.332 -9.094 1 98.12 298 SER B CA 1
ATOM 5406 C C . SER B 1 298 ? 4.508 0.638 -9.508 1 98.12 298 SER B C 1
ATOM 5408 O O . SER B 1 298 ? 3.947 0.515 -10.594 1 98.12 298 SER B O 1
ATOM 5410 N N . ILE B 1 299 ? 4.211 1.568 -8.625 1 97.62 299 ILE B N 1
ATOM 5411 C CA . ILE B 1 299 ? 3.223 2.59 -8.953 1 97.62 299 ILE B CA 1
ATOM 5412 C C . ILE B 1 299 ? 3.73 3.439 -10.117 1 97.62 299 ILE B C 1
ATOM 5414 O O . ILE B 1 299 ? 2.961 3.816 -11 1 97.62 299 ILE B O 1
ATOM 5418 N N . ASP B 1 300 ? 5.051 3.748 -10.086 1 96.56 300 ASP B N 1
ATOM 5419 C CA . ASP B 1 300 ? 5.645 4.461 -11.211 1 96.56 300 ASP B CA 1
ATOM 5420 C C . ASP B 1 300 ? 5.418 3.711 -12.516 1 96.56 300 ASP B C 1
ATOM 5422 O O . ASP B 1 300 ? 5.066 4.312 -13.531 1 96.56 300 ASP B O 1
ATOM 5426 N N . GLN B 1 301 ? 5.551 2.393 -12.508 1 96.38 301 GLN B N 1
ATOM 5427 C CA . GLN B 1 301 ? 5.332 1.571 -13.695 1 96.38 301 GLN B CA 1
ATOM 5428 C C . GLN B 1 301 ? 3.863 1.591 -14.109 1 96.38 301 GLN B C 1
ATOM 5430 O O . GLN B 1 301 ? 3.551 1.624 -15.305 1 96.38 301 GLN B O 1
ATOM 5435 N N . MET B 1 302 ? 2.963 1.534 -13.148 1 96.38 302 MET B N 1
ATOM 5436 C CA . MET B 1 302 ? 1.529 1.593 -13.422 1 96.38 302 MET B CA 1
ATOM 5437 C C . MET B 1 302 ? 1.171 2.857 -14.195 1 96.38 302 MET B C 1
ATOM 5439 O O . MET B 1 302 ? 0.27 2.844 -15.031 1 96.38 302 MET B O 1
ATOM 5443 N N . MET B 1 303 ? 1.934 3.939 -13.922 1 96.38 303 MET B N 1
ATOM 5444 C CA . MET B 1 303 ? 1.621 5.242 -14.5 1 96.38 303 MET B CA 1
ATOM 5445 C C . MET B 1 303 ? 2.383 5.457 -15.805 1 96.38 303 MET B C 1
ATOM 5447 O O . MET B 1 303 ? 2.16 6.449 -16.5 1 96.38 303 MET B O 1
ATOM 5451 N N . ARG B 1 304 ? 3.178 4.547 -16.203 1 94.75 304 ARG B N 1
ATOM 5452 C CA . ARG B 1 304 ? 4.078 4.691 -17.344 1 94.75 304 ARG B CA 1
ATOM 5453 C C . ARG B 1 304 ? 3.297 4.98 -18.625 1 94.75 304 ARG B C 1
ATOM 5455 O O . ARG B 1 304 ? 3.75 5.75 -19.469 1 94.75 304 ARG B O 1
ATOM 5462 N N . PRO B 1 305 ? 2.104 4.367 -18.781 1 95.25 305 PRO B N 1
ATOM 5463 C CA . PRO B 1 305 ? 1.352 4.637 -20 1 95.25 305 PRO B CA 1
ATOM 5464 C C . PRO B 1 305 ? 0.854 6.078 -20.078 1 95.25 305 PRO B C 1
ATOM 5466 O O . PRO B 1 305 ? 0.376 6.512 -21.141 1 95.25 305 PRO B O 1
ATOM 5469 N N . TYR B 1 306 ? 1.01 6.859 -19.047 1 94.88 306 TYR B N 1
ATOM 5470 C CA . TYR B 1 306 ? 0.502 8.227 -18.969 1 94.88 306 TYR B CA 1
ATOM 5471 C C . TYR B 1 306 ? 1.632 9.219 -18.703 1 94.88 306 TYR B C 1
ATOM 5473 O O . TYR B 1 306 ? 1.75 9.75 -17.609 1 94.88 306 TYR B O 1
ATOM 5481 N N . PRO B 1 307 ? 2.361 9.555 -19.703 1 89.25 307 PRO B N 1
ATOM 5482 C CA . PRO B 1 307 ? 3.576 10.352 -19.531 1 89.25 307 PRO B CA 1
ATOM 5483 C C . PRO B 1 307 ? 3.295 11.719 -18.906 1 89.25 307 PRO B C 1
ATOM 5485 O O . PRO B 1 307 ? 4.18 12.312 -18.281 1 89.25 307 PRO B O 1
ATOM 5488 N N . ASP B 1 308 ? 2.092 12.25 -19.031 1 90.88 308 ASP B N 1
ATOM 5489 C CA . ASP B 1 308 ? 1.763 13.57 -18.5 1 90.88 308 ASP B CA 1
ATOM 5490 C C . ASP B 1 308 ? 1 13.453 -17.188 1 90.88 308 ASP B C 1
ATOM 5492 O O . ASP B 1 308 ? 0.296 14.383 -16.797 1 90.88 308 ASP B O 1
ATOM 5496 N N . ALA B 1 309 ? 1.136 12.25 -16.656 1 93.44 309 ALA B N 1
ATOM 5497 C CA . ALA B 1 309 ? 0.427 12.047 -15.391 1 93.44 309 ALA B CA 1
ATOM 5498 C C . ALA B 1 309 ? 0.86 13.078 -14.352 1 93.44 309 ALA B C 1
ATOM 5500 O O . ALA B 1 309 ? 2.047 13.398 -14.242 1 93.44 309 ALA B O 1
ATOM 5501 N N . GLN B 1 310 ? -0.071 13.68 -13.656 1 92.81 310 GLN B N 1
ATOM 5502 C CA . GLN B 1 310 ? 0.196 14.617 -12.57 1 92.81 310 GLN B CA 1
ATOM 5503 C C . GLN B 1 310 ? 0.516 13.891 -11.273 1 92.81 310 GLN B C 1
ATOM 5505 O O . GLN B 1 310 ? 0.061 12.766 -11.055 1 92.81 310 GLN B O 1
ATOM 5510 N N . PRO B 1 311 ? 1.261 14.57 -10.445 1 95.12 311 PRO B N 1
ATOM 5511 C CA . PRO B 1 311 ? 1.562 13.938 -9.156 1 95.12 311 PRO B CA 1
ATOM 5512 C C . PRO B 1 311 ? 0.306 13.578 -8.367 1 95.12 311 PRO B C 1
ATOM 5514 O O . PRO B 1 311 ? -0.686 14.312 -8.414 1 95.12 311 PRO B O 1
ATOM 5517 N N . PHE B 1 312 ? 0.3 12.461 -7.66 1 95.56 312 PHE B N 1
ATOM 5518 C CA . PHE B 1 312 ? -0.66 12.016 -6.66 1 95.56 312 PHE B CA 1
ATOM 5519 C C . PHE B 1 312 ? 0.042 11.68 -5.352 1 95.56 312 PHE B C 1
ATOM 5521 O O . PHE B 1 312 ? 0.201 10.508 -5.008 1 95.56 312 PHE B O 1
ATOM 5528 N N . GLU B 1 313 ? 0.405 12.703 -4.602 1 95.19 313 GLU B N 1
ATOM 5529 C CA . GLU B 1 313 ? 1.331 12.594 -3.479 1 95.19 313 GLU B CA 1
ATOM 5530 C C . GLU B 1 313 ? 0.629 12.07 -2.23 1 95.19 313 GLU B C 1
ATOM 5532 O O . GLU B 1 313 ? -0.526 12.414 -1.971 1 95.19 313 GLU B O 1
ATOM 5537 N N . PRO B 1 314 ? 1.428 11.195 -1.544 1 96.25 314 PRO B N 1
ATOM 5538 C CA . PRO B 1 314 ? 2.826 10.812 -1.748 1 96.25 314 PRO B CA 1
ATOM 5539 C C . PRO B 1 314 ? 2.973 9.492 -2.508 1 96.25 314 PRO B C 1
ATOM 5541 O O . PRO B 1 314 ? 4.074 8.945 -2.592 1 96.25 314 PRO B O 1
ATOM 5544 N N . LEU B 1 315 ? 1.923 9.008 -3.164 1 97 315 LEU B N 1
ATOM 5545 C CA . LEU B 1 315 ? 1.958 7.707 -3.82 1 97 315 LEU B CA 1
ATOM 5546 C C . LEU B 1 315 ? 2.738 7.781 -5.129 1 97 315 LEU B C 1
ATOM 5548 O O . LEU B 1 315 ? 3.492 6.863 -5.457 1 97 315 LEU B O 1
ATOM 5552 N N . PHE B 1 316 ? 2.566 8.82 -5.836 1 97.69 316 PHE B N 1
ATOM 5553 C CA . PHE B 1 316 ? 3.215 9.047 -7.125 1 97.69 316 PHE B CA 1
ATOM 5554 C C . PHE B 1 316 ? 3.754 10.469 -7.215 1 97.69 316 PHE B C 1
ATOM 5556 O O . PHE B 1 316 ? 2.99 11.438 -7.152 1 97.69 316 PHE B O 1
ATOM 5563 N N . THR B 1 317 ? 5.047 10.602 -7.387 1 96.94 317 THR B N 1
ATOM 5564 C CA . THR B 1 317 ? 5.672 11.922 -7.375 1 96.94 317 THR B CA 1
ATOM 5565 C C . THR B 1 317 ? 5.887 12.43 -8.797 1 96.94 317 THR B C 1
ATOM 5567 O O . THR B 1 317 ? 5.441 13.531 -9.141 1 96.94 317 THR B O 1
ATOM 5570 N N . CYS B 1 318 ? 6.531 11.656 -9.586 1 95.75 318 CYS B N 1
ATOM 5571 C CA . CYS B 1 318 ? 6.824 11.945 -10.992 1 95.75 318 CYS B CA 1
ATOM 5572 C C . CYS B 1 318 ? 7.379 10.719 -11.695 1 95.75 318 CYS B C 1
ATOM 5574 O O . CYS B 1 318 ? 7.676 9.711 -11.055 1 95.75 318 CYS B O 1
ATOM 5576 N N . ARG B 1 319 ? 7.438 10.82 -12.984 1 93.62 319 ARG B N 1
ATOM 5577 C CA . ARG B 1 319 ? 8.055 9.742 -13.742 1 93.62 319 ARG B CA 1
ATOM 5578 C C . ARG B 1 319 ? 9.547 9.641 -13.43 1 93.62 319 ARG B C 1
ATOM 5580 O O . ARG B 1 319 ? 10.227 10.656 -13.289 1 93.62 319 ARG B O 1
ATOM 5587 N N . ASP B 1 320 ? 10.047 8.438 -13.367 1 93.88 320 ASP B N 1
ATOM 5588 C CA . ASP B 1 320 ? 11.469 8.141 -13.188 1 93.88 320 ASP B CA 1
ATOM 5589 C C . ASP B 1 320 ? 11.977 8.695 -11.859 1 93.88 320 ASP B C 1
ATOM 5591 O O . ASP B 1 320 ? 13.078 9.242 -11.789 1 93.88 320 ASP B O 1
ATOM 5595 N N . ALA B 1 321 ? 11.125 8.609 -10.828 1 96.75 321 ALA B N 1
ATOM 5596 C CA . ALA B 1 321 ? 11.438 9.141 -9.508 1 96.75 321 ALA B CA 1
ATOM 5597 C C . ALA B 1 321 ? 12.492 8.289 -8.805 1 96.75 321 ALA B C 1
ATOM 5599 O O . ALA B 1 321 ? 13.141 8.742 -7.863 1 96.75 321 ALA B O 1
ATOM 5600 N N . PHE B 1 322 ? 12.703 7.027 -9.266 1 97.69 322 PHE B N 1
ATOM 5601 C CA . PHE B 1 322 ? 13.57 6.082 -8.57 1 97.69 322 PHE B CA 1
ATOM 5602 C C . PHE B 1 322 ? 14.664 5.57 -9.5 1 97.69 322 PHE B C 1
ATOM 5604 O O . PHE B 1 322 ? 14.375 5.059 -10.586 1 97.69 322 PHE B O 1
ATOM 5611 N N . HIS B 1 323 ? 15.875 5.781 -9.062 1 95.62 323 HIS B N 1
ATOM 5612 C CA . HIS B 1 323 ? 17.031 5.324 -9.828 1 95.62 323 HIS B CA 1
ATOM 5613 C C . HIS B 1 323 ? 17.5 3.955 -9.352 1 95.62 323 HIS B C 1
ATOM 5615 O O . HIS B 1 323 ? 17.562 3.701 -8.141 1 95.62 323 HIS B O 1
ATOM 5621 N N . ILE B 1 324 ? 17.812 3.133 -10.305 1 96.44 324 ILE B N 1
ATOM 5622 C CA . ILE B 1 324 ? 18.266 1.773 -10.023 1 96.44 324 ILE B CA 1
ATOM 5623 C C . ILE B 1 324 ? 19.75 1.634 -10.359 1 96.44 324 ILE B C 1
ATOM 5625 O O . ILE B 1 324 ? 20.188 2.008 -11.445 1 96.44 324 ILE B O 1
ATOM 5629 N N . ARG B 1 325 ? 20.562 1.145 -9.422 1 94.5 325 ARG B N 1
ATOM 5630 C CA . ARG B 1 325 ? 21.969 0.847 -9.648 1 94.5 325 ARG B CA 1
ATOM 5631 C C . ARG B 1 325 ? 22.359 -0.489 -9.023 1 94.5 325 ARG B C 1
ATOM 5633 O O . ARG B 1 325 ? 21.547 -1.123 -8.352 1 94.5 325 ARG B O 1
ATOM 5640 N N . THR B 1 326 ? 23.531 -0.973 -9.281 1 96.06 326 THR B N 1
ATOM 5641 C CA . THR B 1 326 ? 24.062 -2.209 -8.727 1 96.06 326 THR B CA 1
ATOM 5642 C C . THR B 1 326 ? 25.453 -1.97 -8.117 1 96.06 326 THR B C 1
ATOM 5644 O O . THR B 1 326 ? 25.953 -0.844 -8.125 1 96.06 326 THR B O 1
ATOM 5647 N N . LEU B 1 327 ? 25.969 -2.963 -7.453 1 94.44 327 LEU B N 1
ATOM 5648 C CA . LEU B 1 327 ? 27.297 -2.857 -6.875 1 94.44 327 LEU B CA 1
ATOM 5649 C C . LEU B 1 327 ? 28.375 -3.186 -7.914 1 94.44 327 LEU B C 1
ATOM 5651 O O . LEU B 1 327 ? 29.562 -2.947 -7.684 1 94.44 327 LEU B O 1
ATOM 5655 N N . LYS B 1 328 ? 27.891 -3.688 -9.062 1 88.88 328 LYS B N 1
ATOM 5656 C CA . LYS B 1 328 ? 28.828 -4.043 -10.125 1 88.88 328 LYS B CA 1
ATOM 5657 C C . LYS B 1 328 ? 29.125 -2.844 -11.023 1 88.88 328 LYS B C 1
ATOM 5659 O O . LYS B 1 328 ? 28.234 -2.053 -11.328 1 88.88 328 LYS B O 1
ATOM 5664 N N . ASN B 1 329 ? 30.328 -2.453 -11.227 1 71.5 329 ASN B N 1
ATOM 5665 C CA . ASN B 1 329 ? 30.719 -1.313 -12.055 1 71.5 329 ASN B CA 1
ATOM 5666 C C . ASN B 1 329 ? 30.781 -1.688 -13.531 1 71.5 329 ASN B C 1
ATOM 5668 O O . ASN B 1 329 ? 30.672 -0.822 -14.398 1 71.5 329 ASN B O 1
ATOM 5672 N N . ASP B 1 330 ? 31.594 -2.713 -13.875 1 67.69 330 ASP B N 1
ATOM 5673 C CA . ASP B 1 330 ? 32.094 -2.797 -15.242 1 67.69 330 ASP B CA 1
ATOM 5674 C C . ASP B 1 330 ? 31.141 -3.627 -16.125 1 67.69 330 ASP B C 1
ATOM 5676 O O . ASP B 1 330 ? 30.484 -4.543 -15.633 1 67.69 330 ASP B O 1
ATOM 5680 N N . PRO B 1 331 ? 30.859 -3.314 -17.312 1 64.06 331 PRO B N 1
ATOM 5681 C CA . PRO B 1 331 ? 30.156 -4.027 -18.391 1 64.06 331 PRO B CA 1
ATOM 5682 C C . PRO B 1 331 ? 30.5 -5.516 -18.422 1 64.06 331 PRO B C 1
ATOM 5684 O O . PRO B 1 331 ? 31.484 -5.941 -17.812 1 64.06 331 PRO B O 1
ATOM 5687 N N . PRO B 1 332 ? 29.703 -6.395 -19.062 1 78.75 332 PRO B N 1
ATOM 5688 C CA . PRO B 1 332 ? 28.734 -6.129 -20.125 1 78.75 332 PRO B CA 1
ATOM 5689 C C . PRO B 1 332 ? 27.359 -5.758 -19.578 1 78.75 332 PRO B C 1
ATOM 5691 O O . PRO B 1 332 ? 26.938 -6.262 -18.531 1 78.75 332 PRO B O 1
ATOM 5694 N N . SER B 1 333 ? 26.703 -4.836 -20.328 1 89.88 333 SER B N 1
ATOM 5695 C CA . SER B 1 333 ? 25.328 -4.434 -20.047 1 89.88 333 SER B CA 1
ATOM 5696 C C . SER B 1 333 ? 24.328 -5.32 -20.797 1 89.88 333 SER B C 1
ATOM 5698 O O . SER B 1 333 ? 24.656 -5.906 -21.828 1 89.88 333 SER B O 1
ATOM 5700 N N . GLU B 1 334 ? 23.328 -5.602 -20.219 1 94.44 334 GLU B N 1
ATOM 5701 C CA . GLU B 1 334 ? 22.234 -6.332 -20.828 1 94.44 334 GLU B CA 1
ATOM 5702 C C . GLU B 1 334 ? 20.891 -5.672 -20.531 1 94.44 334 GLU B C 1
ATOM 5704 O O . GLU B 1 334 ? 20.734 -5.008 -19.5 1 94.44 334 GLU B O 1
ATOM 5709 N N . GLN B 1 335 ? 19.953 -5.812 -21.516 1 97.06 335 GLN B N 1
ATOM 5710 C CA . GLN B 1 335 ? 18.594 -5.348 -21.312 1 97.06 335 GLN B CA 1
ATOM 5711 C C . GLN B 1 335 ? 17.797 -6.316 -20.438 1 97.06 335 GLN B C 1
ATOM 5713 O O . GLN B 1 335 ? 17.766 -7.516 -20.703 1 97.06 335 GLN B O 1
ATOM 5718 N N . VAL B 1 336 ? 17.219 -5.836 -19.391 1 97.81 336 VAL B N 1
ATOM 5719 C CA . VAL B 1 336 ? 16.531 -6.742 -18.469 1 97.81 336 VAL B CA 1
ATOM 5720 C C . VAL B 1 336 ? 15.227 -6.109 -18 1 97.81 336 VAL B C 1
ATOM 5722 O O . VAL B 1 336 ? 15.055 -4.891 -18.078 1 97.81 336 VAL B O 1
ATOM 5725 N N . ASN B 1 337 ? 14.266 -6.922 -17.625 1 98.5 337 ASN B N 1
ATOM 5726 C CA . ASN B 1 337 ? 13.102 -6.566 -16.828 1 98.5 337 ASN B CA 1
ATOM 5727 C C . ASN B 1 337 ? 13.32 -6.906 -15.352 1 98.5 337 ASN B C 1
ATOM 5729 O O . ASN B 1 337 ? 13.766 -8.008 -15.023 1 98.5 337 ASN B O 1
ATOM 5733 N N . LEU B 1 338 ? 13.078 -5.957 -14.461 1 98.62 338 LEU B N 1
ATOM 5734 C CA . LEU B 1 338 ? 13.188 -6.168 -13.016 1 98.62 338 LEU B CA 1
ATOM 5735 C C . LEU B 1 338 ? 11.805 -6.355 -12.391 1 98.62 338 LEU B C 1
ATOM 5737 O O . LEU B 1 338 ? 10.977 -5.445 -12.43 1 98.62 338 LEU B O 1
ATOM 5741 N N . VAL B 1 339 ? 11.586 -7.527 -11.789 1 98.69 339 VAL B N 1
ATOM 5742 C CA . VAL B 1 339 ? 10.312 -7.879 -11.172 1 98.69 339 VAL B CA 1
ATOM 5743 C C . VAL B 1 339 ? 10.547 -8.492 -9.797 1 98.69 339 VAL B C 1
ATOM 5745 O O . VAL B 1 339 ? 11.664 -8.93 -9.492 1 98.69 339 VAL B O 1
ATOM 5748 N N . GLY B 1 340 ? 9.484 -8.43 -8.961 1 98.44 340 GLY B N 1
ATOM 5749 C CA . GLY B 1 340 ? 9.594 -9.062 -7.656 1 98.44 340 GLY B CA 1
ATOM 5750 C C . GLY B 1 340 ? 9.133 -10.508 -7.656 1 98.44 340 GLY B C 1
ATOM 5751 O O . GLY B 1 340 ? 8.773 -11.055 -8.703 1 98.44 340 GLY B O 1
ATOM 5752 N N . ASN B 1 341 ? 9.125 -11.109 -6.449 1 98.31 341 ASN B N 1
ATOM 5753 C CA . ASN B 1 341 ? 8.836 -12.531 -6.293 1 98.31 341 ASN B CA 1
ATOM 5754 C C . ASN B 1 341 ? 7.383 -12.766 -5.891 1 98.31 341 ASN B C 1
ATOM 5756 O O . ASN B 1 341 ? 7.047 -13.828 -5.363 1 98.31 341 ASN B O 1
ATOM 5760 N N . LEU B 1 342 ? 6.488 -11.727 -6.055 1 98.25 342 LEU B N 1
ATOM 5761 C CA . LEU B 1 342 ? 5.059 -11.906 -5.848 1 98.25 342 LEU B CA 1
ATOM 5762 C C . LEU B 1 342 ? 4.41 -12.57 -7.062 1 98.25 342 LEU B C 1
ATOM 5764 O O . LEU B 1 342 ? 4.855 -12.359 -8.195 1 98.25 342 LEU B O 1
ATOM 5768 N N . CYS B 1 343 ? 3.375 -13.336 -6.773 1 96.56 343 CYS B N 1
ATOM 5769 C CA . CYS B 1 343 ? 2.525 -13.828 -7.852 1 96.56 343 CYS B CA 1
ATOM 5770 C C . CYS B 1 343 ? 1.537 -12.766 -8.305 1 96.56 343 CYS B C 1
ATOM 5772 O O . CYS B 1 343 ? 0.324 -12.969 -8.25 1 96.56 343 CYS B O 1
ATOM 5774 N N . ALA B 1 344 ? 2.043 -11.688 -8.68 1 94.81 344 ALA B N 1
ATOM 5775 C CA . ALA B 1 344 ? 1.249 -10.555 -9.133 1 94.81 344 ALA B CA 1
ATOM 5776 C C . ALA B 1 344 ? 1.948 -9.82 -10.281 1 94.81 344 ALA B C 1
ATOM 5778 O O . ALA B 1 344 ? 3.131 -9.484 -10.18 1 94.81 344 ALA B O 1
ATOM 5779 N N . GLY B 1 345 ? 1.216 -9.625 -11.336 1 91.75 345 GLY B N 1
ATOM 5780 C CA . GLY B 1 345 ? 1.764 -8.93 -12.484 1 91.75 345 GLY B CA 1
ATOM 5781 C C . GLY B 1 345 ? 2.191 -7.508 -12.172 1 91.75 345 GLY B C 1
ATOM 5782 O O . GLY B 1 345 ? 3.074 -6.957 -12.836 1 91.75 345 GLY B O 1
ATOM 5783 N N . THR B 1 346 ? 1.639 -6.91 -11.109 1 94.44 346 THR B N 1
ATOM 5784 C CA . THR B 1 346 ? 1.912 -5.527 -10.727 1 94.44 346 THR B CA 1
ATOM 5785 C C . THR B 1 346 ? 3.277 -5.414 -10.055 1 94.44 346 THR B C 1
ATOM 5787 O O . THR B 1 346 ? 3.783 -4.309 -9.844 1 94.44 346 THR B O 1
ATOM 5790 N N . ASP B 1 347 ? 3.852 -6.527 -9.75 1 97.69 347 ASP B N 1
ATOM 5791 C CA . ASP B 1 347 ? 5.152 -6.531 -9.086 1 97.69 347 ASP B CA 1
ATOM 5792 C C . ASP B 1 347 ? 6.281 -6.332 -10.102 1 97.69 347 ASP B C 1
ATOM 5794 O O . ASP B 1 347 ? 7.18 -7.172 -10.203 1 97.69 347 ASP B O 1
ATOM 5798 N N . LEU B 1 348 ? 6.254 -5.27 -10.828 1 97.75 348 LEU B N 1
ATOM 5799 C CA . LEU B 1 348 ? 7.188 -4.801 -11.844 1 97.75 348 LEU B CA 1
ATOM 5800 C C . LEU B 1 348 ? 7.801 -3.461 -11.453 1 97.75 348 LEU B C 1
ATOM 5802 O O . LEU B 1 348 ? 7.078 -2.494 -11.203 1 97.75 348 LEU B O 1
ATOM 5806 N N . ILE B 1 349 ? 9.125 -3.43 -11.352 1 97.06 349 ILE B N 1
ATOM 5807 C CA . ILE B 1 349 ? 9.672 -2.16 -10.883 1 97.06 349 ILE B CA 1
ATOM 5808 C C . ILE B 1 349 ? 10.438 -1.482 -12.023 1 97.06 349 ILE B C 1
ATOM 5810 O O . ILE B 1 349 ? 10.703 -0.279 -11.969 1 97.06 349 ILE B O 1
ATOM 5814 N N . ALA B 1 350 ? 10.852 -2.223 -13.062 1 97.44 350 ALA B N 1
ATOM 5815 C CA . ALA B 1 350 ? 11.469 -1.624 -14.242 1 97.44 350 ALA B CA 1
ATOM 5816 C C . ALA B 1 350 ? 11.352 -2.549 -15.453 1 97.44 350 ALA B C 1
ATOM 5818 O O . ALA B 1 350 ? 11.5 -3.766 -15.328 1 97.44 350 ALA B O 1
ATOM 5819 N N . GLU B 1 351 ? 11.125 -1.998 -16.594 1 96.25 351 GLU B N 1
ATOM 5820 C CA . GLU B 1 351 ? 10.992 -2.76 -17.828 1 96.25 351 GLU B CA 1
ATOM 5821 C C . GLU B 1 351 ? 12.016 -2.305 -18.875 1 96.25 351 GLU B C 1
ATOM 5823 O O . GLU B 1 351 ? 12.195 -1.104 -19.094 1 96.25 351 GLU B O 1
ATOM 5828 N N . ASP B 1 352 ? 12.75 -3.262 -19.438 1 96.5 352 ASP B N 1
ATOM 5829 C CA . ASP B 1 352 ? 13.641 -3.057 -20.562 1 96.5 352 ASP B CA 1
ATOM 5830 C C . ASP B 1 352 ? 14.719 -2.029 -20.234 1 96.5 352 ASP B C 1
ATOM 5832 O O . ASP B 1 352 ? 14.961 -1.102 -21.016 1 96.5 352 ASP B O 1
ATOM 5836 N N . ILE B 1 353 ? 15.32 -2.195 -19.125 1 95.5 353 ILE B N 1
ATOM 5837 C CA . ILE B 1 353 ? 16.391 -1.271 -18.766 1 95.5 353 ILE B CA 1
ATOM 5838 C C . ILE B 1 353 ? 17.734 -1.938 -18.984 1 95.5 353 ILE B C 1
ATOM 5840 O O . ILE B 1 353 ? 17.844 -3.166 -19.031 1 95.5 353 ILE B O 1
ATOM 5844 N N . LEU B 1 354 ? 18.797 -1.164 -19.156 1 95 354 LEU B N 1
ATOM 5845 C CA . LEU B 1 354 ? 20.156 -1.654 -19.312 1 95 354 LEU B CA 1
ATOM 5846 C C . LEU B 1 354 ? 20.891 -1.688 -17.969 1 95 354 LEU B C 1
ATOM 5848 O O . LEU B 1 354 ? 20.938 -0.68 -17.266 1 95 354 LEU B O 1
ATOM 5852 N N . LEU B 1 355 ? 21.344 -2.85 -17.547 1 95.44 355 LEU B N 1
ATOM 5853 C CA . LEU B 1 355 ? 22.141 -3.049 -16.344 1 95.44 355 LEU B CA 1
ATOM 5854 C C . LEU B 1 355 ? 23.328 -3.953 -16.625 1 95.44 355 LEU B C 1
ATOM 5856 O O . LEU B 1 355 ? 23.344 -4.691 -17.609 1 95.44 355 LEU B O 1
ATOM 5860 N N . PRO B 1 356 ? 24.391 -3.834 -15.75 1 95.25 356 PRO B N 1
ATOM 5861 C CA . PRO B 1 356 ? 25.406 -4.898 -15.812 1 95.25 356 PRO B CA 1
ATOM 5862 C C . PRO B 1 356 ? 24.797 -6.293 -15.664 1 95.25 356 PRO B C 1
ATOM 5864 O O . PRO B 1 356 ? 23.719 -6.441 -15.094 1 95.25 356 PRO B O 1
ATOM 5867 N N . LYS B 1 357 ? 25.453 -7.234 -16.266 1 95.44 357 LYS B N 1
ATOM 5868 C CA . LYS B 1 357 ? 24.938 -8.594 -16.125 1 95.44 357 LYS B CA 1
ATOM 5869 C C . LYS B 1 357 ? 24.969 -9.039 -14.664 1 95.44 357 LYS B C 1
ATOM 5871 O O . LYS B 1 357 ? 26.031 -9.133 -14.055 1 95.44 357 LYS B O 1
ATOM 5876 N N . LEU B 1 358 ? 23.828 -9.289 -14.148 1 96 358 LEU B N 1
ATOM 5877 C CA . LEU B 1 358 ? 23.688 -9.672 -12.742 1 96 358 LEU B CA 1
ATOM 5878 C C . LEU B 1 358 ? 23.438 -11.172 -12.617 1 96 358 LEU B C 1
ATOM 5880 O O . LEU B 1 358 ? 22.781 -11.773 -13.469 1 96 358 LEU B O 1
ATOM 5884 N N . ALA B 1 359 ? 24 -11.758 -11.633 1 95.06 359 ALA B N 1
ATOM 5885 C CA . ALA B 1 359 ? 23.766 -13.156 -11.273 1 95.06 359 ALA B CA 1
ATOM 5886 C C . ALA B 1 359 ? 22.906 -13.266 -10.023 1 95.06 359 ALA B C 1
ATOM 5888 O O . ALA B 1 359 ? 22.703 -12.281 -9.312 1 95.06 359 ALA B O 1
ATOM 5889 N N . VAL B 1 360 ? 22.375 -14.43 -9.789 1 96.69 360 VAL B N 1
ATOM 5890 C CA . VAL B 1 360 ? 21.656 -14.711 -8.555 1 96.69 360 VAL B CA 1
ATOM 5891 C C . VAL B 1 360 ? 22.531 -14.352 -7.355 1 96.69 360 VAL B C 1
ATOM 5893 O O . VAL B 1 360 ? 23.703 -14.695 -7.312 1 96.69 360 VAL B O 1
ATOM 5896 N N . GLY B 1 361 ? 21.938 -13.602 -6.395 1 95.62 361 GLY B N 1
ATOM 5897 C CA . GLY B 1 361 ? 22.688 -13.164 -5.223 1 95.62 361 GLY B CA 1
ATOM 5898 C C . GLY B 1 361 ? 23.172 -11.734 -5.324 1 95.62 361 GLY B C 1
ATOM 5899 O O . GLY B 1 361 ? 23.5 -11.109 -4.312 1 95.62 361 GLY B O 1
ATOM 5900 N N . ASP B 1 362 ? 23.266 -11.18 -6.574 1 96.25 362 ASP B N 1
ATOM 5901 C CA . ASP B 1 362 ? 23.719 -9.805 -6.754 1 96.25 362 ASP B CA 1
ATOM 5902 C C . ASP B 1 362 ? 22.672 -8.82 -6.23 1 96.25 362 ASP B C 1
ATOM 5904 O O . ASP B 1 362 ? 21.469 -9.109 -6.25 1 96.25 362 ASP B O 1
ATOM 5908 N N . ALA B 1 363 ? 23.172 -7.676 -5.84 1 97.62 363 ALA B N 1
ATOM 5909 C CA . ALA B 1 363 ? 22.312 -6.652 -5.254 1 97.62 363 ALA B CA 1
ATOM 5910 C C . ALA B 1 363 ? 21.797 -5.691 -6.324 1 97.62 363 ALA B C 1
ATOM 5912 O O . ALA B 1 363 ? 22.531 -5.344 -7.258 1 97.62 363 ALA B O 1
ATOM 5913 N N . VAL B 1 364 ? 20.594 -5.297 -6.199 1 98 364 VAL B N 1
ATOM 5914 C CA . VAL B 1 364 ? 19.984 -4.164 -6.887 1 98 364 VAL B CA 1
ATOM 5915 C C . VAL B 1 364 ? 19.625 -3.08 -5.875 1 98 364 VAL B C 1
ATOM 5917 O O . VAL B 1 364 ? 19.031 -3.365 -4.832 1 98 364 VAL B O 1
ATOM 5920 N N . ILE B 1 365 ? 20.016 -1.89 -6.152 1 98.25 365 ILE B N 1
ATOM 5921 C CA . ILE B 1 365 ? 19.828 -0.778 -5.227 1 98.25 365 ILE B CA 1
ATOM 5922 C C . ILE B 1 365 ? 18.891 0.261 -5.836 1 98.25 365 ILE B C 1
ATOM 5924 O O . ILE B 1 365 ?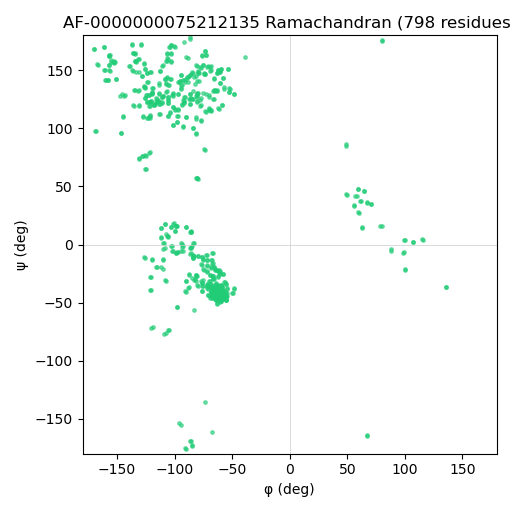 19.109 0.719 -6.961 1 98.25 365 ILE B O 1
ATOM 5928 N N . ILE B 1 366 ? 17.844 0.602 -5.129 1 98.69 366 ILE B N 1
ATOM 5929 C CA . ILE B 1 366 ? 16.875 1.619 -5.543 1 98.69 366 ILE B CA 1
ATOM 5930 C C . ILE B 1 366 ? 17 2.846 -4.641 1 98.69 366 ILE B C 1
ATOM 5932 O O . ILE B 1 366 ? 16.875 2.742 -3.418 1 98.69 366 ILE B O 1
ATOM 5936 N N . ASP B 1 367 ? 17.172 4.008 -5.215 1 97.88 367 ASP B N 1
ATOM 5937 C CA . ASP B 1 367 ? 17.406 5.238 -4.461 1 97.88 367 ASP B CA 1
ATOM 5938 C C . ASP B 1 367 ? 16.078 5.879 -4.051 1 97.88 367 ASP B C 1
ATOM 5940 O O . ASP B 1 367 ? 15.008 5.324 -4.301 1 97.88 367 ASP B O 1
ATOM 5944 N N . ASN B 1 368 ? 16.172 7.016 -3.318 1 98.5 368 ASN B N 1
ATOM 5945 C CA . ASN B 1 368 ? 15.023 7.82 -2.896 1 98.5 368 ASN B CA 1
ATOM 5946 C C . ASN B 1 368 ? 14.023 6.992 -2.094 1 98.5 368 ASN B C 1
ATOM 5948 O O . ASN B 1 368 ? 12.82 7.078 -2.324 1 98.5 368 ASN B O 1
ATOM 5952 N N . ALA B 1 369 ? 14.539 6.148 -1.205 1 98.69 369 ALA B N 1
ATOM 5953 C CA . ALA B 1 369 ? 13.68 5.254 -0.428 1 98.69 369 ALA B CA 1
ATOM 5954 C C . ALA B 1 369 ? 13.609 5.699 1.03 1 98.69 369 ALA B C 1
ATOM 5956 O O . ALA B 1 369 ? 13.211 4.922 1.901 1 98.69 369 ALA B O 1
ATOM 5957 N N . GLY B 1 370 ? 13.969 6.902 1.288 1 98.69 370 GLY B N 1
ATOM 5958 C CA . GLY B 1 370 ? 14.023 7.355 2.668 1 98.69 370 GLY B CA 1
ATOM 5959 C C . GLY B 1 370 ? 12.703 7.91 3.168 1 98.69 370 GLY B C 1
ATOM 5960 O O . GLY B 1 370 ? 12.477 7.984 4.375 1 98.69 370 GLY B O 1
ATOM 5961 N N . ALA B 1 371 ? 11.883 8.398 2.291 1 98.56 371 ALA B N 1
ATOM 5962 C CA . ALA B 1 371 ? 10.594 8.984 2.645 1 98.56 371 ALA B CA 1
ATOM 5963 C C . ALA B 1 371 ? 9.461 8.336 1.864 1 98.56 371 ALA B C 1
ATOM 5965 O O . ALA B 1 371 ? 9.57 8.109 0.657 1 98.56 371 ALA B O 1
ATOM 5966 N N . TYR B 1 372 ? 8.359 8.023 2.609 1 98.31 372 TYR B N 1
ATOM 5967 C CA . TYR B 1 372 ? 7.148 7.473 2.006 1 98.31 372 TYR B CA 1
ATOM 5968 C C . TYR B 1 372 ? 7.461 6.203 1.222 1 98.31 372 TYR B C 1
ATOM 5970 O O . TYR B 1 372 ? 6.93 5.992 0.128 1 98.31 372 TYR B O 1
ATOM 5978 N N . ALA B 1 373 ? 8.422 5.43 1.711 1 98.56 373 ALA B N 1
ATOM 5979 C CA . ALA B 1 373 ? 8.789 4.141 1.127 1 98.56 373 ALA B CA 1
ATOM 5980 C C . ALA B 1 373 ? 8.281 2.988 1.984 1 98.56 373 ALA B C 1
ATOM 5982 O O . ALA B 1 373 ? 7.188 2.465 1.747 1 98.56 373 ALA B O 1
ATOM 5983 N N . ALA B 1 374 ? 8.898 2.758 3.111 1 98.38 374 ALA B N 1
ATOM 5984 C CA . ALA B 1 374 ? 8.484 1.677 4 1 98.38 374 ALA B CA 1
ATOM 5985 C C . ALA B 1 374 ? 7.07 1.904 4.52 1 98.38 374 ALA B C 1
ATOM 5987 O O . ALA B 1 374 ? 6.27 0.97 4.582 1 98.38 374 ALA B O 1
ATOM 5988 N N . VAL B 1 375 ? 6.68 3.135 4.793 1 98.31 375 VAL B N 1
ATOM 5989 C CA . VAL B 1 375 ? 5.43 3.455 5.473 1 98.31 375 VAL B CA 1
ATOM 5990 C C . VAL B 1 375 ? 4.258 3.27 4.508 1 98.31 375 VAL B C 1
ATOM 5992 O O . VAL B 1 375 ? 3.117 3.078 4.938 1 98.31 375 VAL B O 1
ATOM 5995 N N . LEU B 1 376 ? 4.516 3.303 3.174 1 98.44 376 LEU B N 1
ATOM 5996 C CA . LEU B 1 376 ? 3.439 3.211 2.191 1 98.44 376 LEU B CA 1
ATOM 5997 C C . LEU B 1 376 ? 3.381 1.814 1.58 1 98.44 376 LEU B C 1
ATOM 5999 O O . LEU B 1 376 ? 2.527 1.539 0.733 1 98.44 376 LEU B O 1
ATOM 6003 N N . SER B 1 377 ? 4.27 0.897 1.957 1 98.62 377 SER B N 1
ATOM 6004 C CA . SER B 1 377 ? 4.363 -0.401 1.296 1 98.62 377 SER B CA 1
ATOM 6005 C C . SER B 1 377 ? 3.535 -1.454 2.025 1 98.62 377 SER B C 1
ATOM 6007 O O . SER B 1 377 ? 3.516 -1.49 3.258 1 98.62 377 SER B O 1
ATOM 6009 N N . PRO B 1 378 ? 2.768 -2.25 1.245 1 98.12 378 PRO B N 1
ATOM 6010 C CA . PRO B 1 378 ? 1.995 -3.33 1.86 1 98.12 378 PRO B CA 1
ATOM 6011 C C . PRO B 1 378 ? 2.869 -4.504 2.295 1 98.12 378 PRO B C 1
ATOM 6013 O O . PRO B 1 378 ? 2.801 -5.586 1.7 1 98.12 378 PRO B O 1
ATOM 6016 N N . MET B 1 379 ? 3.482 -4.457 3.377 1 96.75 379 MET B N 1
ATOM 6017 C CA . MET B 1 379 ? 4.52 -5.395 3.801 1 96.75 379 MET B CA 1
ATOM 6018 C C . MET B 1 379 ? 3.92 -6.754 4.141 1 96.75 379 MET B C 1
ATOM 6020 O O . MET B 1 379 ? 4.641 -7.75 4.238 1 96.75 379 MET B O 1
ATOM 6024 N N . GLN B 1 380 ? 2.588 -6.859 4.277 1 96.81 380 GLN B N 1
ATOM 6025 C CA . GLN B 1 380 ? 1.941 -8.102 4.676 1 96.81 380 GLN B CA 1
ATOM 6026 C C . GLN B 1 380 ? 1.498 -8.906 3.455 1 96.81 380 GLN B C 1
ATOM 6028 O O . GLN B 1 380 ? 1.046 -10.047 3.586 1 96.81 380 GLN B O 1
ATOM 6033 N N . PHE B 1 381 ? 1.637 -8.375 2.234 1 98.12 381 PHE B N 1
ATOM 6034 C CA . PHE B 1 381 ? 1.117 -9.031 1.038 1 98.12 381 PHE B CA 1
ATOM 6035 C C . PHE B 1 381 ? 1.831 -10.352 0.793 1 98.12 381 PHE B C 1
ATOM 6037 O O . PHE B 1 381 ? 3.059 -10.43 0.884 1 98.12 381 PHE B O 1
ATOM 6044 N N . SER B 1 382 ? 1.075 -11.438 0.509 1 98.25 382 SER B N 1
ATOM 6045 C CA . SER B 1 382 ? 1.48 -12.812 0.258 1 98.25 382 SER B CA 1
ATOM 6046 C C . SER B 1 382 ? 2.162 -13.422 1.479 1 98.25 382 SER B C 1
ATOM 6048 O O . SER B 1 382 ? 2.871 -14.422 1.368 1 98.25 382 SER B O 1
ATOM 6050 N N . SER B 1 383 ? 1.986 -12.711 2.662 1 97.88 383 SER B N 1
ATOM 6051 C CA . SER B 1 383 ? 2.516 -13.18 3.938 1 97.88 383 SER B CA 1
ATOM 6052 C C . SER B 1 383 ? 4.031 -13.336 3.885 1 97.88 383 SER B C 1
ATOM 6054 O O . SER B 1 383 ? 4.594 -14.234 4.512 1 97.88 383 SER B O 1
ATOM 6056 N N . LEU B 1 384 ? 4.707 -12.562 3.039 1 97.62 384 LEU B N 1
ATOM 6057 C CA . LEU B 1 384 ? 6.164 -12.586 2.973 1 97.62 384 LEU B CA 1
ATOM 6058 C C . LEU B 1 384 ? 6.777 -11.852 4.164 1 97.62 384 LEU B C 1
ATOM 6060 O O . LEU B 1 384 ? 6.141 -10.977 4.754 1 97.62 384 LEU B O 1
ATOM 6064 N N . THR B 1 385 ? 7.969 -12.227 4.496 1 95.5 385 THR B N 1
ATOM 6065 C CA . THR B 1 385 ? 8.695 -11.531 5.551 1 95.5 385 THR B CA 1
ATOM 6066 C C . THR B 1 385 ? 9.039 -10.109 5.121 1 95.5 385 THR B C 1
ATOM 6068 O O . THR B 1 385 ? 9.633 -9.898 4.062 1 95.5 385 THR B O 1
ATOM 6071 N N . PRO B 1 386 ? 8.656 -9.094 5.891 1 96.75 386 PRO B N 1
ATOM 6072 C CA . PRO B 1 386 ? 8.984 -7.719 5.523 1 96.75 386 PRO B CA 1
ATOM 6073 C C . PRO B 1 386 ? 10.484 -7.457 5.473 1 96.75 386 PRO B C 1
ATOM 6075 O O . PRO B 1 386 ? 11.25 -8.062 6.238 1 96.75 386 PRO B O 1
ATOM 6078 N N . PRO B 1 387 ? 10.961 -6.555 4.637 1 97.69 387 PRO B N 1
ATOM 6079 C CA . PRO B 1 387 ? 12.375 -6.18 4.637 1 97.69 387 PRO B CA 1
ATOM 6080 C C . PRO B 1 387 ? 12.82 -5.531 5.945 1 97.69 387 PRO B C 1
ATOM 6082 O O . PRO B 1 387 ? 12.031 -4.836 6.594 1 97.69 387 PRO B O 1
ATOM 6085 N N . ALA B 1 388 ? 14.07 -5.762 6.289 1 97.62 388 ALA B N 1
ATOM 6086 C CA . ALA B 1 388 ? 14.648 -5.094 7.453 1 97.62 388 ALA B CA 1
ATOM 6087 C C . ALA B 1 388 ? 14.875 -3.611 7.18 1 97.62 388 ALA B C 1
ATOM 6089 O O . ALA B 1 388 ? 14.953 -3.191 6.02 1 97.62 388 ALA B O 1
ATOM 6090 N N . GLU B 1 389 ? 14.867 -2.822 8.188 1 98.44 389 GLU B N 1
ATOM 6091 C CA . GLU B 1 389 ? 15.273 -1.423 8.133 1 98.44 389 GLU B CA 1
ATOM 6092 C C . GLU B 1 389 ? 16.547 -1.188 8.945 1 98.44 389 GLU B C 1
ATOM 6094 O O . GLU B 1 389 ? 16.531 -1.301 10.172 1 98.44 389 GLU B O 1
ATOM 6099 N N . LEU B 1 390 ? 17.578 -0.887 8.227 1 98.56 390 LEU B N 1
ATOM 6100 C CA . LEU B 1 390 ? 18.891 -0.694 8.836 1 98.56 390 LEU B CA 1
ATOM 6101 C C . LEU B 1 390 ? 19.266 0.784 8.867 1 98.56 390 LEU B C 1
ATOM 6103 O O . LEU B 1 390 ? 18.906 1.537 7.957 1 98.56 390 LEU B O 1
ATOM 6107 N N . PHE B 1 391 ? 19.906 1.181 9.898 1 98.62 391 PHE B N 1
ATOM 6108 C CA . PHE B 1 391 ? 20.359 2.555 10.102 1 98.62 391 PHE B CA 1
ATOM 6109 C C . PHE B 1 391 ? 21.875 2.611 10.281 1 98.62 391 PHE B C 1
ATOM 6111 O O . PHE B 1 391 ? 22.422 1.981 11.18 1 98.62 391 PHE B O 1
ATOM 6118 N N . VAL B 1 392 ? 22.547 3.309 9.398 1 98.38 392 VAL B N 1
ATOM 6119 C CA . VAL B 1 392 ? 23.984 3.449 9.469 1 98.38 392 VAL B CA 1
ATOM 6120 C C . VAL B 1 392 ? 24.344 4.762 10.164 1 98.38 392 VAL B C 1
ATOM 6122 O O . VAL B 1 392 ? 24.109 5.844 9.625 1 98.38 392 VAL B O 1
ATOM 6125 N N . THR B 1 393 ? 25 4.672 11.312 1 97.94 393 THR B N 1
ATOM 6126 C CA . THR B 1 393 ? 25.375 5.852 12.078 1 97.94 393 THR B CA 1
ATOM 6127 C C . THR B 1 393 ? 26.516 6.605 11.398 1 97.94 393 THR B C 1
ATOM 6129 O O . THR B 1 393 ? 27.188 6.062 10.523 1 97.94 393 THR B O 1
ATOM 6132 N N . ALA B 1 394 ? 26.688 7.832 11.797 1 95.56 394 ALA B N 1
ATOM 6133 C CA . ALA B 1 394 ? 27.781 8.648 11.258 1 95.56 394 ALA B CA 1
ATOM 6134 C C . ALA B 1 394 ? 29.125 7.988 11.5 1 95.56 394 ALA B C 1
ATOM 6136 O O . ALA B 1 394 ? 30.062 8.164 10.711 1 95.56 394 ALA B O 1
ATOM 6137 N N . ALA B 1 395 ? 29.25 7.148 12.516 1 94.94 395 ALA B N 1
ATOM 6138 C CA . ALA B 1 395 ? 30.5 6.473 12.867 1 94.94 395 ALA B CA 1
ATOM 6139 C C . ALA B 1 395 ? 30.656 5.18 12.07 1 94.94 395 ALA B C 1
ATOM 6141 O O . ALA B 1 395 ? 31.703 4.531 12.125 1 94.94 395 ALA B O 1
ATOM 6142 N N . GLY B 1 396 ? 29.625 4.816 11.375 1 94.19 396 GLY B N 1
ATOM 6143 C CA . GLY B 1 396 ? 29.734 3.652 10.508 1 94.19 396 GLY B CA 1
ATOM 6144 C C . GLY B 1 396 ? 29.141 2.398 11.117 1 94.19 396 GLY B C 1
ATOM 6145 O O . GLY B 1 396 ? 29.156 1.334 10.492 1 94.19 396 GLY B O 1
ATOM 6146 N N . SER B 1 397 ? 28.547 2.531 12.289 1 96.44 397 SER B N 1
ATOM 6147 C CA . SER B 1 397 ? 27.891 1.392 12.914 1 96.44 397 SER B CA 1
ATOM 6148 C C . SER B 1 397 ? 26.516 1.156 12.312 1 96.44 397 SER B C 1
ATOM 6150 O O . SER B 1 397 ? 25.844 2.104 11.898 1 96.44 397 SER B O 1
ATOM 6152 N N . VAL B 1 398 ? 26.078 -0.129 12.25 1 97.75 398 VAL B N 1
ATOM 6153 C CA . VAL B 1 398 ? 24.781 -0.483 11.703 1 97.75 398 VAL B CA 1
ATOM 6154 C C . VAL B 1 398 ? 23.828 -0.843 12.836 1 97.75 398 VAL B C 1
ATOM 6156 O O . VAL B 1 398 ? 24.125 -1.714 13.656 1 97.75 398 VAL B O 1
ATOM 6159 N N . LEU B 1 399 ? 22.703 -0.17 12.891 1 97.19 399 LEU B N 1
ATOM 6160 C CA . LEU B 1 399 ? 21.641 -0.429 13.852 1 97.19 399 LEU B CA 1
ATOM 6161 C C . LEU B 1 399 ? 20.391 -0.964 13.148 1 97.19 399 LEU B C 1
ATOM 6163 O O . LEU B 1 399 ? 20.25 -0.812 11.938 1 97.19 399 LEU B O 1
ATOM 6167 N N . SER B 1 400 ? 19.641 -1.798 13.891 1 89.62 400 SER B N 1
ATOM 6168 C CA . SER B 1 400 ? 18.375 -2.303 13.344 1 89.62 400 SER B CA 1
ATOM 6169 C C . SER B 1 400 ? 17.219 -2.08 14.312 1 89.62 400 SER B C 1
ATOM 6171 O O . SER B 1 400 ? 17.438 -1.979 15.523 1 89.62 400 SER B O 1
ATOM 6173 N N . ASP B 1 401 ? 15.992 -1.795 13.75 1 74.31 401 ASP B N 1
ATOM 6174 C CA . ASP B 1 401 ? 14.789 -1.686 14.57 1 74.31 401 ASP B CA 1
ATOM 6175 C C . ASP B 1 401 ? 14.125 -3.049 14.766 1 74.31 401 ASP B C 1
ATOM 6177 O O . ASP B 1 401 ? 14.266 -3.934 13.914 1 74.31 401 ASP B O 1
#

Sequence (802 aa):
MLNDIITAQLENHDSFYIYDEQHIRSQAQLLRTHFPDVDFFYSLKCNPNPHILRTIFSEGFGADAASLKEVQLAADAGLRQSQIYYSAPGKSPADLEGAFNAATIIADSIGELDHLERLAAREGTVAEIGVRVNPAFSMNGGDGLSAKFGIDEEMLLPILKNRHMPHLMVTGIHVHLQSQVLDSDKLQAYYQNVLSLADRVEAALGRPLMYINMGSGIGLAYAAHQTPLDIPALGLAAGKYLARYRNAHPYTRIFIESGRFCVGQSGQYITTVRDRKVSRGKTWLILSNTLNGFIRPSIDQMMRPYPDAQPFEPLFTCRDAFHIRTLKNDPPSEQVNLVGNLCAGTDLIAEDILLPKLAVGDAVIIDNAGAYAAVLSPMQFSSLTPPAELFVTAAGSVLSDMLNDIITAQLENHDSFYIYDEQHIRSQAQLLRTHFPDVDFFYSLKCNPNPHILRTIFSEGFGADAASLKEVQLAADAGLRQSQIYYSAPGKSPADLEGAFNAATIIADSIGELDHLERLAAREGTVAEIGVRVNPAFSMNGGDGLSAKFGIDEEMLLPILKNRHMPHLMVTGIHVHLQSQVLDSDKLQAYYQNVLSLADRVEAALGRPLMYINMGSGIGLAYAAHQTPLDIPALGLAAGKYLARYRNAHPYTRIFIESGRFCVGQSGQYITTVRDRKVSRGKTWLILSNTLNGFIRPSIDQMMRPYPDAQPFEPLFTCRDAFHIRTLKNDPPSEQVNLVGNLCAGTDLIAEDILLPKLAVGDAVIIDNAGAYAAVLSPMQFSSLTPPAELFVTAAGSVLSD

pLDDT: mean 96.51, std 3.82, range [62.34, 98.94]

Nearest PDB structures (foldseek):
  8d2y-assembly1_A-2  TM=8.342E-01  e=5.554E-30  Salmonella enterica subsp. enterica serovar Typhimurium
  6n2h-assembly1_A-2  TM=8.328E-01  e=7.037E-30  Salmonella enterica subsp. enterica serovar Typhimurium
  7jpj-assembly1_B  TM=8.068E-01  e=2.730E-30  Phaeodactylum tricornutum CCAP 1055/1
  2nva-assembly2_C  TM=8.132E-01  e=4.217E-26  Paramecium bursaria Chlorella virus 1
  2nva-assembly1_A  TM=8.138E-01  e=2.957E-26  Paramecium bursaria Chlorella virus 1

Secondary structure (DSSP, 8-state):
-HHHHHHHHTTT-SEEEEEEHHHHHHHHHHHHHH-TT-EEEEEGGG---HHHHHHHHHTT-EEEESSHHHHHHHHHTT--GGGEEE--SS--HHHHHHHTTTSEEEE-SHHHHHHHHHHHHHHTS-EEEEEEEE-SB-TTSSB----SSSEEHHHHHHHHHH---TTEEEEEEE----S-B--HHHHHHHHHHHHHHHHHHHHHHTS--SEEE----B----STTSPPP-HHHHHHHHHHHHHHHHHH-TT-EEEEEESHHHHGGGEEEEEEEEEEEEETTEEEEEESSSTTT--HHHHHHHTTT-TTPPPBTTTB--TT-S-EEES--SS-EEEEEEEESSS-TT-EEEEEEEEEPP-TT-EEEES--SSSSGGGS-TTGGGPPPPEEEEE-TTS-EEE-/-HHHHHHHHTTT-SEEEEEEHHHHHHHHHHHHHH-TT-EEEEEGGG---HHHHHHHHHTT-EEEESSHHHHHHHHHTT--GGGEEE--SS--HHHHHHHTTTSEEEE-SHHHHHHHHHHHHHHTS-EEEEEEEE-SB-TTSSB----SSSEEHHHHHHHHHH---TTEEEEEEE----S-B--HHHHHHHHHHHHHHHHHHHHHHTS--SEEE----B----STTSPPP-HHHHHHHHHHHHHHHHHH-TT-EEEEEESHHHHGGGEEEEEEEEEEEEETTEEEEEESSSTTT--HHHHHHHTTT-TTPPPBTTTB--TT-S-EEES--S--EEEEEEEESSS-TT-EEEEEEEEEPP-TT-EEEES--SSSSGGGS-TTGGGPPPPEEEEE-TTS-EEE-